Protein AF-A0A423V9K8-F1 (afdb_monomer)

Solvent-accessible surface area (backbone atoms only — not comparable to full-atom values): 45990 Å² total; per-residue (Å²): 136,85,88,72,90,75,77,82,59,90,47,45,80,37,77,80,46,96,66,27,37,37,26,51,52,35,69,64,33,47,51,39,43,51,45,29,58,70,19,49,91,75,56,26,24,39,49,25,30,36,43,37,37,28,51,44,64,44,93,91,46,53,54,83,69,39,57,65,39,50,54,51,12,50,52,53,44,42,47,27,31,47,65,42,67,27,38,80,54,92,68,24,38,37,34,65,70,83,54,64,70,63,48,46,65,76,25,50,47,76,45,87,48,82,82,59,42,70,70,64,48,53,39,68,57,45,69,56,82,37,45,32,39,36,39,26,37,72,71,32,32,40,35,41,38,27,48,38,34,47,30,34,76,69,17,48,36,38,46,47,36,49,32,48,52,36,30,26,30,30,66,57,70,37,74,85,53,62,76,74,75,51,76,57,82,61,69,63,33,76,51,75,40,54,43,60,70,59,67,34,38,82,47,76,87,76,41,54,68,52,44,50,50,38,21,50,51,52,51,51,51,50,58,71,17,55,52,39,41,34,55,82,65,35,93,78,26,92,78,50,70,68,42,42,31,47,74,39,72,49,74,38,54,50,70,57,29,48,49,51,53,49,49,25,56,42,71,72,34,46,63,66,19,47,51,51,22,50,50,54,52,60,34,51,75,46,89,57,58,96,71,27,52,19,42,48,48,64,31,63,37,81,37,49,85,70,50,84,73,87,68,53,79,75,46,68,35,66,23,47,36,52,53,60,43,75,42,83,43,76,42,81,43,58,70,43,93,87,51,46,60,70,57,48,15,53,51,41,27,50,66,73,66,48,55,51,74,52,58,39,74,49,54,99,87,44,58,38,23,52,55,54,31,45,39,52,29,49,68,59,48,54,62,61,73,68,49,81,81,64,88,91,61,77,76,73,20,40,71,38,58,43,67,74,42,56,46,71,80,51,27,72,58,65,36,76,40,36,84,91,74,72,36,47,39,32,52,77,48,76,53,74,49,46,34,28,60,49,64,28,32,46,30,37,36,34,30,56,98,64,21,37,33,45,33,41,21,31,19,56,44,28,50,57,77,74,63,59,52,52,67,64,44,62,77,67,62,76,82,81,83,87,79,91,77,83,90,76,91,78,82,94,76,86,86,75,80,83,68,75,78,55,67,59,48,62,71,76,40,51,41,28,30,54,15,20,13,35,30,25,18,58,30,55,0,48,55,56,20,33,25,50,52,47,50,49,34,48,73,50,83,37,50,92,52,54,64,19,64,54,34,41,30,54,18,39,15,49,20,32,22,34,41,45,10,39,60,40,41,39,43,39,38,53,54,40,43,70,59,38,40,52,51,8,46,46,29,32,30,49,11,33,45,47,34,34,71,43,80,48,72,70,46,34,34,48,18,45,10,45,36,22,6,46,9,26,1,23,26,47,35,48,28,56,57,40,43,59,59,32,23,71,90,51,35,52,46,48,51,17,56,15,50,39,22,16,30,51,21,15,38,49,51,39,48,51,43,46,45,34,38,69,74,71,63,40,54,67,35,57,31,36,38,52,51,23,50,52,41,47,58,40,40,49,49,20,65,74,51,51,66,82,69,72,79,63,43,87,60,74,64,75,71,54,68,70,55,58,68,34,63,51,41,37,39,42,36,54,14,45,18,30,27,30,25,15,69,52,40,58,53,48,41,46,38,63,50,30,47,73,65,67,39,55,76,72,57,17,56,45,47,51,34,46,19,24,58,31,18,38,60,15,16,42,54,50,27,57,47,27,79,76,56,23,49,68,71,51,41,52,60,27,36,42,50,38,12,52,53,36,42,53,52,63,76,53,74,47,71,68,52,49,54,54,52,33,34,55,41,14,24,27,51,23,29,39,67,53,39,57,74,69,40,43,64,80,64,40,94,51,70,58,48,40,72,25,52,46,28,49,43,37,31,32,28,14,54,18,32,38,50,22,39,26,52,35,24,45,45,22,61,75,46,83,68,46,60,52,62,32,29,45,54,26,10,51,32,15,38,52,12,32,56,32,47,52,48,27,46,41,70,73,63,46,92,62,96,65,98,87

Nearest PDB structures (foldseek):
  8hpk-assembly1_A  TM=8.934E-01  e=1.222E-11  Oxalobacter formigenes
  8tgn-assembly1_A  TM=7.871E-01  e=1.271E-09  Homo sapiens
  8t69-assembly1_A  TM=7.980E-01  e=2.259E-09  Homo sapiens
  8jta-assembly1_A  TM=7.695E-01  e=3.138E-09  Homo sapiens
  8thr-assembly1_A  TM=7.871E-01  e=7.752E-09  Aequorea victoria

InterPro domains:
  IPR011701 Major facilitator superfamily [PF07690] (515-794)
  IPR020846 Major facilitator superfamily domain [PS50850] (508-892)
  IPR023213 Chloramphenicol acetyltransferase-like domain superfamily [G3DSA:3.30.559.10] (4-192)
  IPR036259 MFS transporter superfamily [G3DSA:1.20.1250.20] (506-889)
  IPR036259 MFS transporter superfamily [SSF103473] (495-889)
  IPR050327 Proton-linked Monocarboxylate Transporter [PTHR11360] (506-891)

Organism: NCBI:txid448051

pLDDT: mean 85.53, std 14.41, range [22.22, 98.12]

Radius of gyration: 34.29 Å; Cα contacts (8 Å, |Δi|>4): 1656; chains: 1; bounding box: 96×64×76 Å

Foldseek 3Di:
DDDDPDDADLQDWDDPDVQKIKGFQALVLVVLVVQQVVCVVVLAGFFWKKKKFQKDAFPVAQLVRLQLLLLLLVLLLCLQEVLQQWADDPRMTMRHPDPSVVCSVQAEEEDADLPDDPQNVQQVDHAGRGWHWYRYSNRRMIMIIHGQSWADDLLVLQSVQSSQQSSLLCLQVHSPDDSVNSVDDSHYQAAGALCSQLVEPQDPVSADPLLLLQLVVLVVLVVLQPPAQFDAWDVPLQPPFFGGKGKFKDKFDLVVLVVLCQVCVLQVFDSLLLVVLLLVVLSLVDDGDPSHQKHKFFAWAACQVPTDDDPSLPDSSNSIGHRTFSQIDIDGRCNPPPNDSSNSSVSSRCSNVADQCFNTDSDPPDGHHSRHNRNSNSVVVSVVVVDPDDPPGGFNRHEYEDEPEESCSNHPQWHDNDPVVRTIMGGPDMDMDTIRRGNYKYWYWYDDPSIIMIMIMGTPSTDDDVCSPCSNVVSVPPDDDDDDDDDDDDDDDDDDDAFDAQQQDDPLLVLLLLLLLLLLLLQLLVLLQCLLVLVCCCVPLPVVDFSLLSLLQSLLLLLLLLQLLLVLLLVVLQPVLLVLLVQLLVLLLQLLLQCLVDRDSVSSSVSRRPSNSNSSSSSNSSSLQQSCRNRDLCSLQSLLSSNLSSLVSNQVLLVLQCCVCPVVVDDSSVSSNVVSVVSNVSSVSSSVSTDHRGDRDRGDDLADVVLCVQVLLVLLLLLLLLQLLQLCQCSNCQLVVCVVLPNDNVVSSCLSSLLSVLLSLLSNVLSVVCSPQNLLVQLLVLLLQLLVLLLCVLVDNDPVNSSVSSNSSSNSSSNNVSRQLVCQVLSDPRCSCSSSSSSSSSNSSSNSSSNRSSVLSVQCVVVVNNNNRSSNSSSVSSVVSSVSSVVSCCSRPNPDPDRD

Mean predicted aligned error: 17.46 Å

Secondary structure (DSSP, 8-state):
-----PPPPTTS-EEEETTEEEEE--HHHHHHHHHHHHHGGGT--TT-EEEEEEEE--TTS-GGG-HHHHHHHHHHHHHH-GGGT-EEETTEEEE----HHHHHHHHEEE---TT--HHHHHTT----SS-EEEEETTTTEEEEEE-TTTB-HHHHHHHHHHHHHHHHHHHHH-TTS-GGGG--------PPPHHHHHT---SSTTS-HHHHHHHHHHHHHHHHHPSBP-PPPPTTGGGPPP--EEEEEEEE-HHHHHHHHHHHHHTT--HHHHHHHHHHHHHHTSPPPTT--BEEEEEEEE-GGGSSSS-TTT-GGGSSB--EEEEEEEES-TTSTT--HHHHHHHHHHHHHS-GGG-EEEETTEEE-HHHHHHHHHHHHHHHHHSPPPTTPPPS-PPEEEEEEEGGGTS-SEEEEETTTTEEEEEEEEEEEE---SS--EEEEEEETTEEEEEEEEETTT--STHHHHHHHHTT--PPPP--------PPP--PPPP-S---SSHHHHHHHHHHHHHHHHTHHHHHTHHHHHHHHHHTTTTTS-HHHHHHHHHHHHHHHHHHHHHHHHHHHTT-HHHHHHHHHHHHHHHHHHHTT--SHHHHIIIIIIIIHHHHHHHHHHHHHHHHHH-STTHHHHHHHHHHHHHHHHHHHHHHHHIIIIIS---HHHHHHHHHHHHHHHHHHHHHH----SPP-----SS-HHHHHSHHHHHHHHHHHHHHHHHTHHHHHHHHHHHHTT--HHHHHHHHHHHHHHHHHHHHHHHHHHHHH-HHHHHHHHHHHHHHHHHHGGG--SHHHHHHHHHHHHHHHHHHHHHHHHHHHHH-S-GGGHHHHHHHHHHHHHHHHHHHHHHHHHHHHHTTT--HHHHHHHHHHHHHHHHHHHHHHHHHH-SS----

Sequence (900 aa):
MASIAANPSPLSWKETAPGIFTRPLDTIERFFKWLADVGVPLKREHWGVSLSLRLSLPDSIAAYDAEPYLRRAWLILSKQHPMLYARPEGHSVIVTPLNEDKWLTESFVTHSGEHMTVDSLFTTLGSTPVVTCHWLPGVRELLIHGSHWRLDGIGSLKLADRLLAALSAVIRVGVNAPLESYGIDLTPYFTPSLDEISNSYTHEESTPSAVKKVADNLLATILKGAPSIGLPLSPGAEKALPGPSSRVWVTLDKGITQKIVTACKTLGIQVTSAVHAAIVQAVSEHTQHPLAKHFCITAAIDLRRRLPGEDNRNRPELAAGMFVSPGLVFIEEPAAKGKGFDAIAREFNRTYAADMSRLYDAGDGETVSVFEATAPFARRIIPLLQMPQPEGLPPQNTPHLSSIGVIETYLKREYMVDSEKCTTLAVEDVWMGSEMITPAVCCHVWTWRDELTLAAVFNTAFYQEDFKMASLQSSSSATPVDGSASEKGEAPRLSHPAPGPPPNGGTKAWLQVLGAFFLNFNTWGLANSFGEFQTQYSTGLLNSSSQSAVSWIGSLQSFLMLVFGVVCGRAVDAGYFYWVITIGAFLEVFGMMMTSLATQYWQIILAQGIVVGLGAGMSFTSSITVVGTYFSTRRSTAMGLAATGSCLGGIIYPIVLRCLVRSEGLSLAWATRIMAFIMLATLSVSIALMRPRLPPRKSGPLVDMDSLRNPPFATWLCAVFFVFIGLYIPFFYVQNYALSIGVGTDLAFYMLIIMNAASIPGRIFPALLADKIGNLHIIIPSVLLSGVITLSWISVETQSSLIAISVFLGVFSGSIQGVVPALVPFLCPDLSKLGSNIGMTLSASGVGLLIGNPVAGAILGNQDGVWWGLWTFAGVTILLGFVLLCAVRFLKVGMAITKA

Structure (mmCIF, N/CA/C/O backbone):
data_AF-A0A423V9K8-F1
#
_entry.id   AF-A0A423V9K8-F1
#
loop_
_atom_site.group_PDB
_atom_site.id
_atom_site.type_symbol
_atom_site.label_atom_id
_atom_site.label_alt_id
_atom_site.label_comp_id
_atom_site.label_asym_id
_atom_site.label_entity_id
_atom_site.label_seq_id
_atom_site.pdbx_PDB_ins_code
_atom_site.Cartn_x
_atom_site.Cartn_y
_atom_site.Cartn_z
_atom_site.occupancy
_atom_site.B_iso_or_equiv
_atom_site.auth_seq_id
_atom_site.auth_comp_id
_atom_site.auth_asym_id
_atom_site.auth_atom_id
_atom_site.pdbx_PDB_model_num
ATOM 1 N N . MET A 1 1 ? 13.915 28.067 -3.447 1.00 29.98 1 MET A N 1
ATOM 2 C CA . MET A 1 1 ? 15.070 28.960 -3.205 1.00 29.98 1 MET A CA 1
ATOM 3 C C . MET A 1 1 ? 15.790 29.163 -4.525 1.00 29.98 1 MET A C 1
ATOM 5 O O . MET A 1 1 ? 15.879 28.213 -5.290 1.00 29.98 1 MET A O 1
ATOM 9 N N . ALA A 1 2 ? 16.182 30.401 -4.818 1.00 27.78 2 ALA A N 1
ATOM 10 C CA . ALA A 1 2 ? 16.687 30.841 -6.113 1.00 27.78 2 ALA A CA 1
ATOM 11 C C . ALA A 1 2 ? 18.152 30.433 -6.368 1.00 27.78 2 ALA A C 1
ATOM 13 O O . ALA A 1 2 ? 18.992 30.571 -5.487 1.00 27.78 2 ALA A O 1
ATOM 14 N N . SER A 1 3 ? 18.401 29.952 -7.593 1.00 37.19 3 SER A N 1
ATOM 15 C CA . SER A 1 3 ? 19.609 30.079 -8.428 1.00 37.19 3 SER A CA 1
ATOM 16 C C . SER A 1 3 ? 20.907 30.563 -7.751 1.00 37.19 3 SER A C 1
ATOM 18 O O . SER A 1 3 ? 21.160 31.766 -7.686 1.00 37.19 3 SER A O 1
ATOM 20 N N . ILE A 1 4 ? 21.789 29.621 -7.398 1.00 34.09 4 ILE A N 1
ATOM 21 C CA . ILE A 1 4 ? 23.242 29.842 -7.329 1.00 34.0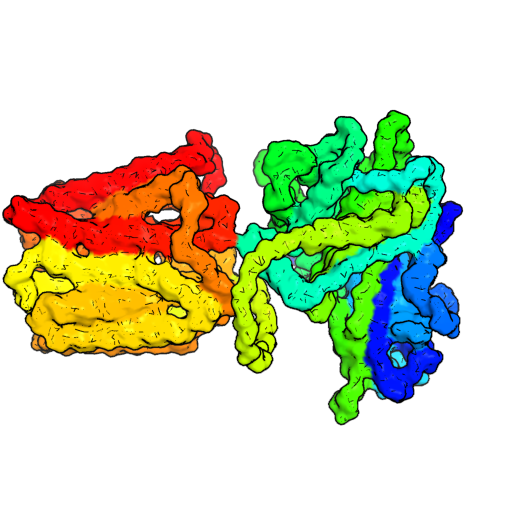9 4 ILE A CA 1
ATOM 22 C C . ILE A 1 4 ? 23.836 29.195 -8.584 1.00 34.09 4 ILE A C 1
ATOM 24 O O . ILE A 1 4 ? 23.653 27.999 -8.805 1.00 34.09 4 ILE A O 1
ATOM 28 N N . ALA A 1 5 ? 24.518 29.983 -9.415 1.00 35.91 5 ALA A N 1
ATOM 29 C CA . ALA A 1 5 ? 25.319 29.478 -10.524 1.00 35.91 5 ALA A CA 1
ATOM 30 C C . ALA A 1 5 ? 26.424 28.563 -9.960 1.00 35.91 5 ALA A C 1
ATOM 32 O O . ALA A 1 5 ? 27.295 29.022 -9.222 1.00 35.91 5 ALA A O 1
ATOM 33 N N . ALA A 1 6 ? 26.331 27.260 -10.231 1.00 37.47 6 ALA A N 1
ATOM 34 C CA . ALA A 1 6 ? 27.193 26.246 -9.635 1.00 37.47 6 ALA A CA 1
ATOM 35 C C . ALA A 1 6 ? 28.571 26.213 -10.316 1.00 37.47 6 ALA A C 1
ATOM 37 O O . ALA A 1 6 ? 28.667 25.972 -11.518 1.00 37.47 6 ALA A O 1
ATOM 38 N N . ASN A 1 7 ? 29.643 26.391 -9.538 1.00 43.81 7 ASN A N 1
ATOM 39 C CA . ASN A 1 7 ? 30.958 25.883 -9.929 1.00 43.81 7 ASN A CA 1
ATOM 40 C C . ASN A 1 7 ? 30.864 24.351 -10.079 1.00 43.81 7 ASN A C 1
ATOM 42 O O . ASN A 1 7 ? 30.240 23.712 -9.227 1.00 43.81 7 ASN A O 1
ATOM 46 N N . PRO A 1 8 ? 31.465 23.745 -11.120 1.00 59.25 8 PRO A N 1
ATOM 47 C CA . PRO A 1 8 ? 31.415 22.301 -11.315 1.00 59.25 8 PRO A CA 1
ATOM 48 C C . PRO A 1 8 ? 32.064 21.575 -10.129 1.00 59.25 8 PRO A C 1
ATOM 50 O O . PRO A 1 8 ? 33.151 21.945 -9.676 1.00 59.25 8 PRO A O 1
ATOM 53 N N . SER A 1 9 ? 31.381 20.544 -9.623 1.00 73.88 9 SER A N 1
ATOM 54 C CA . SER A 1 9 ? 31.839 19.718 -8.499 1.00 73.88 9 SER A CA 1
ATOM 55 C C . SER A 1 9 ? 33.254 19.175 -8.754 1.00 73.88 9 SER A C 1
ATOM 57 O O . SER A 1 9 ? 33.563 18.793 -9.887 1.00 73.88 9 SER A O 1
ATOM 59 N N . PRO A 1 10 ? 34.129 19.061 -7.737 1.00 78.31 10 PRO A N 1
ATOM 60 C CA . PRO A 1 10 ? 35.440 18.429 -7.904 1.00 78.31 10 PRO A CA 1
ATOM 61 C C . PRO A 1 10 ? 35.353 16.960 -8.357 1.00 78.31 10 PRO A C 1
ATOM 63 O O . PRO A 1 10 ? 36.336 16.445 -8.886 1.00 78.31 10 PRO A O 1
ATOM 66 N N . LEU A 1 11 ? 34.192 16.317 -8.182 1.00 83.25 11 LEU A N 1
ATOM 67 C CA . LEU A 1 11 ? 33.906 14.933 -8.571 1.00 83.25 11 LEU A CA 1
ATOM 68 C C . LEU A 1 11 ? 33.367 14.782 -10.006 1.00 83.25 11 LEU A C 1
ATOM 70 O O . LEU A 1 11 ? 33.186 13.654 -10.461 1.00 83.25 11 LEU A O 1
ATOM 74 N N . SER A 1 12 ? 33.114 15.894 -10.701 1.00 89.62 12 SER A N 1
ATOM 75 C CA . SER A 1 12 ? 32.586 15.895 -12.069 1.00 89.62 12 SER A CA 1
ATOM 76 C C . SER A 1 12 ? 33.615 15.414 -13.097 1.00 89.62 12 SER A C 1
ATOM 78 O O . SER A 1 12 ? 34.830 15.494 -12.881 1.00 89.62 12 SER A O 1
ATOM 80 N N . TRP A 1 13 ? 33.124 14.933 -14.242 1.00 93.00 13 TRP A N 1
ATOM 81 C CA . TRP A 1 13 ? 33.960 14.623 -15.402 1.00 93.00 13 TRP A CA 1
ATOM 82 C C . TRP A 1 13 ? 34.663 15.868 -15.929 1.00 93.00 13 TRP A C 1
ATOM 84 O O . TRP A 1 13 ? 34.041 16.903 -16.165 1.00 93.00 13 TRP A O 1
ATOM 94 N N . LYS A 1 14 ? 35.969 15.739 -16.158 1.00 93.75 14 LYS A N 1
ATOM 95 C CA . LYS A 1 14 ? 36.814 16.778 -16.740 1.00 93.75 14 LYS A CA 1
ATOM 96 C C . LYS A 1 14 ? 37.531 16.221 -17.950 1.00 93.75 14 LYS A C 1
ATOM 98 O O . LYS A 1 14 ? 38.126 15.148 -17.878 1.00 93.75 14 LYS A O 1
ATOM 103 N N . GLU A 1 15 ? 37.501 16.966 -19.042 1.00 94.81 15 GLU A N 1
ATOM 104 C CA . GLU A 1 15 ? 38.358 16.680 -20.183 1.00 94.81 15 GLU A CA 1
ATOM 105 C C . GLU A 1 15 ? 39.791 17.098 -19.828 1.00 94.81 15 GLU A C 1
ATOM 107 O O . GLU A 1 15 ? 40.084 18.279 -19.649 1.00 94.81 15 GLU A O 1
ATOM 112 N N . THR A 1 16 ? 40.674 16.119 -19.633 1.00 92.44 16 THR A N 1
ATOM 113 C CA . THR A 1 16 ? 42.074 16.349 -19.233 1.00 92.44 16 THR A CA 1
ATOM 114 C C . THR A 1 16 ? 43.009 16.471 -20.434 1.00 92.44 16 THR A C 1
ATOM 116 O O . THR A 1 16 ? 44.090 17.041 -20.324 1.00 92.44 16 THR A O 1
ATOM 119 N N . ALA A 1 17 ? 42.593 15.934 -21.577 1.00 93.12 17 ALA A N 1
ATOM 120 C CA . ALA A 1 17 ? 43.227 16.068 -22.884 1.00 93.12 17 ALA A CA 1
ATOM 121 C C . ALA A 1 17 ? 42.154 15.824 -23.963 1.00 93.12 17 ALA A C 1
ATOM 123 O O . ALA A 1 17 ? 41.114 15.262 -23.621 1.00 93.12 17 ALA A O 1
ATOM 124 N N . PRO A 1 18 ? 42.376 16.191 -25.240 1.00 93.50 18 PRO A N 1
ATOM 125 C CA . PRO A 1 18 ? 41.366 16.041 -26.288 1.00 93.50 18 PRO A CA 1
ATOM 126 C C . PRO A 1 18 ? 40.772 14.625 -26.346 1.00 93.50 18 PRO A C 1
ATOM 128 O O . PRO A 1 18 ? 41.475 13.655 -26.638 1.00 93.50 18 PRO A O 1
ATOM 131 N N . GLY A 1 19 ? 39.479 14.505 -26.037 1.00 90.31 19 GLY A N 1
ATOM 132 C CA . GLY A 1 19 ? 38.744 13.238 -26.005 1.00 90.31 19 GLY A CA 1
ATOM 133 C C . GLY A 1 19 ? 39.080 12.298 -24.836 1.00 90.31 19 GLY A C 1
ATOM 134 O O . GLY A 1 19 ? 38.576 11.175 -24.809 1.00 90.31 19 GLY A O 1
ATOM 135 N N . ILE A 1 20 ? 39.912 12.726 -23.880 1.00 95.44 20 ILE A N 1
ATOM 136 C CA . ILE A 1 20 ? 40.223 11.997 -22.645 1.00 95.44 20 ILE A CA 1
ATOM 137 C C . ILE A 1 20 ? 39.490 12.662 -21.485 1.00 95.44 20 ILE A C 1
ATOM 139 O O . ILE A 1 20 ? 39.808 13.785 -21.091 1.00 95.44 20 ILE A O 1
ATOM 143 N N . PHE A 1 21 ? 38.550 11.930 -20.899 1.00 95.94 21 PHE A N 1
ATOM 14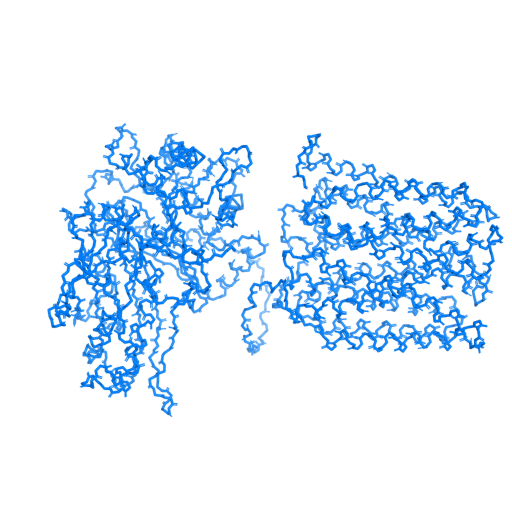4 C CA . PHE A 1 21 ? 37.738 12.389 -19.780 1.00 95.94 21 PHE A CA 1
ATOM 145 C C . PHE A 1 21 ? 38.115 11.631 -18.518 1.00 95.94 21 PHE A C 1
ATOM 147 O O . PHE A 1 21 ? 38.213 10.406 -18.527 1.00 95.94 21 PHE A O 1
ATOM 154 N N . THR A 1 22 ? 38.284 12.357 -17.421 1.00 95.38 22 THR A N 1
ATOM 155 C CA . THR A 1 22 ? 38.650 11.797 -16.123 1.00 95.38 22 THR A CA 1
ATOM 156 C C . THR A 1 22 ? 37.711 12.322 -15.049 1.00 95.38 22 THR A C 1
ATOM 158 O O . THR A 1 22 ? 37.392 13.512 -15.031 1.00 95.38 22 THR A O 1
ATOM 161 N N . ARG A 1 23 ? 37.313 11.457 -14.114 1.00 94.31 23 ARG A N 1
ATOM 162 C CA . ARG A 1 23 ? 36.752 11.879 -12.824 1.00 94.31 23 ARG A CA 1
ATOM 163 C C . ARG A 1 23 ? 37.301 11.033 -11.677 1.00 94.31 23 ARG A C 1
ATOM 165 O O . ARG A 1 23 ? 37.677 9.884 -11.908 1.00 94.31 23 ARG A O 1
ATOM 172 N N . PRO A 1 24 ? 37.322 11.543 -10.438 1.00 92.81 24 PRO A N 1
ATOM 173 C CA . PRO A 1 24 ? 37.600 10.717 -9.269 1.00 92.81 24 PRO A CA 1
ATOM 174 C C . PRO A 1 24 ? 36.569 9.585 -9.116 1.00 92.81 24 PRO A C 1
ATOM 176 O O . PRO A 1 24 ? 35.387 9.765 -9.424 1.00 92.81 24 PRO A O 1
ATOM 179 N N . LEU A 1 25 ? 37.011 8.435 -8.602 1.00 90.88 25 LEU A N 1
ATOM 180 C CA . LEU A 1 25 ? 36.116 7.400 -8.084 1.00 90.88 25 LEU A CA 1
ATOM 181 C C . LEU A 1 25 ? 35.447 7.921 -6.812 1.00 90.88 25 LEU A C 1
ATOM 183 O O . LEU A 1 25 ? 36.130 8.464 -5.932 1.00 90.88 25 LEU A O 1
ATOM 187 N N . ASP A 1 26 ? 34.137 7.734 -6.689 1.00 88.56 26 ASP A N 1
ATOM 188 C CA . ASP A 1 26 ? 33.420 8.098 -5.469 1.00 88.56 26 ASP A CA 1
ATOM 189 C C . ASP A 1 26 ? 33.670 7.120 -4.317 1.00 88.56 26 ASP A C 1
ATOM 191 O O . ASP A 1 26 ? 34.427 6.151 -4.417 1.00 88.56 26 ASP A O 1
ATOM 195 N N . THR A 1 27 ? 33.070 7.407 -3.165 1.00 86.75 27 THR A N 1
ATOM 196 C CA . THR A 1 27 ? 33.298 6.628 -1.953 1.00 86.75 27 THR A CA 1
ATOM 197 C C . THR A 1 27 ? 32.883 5.164 -2.079 1.00 86.75 27 THR A C 1
ATOM 199 O O . THR A 1 27 ? 33.608 4.299 -1.583 1.00 86.75 27 THR A O 1
ATOM 202 N N . ILE A 1 28 ? 31.767 4.862 -2.742 1.00 85.94 28 ILE A N 1
ATOM 203 C CA . ILE A 1 28 ? 31.297 3.481 -2.877 1.00 85.94 28 ILE A CA 1
ATOM 204 C C . ILE A 1 28 ? 31.973 2.780 -4.059 1.00 85.94 28 ILE A C 1
ATOM 206 O O . ILE A 1 28 ? 32.333 1.610 -3.943 1.00 85.94 28 ILE A O 1
ATOM 210 N N . GLU A 1 29 ? 32.250 3.479 -5.156 1.00 90.12 29 GLU A N 1
ATOM 211 C CA . GLU A 1 29 ? 33.050 2.942 -6.258 1.00 90.12 29 GLU A CA 1
ATOM 212 C C . GLU A 1 29 ? 34.434 2.502 -5.771 1.00 90.12 29 GLU A C 1
ATOM 214 O O . GLU A 1 29 ? 34.869 1.397 -6.090 1.00 90.12 29 GLU A O 1
ATOM 219 N N . ARG A 1 30 ? 35.101 3.301 -4.923 1.00 88.56 30 ARG A N 1
ATOM 220 C CA . ARG A 1 30 ? 36.372 2.907 -4.288 1.00 88.56 30 ARG A CA 1
ATOM 221 C C . ARG A 1 30 ? 36.231 1.647 -3.434 1.00 88.56 30 ARG A C 1
ATOM 223 O O . ARG A 1 30 ? 37.119 0.800 -3.468 1.00 88.56 30 ARG A O 1
ATOM 230 N N . PHE A 1 31 ? 35.132 1.508 -2.691 1.00 86.06 31 PHE A N 1
ATOM 231 C CA . PHE A 1 31 ? 34.872 0.324 -1.868 1.00 86.06 31 PHE A CA 1
ATOM 232 C C . PHE A 1 31 ? 34.737 -0.949 -2.714 1.00 86.06 31 PHE A C 1
ATOM 234 O O . PHE A 1 31 ? 35.451 -1.924 -2.482 1.00 86.06 31 PHE A O 1
ATOM 241 N N . PHE A 1 32 ? 33.871 -0.931 -3.729 1.00 88.31 32 PHE A N 1
ATOM 242 C CA . PHE A 1 32 ? 33.690 -2.082 -4.616 1.00 88.31 32 PHE A CA 1
ATOM 243 C C . PHE A 1 32 ? 34.924 -2.348 -5.482 1.00 88.31 32 PHE A C 1
ATOM 245 O O . PHE A 1 32 ? 35.217 -3.500 -5.788 1.00 88.31 32 PHE A O 1
ATOM 252 N N . LYS A 1 33 ? 35.678 -1.308 -5.856 1.00 89.62 33 LYS A N 1
ATOM 253 C CA . LYS A 1 33 ? 36.933 -1.470 -6.592 1.00 89.62 33 LYS A CA 1
ATOM 254 C C . LYS A 1 33 ? 37.985 -2.174 -5.741 1.00 89.62 33 LYS A C 1
ATOM 256 O O . LYS A 1 33 ? 38.642 -3.081 -6.235 1.00 89.62 33 LYS A O 1
ATOM 261 N N . TRP A 1 34 ? 38.101 -1.802 -4.468 1.00 87.31 34 TRP A N 1
ATOM 262 C CA . TRP A 1 34 ? 38.975 -2.497 -3.527 1.00 87.31 34 TRP A CA 1
ATOM 263 C C . TRP A 1 34 ? 38.583 -3.976 -3.380 1.00 87.31 34 TRP A C 1
ATOM 265 O O . TRP A 1 34 ? 39.451 -4.839 -3.464 1.00 87.31 34 TRP A O 1
ATOM 275 N N . LEU A 1 35 ? 37.289 -4.289 -3.242 1.00 86.19 35 LEU A N 1
ATOM 276 C CA . LEU A 1 35 ? 36.817 -5.681 -3.191 1.00 86.19 35 LEU A CA 1
ATOM 277 C C . LEU A 1 35 ? 37.117 -6.465 -4.474 1.00 86.19 35 LEU A C 1
ATOM 279 O O . LEU A 1 35 ? 37.494 -7.634 -4.402 1.00 86.19 35 LEU A O 1
ATOM 283 N N . ALA A 1 36 ? 36.988 -5.825 -5.638 1.00 88.12 36 ALA A N 1
ATOM 284 C CA . ALA A 1 36 ? 37.386 -6.420 -6.907 1.00 88.12 36 ALA A CA 1
ATOM 285 C C . ALA A 1 36 ? 38.897 -6.724 -6.931 1.00 88.12 36 ALA A C 1
ATOM 287 O O . ALA A 1 36 ? 39.299 -7.827 -7.296 1.00 88.12 36 ALA A O 1
ATOM 288 N N . ASP A 1 37 ? 39.727 -5.790 -6.456 1.00 87.69 37 ASP A N 1
ATOM 289 C CA . ASP A 1 37 ? 41.188 -5.937 -6.411 1.00 87.69 37 ASP A CA 1
ATOM 290 C C . ASP A 1 37 ? 41.656 -7.072 -5.492 1.00 87.69 37 ASP A C 1
ATOM 292 O O . ASP A 1 37 ? 42.641 -7.742 -5.802 1.00 87.69 37 ASP A O 1
ATOM 296 N N . VAL A 1 38 ? 40.922 -7.351 -4.409 1.00 85.44 38 VAL A N 1
ATOM 297 C CA . VAL A 1 38 ? 41.177 -8.511 -3.533 1.00 85.44 38 VAL A CA 1
ATOM 298 C C . VAL A 1 38 ? 41.052 -9.837 -4.299 1.00 85.44 38 VAL A C 1
ATOM 300 O O . VAL A 1 38 ? 41.768 -10.791 -3.996 1.00 85.44 38 VAL A O 1
ATOM 303 N N . GLY A 1 39 ? 40.182 -9.908 -5.309 1.00 85.19 39 GLY A N 1
ATOM 304 C CA . GLY A 1 39 ? 39.989 -11.104 -6.133 1.00 85.19 39 GLY A CA 1
ATOM 305 C C . GLY A 1 39 ? 41.037 -11.297 -7.237 1.00 85.19 39 GLY A C 1
ATOM 306 O O . GLY A 1 39 ? 41.236 -12.424 -7.699 1.00 85.19 39 GLY A O 1
ATOM 307 N N . VAL A 1 40 ? 41.757 -10.241 -7.637 1.00 85.69 40 VAL A N 1
ATOM 308 C CA . VAL A 1 40 ? 42.692 -10.270 -8.779 1.00 85.69 40 VAL A CA 1
ATOM 309 C C . VAL A 1 40 ? 43.750 -11.382 -8.673 1.00 85.69 40 VAL A C 1
ATOM 311 O O . VAL A 1 40 ? 43.916 -12.113 -9.655 1.00 85.69 40 VAL A O 1
ATOM 314 N N . PRO A 1 41 ? 44.427 -11.610 -7.524 1.00 86.31 41 PRO A N 1
ATOM 315 C CA . PRO A 1 41 ? 45.386 -12.713 -7.386 1.00 86.31 41 PRO A CA 1
ATOM 316 C C . PRO A 1 41 ? 44.765 -14.102 -7.584 1.00 86.31 41 PRO A C 1
ATOM 318 O O . PRO A 1 41 ? 45.459 -15.041 -7.969 1.00 86.31 41 PRO A O 1
ATOM 321 N N . LEU A 1 42 ? 43.458 -14.232 -7.344 1.00 85.94 42 LEU A N 1
ATOM 322 C CA . LEU A 1 42 ? 42.693 -15.467 -7.510 1.00 85.94 42 LEU A CA 1
ATOM 323 C C . LEU A 1 42 ? 42.134 -15.626 -8.932 1.00 85.94 42 LEU A C 1
ATOM 325 O O . LEU A 1 42 ? 41.517 -16.648 -9.219 1.00 85.94 42 LEU A O 1
ATOM 329 N N . LYS A 1 43 ? 42.348 -14.639 -9.819 1.00 86.94 43 LYS A N 1
ATOM 330 C CA . LYS A 1 43 ? 41.709 -14.528 -11.144 1.00 86.94 43 LYS A CA 1
ATOM 331 C C . LYS A 1 43 ? 40.180 -14.561 -11.068 1.00 86.94 43 LYS A C 1
ATOM 333 O O . LYS A 1 43 ? 39.520 -15.115 -11.942 1.00 86.94 43 LYS A O 1
ATOM 338 N N . ARG A 1 44 ? 39.632 -13.969 -10.011 1.00 87.25 44 ARG A N 1
ATOM 339 C CA . ARG A 1 44 ? 38.198 -13.893 -9.720 1.00 87.25 44 ARG A CA 1
ATOM 340 C C . ARG A 1 44 ? 37.839 -12.481 -9.321 1.00 87.25 44 ARG A C 1
ATOM 342 O O . ARG A 1 44 ? 38.726 -11.698 -8.993 1.00 87.25 44 ARG A O 1
ATOM 349 N N . GLU A 1 45 ? 36.560 -12.154 -9.304 1.00 88.88 45 GLU A N 1
ATOM 350 C CA . GLU A 1 45 ? 36.129 -10.854 -8.819 1.00 88.88 45 GLU A CA 1
ATOM 351 C C . GLU A 1 45 ? 35.013 -10.985 -7.789 1.00 88.88 45 GLU A C 1
ATOM 353 O O . GLU A 1 45 ? 33.943 -11.518 -8.072 1.00 88.88 45 GLU A O 1
ATOM 358 N N . HIS A 1 46 ? 35.229 -10.481 -6.569 1.00 88.81 46 HIS A N 1
ATOM 359 C CA . HIS A 1 46 ? 34.128 -10.455 -5.617 1.00 88.81 46 HIS A CA 1
ATOM 360 C C . HIS A 1 46 ? 33.054 -9.475 -6.081 1.00 88.81 46 HIS A C 1
ATOM 362 O O . HIS A 1 46 ? 33.336 -8.319 -6.388 1.00 88.81 46 HIS A O 1
ATOM 368 N N . TRP A 1 47 ? 31.815 -9.952 -6.079 1.00 88.50 47 TRP A N 1
ATOM 369 C CA . TRP A 1 47 ? 30.612 -9.247 -6.484 1.00 88.50 47 TRP A CA 1
ATOM 370 C C . TRP A 1 47 ? 30.537 -8.867 -7.967 1.00 88.50 47 TRP A C 1
ATOM 372 O O . TRP A 1 47 ? 29.642 -8.105 -8.330 1.00 88.50 47 TRP A O 1
ATOM 382 N N . GLY A 1 48 ? 31.386 -9.432 -8.837 1.00 91.31 48 GLY A N 1
ATOM 383 C CA . GLY A 1 48 ? 31.292 -9.235 -10.289 1.00 91.31 48 GLY A CA 1
ATOM 384 C C . GLY A 1 48 ? 29.875 -9.519 -10.800 1.00 91.31 48 GLY A C 1
ATOM 385 O O . GLY A 1 48 ? 29.318 -10.583 -10.530 1.00 91.31 48 GLY A O 1
ATOM 386 N N . VAL A 1 49 ? 29.257 -8.559 -11.487 1.00 93.00 49 VAL A N 1
ATOM 387 C CA . VAL A 1 49 ? 27.830 -8.590 -11.837 1.00 93.00 49 VAL A CA 1
ATOM 388 C C . VAL A 1 49 ? 27.645 -9.251 -13.193 1.00 93.00 49 VAL A C 1
ATOM 390 O O . VAL A 1 49 ? 28.292 -8.874 -14.165 1.00 93.00 49 VAL A O 1
ATOM 393 N N . SER A 1 50 ? 26.732 -10.218 -13.257 1.00 94.94 50 SER A N 1
ATOM 394 C CA . SER A 1 50 ? 26.364 -10.931 -14.479 1.00 94.94 50 SER A CA 1
ATOM 395 C C . SER A 1 50 ? 24.857 -10.852 -14.710 1.00 94.94 50 SER A C 1
ATOM 397 O O . SER A 1 50 ? 24.071 -11.154 -13.811 1.00 94.94 50 SER A O 1
ATOM 399 N N . LEU A 1 51 ? 24.456 -10.462 -15.918 1.00 96.69 51 LEU A N 1
ATOM 400 C CA . LEU A 1 51 ? 23.072 -10.460 -16.394 1.00 96.69 51 LEU A CA 1
ATOM 401 C C . LEU A 1 51 ? 23.000 -11.266 -17.682 1.00 96.69 51 LEU A C 1
ATOM 403 O O . LEU A 1 51 ? 23.701 -10.949 -18.639 1.00 96.69 51 LEU A O 1
ATOM 407 N N . SER A 1 52 ? 22.114 -12.251 -17.734 1.00 96.94 52 SER A N 1
ATOM 408 C CA . SER A 1 52 ? 21.877 -13.034 -18.938 1.00 96.94 52 SER A CA 1
ATOM 409 C C . SER A 1 52 ? 20.446 -12.913 -19.427 1.00 96.94 52 SER A C 1
ATOM 411 O O . SER A 1 52 ? 19.511 -12.817 -18.630 1.00 96.94 52 SER A O 1
ATOM 413 N N . LEU A 1 53 ? 20.298 -12.937 -20.748 1.00 98.06 53 LEU A N 1
ATOM 414 C CA . LEU A 1 53 ? 19.046 -12.800 -21.472 1.00 98.06 53 LEU A CA 1
ATOM 415 C C . LEU A 1 53 ? 18.953 -13.925 -22.499 1.00 98.06 53 LEU A C 1
ATOM 417 O O . LEU A 1 53 ? 19.796 -14.002 -23.397 1.00 98.06 53 LEU A O 1
ATOM 421 N N . ARG A 1 54 ? 17.914 -14.754 -22.417 1.00 97.38 54 ARG A N 1
ATOM 422 C CA . ARG A 1 54 ? 17.573 -15.682 -23.500 1.00 97.38 54 ARG A CA 1
ATOM 423 C C . ARG A 1 54 ? 16.721 -14.961 -24.529 1.00 97.38 54 ARG A C 1
ATOM 425 O O . ARG A 1 54 ? 15.687 -14.389 -24.181 1.00 97.38 54 ARG A O 1
ATOM 432 N N . LEU A 1 55 ? 17.154 -14.972 -25.783 1.00 97.00 55 LEU A N 1
ATOM 433 C CA . LEU A 1 55 ? 16.560 -14.181 -26.852 1.00 97.00 55 LEU A CA 1
ATOM 434 C C . LEU A 1 55 ? 15.802 -15.061 -27.849 1.00 97.00 55 LEU A C 1
ATOM 436 O O . LEU A 1 55 ? 16.317 -16.060 -28.348 1.00 97.00 55 LEU A O 1
ATOM 440 N N . SER A 1 56 ? 14.600 -14.620 -28.207 1.00 96.38 56 SER A N 1
ATOM 441 C CA . SER A 1 56 ? 13.909 -15.049 -29.419 1.00 96.38 56 SER A CA 1
ATOM 442 C C . SER A 1 56 ? 14.211 -14.037 -30.518 1.00 96.38 56 SER A C 1
ATOM 444 O O . SER A 1 56 ? 13.698 -12.915 -30.498 1.00 96.38 56 SER A O 1
ATOM 446 N N . LEU A 1 57 ? 15.080 -14.424 -31.448 1.00 94.75 57 LEU A N 1
ATOM 447 C CA . LEU A 1 57 ? 15.432 -13.628 -32.622 1.00 94.75 57 LEU A CA 1
ATOM 448 C C . LEU A 1 57 ? 14.363 -13.793 -33.721 1.00 94.75 57 LEU A C 1
ATOM 450 O O . LEU A 1 57 ? 13.682 -14.818 -33.742 1.00 94.75 57 LEU A O 1
ATOM 454 N N . PRO A 1 58 ? 14.214 -12.821 -34.639 1.00 93.06 58 PRO A N 1
ATOM 455 C CA . PRO A 1 58 ? 13.392 -12.986 -35.837 1.00 93.06 58 PRO A CA 1
ATOM 456 C C . PRO A 1 58 ? 13.801 -14.201 -36.678 1.00 93.06 58 PRO A C 1
ATOM 458 O O . PRO A 1 58 ? 14.995 -14.452 -36.829 1.00 93.06 58 PRO A O 1
ATOM 461 N N . ASP A 1 59 ? 12.836 -14.864 -37.324 1.00 87.75 59 ASP A N 1
ATOM 462 C CA . ASP A 1 59 ? 13.069 -16.048 -38.177 1.00 87.75 59 ASP A CA 1
ATOM 463 C C . ASP A 1 59 ? 14.098 -15.813 -39.298 1.00 87.75 59 ASP A C 1
ATOM 465 O O . ASP A 1 59 ? 14.724 -16.746 -39.794 1.00 87.75 59 ASP A O 1
ATOM 469 N N . SER A 1 60 ? 14.298 -14.555 -39.698 1.00 84.81 60 SER A N 1
ATOM 470 C CA . SER A 1 60 ? 15.291 -14.156 -40.697 1.00 84.81 60 SER A CA 1
ATOM 471 C C . SER A 1 60 ? 16.744 -14.221 -40.211 1.00 84.81 60 SER A C 1
ATOM 473 O O . SER A 1 60 ? 17.648 -14.029 -41.021 1.00 84.81 60 SER A O 1
ATOM 475 N N . ILE A 1 61 ? 16.990 -14.416 -38.911 1.00 91.44 61 ILE A N 1
ATOM 476 C CA . ILE A 1 61 ? 18.329 -14.448 -38.309 1.00 91.44 61 ILE A CA 1
ATOM 477 C C . ILE A 1 61 ? 18.467 -15.720 -37.477 1.00 91.44 61 ILE A C 1
ATOM 479 O O . ILE A 1 61 ? 17.938 -15.821 -36.369 1.00 91.44 61 ILE A O 1
ATOM 483 N N . ALA A 1 62 ? 19.238 -16.681 -37.985 1.00 91.31 62 ALA A N 1
ATOM 484 C CA . ALA A 1 62 ? 19.619 -17.846 -37.201 1.00 91.31 62 ALA A CA 1
ATOM 485 C C . ALA A 1 62 ? 20.548 -17.438 -36.045 1.00 91.31 62 ALA A C 1
ATOM 487 O O . ALA A 1 62 ? 21.340 -16.502 -36.155 1.00 91.31 62 ALA A O 1
ATOM 488 N N . ALA A 1 63 ? 20.493 -18.170 -34.929 1.00 88.62 63 ALA A N 1
ATOM 489 C CA . ALA A 1 63 ? 21.259 -17.836 -33.725 1.00 88.62 63 ALA A CA 1
ATOM 490 C C . ALA A 1 63 ? 22.782 -17.778 -33.959 1.00 88.62 63 ALA A C 1
ATOM 492 O O . ALA A 1 63 ? 23.458 -16.906 -33.412 1.00 88.62 63 ALA A O 1
ATOM 493 N N . TYR A 1 64 ? 23.315 -18.669 -34.801 1.00 92.06 64 TYR A N 1
ATOM 494 C CA . TYR A 1 64 ? 24.734 -18.693 -35.176 1.00 92.06 64 TYR A CA 1
ATOM 495 C C . TYR A 1 64 ? 25.140 -17.533 -36.100 1.00 92.06 64 TYR A C 1
ATOM 497 O O . TYR A 1 64 ? 26.304 -17.146 -36.100 1.00 92.06 64 TYR A O 1
ATOM 505 N N . ASP A 1 65 ? 24.182 -16.913 -36.792 1.00 93.81 65 ASP A N 1
ATOM 506 C CA . ASP A 1 65 ? 24.404 -15.769 -37.686 1.00 93.81 65 ASP A CA 1
ATOM 507 C C . ASP A 1 65 ? 24.122 -14.416 -36.999 1.00 93.81 65 ASP A C 1
ATOM 509 O O . ASP A 1 65 ? 24.226 -13.353 -37.613 1.00 93.81 65 ASP A O 1
ATOM 513 N N . ALA A 1 66 ? 23.759 -14.427 -35.711 1.00 94.81 66 ALA A N 1
ATOM 514 C CA . ALA A 1 66 ? 23.366 -13.232 -34.962 1.00 94.81 66 ALA A CA 1
ATOM 515 C C . ALA A 1 66 ? 24.550 -12.355 -34.511 1.00 94.81 66 ALA A C 1
ATOM 517 O O . ALA A 1 66 ? 24.353 -11.183 -34.176 1.00 94.81 66 ALA A O 1
ATOM 518 N N . GLU A 1 67 ? 25.775 -12.893 -34.501 1.00 96.00 67 GLU A N 1
ATOM 519 C CA . GLU A 1 67 ? 26.962 -12.206 -33.973 1.00 96.00 67 GLU A CA 1
ATOM 520 C C . GLU A 1 67 ? 27.186 -10.804 -34.577 1.00 96.00 67 GLU A C 1
ATOM 522 O O . GLU A 1 67 ? 27.346 -9.862 -33.796 1.00 96.00 67 GLU A O 1
ATOM 527 N N . PRO A 1 68 ? 27.158 -10.588 -35.908 1.00 97.19 68 PRO A N 1
ATOM 528 C CA . PRO A 1 68 ? 27.401 -9.262 -36.480 1.00 97.19 68 PRO A CA 1
ATOM 529 C C . PRO A 1 68 ? 26.394 -8.207 -35.999 1.00 97.19 68 PRO A C 1
ATOM 531 O O . PRO A 1 68 ? 26.772 -7.071 -35.705 1.00 97.19 68 PRO A O 1
ATOM 534 N N . TYR A 1 69 ? 25.121 -8.590 -35.859 1.00 97.56 69 TYR A N 1
ATOM 535 C CA . TYR A 1 69 ? 24.056 -7.714 -35.366 1.00 97.56 69 TYR A CA 1
ATOM 536 C C . TYR A 1 69 ? 24.277 -7.347 -33.895 1.00 97.56 69 TYR A C 1
ATOM 538 O O . TYR A 1 69 ? 24.180 -6.176 -33.521 1.00 97.56 69 TYR A O 1
ATOM 546 N N . LEU A 1 70 ? 24.631 -8.336 -33.070 1.00 97.81 70 LEU A N 1
ATOM 547 C CA . LEU A 1 70 ? 24.915 -8.150 -31.648 1.00 97.81 70 LEU A CA 1
ATOM 548 C C . LEU A 1 70 ? 26.162 -7.291 -31.418 1.00 97.81 70 LEU A C 1
ATOM 550 O O . LEU A 1 70 ? 26.108 -6.352 -30.627 1.00 97.81 70 LEU A O 1
ATOM 554 N N . ARG A 1 71 ? 27.255 -7.540 -32.151 1.00 97.94 71 ARG A N 1
ATOM 555 C CA . ARG A 1 71 ? 28.479 -6.721 -32.092 1.00 97.94 71 ARG A CA 1
ATOM 556 C C . ARG A 1 71 ? 28.196 -5.269 -32.461 1.00 97.94 71 ARG A C 1
ATOM 558 O O . ARG A 1 71 ? 28.679 -4.355 -31.794 1.00 97.94 71 ARG A O 1
ATOM 565 N N . ARG A 1 72 ? 27.380 -5.038 -33.493 1.00 97.62 72 ARG A N 1
ATOM 566 C CA . ARG A 1 72 ? 26.994 -3.687 -33.920 1.00 97.62 72 ARG A CA 1
ATOM 567 C C . ARG A 1 72 ? 26.131 -2.980 -32.872 1.00 97.62 72 ARG A C 1
ATOM 569 O O . ARG A 1 72 ? 26.382 -1.816 -32.574 1.00 97.62 72 ARG A O 1
ATOM 576 N N . ALA A 1 73 ? 25.170 -3.679 -32.269 1.00 98.12 73 ALA A N 1
ATOM 577 C CA . ALA A 1 73 ? 24.363 -3.145 -31.172 1.00 98.12 73 ALA A CA 1
ATOM 578 C C . ALA A 1 73 ? 25.210 -2.836 -29.922 1.00 98.12 73 ALA A C 1
ATOM 580 O O . ALA A 1 73 ? 25.031 -1.794 -29.291 1.00 98.12 73 ALA A O 1
ATOM 581 N N . TRP A 1 74 ? 26.177 -3.701 -29.605 1.00 97.94 74 TRP A N 1
ATOM 582 C CA . TRP A 1 74 ? 27.129 -3.517 -28.508 1.00 97.94 74 TRP A CA 1
ATOM 583 C C . TRP A 1 74 ? 28.002 -2.270 -28.715 1.00 97.94 74 TRP A C 1
ATOM 585 O O . TRP A 1 74 ? 28.172 -1.474 -27.793 1.00 97.94 74 TRP A O 1
ATOM 595 N N . LEU A 1 75 ? 28.466 -2.028 -29.947 1.00 97.38 75 LEU A N 1
ATOM 596 C CA . LEU A 1 75 ? 29.184 -0.805 -30.325 1.00 97.38 75 LEU A CA 1
ATOM 597 C C . LEU A 1 75 ? 28.346 0.471 -30.161 1.00 97.38 75 LEU A C 1
ATOM 599 O O . LEU A 1 75 ? 28.854 1.488 -29.692 1.00 97.38 75 LEU A O 1
ATOM 603 N N . ILE A 1 76 ? 27.065 0.436 -30.535 1.00 97.12 76 ILE A N 1
ATOM 604 C CA . ILE A 1 76 ? 26.157 1.574 -30.319 1.00 97.12 76 ILE A CA 1
ATOM 605 C C . ILE A 1 76 ? 26.045 1.869 -28.819 1.00 97.12 76 ILE A C 1
ATOM 607 O O . ILE A 1 76 ? 26.163 3.022 -28.401 1.00 97.12 76 ILE A O 1
ATOM 611 N N . LEU A 1 77 ? 25.882 0.824 -28.002 1.00 96.75 77 LEU A N 1
ATOM 612 C CA . LEU A 1 77 ? 25.760 0.970 -26.557 1.00 96.75 77 LEU A CA 1
ATOM 613 C C . LEU A 1 77 ? 27.020 1.576 -25.919 1.00 96.75 77 LEU A C 1
ATOM 615 O O . LEU A 1 77 ? 26.891 2.418 -25.033 1.00 96.75 77 LEU A O 1
ATOM 619 N N . SER A 1 78 ? 28.229 1.205 -26.356 1.00 95.69 78 SER A N 1
ATOM 620 C CA . SER A 1 78 ? 29.463 1.788 -25.802 1.00 95.69 78 SER A CA 1
ATOM 621 C C . SER A 1 78 ? 29.672 3.244 -26.167 1.00 95.69 78 SER A C 1
ATOM 623 O O . SER A 1 78 ? 30.159 4.001 -25.330 1.00 95.69 78 SER A O 1
ATOM 625 N N . LYS A 1 79 ? 29.235 3.671 -27.354 1.00 94.94 79 LYS A N 1
ATOM 626 C CA . LYS A 1 79 ? 29.213 5.096 -27.712 1.00 94.94 79 LYS A CA 1
ATOM 627 C C . LYS A 1 79 ? 28.272 5.894 -26.808 1.00 94.94 79 LYS A C 1
ATOM 629 O O . LYS A 1 79 ? 28.637 6.977 -26.365 1.00 94.94 79 LYS A O 1
ATOM 634 N N . GLN A 1 80 ? 27.106 5.334 -26.477 1.00 95.00 80 GLN A N 1
ATOM 635 C CA . GLN A 1 80 ? 26.171 5.953 -25.531 1.00 95.00 80 GLN A CA 1
ATOM 636 C C . GLN A 1 80 ? 26.675 5.919 -24.085 1.00 95.00 80 GLN A C 1
ATOM 638 O O . GLN A 1 80 ? 26.419 6.849 -23.328 1.00 95.00 80 GLN A O 1
ATOM 643 N N . HIS A 1 81 ? 27.381 4.864 -23.674 1.00 96.31 81 HIS A N 1
ATOM 644 C CA . HIS A 1 81 ? 27.797 4.657 -22.286 1.00 96.31 81 HIS A CA 1
ATOM 645 C C . HIS A 1 81 ? 29.305 4.405 -22.167 1.00 96.31 81 HIS A C 1
ATOM 647 O O . HIS A 1 81 ? 29.732 3.256 -22.010 1.00 96.31 81 HIS A O 1
ATOM 653 N N . PRO A 1 82 ? 30.126 5.474 -22.129 1.00 95.62 82 PRO A N 1
ATOM 654 C CA . PRO A 1 82 ? 31.577 5.342 -22.026 1.00 95.62 82 PRO A CA 1
ATOM 655 C C . PRO A 1 82 ? 32.082 4.591 -20.785 1.00 95.62 82 PRO A C 1
ATOM 657 O O . PRO A 1 82 ? 33.156 3.991 -20.803 1.00 95.62 82 PRO A O 1
ATOM 660 N N . MET A 1 83 ? 31.285 4.546 -19.712 1.00 94.19 83 MET A N 1
ATOM 661 C CA . MET A 1 83 ? 31.578 3.756 -18.507 1.00 94.19 83 MET A CA 1
ATOM 662 C C . MET A 1 83 ? 31.792 2.257 -18.773 1.00 94.19 83 MET A C 1
ATOM 664 O O . MET A 1 83 ? 32.485 1.596 -17.996 1.00 94.19 83 MET A O 1
ATOM 668 N N . LEU A 1 84 ? 31.248 1.711 -19.869 1.00 95.19 84 LEU A N 1
ATOM 669 C CA . LEU A 1 84 ? 31.444 0.306 -20.241 1.00 95.19 84 LEU A CA 1
ATOM 670 C C . LEU A 1 84 ? 32.916 -0.027 -20.505 1.00 95.19 84 LEU A C 1
ATOM 672 O O . LEU A 1 84 ? 33.360 -1.128 -20.187 1.00 95.19 84 LEU A O 1
ATOM 676 N N . TYR A 1 85 ? 33.683 0.931 -21.027 1.00 94.75 85 TYR A N 1
ATOM 677 C CA . TYR A 1 85 ? 35.096 0.753 -21.365 1.00 94.75 85 TYR A CA 1
ATOM 678 C C . TYR A 1 85 ? 36.042 1.659 -20.575 1.00 94.75 85 TYR A C 1
ATOM 680 O O . TYR A 1 85 ? 37.256 1.607 -20.780 1.00 94.75 85 TYR A O 1
ATOM 688 N N . ALA A 1 86 ? 35.503 2.462 -19.656 1.00 94.00 86 ALA A N 1
ATOM 689 C CA . ALA A 1 86 ? 36.294 3.287 -18.761 1.00 94.00 86 ALA A CA 1
ATOM 690 C C . ALA A 1 86 ? 37.274 2.432 -17.944 1.00 94.00 86 ALA A C 1
ATOM 692 O O . ALA A 1 86 ? 36.984 1.284 -17.609 1.00 94.00 86 ALA A O 1
ATOM 693 N N . ARG A 1 87 ? 38.446 2.966 -17.613 1.00 93.38 87 ARG A N 1
ATOM 694 C CA . ARG A 1 87 ? 39.475 2.236 -16.866 1.00 93.38 87 ARG A CA 1
ATOM 695 C C . ARG A 1 87 ? 39.800 2.952 -15.563 1.00 93.38 87 ARG A C 1
ATOM 697 O O . ARG A 1 87 ? 39.880 4.178 -15.559 1.00 93.38 87 ARG A O 1
ATOM 704 N N . PRO A 1 88 ? 39.966 2.213 -14.459 1.00 90.19 88 PRO A N 1
ATOM 705 C CA . PRO A 1 88 ? 40.424 2.799 -13.215 1.00 90.19 88 PRO A CA 1
ATOM 706 C C . PRO A 1 88 ? 41.928 3.086 -13.317 1.00 90.19 88 PRO A C 1
ATOM 708 O O . PRO A 1 88 ? 42.699 2.217 -13.718 1.00 90.19 88 PRO A O 1
ATOM 711 N N . GLU A 1 89 ? 42.343 4.284 -12.924 1.00 89.25 89 GLU A N 1
ATOM 712 C CA . GLU A 1 89 ? 43.745 4.670 -12.776 1.00 89.25 89 GLU A CA 1
ATOM 713 C C . GLU A 1 89 ? 43.921 5.366 -11.423 1.00 89.25 89 GLU A C 1
ATOM 715 O O . GLU A 1 89 ? 43.406 6.461 -11.181 1.00 89.25 89 GLU A O 1
ATOM 720 N N . GLY A 1 90 ? 44.603 4.687 -10.497 1.00 86.69 90 GLY A N 1
ATOM 721 C CA . GLY A 1 90 ? 44.702 5.129 -9.108 1.00 86.69 90 GLY A CA 1
ATOM 722 C C . GLY A 1 90 ? 43.321 5.311 -8.471 1.00 86.69 90 GLY A C 1
ATOM 723 O O . GLY A 1 90 ? 42.555 4.361 -8.338 1.00 86.69 90 GLY A O 1
ATOM 724 N N . HIS A 1 91 ? 43.013 6.544 -8.070 1.00 87.50 91 HIS A N 1
ATOM 725 C CA . HIS A 1 91 ? 41.752 6.919 -7.418 1.00 87.50 91 HIS A CA 1
ATOM 726 C C . HIS A 1 91 ? 40.746 7.554 -8.393 1.00 87.50 91 HIS A C 1
ATOM 728 O O . HIS A 1 91 ? 39.766 8.160 -7.958 1.00 87.50 91 HIS A O 1
ATOM 734 N N . SER A 1 92 ? 40.987 7.429 -9.697 1.00 92.69 92 SER A N 1
ATOM 735 C CA . SER A 1 92 ? 40.183 8.029 -10.757 1.00 92.69 92 SER A CA 1
ATOM 736 C C . SER A 1 92 ? 39.714 6.981 -11.758 1.00 92.69 92 SER A C 1
ATOM 738 O O . SER A 1 92 ? 40.265 5.887 -11.856 1.00 92.69 92 SER A O 1
ATOM 740 N N . VAL A 1 93 ? 38.688 7.334 -12.520 1.00 93.88 93 VAL A N 1
ATOM 741 C CA . VAL A 1 93 ? 38.230 6.602 -13.695 1.00 93.88 93 VAL A CA 1
ATOM 742 C C . VAL A 1 93 ? 38.462 7.460 -14.934 1.00 93.88 93 VAL A C 1
ATOM 744 O O . VAL A 1 93 ? 38.187 8.662 -14.930 1.00 93.88 93 VAL A O 1
ATOM 747 N N . ILE A 1 94 ? 38.990 6.833 -15.982 1.00 95.44 94 ILE A N 1
ATOM 748 C CA . ILE A 1 94 ? 39.402 7.486 -17.221 1.00 95.44 94 ILE A CA 1
ATOM 749 C C . ILE A 1 94 ? 38.684 6.848 -18.400 1.00 95.44 94 ILE A C 1
ATOM 751 O O . ILE A 1 94 ? 38.611 5.626 -18.534 1.00 95.44 94 ILE A O 1
ATOM 755 N N . VAL A 1 95 ? 38.181 7.699 -19.279 1.00 95.88 95 VAL A N 1
ATOM 756 C CA . VAL A 1 95 ? 37.607 7.354 -20.573 1.00 95.88 95 VAL A CA 1
ATOM 757 C C . VAL A 1 95 ? 38.522 7.939 -21.638 1.00 95.88 95 VAL A C 1
ATOM 759 O O . VAL A 1 95 ? 38.699 9.152 -21.706 1.00 95.88 95 VAL A O 1
ATOM 762 N N . THR A 1 96 ? 39.101 7.080 -22.469 1.00 94.50 96 THR A N 1
ATOM 763 C CA . THR A 1 96 ? 39.895 7.482 -23.637 1.00 94.50 96 THR A CA 1
ATOM 764 C C . THR A 1 96 ? 39.056 7.408 -24.917 1.00 94.50 96 THR A C 1
ATOM 766 O O . THR A 1 96 ? 37.992 6.780 -24.914 1.00 94.50 96 THR A O 1
ATOM 769 N N . PRO A 1 97 ? 39.498 8.018 -26.033 1.00 94.06 97 PRO A N 1
ATOM 770 C CA . PRO A 1 97 ? 38.814 7.869 -27.312 1.00 94.06 97 PRO A CA 1
ATOM 771 C C . PRO A 1 97 ? 38.631 6.392 -27.689 1.00 94.06 97 PRO A C 1
ATOM 773 O O . PRO A 1 97 ? 39.578 5.602 -27.645 1.00 94.06 97 PRO A O 1
ATOM 776 N N . LEU A 1 98 ? 37.401 6.019 -28.048 1.00 93.50 98 LEU A N 1
ATOM 777 C CA . LEU A 1 98 ? 37.037 4.637 -28.347 1.00 93.50 98 LEU A CA 1
ATOM 778 C C . LEU A 1 98 ? 37.685 4.178 -29.662 1.00 93.50 98 LEU A C 1
ATOM 780 O O . LEU A 1 98 ? 37.345 4.673 -30.734 1.00 93.50 98 LEU A O 1
ATOM 784 N N . ASN A 1 99 ? 38.574 3.187 -29.585 1.00 94.88 99 ASN A N 1
ATOM 785 C CA . ASN A 1 99 ? 38.977 2.395 -30.746 1.00 94.88 99 ASN A CA 1
ATOM 786 C C . ASN A 1 99 ? 37.993 1.226 -30.893 1.00 94.88 99 ASN A C 1
ATOM 788 O O . ASN A 1 99 ? 38.019 0.294 -30.086 1.00 94.88 99 ASN A O 1
ATOM 792 N N . GLU A 1 100 ? 37.111 1.314 -31.889 1.00 95.00 100 GLU A N 1
ATOM 793 C CA . GLU A 1 100 ? 35.954 0.425 -32.048 1.00 95.00 100 GLU A CA 1
ATOM 794 C C . GLU A 1 100 ? 36.363 -1.046 -32.196 1.00 95.00 100 GLU A C 1
ATOM 796 O O . GLU A 1 100 ? 35.883 -1.892 -31.441 1.00 95.00 100 GLU A O 1
ATOM 801 N N . ASP A 1 101 ? 37.303 -1.344 -33.096 1.00 94.56 101 ASP A N 1
ATOM 802 C CA . ASP A 1 101 ? 37.749 -2.714 -33.375 1.00 94.56 101 ASP A CA 1
ATOM 803 C C . ASP A 1 101 ? 38.468 -3.337 -32.179 1.00 94.56 101 ASP A C 1
ATOM 805 O O . ASP A 1 101 ? 38.203 -4.485 -31.803 1.00 94.56 101 ASP A O 1
ATOM 809 N N . LYS A 1 102 ? 39.356 -2.566 -31.537 1.00 94.88 102 LYS A N 1
ATOM 810 C CA . LYS A 1 102 ? 40.076 -3.020 -30.344 1.00 94.88 102 LYS A CA 1
ATOM 811 C C . LYS A 1 102 ? 39.101 -3.323 -29.212 1.00 94.88 102 LYS A C 1
ATOM 813 O O . LYS A 1 102 ? 39.204 -4.374 -28.585 1.00 94.88 102 LYS A O 1
ATOM 818 N N . TRP A 1 103 ? 38.154 -2.420 -28.964 1.00 95.12 103 TRP A N 1
ATOM 819 C CA . TRP A 1 103 ? 37.183 -2.591 -27.893 1.00 95.12 103 TRP A CA 1
ATOM 820 C C . TRP A 1 103 ? 36.240 -3.765 -28.158 1.00 95.12 103 TRP A C 1
ATOM 822 O O . TRP A 1 103 ? 36.006 -4.561 -27.254 1.00 95.12 103 TRP A O 1
ATOM 832 N N . LEU A 1 104 ? 35.739 -3.934 -29.384 1.00 97.19 104 LEU A N 1
ATOM 833 C CA . LEU A 1 104 ? 34.888 -5.075 -29.734 1.00 97.19 104 LEU A CA 1
ATOM 834 C C . LEU A 1 104 ? 35.631 -6.412 -29.626 1.00 97.19 104 LEU A C 1
ATOM 836 O O . LEU A 1 104 ? 35.035 -7.410 -29.235 1.00 97.19 104 LEU A O 1
ATOM 840 N N . THR A 1 105 ? 36.923 -6.444 -29.959 1.00 95.69 105 THR A N 1
ATOM 841 C CA . THR A 1 105 ? 37.764 -7.644 -29.811 1.00 95.69 105 THR A CA 1
ATOM 842 C C . THR A 1 105 ? 38.000 -7.998 -28.341 1.00 95.69 105 THR A C 1
ATOM 844 O O . THR A 1 105 ? 38.016 -9.170 -27.986 1.00 95.69 105 THR A O 1
ATOM 847 N N . GLU A 1 106 ? 38.164 -6.994 -27.477 1.00 95.00 106 GLU A N 1
ATOM 848 C CA . GLU A 1 106 ? 38.376 -7.189 -26.038 1.00 95.00 106 GLU A CA 1
ATOM 849 C C . GLU A 1 106 ? 37.077 -7.492 -25.272 1.00 95.00 106 GLU A C 1
ATOM 851 O O . GLU A 1 106 ? 37.106 -8.206 -24.273 1.00 95.00 106 GLU A O 1
ATOM 856 N N . SER A 1 107 ? 35.944 -6.934 -25.710 1.00 96.69 107 SER A N 1
ATOM 857 C CA . SER A 1 107 ? 34.701 -6.926 -24.929 1.00 96.69 107 SER A CA 1
ATOM 858 C C . SER A 1 107 ? 33.596 -7.837 -25.450 1.00 96.69 107 SER A C 1
ATOM 860 O O . SER A 1 107 ? 32.675 -8.102 -24.687 1.00 96.69 107 SER A O 1
ATOM 862 N N . PHE A 1 108 ? 33.641 -8.320 -26.695 1.00 97.88 108 PHE A N 1
ATOM 863 C CA . PHE A 1 108 ? 32.591 -9.183 -27.244 1.00 97.88 108 PHE A CA 1
ATOM 864 C C . PHE A 1 108 ? 33.135 -10.554 -27.642 1.00 97.88 108 PHE A C 1
ATOM 866 O O . PHE A 1 108 ? 34.010 -10.648 -28.506 1.00 97.88 108 PHE A O 1
ATOM 873 N N . VAL A 1 109 ? 32.570 -11.619 -27.067 1.00 96.06 109 VAL A N 1
ATOM 874 C CA . VAL A 1 109 ? 33.016 -13.003 -27.294 1.00 96.06 109 VAL A CA 1
ATOM 875 C C . VAL A 1 109 ? 31.836 -13.901 -27.663 1.00 96.06 109 VAL A C 1
ATOM 877 O O . VAL A 1 109 ? 30.869 -13.993 -26.912 1.00 96.06 109 VAL A O 1
ATOM 880 N N . THR A 1 110 ? 31.936 -14.623 -28.776 1.00 95.69 110 THR A N 1
ATOM 881 C CA . THR A 1 110 ? 30.967 -15.666 -29.148 1.00 95.69 110 THR A CA 1
ATOM 882 C C . THR A 1 110 ? 31.488 -17.040 -28.745 1.00 95.69 110 THR A C 1
ATOM 884 O O . THR A 1 110 ? 32.635 -17.385 -29.024 1.00 95.69 110 THR A O 1
ATOM 887 N N . HIS A 1 111 ? 30.636 -17.846 -28.116 1.00 94.06 111 HIS A N 1
ATOM 888 C CA . HIS A 1 111 ? 30.958 -19.200 -27.670 1.00 94.06 111 HIS A CA 1
ATOM 889 C C . HIS A 1 111 ? 30.232 -20.234 -28.530 1.00 94.06 111 HIS A C 1
ATOM 891 O O . HIS A 1 111 ? 29.099 -20.611 -28.246 1.00 94.06 111 HIS A O 1
ATOM 897 N N . SER A 1 112 ? 30.885 -20.715 -29.584 1.00 81.38 112 SER A N 1
ATOM 898 C CA . SER A 1 112 ? 30.260 -21.592 -30.590 1.00 81.38 112 SER A CA 1
ATOM 899 C C . SER A 1 112 ? 30.113 -23.067 -30.182 1.00 81.38 112 SER A C 1
ATOM 901 O O . SER A 1 112 ? 29.710 -23.883 -31.006 1.00 81.38 112 SER A O 1
ATOM 903 N N . GLY A 1 113 ? 30.455 -23.442 -28.945 1.00 77.44 113 GLY A N 1
ATOM 904 C CA . GLY A 1 113 ? 30.374 -24.832 -28.484 1.00 77.44 113 GLY A CA 1
ATOM 905 C C . GLY A 1 113 ? 28.928 -25.289 -28.258 1.00 77.44 113 GLY A C 1
ATOM 906 O O . GLY A 1 113 ? 28.196 -24.642 -27.518 1.00 77.44 113 GLY A O 1
ATOM 907 N N . GLU A 1 114 ? 28.525 -26.430 -28.826 1.00 68.19 114 GLU A N 1
ATOM 908 C CA . GLU A 1 114 ? 27.147 -26.961 -28.713 1.00 68.19 114 GLU A CA 1
ATOM 909 C C . GLU A 1 114 ? 26.707 -27.270 -27.270 1.00 68.19 114 GLU A C 1
ATOM 911 O O . GLU A 1 114 ? 25.516 -27.276 -26.974 1.00 68.19 114 GLU A O 1
ATOM 916 N N . HIS A 1 115 ? 27.656 -27.503 -26.358 1.00 75.19 115 HIS A N 1
ATOM 917 C CA . HIS A 1 115 ? 27.386 -27.818 -24.948 1.00 75.19 115 HIS A CA 1
ATOM 918 C C . HIS A 1 115 ? 27.677 -26.657 -23.983 1.00 75.19 115 HIS A C 1
ATOM 920 O O . HIS A 1 115 ? 27.520 -26.816 -22.774 1.00 75.19 115 HIS A O 1
ATOM 926 N N . MET A 1 116 ? 28.115 -25.500 -24.492 1.00 86.31 116 MET A N 1
ATOM 927 C CA . MET A 1 116 ? 28.362 -24.314 -23.669 1.00 86.31 116 MET A CA 1
ATOM 928 C C . MET A 1 116 ? 27.033 -23.746 -23.169 1.00 86.31 116 MET A C 1
ATOM 930 O O . MET A 1 116 ? 26.214 -23.262 -23.949 1.00 86.31 116 MET A O 1
ATOM 934 N N . THR A 1 117 ? 26.842 -23.756 -21.855 1.00 90.19 117 THR A N 1
ATOM 935 C CA . THR A 1 117 ? 25.726 -23.074 -21.194 1.00 90.19 117 THR A CA 1
ATOM 936 C C . THR A 1 117 ? 26.226 -21.838 -20.474 1.00 90.19 117 THR A C 1
ATOM 938 O O . THR A 1 117 ? 27.402 -21.731 -20.110 1.00 90.19 117 THR A O 1
ATOM 941 N N . VAL A 1 118 ? 25.320 -20.910 -20.201 1.00 89.94 118 VAL A N 1
ATOM 942 C CA . VAL A 1 118 ? 25.664 -19.731 -19.421 1.00 89.94 118 VAL A CA 1
ATOM 943 C C . VAL A 1 118 ? 26.098 -20.091 -17.992 1.00 89.94 118 VAL A C 1
ATOM 945 O O . VAL A 1 118 ? 27.006 -19.453 -17.465 1.00 89.94 118 VAL A O 1
ATOM 948 N N . ASP A 1 119 ? 25.548 -21.153 -17.399 1.00 89.19 119 ASP A N 1
ATOM 949 C CA . ASP A 1 119 ? 26.006 -21.659 -16.099 1.00 89.19 119 ASP A CA 1
ATOM 950 C C . ASP A 1 119 ? 27.451 -22.159 -16.156 1.00 89.19 119 ASP A C 1
ATOM 952 O O . ASP A 1 119 ? 28.260 -21.799 -15.302 1.00 89.19 119 ASP A O 1
ATOM 956 N N . SER A 1 120 ? 27.810 -22.925 -17.193 1.00 90.31 120 SER A N 1
ATOM 957 C CA . SER A 1 120 ? 29.195 -23.369 -17.382 1.00 90.31 120 SER A CA 1
ATOM 958 C C . SER A 1 120 ? 30.145 -22.184 -17.583 1.00 90.31 120 SER A C 1
ATOM 960 O O . SER A 1 120 ? 31.205 -22.142 -16.960 1.00 90.31 120 SER A O 1
ATOM 962 N N . LEU A 1 121 ? 29.729 -21.167 -18.351 1.00 91.75 121 LEU A N 1
ATOM 963 C CA . LEU A 1 121 ? 30.502 -19.944 -18.550 1.00 91.75 121 LEU A CA 1
ATOM 964 C C . LEU A 1 121 ? 30.694 -19.191 -17.230 1.00 91.75 121 LEU A C 1
ATOM 966 O O . LEU A 1 121 ? 31.823 -18.827 -16.912 1.00 91.75 121 LEU A O 1
ATOM 970 N N . PHE A 1 122 ? 29.633 -19.020 -16.436 1.00 91.25 122 PHE A N 1
ATOM 971 C CA . PHE A 1 122 ? 29.658 -18.301 -15.158 1.00 91.25 122 PHE A CA 1
ATOM 972 C C . PHE A 1 122 ? 30.687 -18.866 -14.165 1.00 91.25 122 PHE A C 1
ATOM 974 O O . PHE A 1 122 ? 31.303 -18.099 -13.431 1.00 91.25 122 PHE A O 1
ATOM 981 N N . THR A 1 123 ? 30.965 -20.175 -14.196 1.00 88.88 123 THR A N 1
ATOM 982 C CA . THR A 1 123 ? 32.019 -20.782 -13.353 1.00 88.88 123 THR A CA 1
ATOM 983 C C . THR A 1 123 ? 33.447 -20.366 -13.736 1.00 88.88 123 THR A C 1
ATOM 985 O O . THR A 1 123 ? 34.368 -20.456 -12.916 1.00 88.88 123 THR A O 1
ATOM 988 N N . THR A 1 124 ? 33.630 -19.913 -14.978 1.00 86.75 124 THR A N 1
ATOM 989 C CA . THR A 1 124 ? 34.927 -19.572 -15.585 1.00 86.75 124 THR A CA 1
ATOM 990 C C . THR A 1 124 ? 35.141 -18.074 -15.782 1.00 86.75 124 THR A C 1
ATOM 992 O O . THR A 1 124 ? 36.250 -17.669 -16.132 1.00 86.75 124 THR A O 1
ATOM 995 N N . LEU A 1 125 ? 34.105 -17.257 -15.555 1.00 86.06 125 LEU A N 1
ATOM 996 C CA . LEU A 1 125 ? 34.244 -15.805 -15.538 1.00 86.06 125 LEU A CA 1
ATOM 997 C C . LEU A 1 125 ? 35.210 -15.391 -14.425 1.00 86.06 125 LEU A C 1
ATOM 999 O O . LEU A 1 125 ? 35.348 -16.065 -13.405 1.00 86.06 125 LEU A O 1
ATOM 1003 N N . GLY A 1 126 ? 35.892 -14.281 -14.661 1.00 77.44 126 GLY A N 1
ATOM 1004 C CA . GLY A 1 126 ? 36.806 -13.668 -13.712 1.00 77.44 126 GLY A CA 1
ATOM 1005 C C . GLY A 1 126 ? 36.920 -12.182 -14.012 1.00 77.44 126 GLY A C 1
ATOM 1006 O O . GLY A 1 126 ? 36.196 -11.660 -14.857 1.00 77.44 126 GLY A O 1
ATOM 1007 N N . SER A 1 127 ? 37.844 -11.498 -13.339 1.00 80.75 127 SER A N 1
ATOM 1008 C CA . SER A 1 127 ? 37.936 -10.040 -13.444 1.00 80.75 127 SER A CA 1
ATOM 1009 C C . SER A 1 127 ? 38.206 -9.571 -14.876 1.00 80.75 127 SER A C 1
ATOM 1011 O O . SER A 1 127 ? 39.160 -10.012 -15.528 1.00 80.75 127 SER A O 1
ATOM 1013 N N . THR A 1 128 ? 37.372 -8.646 -15.353 1.00 84.00 128 THR A N 1
ATOM 1014 C CA . THR A 1 128 ? 37.492 -8.044 -16.678 1.00 84.00 128 THR A CA 1
ATOM 1015 C C . THR A 1 128 ? 37.848 -6.560 -16.565 1.00 84.00 128 THR A C 1
ATOM 1017 O O . THR A 1 128 ? 37.313 -5.829 -15.729 1.00 84.00 128 THR A O 1
ATOM 1020 N N . PRO A 1 129 ? 38.745 -6.047 -17.423 1.00 86.44 129 PRO A N 1
ATOM 1021 C CA . PRO A 1 129 ? 39.146 -4.642 -17.362 1.00 86.44 129 PRO A CA 1
ATOM 1022 C C . PRO A 1 129 ? 38.060 -3.679 -17.873 1.00 86.44 129 PRO A C 1
ATOM 1024 O O . PRO A 1 129 ? 38.113 -2.473 -17.606 1.00 86.44 129 PRO A O 1
ATOM 1027 N N . VAL A 1 130 ? 37.094 -4.209 -18.619 1.00 93.06 130 VAL A N 1
ATOM 1028 C CA . VAL A 1 130 ? 35.938 -3.529 -19.207 1.00 93.06 130 VAL A CA 1
ATOM 1029 C C . VAL A 1 130 ? 34.705 -4.411 -19.024 1.00 93.06 130 VAL A C 1
ATOM 1031 O O . VAL A 1 130 ? 34.833 -5.593 -18.707 1.00 93.06 130 VAL A O 1
ATOM 1034 N N . VAL A 1 131 ? 33.510 -3.864 -19.230 1.00 95.44 131 VAL A N 1
ATOM 1035 C CA . VAL A 1 131 ? 32.296 -4.689 -19.295 1.00 95.44 131 VAL A CA 1
ATOM 1036 C C . VAL A 1 131 ? 32.365 -5.546 -20.558 1.00 95.44 131 VAL A C 1
ATOM 1038 O O . VAL A 1 131 ? 32.660 -5.027 -21.637 1.00 95.44 131 VAL A O 1
ATOM 1041 N N . THR A 1 132 ? 32.107 -6.842 -20.425 1.00 96.44 132 THR A N 1
ATOM 1042 C CA . THR A 1 132 ? 32.110 -7.804 -21.526 1.00 96.44 132 THR A CA 1
ATOM 1043 C C . THR A 1 132 ? 30.698 -8.274 -21.853 1.00 96.44 132 THR A C 1
ATOM 1045 O O . THR A 1 132 ? 29.789 -8.259 -21.021 1.00 96.44 132 THR A O 1
ATOM 1048 N N . CYS A 1 133 ? 30.512 -8.688 -23.099 1.00 97.62 133 CYS A N 1
ATOM 1049 C CA . CYS A 1 133 ? 29.294 -9.258 -23.631 1.00 97.62 133 CYS A CA 1
ATOM 1050 C C . CYS A 1 133 ? 29.634 -10.598 -24.291 1.00 97.62 133 CYS A C 1
ATOM 1052 O O . CYS A 1 133 ? 30.528 -10.683 -25.133 1.00 97.62 133 CYS A O 1
ATOM 1054 N N . HIS A 1 134 ? 28.942 -11.656 -23.890 1.00 97.12 134 HIS A N 1
ATOM 1055 C CA . HIS A 1 134 ? 29.168 -13.006 -24.378 1.00 97.12 134 HIS A CA 1
ATOM 1056 C C . HIS A 1 134 ? 27.913 -13.527 -25.074 1.00 97.12 134 HIS A C 1
ATOM 1058 O O . HIS A 1 134 ? 26.830 -13.488 -24.494 1.00 97.12 134 HIS A O 1
ATOM 1064 N N . TRP A 1 135 ? 28.055 -14.030 -26.298 1.00 97.00 135 TRP A N 1
ATOM 1065 C CA . TRP A 1 135 ? 26.962 -14.630 -27.062 1.00 97.00 135 TRP A CA 1
ATOM 1066 C C . TRP A 1 135 ? 27.103 -16.149 -27.110 1.00 97.00 135 TRP A C 1
ATOM 1068 O O . TRP A 1 135 ? 28.154 -16.667 -27.483 1.00 97.00 135 TRP A O 1
ATOM 1078 N N . LEU A 1 136 ? 26.045 -16.865 -26.733 1.00 96.44 136 LEU A N 1
ATOM 1079 C CA . LEU A 1 136 ? 25.980 -18.322 -26.754 1.00 96.44 136 LEU A CA 1
ATOM 1080 C C . LEU A 1 136 ? 24.885 -18.750 -27.745 1.00 96.44 136 LEU A C 1
ATOM 1082 O O . LEU A 1 136 ? 23.727 -18.917 -27.346 1.00 96.44 136 LEU A O 1
ATOM 1086 N N . PRO A 1 137 ? 25.214 -18.927 -29.040 1.00 94.44 137 PRO A N 1
ATOM 1087 C CA . PRO A 1 137 ? 24.229 -19.215 -30.081 1.00 94.44 137 PRO A CA 1
ATOM 1088 C C . PRO A 1 137 ? 23.468 -20.527 -29.853 1.00 94.44 137 PRO A C 1
ATOM 1090 O O . PRO A 1 137 ? 22.271 -20.574 -30.124 1.00 94.44 137 PRO A O 1
ATOM 1093 N N . GLY A 1 138 ? 24.118 -21.558 -29.297 1.00 90.88 138 GLY A N 1
ATOM 1094 C CA . GLY A 1 138 ? 23.498 -22.871 -29.062 1.00 90.88 138 GLY A CA 1
ATOM 1095 C C . GLY A 1 138 ? 22.286 -22.833 -28.121 1.00 90.88 138 GLY A C 1
ATOM 1096 O O . GLY A 1 138 ? 21.342 -23.597 -28.299 1.00 90.88 138 GLY A O 1
ATOM 1097 N N . VAL A 1 139 ? 22.271 -21.899 -27.164 1.00 92.19 139 VAL A N 1
ATOM 1098 C CA . VAL A 1 139 ? 21.156 -21.693 -26.216 1.00 92.19 139 VAL A CA 1
ATOM 1099 C C . VAL A 1 139 ? 20.412 -20.371 -26.429 1.00 92.19 139 VAL A C 1
ATOM 1101 O O . VAL A 1 139 ? 19.443 -20.093 -25.726 1.00 92.19 139 VAL A O 1
ATOM 1104 N N . ARG A 1 140 ? 20.823 -19.576 -27.427 1.00 94.50 140 ARG A N 1
ATOM 1105 C CA . ARG A 1 140 ? 20.299 -18.233 -27.730 1.00 94.50 140 ARG A CA 1
ATOM 1106 C C . ARG A 1 140 ? 20.409 -17.262 -26.546 1.00 94.50 140 ARG A C 1
ATOM 1108 O O . ARG A 1 140 ? 19.515 -16.446 -26.329 1.00 94.50 140 ARG A O 1
ATOM 1115 N N . GLU A 1 141 ? 21.489 -17.347 -25.771 1.00 95.56 141 GLU A N 1
ATOM 1116 C CA . GLU A 1 141 ? 21.678 -16.515 -24.576 1.00 95.56 141 GLU A CA 1
ATOM 1117 C C . GLU A 1 141 ? 22.793 -15.486 -24.744 1.00 95.56 141 GLU A C 1
ATOM 1119 O O . GLU A 1 141 ? 23.892 -15.782 -25.212 1.00 95.56 141 GLU A O 1
ATOM 1124 N N . LEU A 1 142 ? 22.496 -14.260 -24.320 1.00 96.94 142 LEU A N 1
ATOM 1125 C CA . LEU A 1 142 ? 23.421 -13.140 -24.251 1.00 96.94 142 LEU A CA 1
ATOM 1126 C C . LEU A 1 142 ? 23.755 -12.866 -22.785 1.00 96.94 142 LEU A C 1
ATOM 1128 O O . LEU A 1 142 ? 22.842 -12.708 -21.981 1.00 96.94 142 LEU A O 1
ATOM 1132 N N . LEU A 1 143 ? 25.033 -12.784 -22.431 1.00 96.56 143 LEU A N 1
ATOM 1133 C CA . LEU A 1 143 ? 25.500 -12.514 -21.072 1.00 96.56 143 LEU A CA 1
ATOM 1134 C C . LEU A 1 143 ? 26.311 -11.216 -21.033 1.00 96.56 143 LEU A C 1
ATOM 1136 O O . LEU A 1 143 ? 27.322 -11.103 -21.717 1.00 96.56 143 LEU A O 1
ATOM 1140 N N . ILE A 1 144 ? 25.902 -10.257 -20.207 1.00 96.88 144 ILE A N 1
ATOM 1141 C CA . ILE A 1 144 ? 26.665 -9.047 -19.886 1.00 96.88 144 ILE A CA 1
ATOM 1142 C C . ILE A 1 144 ? 27.346 -9.269 -18.536 1.00 96.88 144 ILE A C 1
ATOM 1144 O O . ILE A 1 144 ? 26.669 -9.595 -17.560 1.00 96.88 144 ILE A O 1
ATOM 1148 N N . HIS A 1 145 ? 28.662 -9.083 -18.479 1.00 95.44 145 HIS A N 1
ATOM 1149 C CA . HIS A 1 145 ? 29.464 -9.260 -17.272 1.00 95.44 145 HIS A CA 1
ATOM 1150 C C . HIS A 1 145 ? 30.359 -8.044 -17.022 1.00 95.44 145 HIS A C 1
ATOM 1152 O O . HIS A 1 145 ? 30.942 -7.487 -17.951 1.00 95.44 145 HIS A O 1
ATOM 1158 N N . GLY A 1 146 ? 30.491 -7.617 -15.770 1.00 93.38 146 GLY A N 1
ATOM 1159 C CA . GLY A 1 146 ? 31.437 -6.563 -15.427 1.00 93.38 146 GLY A CA 1
ATOM 1160 C C . GLY A 1 146 ? 31.531 -6.271 -13.939 1.00 93.38 146 GLY A C 1
ATOM 1161 O O . GLY A 1 146 ? 30.722 -6.723 -13.128 1.00 93.38 146 GLY A O 1
ATOM 1162 N N . SER A 1 147 ? 32.531 -5.469 -13.589 1.00 92.06 147 SER A N 1
ATOM 1163 C CA . SER A 1 147 ? 32.830 -5.158 -12.198 1.00 92.06 147 SER A CA 1
ATOM 1164 C C . SER A 1 147 ? 31.752 -4.337 -11.492 1.00 92.06 147 SER A C 1
ATOM 1166 O O . SER A 1 147 ? 31.257 -3.343 -12.033 1.00 92.06 147 SER A O 1
ATOM 1168 N N . HIS A 1 148 ? 31.460 -4.664 -10.228 1.00 90.88 148 HIS A N 1
ATOM 1169 C CA . HIS A 1 148 ? 30.364 -4.017 -9.492 1.00 90.88 148 HIS A CA 1
ATOM 1170 C C . HIS A 1 148 ? 30.588 -2.511 -9.253 1.00 90.88 148 HIS A C 1
ATOM 1172 O O . HIS A 1 148 ? 29.640 -1.727 -9.174 1.00 90.88 148 HIS A O 1
ATOM 1178 N N . TRP A 1 149 ? 31.846 -2.066 -9.185 1.00 89.56 149 TRP A N 1
ATOM 1179 C CA . TRP A 1 149 ? 32.176 -0.651 -8.989 1.00 89.56 149 TRP A CA 1
ATOM 1180 C C . TRP A 1 149 ? 31.771 0.247 -10.166 1.00 89.56 149 TRP A C 1
ATOM 1182 O O . TRP A 1 149 ? 31.685 1.455 -9.995 1.00 89.56 149 TRP A O 1
ATOM 1192 N N . ARG A 1 150 ? 31.504 -0.315 -11.352 1.00 91.06 150 ARG A N 1
ATOM 1193 C CA . ARG A 1 150 ? 31.028 0.433 -12.533 1.00 91.06 150 ARG A CA 1
ATOM 1194 C C . ARG A 1 150 ? 29.631 0.026 -12.996 1.00 91.06 150 ARG A C 1
ATOM 1196 O O . ARG A 1 150 ? 29.047 0.716 -13.829 1.00 91.06 150 ARG A O 1
ATOM 1203 N N . LEU A 1 151 ? 29.127 -1.110 -12.525 1.00 89.88 151 LEU A N 1
ATOM 1204 C CA . LEU A 1 151 ? 27.906 -1.729 -13.015 1.00 89.88 151 LEU A CA 1
ATOM 1205 C C . LEU A 1 151 ? 27.184 -2.411 -11.858 1.00 89.88 151 LEU A C 1
ATOM 1207 O O . LEU A 1 151 ? 27.718 -3.334 -11.263 1.00 89.88 151 LEU A O 1
ATOM 1211 N N . ASP A 1 152 ? 25.957 -1.999 -11.558 1.00 91.56 152 ASP A N 1
ATOM 1212 C CA . ASP A 1 152 ? 25.094 -2.735 -10.632 1.00 91.56 152 ASP A CA 1
ATOM 1213 C C . ASP A 1 152 ? 23.979 -3.494 -11.372 1.00 91.56 152 ASP A C 1
ATOM 1215 O O . ASP A 1 152 ? 23.814 -3.390 -12.592 1.00 91.56 152 ASP A O 1
ATOM 1219 N N . GLY A 1 153 ? 23.203 -4.290 -10.633 1.00 90.69 153 GLY A N 1
ATOM 1220 C CA . GLY A 1 153 ? 22.181 -5.152 -11.222 1.00 90.69 153 GLY A CA 1
ATOM 1221 C C . GLY A 1 153 ? 21.069 -4.405 -11.974 1.00 90.69 153 GLY A C 1
ATOM 1222 O O . GLY A 1 153 ? 20.677 -4.809 -13.068 1.00 90.69 153 GLY A O 1
ATOM 1223 N N . ILE A 1 154 ? 20.581 -3.286 -11.432 1.00 92.00 154 ILE A N 1
ATOM 1224 C CA . ILE A 1 154 ? 19.544 -2.474 -12.092 1.00 92.00 154 ILE A CA 1
ATOM 1225 C C . ILE A 1 154 ? 20.129 -1.755 -13.309 1.00 92.00 154 ILE A C 1
ATOM 1227 O O . ILE A 1 154 ? 19.479 -1.675 -14.352 1.00 92.00 154 ILE A O 1
ATOM 1231 N N . GLY A 1 155 ? 21.358 -1.253 -13.194 1.00 92.44 155 GLY A N 1
ATOM 1232 C CA . GLY A 1 155 ? 22.096 -0.664 -14.302 1.00 92.44 155 GLY A CA 1
ATOM 1233 C C . GLY A 1 155 ? 22.276 -1.646 -15.457 1.00 92.44 155 GLY A C 1
ATOM 1234 O O . GLY A 1 155 ? 21.987 -1.306 -16.602 1.00 92.44 155 GLY A O 1
ATOM 1235 N N . SER A 1 156 ? 22.614 -2.899 -15.146 1.00 94.38 156 SER A N 1
ATOM 1236 C CA . SER A 1 156 ? 22.725 -3.986 -16.128 1.00 94.38 156 SER A CA 1
ATOM 1237 C C . SER A 1 156 ? 21.426 -4.182 -16.913 1.00 94.38 156 SER A C 1
ATOM 1239 O O . SER A 1 156 ? 21.463 -4.256 -18.137 1.00 94.38 156 SER A O 1
ATOM 1241 N N . LEU A 1 157 ? 20.266 -4.180 -16.241 1.00 95.62 157 LEU A N 1
ATOM 1242 C CA . LEU A 1 157 ? 18.957 -4.282 -16.904 1.00 95.62 157 LEU A CA 1
ATOM 1243 C C . LEU A 1 157 ? 18.649 -3.069 -17.792 1.00 95.62 157 LEU A C 1
ATOM 1245 O O . LEU A 1 157 ? 18.134 -3.228 -18.897 1.00 95.62 157 LEU A O 1
ATOM 1249 N N . LYS A 1 158 ? 18.988 -1.855 -17.340 1.00 94.50 158 LYS A N 1
ATOM 1250 C CA . LYS A 1 158 ? 18.804 -0.626 -18.133 1.00 94.50 158 LYS A CA 1
ATOM 1251 C C . LYS A 1 158 ? 19.711 -0.594 -19.368 1.00 94.50 158 LYS A C 1
ATOM 1253 O O . LYS A 1 158 ? 19.297 -0.100 -20.416 1.00 94.50 158 LYS A O 1
ATOM 1258 N N . LEU A 1 159 ? 20.938 -1.097 -19.247 1.00 95.69 159 LEU A N 1
ATOM 1259 C CA . LEU A 1 159 ? 21.878 -1.238 -20.359 1.00 95.69 159 LEU A CA 1
ATOM 1260 C C . LEU A 1 159 ? 21.425 -2.329 -21.331 1.00 95.69 159 LEU A C 1
ATOM 1262 O O . LEU A 1 159 ? 21.482 -2.115 -22.537 1.00 95.69 159 LEU A O 1
ATOM 1266 N N . ALA A 1 160 ? 20.900 -3.445 -20.823 1.00 97.19 160 ALA A N 1
ATOM 1267 C CA . ALA A 1 160 ? 20.275 -4.483 -21.634 1.00 97.19 160 ALA A CA 1
ATOM 1268 C C . ALA A 1 160 ? 19.074 -3.955 -22.433 1.00 97.19 160 ALA A C 1
ATOM 1270 O O . ALA A 1 160 ? 18.987 -4.222 -23.627 1.00 97.19 160 ALA A O 1
ATOM 1271 N N . ASP A 1 161 ? 18.190 -3.151 -21.830 1.00 96.50 161 ASP A N 1
ATOM 1272 C CA . ASP A 1 161 ? 17.053 -2.559 -22.553 1.00 96.50 161 ASP A CA 1
ATOM 1273 C C . ASP A 1 161 ? 17.505 -1.702 -23.739 1.00 96.50 161 ASP A C 1
ATOM 1275 O O . ASP A 1 161 ? 16.958 -1.799 -24.839 1.00 96.50 161 ASP A O 1
ATOM 1279 N N . ARG A 1 162 ? 18.565 -0.912 -23.536 1.00 95.44 162 ARG A N 1
ATOM 1280 C CA . ARG A 1 162 ? 19.188 -0.109 -24.593 1.00 95.44 162 ARG A CA 1
ATOM 1281 C C . ARG A 1 162 ? 19.887 -0.963 -25.642 1.00 95.44 162 ARG A C 1
ATOM 1283 O O . ARG A 1 162 ? 19.757 -0.675 -26.828 1.00 95.44 162 ARG A O 1
ATOM 1290 N N . LEU A 1 163 ? 20.578 -2.021 -25.224 1.00 97.62 163 LEU A N 1
ATOM 1291 C CA . LEU A 1 163 ? 21.237 -2.958 -26.128 1.00 97.62 163 LEU A CA 1
ATOM 1292 C C . LEU A 1 163 ? 20.228 -3.646 -27.047 1.00 97.62 163 LEU A C 1
ATOM 1294 O O . LEU A 1 163 ? 20.461 -3.731 -28.247 1.00 97.62 163 LEU A O 1
ATOM 1298 N N . LEU A 1 164 ? 19.094 -4.096 -26.508 1.00 97.94 164 LEU A N 1
ATOM 1299 C CA . LEU A 1 164 ? 18.045 -4.750 -27.288 1.00 97.94 164 LEU A CA 1
ATOM 1300 C C . LEU A 1 164 ? 17.286 -3.760 -28.177 1.00 97.94 164 LEU A C 1
ATOM 1302 O O . LEU A 1 164 ? 16.939 -4.101 -29.306 1.00 97.94 164 LEU A O 1
ATOM 1306 N N . ALA A 1 165 ? 17.094 -2.514 -27.733 1.00 96.44 165 ALA A N 1
ATOM 1307 C CA . ALA A 1 165 ? 16.585 -1.451 -28.598 1.00 96.44 165 ALA A CA 1
ATOM 1308 C C . ALA A 1 165 ? 17.543 -1.167 -29.771 1.00 96.44 165 ALA A C 1
ATOM 1310 O O . ALA A 1 165 ? 17.092 -1.046 -30.913 1.00 96.44 165 ALA A O 1
ATOM 1311 N N . ALA A 1 166 ? 18.855 -1.128 -29.510 1.00 97.19 166 ALA A N 1
ATOM 1312 C CA . ALA A 1 166 ? 19.878 -0.997 -30.542 1.00 97.19 166 ALA A CA 1
ATOM 1313 C C . ALA A 1 166 ? 19.899 -2.208 -31.479 1.00 97.19 166 ALA A C 1
ATOM 1315 O O . ALA A 1 166 ? 19.896 -2.031 -32.692 1.00 97.19 166 ALA A O 1
ATOM 1316 N N . LEU A 1 167 ? 19.824 -3.427 -30.944 1.00 97.75 167 LEU A N 1
ATOM 1317 C CA . LEU A 1 167 ? 19.754 -4.657 -31.731 1.00 97.75 167 LEU A CA 1
ATOM 1318 C C . LEU A 1 167 ? 18.535 -4.658 -32.654 1.00 97.75 167 LEU A C 1
ATOM 1320 O O . LEU A 1 167 ? 18.670 -4.927 -33.842 1.00 97.75 167 LEU A O 1
ATOM 1324 N N . SER A 1 168 ? 17.366 -4.277 -32.139 1.00 96.75 168 SER A N 1
ATOM 1325 C CA . SER A 1 168 ? 16.138 -4.157 -32.929 1.00 96.75 168 SER A CA 1
ATOM 1326 C C . SER A 1 168 ? 16.296 -3.167 -34.090 1.00 96.75 168 SER A C 1
ATOM 1328 O O . SER A 1 168 ? 15.882 -3.450 -35.214 1.00 96.75 168 SER A O 1
ATOM 1330 N N . ALA A 1 169 ? 16.942 -2.021 -33.848 1.00 96.06 169 ALA A N 1
ATOM 1331 C CA . ALA A 1 169 ? 17.224 -1.036 -34.889 1.00 96.06 169 ALA A CA 1
ATOM 1332 C C . ALA A 1 169 ? 18.246 -1.547 -35.919 1.00 96.06 169 ALA A C 1
ATOM 1334 O O . ALA A 1 169 ? 18.051 -1.345 -37.118 1.00 96.06 169 ALA A O 1
ATOM 1335 N N . VAL A 1 170 ? 19.299 -2.239 -35.473 1.00 96.94 170 VAL A N 1
ATOM 1336 C CA . VAL A 1 170 ? 20.322 -2.830 -36.349 1.00 96.94 170 VAL A CA 1
ATOM 1337 C C . VAL A 1 170 ? 19.726 -3.915 -37.239 1.00 96.94 170 VAL A C 1
ATOM 1339 O O . VAL A 1 170 ? 20.026 -3.948 -38.429 1.00 96.94 170 VAL A O 1
ATOM 1342 N N . ILE A 1 171 ? 18.851 -4.769 -36.705 1.00 95.12 171 ILE A N 1
ATOM 1343 C CA . ILE A 1 171 ? 18.152 -5.788 -37.496 1.00 95.12 171 ILE A CA 1
ATOM 1344 C C . ILE A 1 171 ? 17.251 -5.128 -38.545 1.00 95.12 171 ILE A C 1
ATOM 1346 O O . ILE A 1 171 ? 17.251 -5.543 -39.701 1.00 95.12 171 ILE A O 1
ATOM 1350 N N . ARG A 1 172 ? 16.512 -4.080 -38.162 1.00 94.06 172 ARG A N 1
ATOM 1351 C CA . ARG A 1 172 ? 15.587 -3.372 -39.058 1.00 94.06 172 ARG A CA 1
ATOM 1352 C C . ARG A 1 172 ? 16.297 -2.671 -40.220 1.00 94.06 172 ARG A C 1
ATOM 1354 O O . ARG A 1 172 ? 15.808 -2.716 -41.342 1.00 94.06 172 ARG A O 1
ATOM 1361 N N . VAL A 1 173 ? 17.397 -1.970 -39.943 1.00 94.56 173 VAL A N 1
ATOM 1362 C CA . VAL A 1 173 ? 18.086 -1.117 -40.934 1.00 94.56 173 VAL A CA 1
ATOM 1363 C C . VAL A 1 173 ? 19.197 -1.875 -41.673 1.00 94.56 173 VAL A C 1
ATOM 1365 O O . VAL A 1 173 ? 19.501 -1.564 -42.822 1.00 94.56 173 VAL A O 1
ATOM 1368 N N . GLY A 1 174 ? 19.771 -2.901 -41.043 1.00 94.12 174 GLY A N 1
ATOM 1369 C CA . GLY A 1 174 ? 20.857 -3.720 -41.572 1.00 94.12 174 GLY A CA 1
ATOM 1370 C C . GLY A 1 174 ? 22.213 -3.376 -40.954 1.00 94.12 174 GLY A C 1
ATOM 1371 O O . GLY A 1 174 ? 22.546 -2.213 -40.749 1.00 94.12 174 GLY A O 1
ATOM 1372 N N . VAL A 1 175 ? 23.031 -4.403 -40.702 1.00 95.50 175 VAL A N 1
ATOM 1373 C CA . VAL A 1 175 ? 24.298 -4.323 -39.942 1.00 95.50 175 VAL A CA 1
ATOM 1374 C C . VAL A 1 175 ? 25.340 -3.345 -40.511 1.00 95.50 175 VAL A C 1
ATOM 1376 O O . VAL A 1 175 ? 26.106 -2.742 -39.758 1.00 95.50 175 VAL A O 1
ATOM 1379 N N . ASN A 1 176 ? 25.352 -3.156 -41.833 1.00 95.06 176 ASN A N 1
ATOM 1380 C CA . ASN A 1 176 ? 26.348 -2.340 -42.537 1.00 95.06 176 ASN A CA 1
ATOM 1381 C C . ASN A 1 176 ? 25.945 -0.865 -42.674 1.00 95.06 176 ASN A C 1
ATOM 1383 O O . ASN A 1 176 ? 26.694 -0.078 -43.251 1.00 95.06 176 ASN A O 1
ATOM 1387 N N . ALA A 1 177 ? 24.771 -0.473 -42.176 1.00 95.00 177 ALA A N 1
ATOM 1388 C CA . ALA A 1 177 ? 24.309 0.899 -42.306 1.00 95.00 177 ALA A CA 1
ATOM 1389 C C . ALA A 1 177 ? 25.132 1.865 -41.417 1.00 95.00 177 ALA A C 1
ATOM 1391 O O . ALA A 1 177 ? 25.623 1.449 -40.348 1.00 95.00 177 ALA A O 1
ATOM 1392 N N . PRO A 1 178 ? 25.287 3.147 -41.823 1.00 93.88 178 PRO A N 1
ATOM 1393 C CA . PRO A 1 178 ? 25.917 4.185 -41.001 1.00 93.88 178 PRO A CA 1
ATOM 1394 C C . PRO A 1 178 ? 25.265 4.283 -39.617 1.00 93.88 178 PRO A C 1
ATOM 1396 O O . PRO A 1 178 ? 24.060 4.062 -39.492 1.00 93.88 178 PRO A O 1
ATOM 1399 N N . LEU A 1 179 ? 26.027 4.606 -38.569 1.00 91.50 179 LEU A N 1
ATOM 1400 C CA . LEU A 1 179 ? 25.516 4.569 -37.190 1.00 91.50 179 LEU A CA 1
ATOM 1401 C C . LEU A 1 179 ? 24.344 5.541 -36.963 1.00 91.50 179 LEU A C 1
ATOM 1403 O O . LEU A 1 179 ? 23.429 5.251 -36.197 1.00 91.50 179 LEU A O 1
ATOM 1407 N N . GLU A 1 180 ? 24.332 6.657 -37.682 1.00 90.06 180 GLU A N 1
ATOM 1408 C CA . GLU A 1 180 ? 23.303 7.694 -37.620 1.00 90.06 180 GLU A CA 1
ATOM 1409 C C . GLU A 1 180 ? 21.958 7.210 -38.189 1.00 90.06 180 GLU A C 1
ATOM 1411 O O . GLU A 1 180 ? 20.898 7.718 -37.825 1.00 90.06 180 GLU A O 1
ATOM 1416 N N . SER A 1 181 ? 21.979 6.194 -39.060 1.00 93.06 181 SER A N 1
ATOM 1417 C CA . SER A 1 181 ? 20.780 5.675 -39.733 1.00 93.06 181 SER A CA 1
ATOM 1418 C C . SER A 1 181 ? 19.882 4.817 -38.835 1.00 93.06 181 SER A C 1
ATOM 1420 O O . SER A 1 181 ? 18.714 4.603 -39.159 1.00 93.06 181 SER A O 1
ATOM 1422 N N . TYR A 1 182 ? 20.381 4.359 -37.681 1.00 93.00 182 TYR A N 1
ATOM 1423 C CA . TYR A 1 182 ? 19.601 3.529 -36.756 1.00 93.00 182 TYR A CA 1
ATOM 1424 C C . TYR A 1 182 ? 18.549 4.325 -35.965 1.00 93.00 182 TYR A C 1
ATOM 1426 O O . TYR A 1 182 ? 17.681 3.722 -35.330 1.00 93.00 182 TYR A O 1
ATOM 1434 N N . GLY A 1 183 ? 18.589 5.664 -36.018 1.00 90.62 183 GLY A N 1
ATOM 1435 C CA . GLY A 1 183 ? 17.658 6.536 -35.293 1.00 90.62 183 GLY A CA 1
ATOM 1436 C C . GLY A 1 183 ? 17.895 6.536 -33.780 1.00 90.62 183 GLY A C 1
ATOM 1437 O O . GLY A 1 183 ? 16.947 6.655 -33.006 1.00 90.62 183 GLY A O 1
ATOM 1438 N N . ILE A 1 184 ? 19.151 6.352 -33.362 1.00 92.19 184 ILE A N 1
ATOM 1439 C CA . ILE A 1 184 ? 19.581 6.300 -31.961 1.00 92.19 184 ILE A CA 1
ATOM 1440 C C . ILE A 1 184 ? 20.500 7.489 -31.691 1.00 92.19 184 ILE A C 1
ATOM 1442 O O . ILE A 1 184 ? 21.438 7.729 -32.446 1.00 92.19 184 ILE A O 1
ATOM 1446 N N . ASP A 1 185 ? 20.240 8.217 -30.605 1.00 90.00 185 ASP A N 1
ATOM 1447 C CA . ASP A 1 185 ? 21.114 9.293 -30.136 1.00 90.00 185 ASP A CA 1
ATOM 1448 C C . ASP A 1 185 ? 22.450 8.716 -29.643 1.00 90.00 185 ASP A C 1
ATOM 1450 O O . ASP A 1 185 ? 22.478 7.935 -28.691 1.00 90.00 185 ASP A O 1
ATOM 1454 N N . LEU A 1 186 ? 23.547 9.084 -30.307 1.00 91.56 186 LEU A N 1
ATOM 1455 C CA . LEU A 1 186 ? 24.905 8.625 -29.992 1.00 91.56 186 LEU A CA 1
ATOM 1456 C C . LEU A 1 186 ? 25.654 9.579 -29.053 1.00 91.56 186 LEU A C 1
ATOM 1458 O O . LEU A 1 186 ? 26.850 9.392 -28.828 1.00 91.56 186 LEU A O 1
ATOM 1462 N N . THR A 1 187 ? 24.978 10.598 -28.516 1.00 91.50 187 THR A N 1
ATOM 1463 C CA . THR A 1 187 ? 25.567 11.505 -27.531 1.00 91.50 187 THR A CA 1
ATOM 1464 C C . THR A 1 187 ? 26.018 10.706 -26.301 1.00 91.50 187 THR A C 1
ATOM 1466 O O . THR A 1 187 ? 25.209 9.977 -25.718 1.00 91.50 187 THR A O 1
ATOM 1469 N N . PRO A 1 188 ? 27.297 10.807 -25.889 1.00 93.31 188 PRO A N 1
ATOM 1470 C CA . PRO A 1 188 ? 27.807 10.021 -24.776 1.00 93.31 188 PRO A CA 1
ATOM 1471 C C . PRO A 1 188 ? 27.207 10.489 -23.448 1.00 93.31 188 PRO A C 1
ATOM 1473 O O . PRO A 1 188 ? 27.312 11.654 -23.062 1.00 93.31 188 PRO A O 1
ATOM 1476 N N . TYR A 1 189 ? 26.629 9.551 -22.705 1.00 94.31 189 TYR A N 1
ATOM 1477 C CA . TYR A 1 189 ? 26.131 9.766 -21.356 1.00 94.31 189 TYR A CA 1
ATOM 1478 C C . TYR A 1 189 ? 27.241 9.489 -20.343 1.00 94.31 189 TYR A C 1
ATOM 1480 O O . TYR A 1 189 ? 27.454 8.354 -19.905 1.00 94.31 189 TYR A O 1
ATOM 1488 N N . PHE A 1 190 ? 27.947 10.545 -19.950 1.00 92.56 190 PHE A N 1
ATOM 1489 C CA . PHE A 1 190 ? 28.909 10.482 -18.857 1.00 92.56 190 PHE A CA 1
ATOM 1490 C C . PHE A 1 190 ? 28.187 10.331 -17.519 1.00 92.56 190 PHE A C 1
ATOM 1492 O O . PHE A 1 190 ? 27.535 11.254 -17.038 1.00 92.56 190 PHE A O 1
ATOM 1499 N N . THR A 1 191 ? 28.307 9.147 -16.921 1.00 91.88 191 THR A N 1
ATOM 1500 C CA . THR A 1 191 ? 27.679 8.816 -15.641 1.00 91.88 191 THR A CA 1
ATOM 1501 C C . THR A 1 191 ? 28.259 9.667 -14.507 1.00 91.88 191 THR A C 1
ATOM 1503 O O . THR A 1 191 ? 29.450 9.511 -14.202 1.00 91.88 191 THR A O 1
ATOM 1506 N N . PRO A 1 192 ? 27.454 10.525 -13.856 1.00 90.56 192 PRO A N 1
ATOM 1507 C CA . PRO A 1 192 ? 27.883 11.239 -12.659 1.00 90.56 192 PRO A CA 1
ATOM 1508 C C . PRO A 1 192 ? 28.062 10.270 -11.487 1.00 90.56 192 PRO A C 1
ATOM 1510 O O . PRO A 1 192 ? 27.402 9.231 -11.425 1.00 90.56 192 PRO A O 1
ATOM 1513 N N . SER A 1 193 ? 28.957 10.603 -10.561 1.00 89.25 193 SER A N 1
ATOM 1514 C CA . SER A 1 193 ? 29.198 9.752 -9.390 1.00 89.25 193 SER A CA 1
ATOM 1515 C C . SER A 1 193 ? 28.092 9.904 -8.340 1.00 89.25 193 SER A C 1
ATOM 1517 O O . SER A 1 193 ? 27.401 10.925 -8.312 1.00 89.25 193 SER A O 1
ATOM 1519 N N . LEU A 1 194 ? 27.890 8.913 -7.464 1.00 87.38 194 LEU A N 1
ATOM 1520 C CA . LEU A 1 194 ? 26.851 9.001 -6.434 1.00 87.38 194 LEU A CA 1
ATOM 1521 C C . LEU A 1 194 ? 27.110 10.199 -5.515 1.00 87.38 194 LEU A C 1
ATOM 1523 O O . LEU A 1 194 ? 26.203 10.999 -5.306 1.00 87.38 194 LEU A O 1
ATOM 1527 N N . ASP A 1 195 ? 28.354 10.358 -5.053 1.00 87.81 195 ASP A N 1
ATOM 1528 C CA . ASP A 1 195 ? 28.752 11.451 -4.158 1.00 87.81 195 ASP A CA 1
ATOM 1529 C C . ASP A 1 195 ? 28.567 12.839 -4.787 1.00 87.81 195 ASP A C 1
ATOM 1531 O O . ASP A 1 195 ? 28.245 13.796 -4.079 1.00 87.81 195 ASP A O 1
ATOM 1535 N N . GLU A 1 196 ? 28.739 12.956 -6.107 1.00 86.88 196 GLU A N 1
ATOM 1536 C CA . GLU A 1 196 ? 28.465 14.188 -6.849 1.00 86.88 196 GLU A CA 1
ATOM 1537 C C . GLU A 1 196 ? 26.972 14.527 -6.839 1.00 86.88 196 GLU A C 1
ATOM 1539 O O . GLU A 1 196 ? 26.596 15.654 -6.521 1.00 86.88 196 GLU A O 1
ATOM 1544 N N . ILE A 1 197 ? 26.116 13.553 -7.162 1.00 85.12 197 ILE A N 1
ATOM 1545 C CA . ILE A 1 197 ? 24.667 13.767 -7.277 1.00 85.12 197 ILE A CA 1
ATOM 1546 C C . ILE A 1 197 ? 24.036 14.022 -5.906 1.00 85.12 197 ILE A C 1
ATOM 1548 O O . ILE A 1 197 ? 23.090 14.805 -5.796 1.00 85.12 197 ILE A O 1
ATOM 1552 N N . SER A 1 198 ? 24.525 13.349 -4.863 1.00 79.88 198 SER A N 1
ATOM 1553 C CA . SER A 1 198 ? 23.989 13.470 -3.508 1.00 79.88 198 SER A CA 1
ATOM 1554 C C . SER A 1 198 ? 24.653 14.547 -2.656 1.00 79.88 198 SER A C 1
ATOM 1556 O O . SER A 1 198 ? 24.216 14.753 -1.526 1.00 79.88 198 SER A O 1
ATOM 1558 N N . ASN A 1 199 ? 25.674 15.236 -3.176 1.00 80.44 199 ASN A N 1
ATOM 1559 C CA . ASN A 1 199 ? 26.465 16.218 -2.435 1.00 80.44 199 ASN A CA 1
ATOM 1560 C C . ASN A 1 199 ? 26.995 15.647 -1.100 1.00 80.44 199 ASN A C 1
ATOM 1562 O O . ASN A 1 199 ? 26.850 16.254 -0.038 1.00 80.44 199 ASN A O 1
ATOM 1566 N N . SER A 1 200 ? 27.552 14.432 -1.154 1.00 81.69 200 SER A N 1
ATOM 1567 C CA . SER A 1 200 ? 27.987 13.678 0.029 1.00 81.69 200 SER A CA 1
ATOM 1568 C C . SER A 1 200 ? 29.138 14.356 0.780 1.00 81.69 200 SER A C 1
ATOM 1570 O O . SER A 1 200 ? 30.043 14.939 0.182 1.00 81.69 200 SER A O 1
ATOM 1572 N N . TYR A 1 201 ? 29.196 14.167 2.103 1.00 85.06 201 TYR A N 1
ATOM 1573 C CA . TYR A 1 201 ? 30.339 14.576 2.927 1.00 85.06 201 TYR A CA 1
ATOM 1574 C C . TYR A 1 201 ? 31.530 13.627 2.737 1.00 85.06 201 TYR A C 1
ATOM 1576 O O . TYR A 1 201 ? 31.744 12.702 3.523 1.00 85.06 201 TYR A O 1
ATOM 1584 N N . THR A 1 202 ? 32.315 13.833 1.681 1.00 82.00 202 THR A N 1
ATOM 1585 C CA . THR A 1 202 ? 33.437 12.955 1.302 1.00 82.00 202 THR A CA 1
ATOM 1586 C C . THR A 1 202 ? 34.677 13.095 2.193 1.00 82.00 202 THR A C 1
ATOM 1588 O O . THR A 1 202 ? 35.429 12.127 2.324 1.00 82.00 202 THR A O 1
ATOM 1591 N N . HIS A 1 203 ? 34.856 14.234 2.871 1.00 86.06 203 HIS A N 1
ATOM 1592 C CA . HIS A 1 203 ? 35.958 14.489 3.807 1.00 86.06 203 HIS A CA 1
ATOM 1593 C C . HIS A 1 203 ? 35.481 14.521 5.267 1.00 86.06 203 HIS A C 1
ATOM 1595 O O . HIS A 1 203 ? 34.410 15.043 5.582 1.00 86.06 203 HIS A O 1
ATOM 1601 N N . GLU A 1 204 ? 36.284 13.973 6.187 1.00 86.88 204 GLU A N 1
ATOM 1602 C CA . GLU A 1 204 ? 35.922 13.897 7.613 1.00 86.88 204 GLU A CA 1
ATOM 1603 C C . GLU A 1 204 ? 35.860 15.285 8.269 1.00 86.88 204 GLU A C 1
ATOM 1605 O O . GLU A 1 204 ? 34.980 15.548 9.086 1.00 86.88 204 GLU A O 1
ATOM 1610 N N . GLU A 1 205 ? 36.744 16.202 7.878 1.00 88.38 205 GLU A N 1
ATOM 1611 C CA . GLU A 1 205 ? 36.791 17.580 8.387 1.00 88.38 205 GLU A CA 1
ATOM 1612 C C . GLU A 1 205 ? 35.510 18.358 8.066 1.00 88.38 205 GLU A C 1
ATOM 1614 O O . GLU A 1 205 ? 34.998 19.081 8.916 1.00 88.38 205 GLU A O 1
ATOM 1619 N N . SER A 1 206 ? 34.944 18.143 6.875 1.00 85.88 206 SER A N 1
ATOM 1620 C CA . SER A 1 206 ? 33.709 18.790 6.426 1.00 85.88 206 SER A CA 1
ATOM 1621 C C . SER A 1 206 ? 32.434 18.074 6.879 1.00 85.88 206 SER A C 1
ATOM 1623 O O . SER A 1 206 ? 31.341 18.545 6.579 1.00 85.88 206 SER A O 1
ATOM 1625 N N . THR A 1 207 ? 32.539 16.916 7.542 1.00 91.88 207 THR A N 1
ATOM 1626 C CA . THR A 1 207 ? 31.367 16.136 7.966 1.00 91.88 207 THR A CA 1
ATOM 1627 C C . THR A 1 207 ? 30.788 16.720 9.271 1.00 91.88 207 THR A C 1
ATOM 1629 O O . THR A 1 207 ? 31.522 16.795 10.264 1.00 91.88 207 THR A O 1
ATOM 1632 N N . PRO A 1 208 ? 29.492 17.098 9.319 1.00 92.62 208 PRO A N 1
ATOM 1633 C CA . PRO A 1 208 ? 28.846 17.594 10.537 1.00 92.62 208 PRO A CA 1
ATOM 1634 C C . PRO A 1 208 ? 28.883 16.579 11.687 1.00 92.62 208 PRO A C 1
ATOM 1636 O O . PRO A 1 208 ? 28.869 15.367 11.463 1.00 92.62 208 PRO A O 1
ATOM 1639 N N . SER A 1 209 ? 28.888 17.061 12.933 1.00 91.19 209 SER A N 1
ATOM 1640 C CA . SER A 1 209 ? 28.957 16.212 14.135 1.00 91.19 209 SER A CA 1
ATOM 1641 C C . SER A 1 209 ? 27.804 15.206 14.228 1.00 91.19 209 SER A C 1
ATOM 1643 O O . SER A 1 209 ? 28.041 14.043 14.551 1.00 91.19 209 SER A O 1
ATOM 1645 N N . ALA A 1 210 ? 26.583 15.622 13.885 1.00 90.88 210 ALA A N 1
ATOM 1646 C CA . ALA A 1 210 ? 25.405 14.758 13.839 1.00 90.88 210 ALA A CA 1
ATOM 1647 C C . ALA A 1 210 ? 25.587 13.577 12.868 1.00 90.88 210 ALA A C 1
ATOM 1649 O O . ALA A 1 210 ? 25.327 12.424 13.214 1.00 90.88 210 ALA A O 1
ATOM 1650 N N . VAL A 1 211 ? 26.129 13.849 11.677 1.00 91.38 211 VAL A N 1
ATOM 1651 C CA . VAL A 1 211 ? 26.400 12.835 10.648 1.00 91.38 211 VAL A CA 1
ATOM 1652 C C . VAL A 1 211 ? 27.526 11.890 11.079 1.00 91.38 211 VAL A C 1
ATOM 1654 O O . VAL A 1 211 ? 27.414 10.679 10.884 1.00 91.38 211 VAL A O 1
ATOM 1657 N N . LYS A 1 212 ? 28.585 12.408 11.722 1.00 92.81 212 LYS A N 1
ATOM 1658 C CA . LYS A 1 212 ? 29.657 11.579 12.308 1.00 92.81 212 LYS A CA 1
ATOM 1659 C C . LYS A 1 212 ? 29.104 10.605 13.338 1.00 92.81 212 LYS A C 1
ATOM 1661 O O . LYS A 1 212 ? 29.350 9.410 13.229 1.00 92.81 212 LYS A O 1
ATOM 1666 N N . LYS A 1 213 ? 28.287 11.107 14.267 1.00 91.81 213 LYS A N 1
ATOM 1667 C CA . LYS A 1 213 ? 27.646 10.305 15.313 1.00 91.81 213 LYS A CA 1
ATOM 1668 C C . LYS A 1 213 ? 26.766 9.202 14.726 1.00 91.81 213 LYS A C 1
ATOM 1670 O O . LYS A 1 213 ? 26.830 8.067 15.184 1.00 91.81 213 LYS A O 1
ATOM 1675 N N . VAL A 1 214 ? 25.983 9.500 13.686 1.00 91.56 214 VAL A N 1
ATOM 1676 C CA . VAL A 1 214 ? 25.206 8.479 12.963 1.00 91.56 214 VAL A CA 1
ATOM 1677 C C . VAL A 1 214 ? 26.120 7.423 12.345 1.00 91.56 214 VAL A C 1
ATOM 1679 O O . VAL A 1 214 ? 25.867 6.230 12.501 1.00 91.56 214 VAL A O 1
ATOM 1682 N N . ALA A 1 215 ? 27.199 7.834 11.683 1.00 90.88 215 ALA A N 1
ATOM 1683 C CA . ALA A 1 215 ? 28.146 6.903 11.082 1.00 90.88 215 ALA A CA 1
ATOM 1684 C C . ALA A 1 215 ? 28.861 6.026 12.134 1.00 90.88 215 ALA A C 1
ATOM 1686 O O . ALA A 1 215 ? 29.044 4.829 11.906 1.00 90.88 215 ALA A O 1
ATOM 1687 N N . ASP A 1 216 ? 29.196 6.585 13.301 1.00 91.75 216 ASP A N 1
ATOM 1688 C CA . ASP A 1 216 ? 29.745 5.853 14.449 1.00 91.75 216 ASP A CA 1
ATOM 1689 C C . ASP A 1 216 ? 28.720 4.858 15.025 1.00 91.75 216 ASP A C 1
ATOM 1691 O O . ASP A 1 216 ? 29.058 3.707 15.296 1.00 91.75 216 ASP A O 1
ATOM 1695 N N . ASN A 1 217 ? 27.447 5.252 15.142 1.00 91.06 217 ASN A N 1
ATOM 1696 C CA . ASN A 1 217 ? 26.364 4.378 15.605 1.00 91.06 217 ASN A CA 1
ATOM 1697 C C . ASN A 1 217 ? 26.114 3.200 14.649 1.00 91.06 217 ASN A C 1
ATOM 1699 O O . ASN A 1 217 ? 25.858 2.076 15.092 1.00 91.06 217 ASN A O 1
ATOM 1703 N N . LEU A 1 218 ? 26.203 3.433 13.336 1.00 90.06 218 LEU A N 1
ATOM 1704 C CA . LEU A 1 218 ? 26.106 2.373 12.331 1.00 90.06 218 LEU A CA 1
ATOM 1705 C C . LEU A 1 218 ? 27.273 1.387 12.452 1.00 90.06 218 LEU A C 1
ATOM 1707 O O . LEU A 1 218 ? 27.049 0.176 12.443 1.00 90.06 218 LEU A O 1
ATOM 1711 N N . LEU A 1 219 ? 28.501 1.884 12.644 1.00 90.56 219 LEU A N 1
ATOM 1712 C CA . LEU A 1 219 ? 29.662 1.033 12.913 1.00 90.56 219 LEU A CA 1
ATOM 1713 C C . LEU A 1 219 ? 29.475 0.225 14.206 1.00 90.56 219 LEU A C 1
ATOM 1715 O O . LEU A 1 219 ? 29.690 -0.985 14.210 1.00 90.56 219 LEU A O 1
ATOM 1719 N N . ALA A 1 220 ? 29.023 0.863 15.288 1.00 91.31 220 ALA A N 1
ATOM 1720 C CA . ALA A 1 220 ? 28.756 0.195 16.560 1.00 91.31 220 ALA A CA 1
ATOM 1721 C C . ALA A 1 220 ? 27.697 -0.911 16.419 1.00 91.31 220 ALA A C 1
ATOM 1723 O O . ALA A 1 220 ? 27.813 -1.966 17.040 1.00 91.31 220 ALA A O 1
ATOM 1724 N N . THR A 1 221 ? 26.697 -0.709 15.557 1.00 90.69 221 THR A N 1
ATOM 1725 C CA . THR A 1 221 ? 25.671 -1.719 15.261 1.00 90.69 221 THR A CA 1
ATOM 1726 C C . THR A 1 221 ? 26.251 -2.911 14.491 1.00 90.69 221 THR A C 1
ATOM 1728 O O . THR A 1 221 ? 25.913 -4.054 14.800 1.00 90.69 221 THR A O 1
ATOM 1731 N N . ILE A 1 222 ? 27.173 -2.681 13.547 1.00 88.81 222 ILE A N 1
ATOM 1732 C CA . ILE A 1 222 ? 27.922 -3.767 12.890 1.00 88.81 222 ILE A CA 1
ATOM 1733 C C . ILE A 1 222 ? 28.736 -4.558 13.906 1.00 88.81 222 ILE A C 1
ATOM 1735 O O . ILE A 1 222 ? 28.649 -5.782 13.929 1.00 88.81 222 ILE A O 1
ATOM 1739 N N . LEU A 1 223 ? 29.484 -3.868 14.769 1.00 89.12 223 LEU A N 1
ATOM 1740 C CA . LEU A 1 223 ? 30.307 -4.511 15.792 1.00 89.12 223 LEU A CA 1
ATOM 1741 C C . LEU A 1 223 ? 29.453 -5.313 16.781 1.00 89.12 223 LEU A C 1
ATOM 1743 O O . LEU A 1 223 ? 29.823 -6.428 17.131 1.00 89.12 223 LEU A O 1
ATOM 1747 N N . LYS A 1 224 ? 28.278 -4.798 17.168 1.00 90.56 224 LYS A N 1
ATOM 1748 C CA . LYS A 1 224 ? 27.295 -5.538 17.977 1.00 90.56 224 LYS A CA 1
ATOM 1749 C C . LYS A 1 224 ? 26.818 -6.808 17.267 1.00 90.56 224 LYS A C 1
ATOM 1751 O O . LYS A 1 224 ? 26.580 -7.820 17.915 1.00 90.56 224 LYS A O 1
ATOM 1756 N N . GLY A 1 225 ? 26.639 -6.747 15.950 1.00 88.31 225 GLY A N 1
ATOM 1757 C CA . GLY A 1 225 ? 26.148 -7.857 15.139 1.00 88.31 225 GLY A CA 1
ATOM 1758 C C . GLY A 1 225 ? 27.198 -8.888 14.728 1.00 88.31 225 GLY A C 1
ATOM 1759 O O . GLY A 1 225 ? 26.818 -9.870 14.097 1.00 88.31 225 GLY A O 1
ATOM 1760 N N . ALA A 1 226 ? 28.478 -8.677 15.044 1.00 86.69 226 ALA A N 1
ATOM 1761 C CA . ALA A 1 226 ? 29.578 -9.543 14.637 1.00 86.69 226 ALA A CA 1
ATOM 1762 C C . ALA A 1 226 ? 30.002 -10.516 15.769 1.00 86.69 226 ALA A C 1
ATOM 1764 O O . ALA A 1 226 ? 30.196 -10.075 16.901 1.00 86.69 226 ALA A O 1
ATOM 1765 N N . PRO A 1 227 ? 30.217 -11.819 15.487 1.00 89.56 227 PRO A N 1
ATOM 1766 C CA . PRO A 1 227 ? 29.894 -12.496 14.234 1.00 89.56 227 PRO A CA 1
ATOM 1767 C C . PRO A 1 227 ? 28.374 -12.612 14.055 1.00 89.56 227 PRO A C 1
ATOM 1769 O O . PRO A 1 227 ? 27.635 -12.767 15.025 1.00 89.56 227 PRO A O 1
ATOM 1772 N N . SER A 1 228 ? 27.909 -12.548 12.811 1.00 92.00 228 SER A N 1
ATOM 1773 C CA . SER A 1 228 ? 26.491 -12.723 12.507 1.00 92.00 228 SER A CA 1
ATOM 1774 C C . SER A 1 228 ? 26.160 -14.202 12.283 1.00 92.00 228 SER A C 1
ATOM 1776 O O . SER A 1 228 ? 27.047 -14.991 11.962 1.00 92.00 228 SER A O 1
ATOM 1778 N N . ILE A 1 229 ? 24.894 -14.595 12.467 1.00 91.44 229 ILE A N 1
ATOM 1779 C CA . ILE A 1 229 ? 24.433 -15.940 12.102 1.00 91.44 229 ILE A CA 1
ATOM 1780 C C . ILE A 1 229 ? 24.662 -16.200 10.607 1.00 91.44 229 ILE A C 1
ATOM 1782 O O . ILE A 1 229 ? 24.570 -15.285 9.786 1.00 91.44 229 ILE A O 1
ATOM 1786 N N . GLY A 1 230 ? 24.938 -17.444 10.235 1.00 90.25 230 GLY A N 1
ATOM 1787 C CA . GLY A 1 230 ? 25.254 -17.795 8.855 1.00 90.25 230 GLY A CA 1
ATOM 1788 C C . GLY A 1 230 ? 25.023 -19.260 8.526 1.00 90.25 230 GLY A C 1
ATOM 1789 O O . GLY A 1 230 ? 24.637 -20.061 9.382 1.00 90.25 230 GLY A O 1
ATOM 1790 N N . LEU A 1 231 ? 25.205 -19.597 7.250 1.00 89.44 231 LEU A N 1
ATOM 1791 C CA . LEU A 1 231 ? 24.993 -20.958 6.761 1.00 89.44 231 LEU A CA 1
ATOM 1792 C C . LEU A 1 231 ? 26.205 -21.839 7.081 1.00 89.44 231 LEU A C 1
ATOM 1794 O O . LEU A 1 231 ? 27.339 -21.396 6.880 1.00 89.44 231 LEU A O 1
ATOM 1798 N N . PRO A 1 232 ? 26.002 -23.086 7.536 1.00 87.56 232 PRO A N 1
ATOM 1799 C CA . PRO A 1 232 ? 27.106 -23.977 7.862 1.00 87.56 232 PRO A CA 1
ATOM 1800 C C . PRO A 1 232 ? 27.966 -24.238 6.624 1.00 87.56 232 PRO A C 1
ATOM 1802 O O . PRO A 1 232 ? 27.449 -24.441 5.524 1.00 87.56 232 PRO A O 1
ATOM 1805 N N . LEU A 1 233 ? 29.284 -24.218 6.813 1.00 88.06 233 LEU A N 1
ATOM 1806 C CA . LEU A 1 233 ? 30.228 -24.532 5.748 1.00 88.06 233 LEU A CA 1
ATOM 1807 C C . LEU A 1 233 ? 30.395 -26.042 5.601 1.00 88.06 233 LEU A C 1
ATOM 1809 O O . LEU A 1 233 ? 30.149 -26.814 6.530 1.00 88.06 233 LEU A O 1
ATOM 1813 N N . SER A 1 234 ? 30.855 -26.456 4.426 1.00 86.69 234 SER A N 1
ATOM 1814 C CA . SER A 1 234 ? 31.277 -27.835 4.194 1.00 86.69 234 SER A CA 1
ATOM 1815 C C . SER A 1 234 ? 32.440 -28.192 5.127 1.00 86.69 234 SER A C 1
ATOM 1817 O O . SER A 1 234 ? 33.300 -27.339 5.360 1.00 86.69 234 SER A O 1
ATOM 1819 N N . PRO A 1 235 ? 32.517 -29.433 5.639 1.00 82.06 235 PRO A N 1
ATOM 1820 C CA . PRO A 1 235 ? 33.595 -29.832 6.540 1.00 82.06 235 PRO A CA 1
ATOM 1821 C C . PRO A 1 235 ? 34.987 -29.536 5.956 1.00 82.06 235 PRO A C 1
ATOM 1823 O O . PRO A 1 235 ? 35.319 -30.017 4.873 1.00 82.06 235 PRO A O 1
ATOM 1826 N N . GLY A 1 236 ? 35.800 -28.753 6.673 1.00 81.50 236 GLY A N 1
ATOM 1827 C CA . GLY A 1 236 ? 37.162 -28.384 6.265 1.00 81.50 236 GLY A CA 1
ATOM 1828 C C . GLY A 1 236 ? 37.253 -27.190 5.308 1.00 81.50 236 GLY A C 1
ATOM 1829 O O . GLY A 1 236 ? 38.359 -26.803 4.921 1.00 81.50 236 GLY A O 1
ATOM 1830 N N . ALA A 1 237 ? 36.124 -26.587 4.926 1.00 85.56 237 ALA A N 1
ATOM 1831 C CA . ALA A 1 237 ? 36.096 -25.457 4.005 1.00 85.56 237 ALA A CA 1
ATOM 1832 C C . ALA A 1 237 ? 36.466 -24.111 4.652 1.00 85.56 237 ALA A C 1
ATOM 1834 O O . ALA A 1 237 ? 36.673 -23.130 3.943 1.00 85.56 237 ALA A O 1
ATOM 1835 N N . GLU A 1 238 ? 36.621 -24.044 5.977 1.00 80.56 238 GLU A N 1
ATOM 1836 C CA . GLU A 1 238 ? 36.973 -22.817 6.708 1.00 80.56 238 GLU A CA 1
ATOM 1837 C C . GLU A 1 238 ? 38.334 -22.242 6.284 1.00 80.56 238 GLU A C 1
ATOM 1839 O O . GLU A 1 238 ? 38.597 -21.057 6.473 1.00 80.56 238 GLU A O 1
ATOM 1844 N N . LYS A 1 239 ? 39.203 -23.087 5.715 1.00 81.12 239 LYS A N 1
ATOM 1845 C CA . LYS A 1 239 ? 40.535 -22.720 5.209 1.00 81.12 239 LYS A CA 1
ATOM 1846 C C . LYS A 1 239 ? 40.677 -22.922 3.698 1.00 81.12 239 LYS A C 1
ATOM 1848 O O . LYS A 1 239 ? 41.789 -22.829 3.179 1.00 81.12 239 LYS A O 1
ATOM 1853 N N . ALA A 1 240 ? 39.590 -23.249 2.998 1.00 85.06 240 ALA A N 1
ATOM 1854 C CA . ALA A 1 240 ? 39.637 -23.496 1.564 1.00 85.06 240 ALA A CA 1
ATOM 1855 C C . ALA A 1 240 ? 39.894 -22.195 0.794 1.00 85.06 240 ALA A C 1
ATOM 1857 O O . ALA A 1 240 ? 39.372 -21.132 1.134 1.00 85.06 240 ALA A O 1
ATOM 1858 N N . LEU A 1 241 ? 40.686 -22.292 -0.275 1.00 87.00 241 LEU A N 1
ATOM 1859 C CA . LEU A 1 241 ? 40.790 -21.205 -1.241 1.00 87.00 241 LEU A CA 1
ATOM 1860 C C . LEU A 1 241 ? 39.487 -21.106 -2.053 1.00 87.00 241 LEU A C 1
ATOM 1862 O O . LEU A 1 241 ? 38.879 -22.141 -2.340 1.00 87.00 241 LEU A O 1
ATOM 1866 N N . PRO A 1 242 ? 39.073 -19.898 -2.468 1.00 88.06 242 PRO A N 1
ATOM 1867 C CA . PRO A 1 242 ? 37.835 -19.718 -3.219 1.00 88.06 242 PRO A CA 1
ATOM 1868 C C . PRO A 1 242 ? 37.829 -20.485 -4.550 1.00 88.06 242 PRO A C 1
ATOM 1870 O O . PRO A 1 242 ? 38.710 -20.319 -5.398 1.00 88.06 242 PRO A O 1
ATOM 1873 N N . GLY A 1 243 ? 36.799 -21.307 -4.744 1.00 88.88 243 GLY A N 1
ATOM 1874 C CA . GLY A 1 243 ? 36.511 -22.034 -5.979 1.00 88.88 243 GLY A CA 1
ATOM 1875 C C . GLY A 1 243 ? 35.664 -21.208 -6.953 1.00 88.88 243 GLY A C 1
ATOM 1876 O O . GLY A 1 243 ? 35.552 -19.991 -6.792 1.00 88.88 243 GLY A O 1
ATOM 1877 N N . PRO A 1 244 ? 35.075 -21.826 -7.989 1.00 89.19 244 PRO A N 1
ATOM 1878 C CA . PRO A 1 244 ? 34.126 -21.147 -8.863 1.00 89.19 244 PRO A CA 1
ATOM 1879 C C . PRO A 1 244 ? 32.827 -20.774 -8.150 1.00 89.19 244 PRO A C 1
ATOM 1881 O O . PRO A 1 244 ? 32.414 -21.408 -7.178 1.00 89.19 244 PRO A O 1
ATOM 1884 N N . SER A 1 245 ? 32.166 -19.739 -8.665 1.00 90.62 245 SER A N 1
ATOM 1885 C CA . SER A 1 245 ? 30.792 -19.433 -8.275 1.00 90.62 245 SER A CA 1
ATOM 1886 C C . SER A 1 245 ? 29.821 -20.318 -9.039 1.00 90.62 245 SER A C 1
ATOM 1888 O O . SER A 1 245 ? 29.966 -20.531 -10.239 1.00 90.62 245 SER A O 1
ATOM 1890 N N . SER A 1 246 ? 28.816 -20.814 -8.333 1.00 89.25 246 SER A N 1
ATOM 1891 C CA . SER A 1 246 ? 27.687 -21.547 -8.890 1.00 89.25 246 SER A CA 1
ATOM 1892 C C . SER A 1 246 ? 26.401 -20.919 -8.382 1.00 89.25 246 SER A C 1
ATOM 1894 O O . SER A 1 246 ? 26.383 -20.241 -7.353 1.00 89.25 246 SER A O 1
ATOM 1896 N N . ARG A 1 247 ? 25.305 -21.166 -9.095 1.00 89.06 247 ARG A N 1
ATOM 1897 C CA . ARG A 1 247 ? 23.980 -20.719 -8.681 1.00 89.06 247 ARG A CA 1
ATOM 1898 C C . ARG A 1 247 ? 22.998 -21.871 -8.603 1.00 89.06 247 ARG A C 1
ATOM 1900 O O . ARG A 1 247 ? 23.139 -22.872 -9.298 1.00 89.06 247 ARG A O 1
ATOM 1907 N N . VAL A 1 248 ? 21.985 -21.674 -7.781 1.00 88.06 248 VAL A N 1
ATOM 1908 C CA . VAL A 1 248 ? 20.752 -22.456 -7.755 1.00 88.06 248 VAL A CA 1
ATOM 1909 C C . VAL A 1 248 ? 19.577 -21.505 -7.727 1.00 88.06 248 VAL A C 1
ATOM 1911 O O . VAL A 1 248 ? 19.703 -20.383 -7.241 1.00 88.06 248 VAL A O 1
ATOM 1914 N N . TRP A 1 249 ? 18.444 -21.919 -8.275 1.00 89.75 249 TRP A N 1
ATOM 1915 C CA . TRP A 1 249 ? 17.257 -21.085 -8.271 1.00 89.75 249 TRP A CA 1
ATOM 1916 C C . TRP A 1 249 ? 15.991 -21.920 -8.240 1.00 89.75 249 TRP A C 1
ATOM 1918 O O . TRP A 1 249 ? 15.961 -23.074 -8.660 1.00 89.75 249 TRP A O 1
ATOM 1928 N N . VAL A 1 250 ? 14.932 -21.289 -7.756 1.00 88.00 250 VAL A N 1
ATOM 1929 C CA . VAL A 1 250 ? 13.568 -21.772 -7.888 1.00 88.00 250 VAL A CA 1
ATOM 1930 C C . VAL A 1 250 ? 12.737 -20.655 -8.498 1.00 88.00 250 VAL A C 1
ATOM 1932 O O . VAL A 1 250 ? 12.774 -19.513 -8.037 1.00 88.00 250 VAL A O 1
ATOM 1935 N N . THR A 1 251 ? 11.998 -20.993 -9.548 1.00 89.81 251 THR A N 1
ATOM 1936 C CA . THR A 1 251 ? 10.995 -20.115 -10.143 1.00 89.81 251 THR A CA 1
ATOM 1937 C C . THR A 1 251 ? 9.632 -20.640 -9.743 1.00 89.81 251 THR A C 1
ATOM 1939 O O . THR A 1 251 ? 9.290 -21.793 -9.999 1.00 89.81 251 THR A O 1
ATOM 1942 N N . LEU A 1 252 ? 8.877 -19.799 -9.053 1.00 90.69 252 LEU A N 1
ATOM 1943 C CA . LEU A 1 252 ? 7.535 -20.114 -8.603 1.00 90.69 252 LEU A CA 1
ATOM 1944 C C . LEU A 1 252 ? 6.559 -19.740 -9.709 1.00 90.69 252 LEU A C 1
ATOM 1946 O O . LEU A 1 252 ? 6.598 -18.618 -10.220 1.00 90.69 252 LEU A O 1
ATOM 1950 N N . ASP A 1 253 ? 5.654 -20.658 -10.046 1.00 89.94 253 ASP A N 1
ATOM 1951 C CA . ASP A 1 253 ? 4.641 -20.402 -11.064 1.00 89.94 253 ASP A CA 1
ATOM 1952 C C . ASP A 1 253 ? 3.792 -19.172 -10.712 1.00 89.94 253 ASP A C 1
ATOM 1954 O O . ASP A 1 253 ? 3.728 -18.713 -9.563 1.00 89.94 253 ASP A O 1
ATOM 1958 N N . LYS A 1 254 ? 3.100 -18.633 -11.713 1.00 90.69 254 LYS A N 1
ATOM 1959 C CA . LYS A 1 254 ? 2.289 -17.415 -11.574 1.00 90.69 254 LYS A CA 1
ATOM 1960 C C . LYS A 1 254 ? 1.245 -17.519 -10.467 1.00 90.69 254 LYS A C 1
ATOM 1962 O O . LYS A 1 254 ? 0.999 -16.545 -9.758 1.00 90.69 254 LYS A O 1
ATOM 1967 N N . GLY A 1 255 ? 0.641 -18.693 -10.288 1.00 86.50 255 GLY A N 1
ATOM 1968 C CA . GLY A 1 255 ? -0.356 -18.943 -9.255 1.00 86.50 255 GLY A CA 1
ATOM 1969 C C . GLY A 1 255 ? 0.244 -18.862 -7.852 1.00 86.50 255 GLY A C 1
ATOM 1970 O O . GLY A 1 255 ? -0.301 -18.160 -6.995 1.00 86.50 255 GLY A O 1
ATOM 1971 N N . ILE A 1 256 ? 1.376 -19.529 -7.610 1.00 86.88 256 ILE A N 1
ATOM 1972 C CA . ILE A 1 256 ? 2.104 -19.451 -6.331 1.00 86.88 256 ILE A CA 1
ATOM 1973 C C . ILE A 1 256 ? 2.638 -18.039 -6.098 1.00 86.88 256 ILE A C 1
ATOM 1975 O O . ILE A 1 256 ? 2.431 -17.471 -5.025 1.00 86.88 256 ILE A O 1
ATOM 1979 N N . THR A 1 257 ? 3.249 -17.433 -7.110 1.00 91.38 257 THR A N 1
ATOM 1980 C CA . THR A 1 257 ? 3.751 -16.059 -7.050 1.00 91.38 257 THR A CA 1
ATOM 1981 C C . THR A 1 257 ? 2.643 -15.092 -6.654 1.00 91.38 257 THR A C 1
ATOM 1983 O O . THR A 1 257 ? 2.800 -14.292 -5.730 1.00 91.38 257 THR A O 1
ATOM 1986 N N . GLN A 1 258 ? 1.467 -15.205 -7.271 1.00 88.50 258 GLN A N 1
ATOM 1987 C CA . GLN A 1 258 ? 0.327 -14.362 -6.944 1.00 88.50 258 GLN A CA 1
ATOM 1988 C C . GLN A 1 258 ? -0.208 -14.626 -5.533 1.00 88.50 258 GLN A C 1
ATOM 1990 O O . GLN A 1 258 ? -0.605 -13.672 -4.856 1.00 88.50 258 GLN A O 1
ATOM 1995 N N . LYS A 1 259 ? -0.177 -15.874 -5.046 1.00 87.69 259 LYS A N 1
ATOM 1996 C CA . LYS A 1 259 ? -0.486 -16.200 -3.642 1.00 87.69 259 LYS A CA 1
ATOM 1997 C C . LYS A 1 259 ? 0.504 -15.530 -2.689 1.00 87.69 259 LYS A C 1
ATOM 1999 O O . LYS A 1 259 ? 0.052 -14.872 -1.756 1.00 87.69 259 LYS A O 1
ATOM 2004 N N . ILE A 1 260 ? 1.811 -15.607 -2.950 1.00 86.62 260 ILE A N 1
ATOM 2005 C CA . ILE A 1 260 ? 2.855 -14.959 -2.135 1.00 86.62 260 ILE A CA 1
ATOM 2006 C C . ILE A 1 260 ? 2.674 -13.442 -2.134 1.00 86.62 260 ILE A C 1
ATOM 2008 O O . ILE A 1 260 ? 2.626 -12.826 -1.071 1.00 86.62 260 ILE A O 1
ATOM 2012 N N . VAL A 1 261 ? 2.499 -12.826 -3.306 1.00 86.25 261 VAL A N 1
ATOM 2013 C CA . VAL A 1 261 ? 2.270 -11.379 -3.432 1.00 86.25 261 VAL A CA 1
ATOM 2014 C C . VAL A 1 261 ? 1.003 -10.963 -2.684 1.00 86.25 261 VAL A C 1
ATOM 2016 O O . VAL A 1 261 ? 0.989 -9.931 -2.012 1.00 86.25 261 VAL A O 1
ATOM 2019 N N . THR A 1 262 ? -0.063 -11.759 -2.770 1.00 82.88 262 THR A N 1
ATOM 2020 C CA . THR A 1 262 ? -1.321 -11.500 -2.058 1.00 82.88 262 THR A CA 1
ATOM 2021 C C . THR A 1 262 ? -1.145 -11.648 -0.549 1.00 82.88 262 THR A C 1
ATOM 2023 O O . THR A 1 262 ? -1.633 -10.797 0.195 1.00 82.88 262 THR A O 1
ATOM 2026 N N . ALA A 1 263 ? -0.417 -12.665 -0.086 1.00 83.25 263 ALA A N 1
ATOM 2027 C CA . ALA A 1 263 ? -0.110 -12.869 1.326 1.00 83.25 263 ALA A CA 1
ATOM 2028 C C . ALA A 1 263 ? 0.729 -11.713 1.885 1.00 83.25 263 ALA A C 1
ATOM 2030 O O . ALA A 1 263 ? 0.349 -11.113 2.887 1.00 83.25 263 ALA A O 1
ATOM 2031 N N . CYS A 1 264 ? 1.791 -11.309 1.181 1.00 87.50 264 CYS A N 1
ATOM 2032 C CA . CYS A 1 264 ? 2.618 -10.161 1.556 1.00 87.50 264 CYS A CA 1
ATOM 2033 C C . CYS A 1 264 ? 1.783 -8.873 1.647 1.00 87.50 264 CYS A C 1
ATOM 2035 O O . CYS A 1 264 ? 1.827 -8.170 2.655 1.00 87.50 264 CYS A O 1
ATOM 2037 N N . LYS A 1 265 ? 0.938 -8.603 0.638 1.00 83.12 265 LYS A N 1
ATOM 2038 C CA . LYS A 1 265 ? 0.008 -7.457 0.646 1.00 83.12 265 LYS A CA 1
ATOM 2039 C C . LYS A 1 265 ? -0.967 -7.504 1.816 1.00 83.12 265 LYS A C 1
ATOM 2041 O O . LYS A 1 265 ? -1.246 -6.464 2.404 1.00 83.12 265 LYS A O 1
ATOM 2046 N N . THR A 1 266 ? -1.484 -8.689 2.132 1.00 79.06 266 THR A N 1
ATOM 2047 C CA . THR A 1 266 ? -2.396 -8.903 3.260 1.00 79.06 266 THR A CA 1
ATOM 2048 C C . THR A 1 266 ? -1.686 -8.536 4.555 1.00 79.06 266 THR A C 1
ATOM 2050 O O . THR A 1 266 ? -2.161 -7.668 5.271 1.00 79.06 266 THR A O 1
ATOM 2053 N N . LEU A 1 267 ? -0.491 -9.079 4.780 1.00 80.94 267 LEU A N 1
ATOM 2054 C CA . LEU A 1 267 ? 0.341 -8.818 5.956 1.00 80.94 267 LEU A CA 1
ATOM 2055 C C . LEU A 1 267 ? 0.913 -7.387 6.025 1.00 80.94 267 LEU A C 1
ATOM 2057 O O . LEU A 1 267 ? 1.560 -7.035 7.012 1.00 80.94 267 LEU A O 1
ATOM 2061 N N . GLY A 1 268 ? 0.701 -6.555 4.999 1.00 84.31 268 GLY A N 1
ATOM 2062 C CA . GLY A 1 268 ? 1.260 -5.204 4.927 1.00 84.31 268 GLY A CA 1
ATOM 2063 C C . GLY A 1 268 ? 2.788 -5.179 4.814 1.00 84.31 268 GLY A C 1
ATOM 2064 O O . GLY A 1 268 ? 3.406 -4.180 5.186 1.00 84.31 268 GLY A O 1
ATOM 2065 N N . ILE A 1 269 ? 3.396 -6.263 4.317 1.00 88.38 269 ILE A N 1
ATOM 2066 C CA . ILE A 1 269 ? 4.845 -6.399 4.127 1.00 88.38 269 ILE A CA 1
ATOM 2067 C C . ILE A 1 269 ? 5.211 -6.477 2.642 1.00 88.38 269 ILE A C 1
ATOM 2069 O O . ILE A 1 269 ? 4.419 -6.911 1.803 1.00 88.38 269 ILE A O 1
ATOM 2073 N N . GLN A 1 270 ? 6.425 -6.056 2.296 1.00 89.38 270 GLN A N 1
ATOM 2074 C CA . GLN A 1 270 ? 6.965 -6.231 0.948 1.00 89.38 270 GLN A CA 1
ATOM 2075 C C . GLN A 1 270 ? 7.434 -7.678 0.727 1.00 89.38 270 GLN A C 1
ATOM 2077 O O . GLN A 1 270 ? 7.891 -8.334 1.662 1.00 89.38 270 GLN A O 1
ATOM 2082 N N . VAL A 1 271 ? 7.385 -8.160 -0.523 1.00 90.81 271 VAL A N 1
ATOM 2083 C CA . VAL A 1 271 ? 7.905 -9.495 -0.895 1.00 90.81 271 VAL A CA 1
ATOM 2084 C C . VAL A 1 271 ? 9.383 -9.621 -0.522 1.00 90.81 271 VAL A C 1
ATOM 2086 O O . VAL A 1 271 ? 9.785 -10.629 0.042 1.00 90.81 271 VAL A O 1
ATOM 2089 N N . THR A 1 272 ? 10.174 -8.567 -0.732 1.00 90.69 272 THR A N 1
ATOM 2090 C CA . THR A 1 272 ? 11.575 -8.496 -0.299 1.00 90.69 272 THR A CA 1
ATOM 2091 C C . THR A 1 272 ? 11.730 -8.727 1.205 1.00 90.69 272 THR A C 1
ATOM 2093 O O . THR A 1 272 ? 12.596 -9.491 1.614 1.00 90.69 272 THR A O 1
ATOM 2096 N N . SER A 1 273 ? 10.873 -8.125 2.037 1.00 92.81 273 SER A N 1
ATOM 2097 C CA . SER A 1 273 ? 10.894 -8.314 3.495 1.00 92.81 273 SER A CA 1
ATOM 2098 C C . SER A 1 273 ? 10.526 -9.740 3.899 1.00 92.81 273 SER A C 1
ATOM 2100 O O . SER A 1 273 ? 11.147 -10.294 4.800 1.00 92.81 273 SER A O 1
ATOM 2102 N N . ALA A 1 274 ? 9.536 -10.330 3.225 1.00 92.69 274 ALA A N 1
ATOM 2103 C CA . ALA A 1 274 ? 9.118 -11.710 3.450 1.00 92.69 274 ALA A CA 1
ATOM 2104 C C . ALA A 1 274 ? 10.232 -12.702 3.080 1.00 92.69 274 ALA A C 1
ATOM 2106 O O . ALA A 1 274 ? 10.569 -13.574 3.872 1.00 92.69 274 ALA A O 1
ATOM 2107 N N . VAL A 1 275 ? 10.857 -12.526 1.913 1.00 92.31 275 VAL A N 1
ATOM 2108 C CA . VAL A 1 275 ? 11.977 -13.363 1.461 1.00 92.31 275 VAL A CA 1
ATOM 2109 C C . VAL A 1 275 ? 13.183 -13.210 2.387 1.00 92.31 275 VAL A C 1
ATOM 2111 O O . VAL A 1 275 ? 13.785 -14.209 2.766 1.00 92.31 275 VAL A O 1
ATOM 2114 N N . HIS A 1 276 ? 13.508 -11.990 2.825 1.00 92.25 276 HIS A N 1
ATOM 2115 C CA . HIS A 1 276 ? 14.608 -11.790 3.768 1.00 92.25 276 HIS A CA 1
ATOM 2116 C C . HIS A 1 276 ? 14.337 -12.467 5.115 1.00 92.25 276 HIS A C 1
ATOM 2118 O O . HIS A 1 276 ? 15.218 -13.120 5.664 1.00 92.25 276 HIS A O 1
ATOM 2124 N N . ALA A 1 277 ? 13.107 -12.373 5.627 1.00 92.88 277 ALA A N 1
ATOM 2125 C CA . ALA A 1 277 ? 12.713 -13.073 6.844 1.00 92.88 277 ALA A CA 1
ATOM 2126 C C . ALA A 1 277 ? 12.799 -14.595 6.697 1.00 92.88 277 ALA A C 1
ATOM 2128 O O . ALA A 1 277 ? 13.282 -15.252 7.615 1.00 92.88 277 ALA A O 1
ATOM 2129 N N . ALA A 1 278 ? 12.402 -15.139 5.542 1.00 91.94 278 ALA A N 1
ATOM 2130 C CA . ALA A 1 278 ? 12.533 -16.564 5.249 1.00 91.94 278 ALA A CA 1
ATOM 2131 C C . ALA A 1 278 ? 14.004 -17.002 5.248 1.00 91.94 278 ALA A C 1
ATOM 2133 O O . ALA A 1 278 ? 14.330 -18.026 5.838 1.00 91.94 278 ALA A O 1
ATOM 2134 N N . ILE A 1 279 ? 14.900 -16.198 4.661 1.00 90.69 279 ILE A N 1
ATOM 2135 C CA . ILE A 1 279 ? 16.348 -16.452 4.682 1.00 90.69 279 ILE A CA 1
ATOM 2136 C C . ILE A 1 279 ? 16.874 -16.453 6.120 1.00 90.69 279 ILE A C 1
ATOM 2138 O O . ILE A 1 279 ? 17.541 -17.401 6.519 1.00 90.69 279 ILE A O 1
ATOM 2142 N N . VAL A 1 280 ? 16.554 -15.431 6.923 1.00 91.62 280 VAL A N 1
ATOM 2143 C CA . VAL A 1 280 ? 16.997 -15.362 8.328 1.00 91.62 280 VAL A CA 1
ATOM 2144 C C . VAL A 1 280 ? 16.496 -16.558 9.126 1.00 91.62 280 VAL A C 1
ATOM 2146 O O . VAL A 1 280 ? 17.244 -17.119 9.927 1.00 91.62 280 VAL A O 1
ATOM 2149 N N . GLN A 1 281 ? 15.245 -16.959 8.913 1.00 88.62 281 GLN A N 1
ATOM 2150 C CA . GLN A 1 281 ? 14.659 -18.100 9.597 1.00 88.62 281 GLN A CA 1
ATOM 2151 C C . GLN A 1 281 ? 15.343 -19.409 9.191 1.00 88.62 281 GLN A C 1
ATOM 2153 O O . GLN A 1 281 ? 15.769 -20.145 10.074 1.00 88.62 281 GLN A O 1
ATOM 2158 N N . ALA A 1 282 ? 15.544 -19.643 7.892 1.00 86.75 282 ALA A N 1
ATOM 2159 C CA . ALA A 1 282 ? 16.250 -20.820 7.387 1.00 86.75 282 ALA A CA 1
ATOM 2160 C C . ALA A 1 282 ? 17.693 -20.897 7.916 1.00 86.75 282 ALA A C 1
ATOM 2162 O O . ALA A 1 282 ? 18.160 -21.956 8.320 1.00 86.75 282 ALA A O 1
ATOM 2163 N N . VAL A 1 283 ? 18.396 -19.762 7.996 1.00 89.12 283 VAL A N 1
ATOM 2164 C CA . VAL A 1 283 ? 19.735 -19.697 8.607 1.00 89.12 283 VAL A CA 1
ATOM 2165 C C . VAL A 1 283 ? 19.676 -20.040 10.098 1.00 89.12 283 VAL A C 1
ATOM 2167 O O . VAL A 1 283 ? 20.520 -20.780 10.597 1.00 89.12 283 VAL A O 1
ATOM 2170 N N . SER A 1 284 ? 18.667 -19.533 10.809 1.00 88.06 284 SER A N 1
ATOM 2171 C CA . SER A 1 284 ? 18.506 -19.725 12.257 1.00 88.06 284 SER A CA 1
ATOM 2172 C C . SER A 1 284 ? 18.189 -21.172 12.657 1.00 88.06 284 SER A C 1
ATOM 2174 O O . SER A 1 284 ? 18.363 -21.520 13.822 1.00 88.06 284 SER A O 1
ATOM 2176 N N . GLU A 1 285 ? 17.741 -22.015 11.722 1.00 85.06 285 GLU A N 1
ATOM 2177 C CA . GLU A 1 285 ? 17.502 -23.449 11.951 1.00 85.06 285 GLU A CA 1
ATOM 2178 C C . GLU A 1 285 ? 18.803 -24.261 12.051 1.00 85.06 285 GLU A C 1
ATOM 2180 O O . GLU A 1 285 ? 18.816 -25.351 12.628 1.00 85.06 285 GLU A O 1
ATOM 2185 N N . HIS A 1 286 ? 19.917 -23.732 11.537 1.00 85.19 286 HIS A N 1
ATOM 2186 C CA . HIS A 1 286 ? 21.225 -24.368 11.643 1.00 85.19 286 HIS A CA 1
ATOM 2187 C C . HIS A 1 286 ? 21.925 -24.038 12.963 1.00 85.19 286 HIS A C 1
ATOM 2189 O O . HIS A 1 286 ? 21.743 -22.968 13.545 1.00 85.19 286 HIS A O 1
ATOM 2195 N N . THR A 1 287 ? 22.798 -24.942 13.415 1.00 85.06 287 THR A N 1
ATOM 2196 C CA . THR A 1 287 ? 23.658 -24.705 14.578 1.00 85.06 287 THR A CA 1
ATOM 2197 C C . THR A 1 287 ? 24.578 -23.511 14.328 1.00 85.06 287 THR A C 1
ATOM 2199 O O . THR A 1 287 ? 25.411 -23.538 13.425 1.00 85.06 287 THR A O 1
ATOM 2202 N N . GLN A 1 288 ? 24.432 -22.474 15.151 1.00 90.06 288 GLN A N 1
ATOM 2203 C CA . GLN A 1 288 ? 25.222 -21.249 15.065 1.00 90.06 288 GLN A CA 1
ATOM 2204 C C . GLN A 1 288 ? 26.431 -21.294 16.002 1.00 90.06 288 GLN A C 1
ATOM 2206 O O . GLN A 1 288 ? 26.420 -21.969 17.034 1.00 90.06 288 GLN A O 1
ATOM 2211 N N . HIS A 1 289 ? 27.472 -20.531 15.664 1.00 88.19 289 HIS A N 1
ATOM 2212 C CA . HIS A 1 289 ? 28.594 -20.306 16.573 1.00 88.19 289 HIS A CA 1
ATOM 2213 C C . HIS A 1 289 ? 28.092 -19.652 17.882 1.00 88.19 289 HIS A C 1
ATOM 2215 O O . HIS A 1 289 ? 27.239 -18.769 17.806 1.00 88.19 289 HIS A O 1
ATOM 2221 N N . PRO A 1 290 ? 28.621 -19.981 19.079 1.00 87.56 290 PRO A N 1
ATOM 2222 C CA . PRO A 1 290 ? 28.098 -19.459 20.354 1.00 87.56 290 PRO A CA 1
ATOM 2223 C C . PRO A 1 290 ? 28.071 -17.925 20.484 1.00 87.56 290 PRO A C 1
ATOM 2225 O O . PRO A 1 290 ? 27.267 -17.371 21.235 1.00 87.56 290 PRO A O 1
ATOM 2228 N N . LEU A 1 291 ? 28.961 -17.236 19.762 1.00 88.81 291 LEU A N 1
ATOM 2229 C CA . LEU A 1 291 ? 29.008 -15.769 19.698 1.00 88.81 291 LEU A CA 1
ATOM 2230 C C . LEU A 1 291 ? 28.073 -15.175 18.632 1.00 88.81 291 LEU A C 1
ATOM 2232 O O . LEU A 1 291 ? 27.759 -13.991 18.700 1.00 88.81 291 LEU A O 1
ATOM 2236 N N . ALA A 1 292 ? 27.620 -15.978 17.667 1.00 90.12 292 ALA A N 1
ATOM 2237 C CA . ALA A 1 292 ? 26.757 -15.536 16.581 1.00 90.12 292 ALA A CA 1
ATOM 2238 C C . ALA A 1 292 ? 25.296 -15.502 17.035 1.00 90.12 292 ALA A C 1
ATOM 2240 O O . ALA A 1 292 ? 24.544 -16.459 16.869 1.00 90.12 292 ALA A O 1
ATOM 2241 N N . LYS A 1 293 ? 24.907 -14.387 17.660 1.00 90.62 293 LYS A N 1
ATOM 2242 C CA . LYS A 1 293 ? 23.561 -14.204 18.229 1.00 90.62 293 LYS A CA 1
ATOM 2243 C C . LYS A 1 293 ? 22.626 -13.376 17.357 1.00 90.62 293 LYS A C 1
ATOM 2245 O O . LYS A 1 293 ? 21.416 -13.478 17.512 1.00 90.62 293 LYS A O 1
ATOM 2250 N N . HIS A 1 294 ? 23.150 -12.545 16.461 1.00 93.69 294 HIS A N 1
ATOM 2251 C CA . HIS A 1 294 ? 22.362 -11.565 15.709 1.00 93.69 294 HIS A CA 1
ATOM 2252 C C . HIS A 1 294 ? 22.477 -11.796 14.198 1.00 93.69 294 HIS A C 1
ATOM 2254 O O . HIS A 1 294 ? 23.476 -12.329 13.711 1.00 93.69 294 HIS A O 1
ATOM 2260 N N . PHE A 1 295 ? 21.473 -11.360 13.437 1.00 93.06 295 PHE A N 1
ATOM 2261 C CA . PHE A 1 295 ? 21.589 -11.252 11.981 1.00 93.06 295 PHE A CA 1
ATOM 2262 C C . PHE A 1 295 ? 21.950 -9.810 11.622 1.00 93.06 295 PHE A C 1
ATOM 2264 O O . PHE A 1 295 ? 21.197 -8.897 11.951 1.00 93.06 295 PHE A O 1
ATOM 2271 N N . CYS A 1 296 ? 23.098 -9.588 10.990 1.00 91.12 296 CYS A N 1
ATOM 2272 C CA . CYS A 1 296 ? 23.617 -8.266 10.673 1.00 91.12 296 CYS A CA 1
ATOM 2273 C C . CYS A 1 296 ? 24.366 -8.304 9.342 1.00 91.12 296 CYS A C 1
ATOM 2275 O O . CYS A 1 296 ? 25.383 -8.985 9.224 1.00 91.12 296 CYS A O 1
ATOM 2277 N N . ILE A 1 297 ? 23.871 -7.564 8.350 1.00 87.38 297 ILE A N 1
ATOM 2278 C CA . ILE A 1 297 ? 24.508 -7.426 7.036 1.00 87.38 297 ILE A CA 1
ATOM 2279 C C . ILE A 1 297 ? 24.328 -6.011 6.493 1.00 87.38 297 ILE A C 1
ATOM 2281 O O . ILE A 1 297 ? 23.414 -5.281 6.880 1.00 87.38 297 ILE A O 1
ATOM 2285 N N . THR A 1 298 ? 25.149 -5.648 5.515 1.00 79.75 298 THR A N 1
ATOM 2286 C CA . THR A 1 298 ? 24.828 -4.560 4.593 1.00 79.75 298 THR A CA 1
ATOM 2287 C C . THR A 1 298 ? 23.970 -5.117 3.452 1.00 79.75 298 THR A C 1
ATOM 2289 O O . THR A 1 298 ? 24.331 -6.093 2.790 1.00 79.75 298 THR A O 1
ATOM 2292 N N . ALA A 1 299 ? 22.795 -4.526 3.242 1.00 74.25 299 ALA A N 1
ATOM 2293 C CA . ALA A 1 299 ? 21.881 -4.873 2.162 1.00 74.25 299 ALA A CA 1
ATOM 2294 C C . ALA A 1 299 ? 21.965 -3.842 1.032 1.00 74.25 299 ALA A C 1
ATOM 2296 O O . ALA A 1 299 ? 22.083 -2.640 1.272 1.00 74.25 299 ALA A O 1
ATOM 2297 N N . ALA A 1 300 ? 21.851 -4.319 -0.206 1.00 78.31 300 ALA A N 1
ATOM 2298 C CA . ALA A 1 300 ? 21.824 -3.477 -1.394 1.00 78.31 300 ALA A CA 1
ATOM 2299 C C . ALA A 1 300 ? 20.485 -2.721 -1.495 1.00 78.31 300 ALA A C 1
ATOM 2301 O O . ALA A 1 300 ? 19.439 -3.328 -1.728 1.00 78.31 300 ALA A O 1
ATOM 2302 N N . ILE A 1 301 ? 20.506 -1.393 -1.336 1.00 78.62 301 ILE A N 1
ATOM 2303 C CA . ILE A 1 301 ? 19.326 -0.528 -1.497 1.00 78.62 301 ILE A CA 1
ATOM 2304 C C . ILE A 1 301 ? 19.467 0.337 -2.754 1.00 78.62 301 ILE A C 1
ATOM 2306 O O . ILE A 1 301 ? 20.373 1.162 -2.824 1.00 78.62 301 ILE A O 1
ATOM 2310 N N . ASP A 1 302 ? 18.536 0.213 -3.708 1.00 84.88 302 ASP A N 1
ATOM 2311 C CA . ASP A 1 302 ? 18.468 1.080 -4.899 1.00 84.88 302 ASP A CA 1
ATOM 2312 C C . ASP A 1 302 ? 18.243 2.550 -4.505 1.00 84.88 302 ASP A C 1
ATOM 2314 O O . ASP A 1 302 ? 17.197 2.916 -3.948 1.00 84.88 302 ASP A O 1
ATOM 2318 N N . LEU A 1 303 ? 19.223 3.401 -4.813 1.00 83.50 303 LEU A N 1
ATOM 2319 C CA . LEU A 1 303 ? 19.155 4.840 -4.577 1.00 83.50 303 LEU A CA 1
ATOM 2320 C C . LEU A 1 303 ? 18.622 5.616 -5.781 1.00 83.50 303 LEU A C 1
ATOM 2322 O O . LEU A 1 303 ? 18.178 6.747 -5.591 1.00 83.50 303 LEU A O 1
ATOM 2326 N N . ARG A 1 304 ? 18.592 5.043 -6.997 1.00 85.19 304 ARG A N 1
ATOM 2327 C CA . ARG A 1 304 ? 18.249 5.787 -8.229 1.00 85.19 304 ARG A CA 1
ATOM 2328 C C . ARG A 1 304 ? 16.895 6.477 -8.141 1.00 85.19 304 ARG A C 1
ATOM 2330 O O . ARG A 1 304 ? 16.750 7.621 -8.551 1.00 85.19 304 ARG A O 1
ATOM 2337 N N . ARG A 1 305 ? 15.898 5.802 -7.559 1.00 73.81 305 ARG A N 1
ATOM 2338 C CA . ARG A 1 305 ? 14.532 6.340 -7.387 1.00 73.81 305 ARG A CA 1
ATOM 2339 C C . ARG A 1 305 ? 14.447 7.520 -6.416 1.00 73.81 305 ARG A C 1
ATOM 2341 O O . ARG A 1 305 ? 13.405 8.160 -6.342 1.00 73.81 305 ARG A O 1
ATOM 2348 N N . ARG A 1 306 ? 15.493 7.736 -5.622 1.00 76.00 306 ARG A N 1
ATOM 2349 C CA . ARG A 1 306 ? 15.519 8.646 -4.475 1.00 76.00 306 ARG A CA 1
ATOM 2350 C C . ARG A 1 306 ? 16.585 9.732 -4.616 1.00 76.00 306 ARG A C 1
ATOM 2352 O O . ARG A 1 306 ? 16.710 10.551 -3.713 1.00 76.00 306 ARG A O 1
ATOM 2359 N N . LEU A 1 307 ? 17.339 9.733 -5.719 1.00 79.19 307 LEU A N 1
ATOM 2360 C CA . LEU A 1 307 ? 18.269 10.810 -6.044 1.00 79.19 307 LEU A CA 1
ATOM 2361 C C . LEU A 1 307 ? 17.508 12.145 -6.197 1.00 79.19 307 LEU A C 1
ATOM 2363 O O . LEU A 1 307 ? 16.321 12.132 -6.545 1.00 79.19 307 LEU A O 1
ATOM 2367 N N . PRO A 1 308 ? 18.163 13.295 -5.969 1.00 68.44 308 PRO A N 1
ATOM 2368 C CA . PRO A 1 308 ? 17.604 14.610 -6.278 1.00 68.44 308 PRO A CA 1
ATOM 2369 C C . PRO A 1 308 ? 17.235 14.746 -7.769 1.00 68.44 308 PRO A C 1
ATOM 2371 O O . PRO A 1 308 ? 17.970 14.269 -8.633 1.00 68.44 308 PRO A O 1
ATOM 2374 N N . GLY A 1 309 ? 16.104 15.391 -8.086 1.00 62.56 309 GLY A N 1
ATOM 2375 C CA . GLY A 1 309 ? 15.647 15.661 -9.464 1.00 62.56 309 GLY A CA 1
ATOM 2376 C C . GLY A 1 309 ? 14.310 15.006 -9.848 1.00 62.56 309 GLY A C 1
ATOM 2377 O O . GLY A 1 309 ? 13.860 14.054 -9.211 1.00 62.56 309 GLY A O 1
ATOM 2378 N N . GLU A 1 310 ? 13.655 15.535 -10.888 1.00 54.34 310 GLU A N 1
ATOM 2379 C CA . GLU A 1 310 ? 12.425 14.957 -11.452 1.00 54.34 310 GLU A CA 1
ATOM 2380 C C . GLU A 1 310 ? 12.770 13.793 -12.410 1.00 54.34 310 GLU A C 1
ATOM 2382 O O . GLU A 1 310 ? 13.668 13.902 -13.237 1.00 54.34 310 GLU A O 1
ATOM 2387 N N . ASP A 1 311 ? 12.074 12.658 -12.276 1.00 65.94 311 ASP A N 1
ATOM 2388 C CA . ASP A 1 311 ? 12.180 11.451 -13.126 1.00 65.94 311 ASP A CA 1
ATOM 2389 C C . ASP A 1 311 ? 13.570 10.772 -13.263 1.00 65.94 311 ASP A C 1
ATOM 2391 O O . ASP A 1 311 ? 14.008 10.362 -14.340 1.00 65.94 311 ASP A O 1
ATOM 2395 N N . ASN A 1 312 ? 14.256 10.522 -12.141 1.00 71.12 312 ASN A N 1
ATOM 2396 C CA . ASN A 1 312 ? 15.537 9.787 -12.125 1.00 71.12 312 ASN A CA 1
ATOM 2397 C C . ASN A 1 312 ? 15.468 8.326 -12.632 1.00 71.12 312 ASN A C 1
ATOM 2399 O O . ASN A 1 312 ? 16.499 7.680 -12.835 1.00 71.12 312 ASN A O 1
ATOM 2403 N N . ARG A 1 313 ? 14.269 7.779 -12.875 1.00 65.19 313 ARG A N 1
ATOM 2404 C CA . ARG A 1 313 ? 14.090 6.406 -13.372 1.00 65.19 313 ARG A CA 1
ATOM 2405 C C . ARG A 1 313 ? 14.508 6.273 -14.836 1.00 65.19 313 ARG A C 1
ATOM 2407 O O . ARG A 1 313 ? 15.151 5.281 -15.190 1.00 65.19 313 ARG A O 1
ATOM 2414 N N . ASN A 1 314 ? 14.204 7.281 -15.650 1.00 72.50 314 ASN A N 1
ATOM 2415 C CA . ASN A 1 314 ? 14.398 7.242 -17.101 1.00 72.50 314 ASN A CA 1
ATOM 2416 C C . ASN A 1 314 ? 15.701 7.894 -17.573 1.00 72.50 314 ASN A C 1
ATOM 2418 O O . ASN A 1 314 ? 16.033 7.797 -18.753 1.00 72.50 314 ASN A O 1
ATOM 2422 N N . ARG A 1 315 ? 16.474 8.485 -16.653 1.00 85.25 315 ARG A N 1
ATOM 2423 C CA . ARG A 1 315 ? 17.764 9.106 -16.963 1.00 85.25 315 ARG A CA 1
ATOM 2424 C C . ARG A 1 315 ? 18.751 8.090 -17.572 1.00 85.25 315 ARG A C 1
ATOM 2426 O O . ARG A 1 315 ? 19.057 7.092 -16.894 1.00 85.25 315 ARG A O 1
ATOM 2433 N N . PRO A 1 316 ? 19.199 8.283 -18.833 1.00 87.12 316 PRO A N 1
ATOM 2434 C CA . PRO A 1 316 ? 20.182 7.418 -19.488 1.00 87.12 316 PRO A CA 1
ATOM 2435 C C . PRO A 1 316 ? 21.515 7.355 -18.747 1.00 87.12 316 PRO A C 1
ATOM 2437 O O . PRO A 1 316 ? 22.077 6.279 -18.578 1.00 87.12 316 PRO A O 1
ATOM 2440 N N . GLU A 1 317 ? 22.008 8.488 -18.262 1.00 88.81 317 GLU A N 1
ATOM 2441 C CA . GLU A 1 317 ? 23.312 8.630 -17.616 1.00 88.81 317 GLU A CA 1
ATOM 2442 C C . GLU A 1 317 ? 23.457 7.798 -16.335 1.00 88.81 317 GLU A C 1
ATOM 2444 O O . GLU A 1 317 ? 24.572 7.468 -15.941 1.00 88.81 317 GLU A O 1
ATOM 2449 N N . LEU A 1 318 ? 22.338 7.384 -15.730 1.00 90.19 318 LEU A N 1
ATOM 2450 C CA . LEU A 1 318 ? 22.297 6.530 -14.539 1.00 90.19 318 LEU A CA 1
ATOM 2451 C C . LEU A 1 318 ? 22.181 5.026 -14.870 1.00 90.19 318 LEU A C 1
ATOM 2453 O O . LEU A 1 318 ? 21.888 4.220 -13.980 1.00 90.19 318 LEU A O 1
ATOM 2457 N N . ALA A 1 319 ? 22.301 4.636 -16.146 1.00 90.25 319 ALA A N 1
ATOM 2458 C CA . ALA A 1 319 ? 22.251 3.235 -16.578 1.00 90.25 319 ALA A CA 1
ATOM 2459 C C . ALA A 1 319 ? 23.566 2.490 -16.304 1.00 90.25 319 ALA A C 1
ATOM 2461 O O . ALA A 1 319 ? 23.530 1.344 -15.875 1.00 90.25 319 ALA A O 1
ATOM 2462 N N . ALA A 1 320 ? 24.710 3.146 -16.483 1.00 89.38 320 ALA A N 1
ATOM 2463 C CA . ALA A 1 320 ? 26.000 2.667 -15.991 1.00 89.38 320 ALA A CA 1
ATOM 2464 C C . ALA A 1 320 ? 26.327 3.371 -14.665 1.00 89.38 320 ALA A C 1
ATOM 2466 O O . ALA A 1 320 ? 25.809 4.458 -14.432 1.00 89.38 320 ALA A O 1
ATOM 2467 N N . GLY A 1 321 ? 27.139 2.762 -13.801 1.00 87.94 321 GLY A N 1
ATOM 2468 C CA . GLY A 1 321 ? 27.514 3.287 -12.483 1.00 87.94 321 GLY A CA 1
ATOM 2469 C C . GLY A 1 321 ? 26.956 2.496 -11.300 1.00 87.94 321 GLY A C 1
ATOM 2470 O O . GLY A 1 321 ? 26.130 1.592 -11.453 1.00 87.94 321 GLY A O 1
ATOM 2471 N N . MET A 1 322 ? 27.425 2.870 -10.110 1.00 87.56 322 MET A N 1
ATOM 2472 C CA . MET A 1 322 ? 27.026 2.290 -8.833 1.00 87.56 322 MET A CA 1
ATOM 2473 C C . MET A 1 322 ? 26.044 3.248 -8.146 1.00 87.56 322 MET A C 1
ATOM 2475 O O . MET A 1 322 ? 26.423 4.345 -7.745 1.00 87.56 322 MET A O 1
ATOM 2479 N N . PHE A 1 323 ? 24.776 2.853 -8.003 1.00 88.19 323 PHE A N 1
ATOM 2480 C CA . PHE A 1 323 ? 23.753 3.672 -7.326 1.00 88.19 323 PHE A CA 1
ATOM 2481 C C . PHE A 1 323 ? 22.990 2.882 -6.263 1.00 88.19 323 PHE A C 1
ATOM 2483 O O . PHE A 1 323 ? 21.767 2.980 -6.130 1.00 88.19 323 PHE A O 1
ATOM 2490 N N . VAL A 1 324 ? 23.726 2.075 -5.507 1.00 80.81 324 VAL A N 1
ATOM 2491 C CA . VAL A 1 324 ? 23.217 1.227 -4.434 1.00 80.81 324 VAL A CA 1
ATOM 2492 C C . VAL A 1 324 ? 23.882 1.641 -3.118 1.00 80.81 324 VAL A C 1
ATOM 2494 O O . VAL A 1 324 ? 25.103 1.688 -3.026 1.00 80.81 324 VAL A O 1
ATOM 2497 N N . SER A 1 325 ? 23.098 1.948 -2.080 1.00 71.06 325 SER A N 1
ATOM 2498 C CA . SER A 1 325 ? 23.660 2.177 -0.737 1.00 71.06 325 SER A CA 1
ATOM 2499 C C . SER A 1 325 ? 23.866 0.841 -0.020 1.00 71.06 325 SER A C 1
ATOM 2501 O O . SER A 1 325 ? 22.979 -0.017 -0.115 1.00 71.06 325 SER A O 1
ATOM 2503 N N . PRO A 1 326 ? 24.957 0.671 0.751 1.00 64.56 326 PRO A N 1
ATOM 2504 C CA . PRO A 1 326 ? 25.087 -0.406 1.724 1.00 64.56 326 PRO A CA 1
ATOM 2505 C C . PRO A 1 326 ? 24.231 -0.084 2.961 1.00 64.56 326 PRO A C 1
ATOM 2507 O O . PRO A 1 326 ? 24.739 0.333 4.001 1.00 64.56 326 PRO A O 1
ATOM 2510 N N . GLY A 1 327 ? 22.911 -0.240 2.847 1.00 70.81 327 GLY A N 1
ATOM 2511 C CA . GLY A 1 327 ? 21.996 -0.009 3.963 1.00 70.81 327 GLY A CA 1
ATOM 2512 C C . GLY A 1 327 ? 22.198 -1.051 5.059 1.00 70.81 327 GLY A C 1
ATOM 2513 O O . GLY A 1 327 ? 22.243 -2.246 4.770 1.00 70.81 327 GLY A O 1
ATOM 2514 N N . LEU A 1 328 ? 22.317 -0.619 6.315 1.00 82.69 328 LEU A N 1
ATOM 2515 C CA . LEU A 1 328 ? 22.519 -1.545 7.424 1.00 82.69 328 LEU A CA 1
ATOM 2516 C C . LEU A 1 328 ? 21.216 -2.258 7.787 1.00 82.69 328 LEU A C 1
ATOM 2518 O O . LEU A 1 328 ? 20.175 -1.639 8.005 1.00 82.69 328 LEU A O 1
ATOM 2522 N N . VAL A 1 329 ? 21.303 -3.575 7.885 1.00 85.88 329 VAL A N 1
ATOM 2523 C CA . VAL A 1 329 ? 20.223 -4.455 8.297 1.00 85.88 329 VAL A CA 1
ATOM 2524 C C . VAL A 1 329 ? 20.666 -5.184 9.554 1.00 85.88 329 VAL A C 1
ATOM 2526 O O . VAL A 1 329 ? 21.700 -5.845 9.545 1.00 85.88 329 VAL A O 1
ATOM 2529 N N . PHE A 1 330 ? 19.866 -5.091 10.614 1.00 91.00 330 PHE A N 1
ATOM 2530 C CA . PHE A 1 330 ? 20.140 -5.730 11.897 1.00 91.00 330 PHE A CA 1
ATOM 2531 C C . PHE A 1 330 ? 18.853 -6.331 12.466 1.00 91.00 330 PHE A C 1
ATOM 2533 O O . PHE A 1 330 ? 17.846 -5.636 12.563 1.00 91.00 330 PHE A O 1
ATOM 2540 N N . ILE A 1 331 ? 18.899 -7.607 12.846 1.00 91.62 331 ILE A N 1
ATOM 2541 C CA . ILE A 1 331 ? 17.846 -8.315 13.576 1.00 91.62 331 ILE A CA 1
ATOM 2542 C C . ILE A 1 331 ? 18.472 -8.892 14.841 1.00 91.62 331 ILE A C 1
ATOM 2544 O O . ILE A 1 331 ? 19.369 -9.741 14.798 1.00 91.62 331 ILE A O 1
ATOM 2548 N N . GLU A 1 332 ? 17.969 -8.446 15.985 1.00 91.31 332 GLU A N 1
ATOM 2549 C CA . GLU A 1 332 ? 18.428 -8.924 17.284 1.00 91.31 332 GLU A CA 1
ATOM 2550 C C . GLU A 1 332 ? 17.871 -10.322 17.575 1.00 91.31 332 GLU A C 1
ATOM 2552 O O . GLU A 1 332 ? 16.652 -10.504 17.527 1.00 91.31 332 GLU A O 1
ATOM 2557 N N . GLU A 1 333 ? 18.752 -11.288 17.858 1.00 89.94 333 GLU A N 1
ATOM 2558 C CA . GLU A 1 333 ? 18.410 -12.630 18.355 1.00 89.94 333 GLU A CA 1
ATOM 2559 C C . GLU A 1 333 ? 17.260 -13.303 17.587 1.00 89.94 333 GLU A C 1
ATOM 2561 O O . GLU A 1 333 ? 16.240 -13.665 18.176 1.00 89.94 333 GLU A O 1
ATOM 2566 N N . PRO A 1 334 ? 17.390 -13.483 16.256 1.00 87.00 334 PRO A N 1
ATOM 2567 C CA . PRO A 1 334 ? 16.332 -14.079 15.438 1.00 87.00 334 PRO A CA 1
ATOM 2568 C C . PRO A 1 334 ? 15.992 -15.520 15.849 1.00 87.00 334 PRO A C 1
ATOM 2570 O O . PRO A 1 334 ? 14.863 -15.948 15.645 1.00 87.00 334 PRO A O 1
ATOM 2573 N N . ALA A 1 335 ? 16.928 -16.244 16.474 1.00 80.25 335 ALA A N 1
ATOM 2574 C CA . ALA A 1 335 ? 16.725 -17.602 16.980 1.00 80.25 335 ALA A CA 1
ATOM 2575 C C . ALA A 1 335 ? 16.086 -17.663 18.389 1.00 80.25 335 ALA A C 1
ATOM 2577 O O . ALA A 1 335 ? 15.882 -18.752 18.931 1.00 80.25 335 ALA A O 1
ATOM 2578 N N . ALA A 1 336 ? 15.776 -16.522 19.020 1.00 79.75 336 ALA A N 1
ATOM 2579 C CA . ALA A 1 336 ? 15.156 -16.502 20.343 1.00 79.75 336 ALA A CA 1
ATOM 2580 C C . ALA A 1 336 ? 13.740 -17.110 20.316 1.00 79.75 336 ALA A C 1
ATOM 2582 O O . ALA A 1 336 ? 12.929 -16.826 19.429 1.00 79.75 336 ALA A O 1
ATOM 2583 N N . LYS A 1 337 ? 13.409 -17.923 21.334 1.00 64.88 337 LYS A N 1
ATOM 2584 C CA . LYS A 1 337 ? 12.084 -18.554 21.486 1.00 64.88 337 LYS A CA 1
ATOM 2585 C C . LYS A 1 337 ? 10.968 -17.503 21.391 1.00 64.88 337 LYS A C 1
ATOM 2587 O O . LYS A 1 337 ? 10.841 -16.650 22.263 1.00 64.88 337 LYS A O 1
ATOM 2592 N N . GLY A 1 338 ? 10.136 -17.607 20.352 1.00 60.75 338 GLY A N 1
ATOM 2593 C CA . GLY A 1 338 ? 8.976 -16.737 20.118 1.00 60.75 338 GLY A CA 1
ATOM 2594 C C . GLY A 1 338 ? 9.155 -15.675 19.023 1.00 60.75 338 GLY A C 1
ATOM 2595 O O . GLY A 1 338 ? 8.157 -15.084 18.608 1.00 60.75 338 GLY A O 1
ATOM 2596 N N . LYS A 1 339 ? 10.370 -15.454 18.496 1.00 79.88 339 LYS A N 1
ATOM 2597 C CA . LYS A 1 339 ? 10.604 -14.540 17.363 1.00 79.88 339 LYS A CA 1
ATOM 2598 C C . LYS A 1 339 ? 10.390 -15.270 16.028 1.00 79.88 339 LYS A C 1
ATOM 2600 O O . LYS A 1 339 ? 11.325 -15.719 15.385 1.00 79.88 339 LYS A O 1
ATOM 2605 N N . GLY A 1 340 ? 9.124 -15.439 15.642 1.00 85.81 340 GLY A N 1
ATOM 2606 C CA . GLY A 1 340 ? 8.741 -16.121 14.397 1.00 85.81 340 GLY A CA 1
ATOM 2607 C C . GLY A 1 340 ? 8.883 -15.264 13.131 1.00 85.81 340 GLY A C 1
ATOM 2608 O O . GLY A 1 340 ? 9.108 -14.052 13.211 1.00 85.81 340 GLY A O 1
ATOM 2609 N N . PHE A 1 341 ? 8.669 -15.895 11.969 1.00 89.12 341 PHE A N 1
ATOM 2610 C CA . PHE A 1 341 ? 8.690 -15.283 10.630 1.00 89.12 341 PHE A CA 1
ATOM 2611 C C . PHE A 1 341 ? 8.067 -13.881 10.585 1.00 89.12 341 PHE A C 1
ATOM 2613 O O . PHE A 1 341 ? 8.710 -12.928 10.157 1.00 89.12 341 PHE A O 1
ATOM 2620 N N . ASP A 1 342 ? 6.832 -13.734 11.078 1.00 86.75 342 ASP A N 1
ATOM 2621 C CA . ASP A 1 342 ? 6.073 -12.480 11.000 1.00 86.75 342 ASP A CA 1
ATOM 2622 C C . ASP A 1 342 ? 6.753 -11.321 11.737 1.00 86.75 342 ASP A C 1
ATOM 2624 O O . ASP A 1 342 ? 6.685 -10.169 11.299 1.00 86.75 342 ASP A O 1
ATOM 2628 N N . ALA A 1 343 ? 7.409 -11.601 12.867 1.00 88.75 343 ALA A N 1
ATOM 2629 C CA . ALA A 1 343 ? 8.114 -10.585 13.641 1.00 88.75 343 ALA A CA 1
ATOM 2630 C C . ALA A 1 343 ? 9.338 -10.079 12.869 1.00 88.75 343 ALA A C 1
ATOM 2632 O O . ALA A 1 343 ? 9.513 -8.867 12.719 1.00 88.75 343 ALA A O 1
ATOM 2633 N N . ILE A 1 344 ? 10.120 -11.014 12.321 1.00 91.19 344 ILE A N 1
ATOM 2634 C CA . ILE A 1 344 ? 11.308 -10.732 11.512 1.00 91.19 344 ILE A CA 1
ATOM 2635 C C . ILE A 1 344 ? 10.901 -9.996 10.222 1.00 91.19 344 ILE A C 1
ATOM 2637 O O . ILE A 1 344 ? 11.463 -8.952 9.894 1.00 91.19 344 ILE A O 1
ATOM 2641 N N . ALA A 1 345 ? 9.853 -10.455 9.534 1.00 91.38 345 ALA A N 1
ATOM 2642 C CA . ALA A 1 345 ? 9.345 -9.845 8.306 1.00 91.38 345 ALA A CA 1
ATOM 2643 C C . ALA A 1 345 ? 8.852 -8.409 8.517 1.00 91.38 345 ALA A C 1
ATOM 2645 O O . ALA A 1 345 ? 9.117 -7.535 7.689 1.00 91.38 345 ALA A O 1
ATOM 2646 N N . ARG A 1 346 ? 8.176 -8.119 9.636 1.00 88.38 346 ARG A N 1
ATOM 2647 C CA . ARG A 1 346 ? 7.758 -6.749 9.979 1.00 88.38 346 ARG A CA 1
ATOM 2648 C C . ARG A 1 346 ? 8.926 -5.852 10.378 1.00 88.38 346 ARG A C 1
ATOM 2650 O O . ARG A 1 346 ? 8.842 -4.642 10.182 1.00 88.38 346 ARG A O 1
ATOM 2657 N N . GLU A 1 347 ? 9.982 -6.401 10.970 1.00 90.00 347 GLU A N 1
ATOM 2658 C CA . GLU A 1 347 ? 11.213 -5.663 11.276 1.00 90.00 347 GLU A CA 1
ATOM 2659 C C . GLU A 1 347 ? 11.919 -5.257 9.977 1.00 90.00 347 GLU A C 1
ATOM 2661 O O . GLU A 1 347 ? 12.103 -4.066 9.733 1.00 90.00 347 GLU A O 1
ATOM 2666 N N . PHE A 1 348 ? 12.127 -6.204 9.058 1.00 89.50 348 PHE A N 1
ATOM 2667 C CA . PHE A 1 348 ? 12.620 -5.909 7.712 1.00 89.50 348 PHE A CA 1
ATOM 2668 C C . PHE A 1 348 ? 11.742 -4.920 6.951 1.00 89.50 348 PHE A C 1
ATOM 2670 O O . PHE A 1 348 ? 12.247 -4.028 6.275 1.00 89.50 348 PHE A O 1
ATOM 2677 N N . ASN A 1 349 ? 10.420 -5.064 7.036 1.00 88.75 349 ASN A N 1
ATOM 2678 C CA . ASN A 1 349 ? 9.501 -4.155 6.363 1.00 88.75 349 ASN A CA 1
ATOM 2679 C C . ASN A 1 349 ? 9.600 -2.731 6.912 1.00 88.75 349 ASN A C 1
ATOM 2681 O O . ASN A 1 349 ? 9.545 -1.791 6.128 1.00 88.75 349 ASN A O 1
ATOM 2685 N N . ARG A 1 350 ? 9.805 -2.556 8.224 1.00 84.75 350 ARG A N 1
ATOM 2686 C CA . ARG A 1 350 ? 10.082 -1.239 8.815 1.00 84.75 350 ARG A CA 1
ATOM 2687 C C . ARG A 1 350 ? 11.386 -0.656 8.276 1.00 84.75 350 ARG A C 1
ATOM 2689 O O . ARG A 1 350 ? 11.374 0.486 7.831 1.00 84.75 350 ARG A O 1
ATOM 2696 N N . THR A 1 351 ? 12.459 -1.445 8.234 1.00 81.88 351 THR A N 1
ATOM 2697 C CA . THR A 1 351 ? 13.762 -1.003 7.710 1.00 81.88 351 THR A CA 1
ATOM 2698 C C . THR A 1 351 ? 13.683 -0.608 6.233 1.00 81.88 351 THR A C 1
ATOM 2700 O O . THR A 1 351 ? 14.153 0.460 5.851 1.00 81.88 351 THR A O 1
ATOM 2703 N N . TYR A 1 352 ? 13.032 -1.412 5.387 1.00 81.94 352 TYR A N 1
ATOM 2704 C CA . TYR A 1 352 ? 12.921 -1.125 3.952 1.00 81.94 352 TYR A CA 1
ATOM 2705 C C . TYR A 1 352 ? 11.891 -0.043 3.597 1.00 81.94 352 TYR A C 1
ATOM 2707 O O . TYR A 1 352 ? 12.034 0.615 2.562 1.00 81.94 352 TYR A O 1
ATOM 2715 N N . ALA A 1 353 ? 10.857 0.150 4.424 1.00 80.38 353 ALA A N 1
ATOM 2716 C CA . ALA A 1 353 ? 9.844 1.190 4.235 1.00 80.38 353 ALA A CA 1
ATOM 2717 C C . ALA A 1 353 ? 10.211 2.536 4.883 1.00 80.38 353 ALA A C 1
ATOM 2719 O O . ALA A 1 353 ? 9.467 3.501 4.704 1.00 80.38 353 ALA A O 1
ATOM 2720 N N . ALA A 1 354 ? 11.320 2.606 5.625 1.00 77.75 354 ALA A N 1
ATOM 2721 C CA . ALA A 1 354 ? 11.763 3.822 6.293 1.00 77.75 354 ALA A CA 1
ATOM 2722 C C . ALA A 1 354 ? 12.014 4.974 5.304 1.00 77.75 354 ALA A C 1
ATOM 2724 O O . ALA A 1 354 ? 12.447 4.773 4.162 1.00 77.75 354 ALA A O 1
ATOM 2725 N N . ASP A 1 355 ? 11.737 6.200 5.756 1.00 77.38 355 ASP A N 1
ATOM 2726 C CA . ASP A 1 355 ? 12.000 7.410 4.981 1.00 77.38 355 ASP A CA 1
ATOM 2727 C C . ASP A 1 355 ? 13.510 7.659 4.895 1.00 77.38 355 ASP A C 1
ATOM 2729 O O . ASP A 1 355 ? 14.149 8.103 5.844 1.00 77.38 355 ASP A O 1
ATOM 2733 N N . MET A 1 356 ? 14.077 7.389 3.720 1.00 75.75 356 MET A N 1
ATOM 2734 C CA . MET A 1 356 ? 15.512 7.495 3.448 1.00 75.75 356 MET A CA 1
ATOM 2735 C C . MET A 1 356 ? 16.058 8.929 3.566 1.00 75.75 356 MET A C 1
ATOM 2737 O O . MET A 1 356 ? 17.268 9.103 3.705 1.00 75.75 356 MET A O 1
ATOM 2741 N N . SER A 1 357 ? 15.195 9.953 3.521 1.00 74.06 357 SER A N 1
ATOM 2742 C CA . SER A 1 357 ? 15.596 11.354 3.714 1.00 74.06 357 SER A CA 1
ATOM 2743 C C . SER A 1 357 ? 15.825 11.718 5.183 1.00 74.06 357 SER A C 1
ATOM 2745 O O . SER A 1 357 ? 16.445 12.736 5.472 1.00 74.06 357 SER A O 1
ATOM 2747 N N . ARG A 1 358 ? 15.345 10.882 6.110 1.00 78.31 358 ARG A N 1
ATOM 2748 C CA . ARG A 1 358 ? 15.430 11.067 7.566 1.00 78.31 358 ARG A CA 1
ATOM 2749 C C . ARG A 1 358 ? 15.676 9.733 8.271 1.00 78.31 358 ARG A C 1
ATOM 2751 O O . ARG A 1 358 ? 15.085 9.452 9.309 1.00 78.31 358 ARG A O 1
ATOM 2758 N N . LEU A 1 359 ? 16.487 8.883 7.642 1.00 80.12 359 LEU A N 1
ATOM 2759 C CA . LEU A 1 359 ? 16.605 7.471 7.996 1.00 80.12 359 LEU A CA 1
ATOM 2760 C C . LEU A 1 359 ? 17.204 7.267 9.385 1.00 80.12 359 LEU A C 1
ATOM 2762 O O . LEU A 1 359 ? 16.780 6.371 10.113 1.00 80.12 359 LEU A O 1
ATOM 2766 N N . TYR A 1 360 ? 18.203 8.077 9.724 1.00 83.75 360 TYR A N 1
ATOM 2767 C CA . TYR A 1 360 ? 18.987 7.905 10.933 1.00 83.75 360 TYR A CA 1
ATOM 2768 C C . TYR A 1 360 ? 18.720 9.036 11.916 1.00 83.75 360 TYR A C 1
ATOM 2770 O O . TYR A 1 360 ? 18.721 10.207 11.545 1.00 83.75 360 TYR A O 1
ATOM 2778 N N . ASP A 1 361 ? 18.516 8.682 13.179 1.00 81.62 361 ASP A N 1
ATOM 2779 C CA . ASP A 1 361 ? 18.382 9.638 14.274 1.00 81.62 361 ASP A CA 1
ATOM 2780 C C . ASP A 1 361 ? 19.776 9.989 14.815 1.00 81.62 361 ASP A C 1
ATOM 2782 O O . ASP A 1 361 ? 20.529 9.107 15.242 1.00 81.62 361 ASP A O 1
ATOM 2786 N N . ALA A 1 362 ? 20.140 11.272 14.773 1.00 81.25 362 ALA A N 1
ATOM 2787 C CA . ALA A 1 362 ? 21.387 11.769 15.351 1.00 81.25 362 ALA A CA 1
ATOM 2788 C C . ALA A 1 362 ? 21.244 12.133 16.844 1.00 81.25 362 ALA A C 1
ATOM 2790 O O . ALA A 1 362 ? 22.248 12.390 17.521 1.00 81.25 362 ALA A O 1
ATOM 2791 N N . GLY A 1 363 ? 20.026 12.089 17.393 1.00 74.56 363 GLY A N 1
ATOM 2792 C CA . GLY A 1 363 ? 19.653 12.608 18.706 1.00 74.56 363 GLY A CA 1
ATOM 2793 C C . GLY A 1 363 ? 19.078 14.026 18.629 1.00 74.56 363 GLY A C 1
ATOM 2794 O O . GLY A 1 363 ? 19.188 14.704 17.613 1.00 74.56 363 GLY A O 1
ATOM 2795 N N . ASP A 1 364 ? 18.430 14.468 19.712 1.00 71.31 364 ASP A N 1
ATOM 2796 C CA . ASP A 1 364 ? 17.893 15.833 19.884 1.00 71.31 364 ASP A CA 1
ATOM 2797 C C . ASP A 1 364 ? 16.866 16.287 18.820 1.00 71.31 364 ASP A C 1
ATOM 2799 O O . ASP A 1 364 ? 16.552 17.471 18.695 1.00 71.31 364 ASP A O 1
ATOM 2803 N N . GLY A 1 365 ? 16.280 15.336 18.082 1.00 71.31 365 GLY A N 1
ATOM 2804 C CA . GLY A 1 365 ? 15.302 15.592 17.021 1.00 71.31 365 GLY A CA 1
ATOM 2805 C C . GLY A 1 365 ? 15.915 15.901 15.649 1.00 71.31 365 GLY A C 1
ATOM 2806 O O . GLY A 1 365 ? 15.164 16.217 14.722 1.00 71.31 365 GLY A O 1
ATOM 2807 N N . GLU A 1 366 ? 17.240 15.803 15.507 1.00 83.12 366 GLU A N 1
ATOM 2808 C CA . GLU A 1 366 ? 17.955 15.929 14.235 1.00 83.12 366 GLU A CA 1
ATOM 2809 C C . GLU A 1 366 ? 18.023 14.572 13.514 1.00 83.12 366 GLU A C 1
ATOM 2811 O O . GLU A 1 366 ? 18.384 13.547 14.094 1.00 83.12 366 GLU A O 1
ATOM 2816 N N . THR A 1 367 ? 17.675 14.553 12.226 1.00 83.94 367 THR A N 1
ATOM 2817 C CA . THR A 1 367 ? 17.661 13.335 11.402 1.00 83.94 367 THR A CA 1
ATOM 2818 C C . THR A 1 367 ? 18.623 13.461 10.233 1.00 83.94 367 THR A C 1
ATOM 2820 O O . THR A 1 367 ? 18.628 14.494 9.567 1.00 83.94 367 THR A O 1
ATOM 2823 N N . VAL A 1 368 ? 19.353 12.391 9.936 1.00 85.44 368 VAL A N 1
ATOM 2824 C CA . VAL A 1 368 ? 20.342 12.305 8.857 1.00 85.44 368 VAL A CA 1
ATOM 2825 C C . VAL A 1 368 ? 19.821 11.384 7.757 1.00 85.44 368 VAL A C 1
ATOM 2827 O O . VAL A 1 368 ? 19.302 10.292 8.019 1.00 85.44 368 VAL A O 1
ATOM 2830 N N . SER A 1 369 ? 19.950 11.819 6.507 1.00 86.19 369 SER A N 1
ATOM 2831 C CA . SER A 1 369 ? 19.558 11.023 5.346 1.00 86.19 369 SER A CA 1
ATOM 2832 C C . SER A 1 369 ? 20.542 9.884 5.064 1.00 86.19 369 SER A C 1
ATOM 2834 O O . SER A 1 369 ? 21.711 9.907 5.459 1.00 86.19 369 SER A O 1
ATOM 2836 N N . VAL A 1 370 ? 20.092 8.885 4.301 1.00 83.31 370 VAL A N 1
ATOM 2837 C CA . VAL A 1 370 ? 20.971 7.807 3.822 1.00 83.31 370 VAL A CA 1
ATOM 2838 C C . VAL A 1 370 ? 22.139 8.349 2.992 1.00 83.31 370 VAL A C 1
ATOM 2840 O O . VAL A 1 370 ? 23.249 7.829 3.071 1.00 83.31 370 VAL A O 1
ATOM 2843 N N . PHE A 1 371 ? 21.904 9.420 2.235 1.00 84.31 371 PHE A N 1
ATOM 2844 C CA . PHE A 1 371 ? 22.891 10.048 1.367 1.00 84.31 371 PHE A CA 1
ATOM 2845 C C . PHE A 1 371 ? 24.013 10.718 2.164 1.00 84.31 371 PHE A C 1
ATOM 2847 O O . PHE A 1 371 ? 25.187 10.474 1.899 1.00 84.31 371 PHE A O 1
ATOM 2854 N N . GLU A 1 372 ? 23.663 11.482 3.198 1.00 86.62 372 GLU A N 1
ATOM 2855 C CA . GLU A 1 372 ? 24.635 12.166 4.060 1.00 86.62 372 GLU A CA 1
ATOM 2856 C C . GLU A 1 372 ? 25.481 11.180 4.874 1.00 86.62 372 GLU A C 1
ATOM 2858 O O . GLU A 1 372 ? 26.671 11.412 5.081 1.00 86.62 372 GLU A O 1
ATOM 2863 N N . ALA A 1 373 ? 24.887 10.063 5.309 1.00 87.25 373 ALA A N 1
ATOM 2864 C CA . ALA A 1 373 ? 25.565 9.059 6.125 1.00 87.25 373 ALA A CA 1
ATOM 2865 C C . ALA A 1 373 ? 26.445 8.083 5.322 1.00 87.25 373 ALA A C 1
ATOM 2867 O O . ALA A 1 373 ? 27.390 7.531 5.885 1.00 87.25 373 ALA A O 1
ATOM 2868 N N . THR A 1 374 ? 26.168 7.861 4.028 1.00 85.69 374 THR A N 1
ATOM 2869 C CA . THR A 1 374 ? 26.817 6.800 3.229 1.00 85.69 374 THR A CA 1
ATOM 2870 C C . THR A 1 374 ? 28.340 6.959 3.174 1.00 85.69 374 THR A C 1
ATOM 2872 O O . THR A 1 374 ? 29.061 6.022 3.520 1.00 85.69 374 THR A O 1
ATOM 2875 N N . ALA A 1 375 ? 28.852 8.133 2.787 1.00 86.94 375 ALA A N 1
ATOM 2876 C CA . ALA A 1 375 ? 30.297 8.333 2.663 1.00 86.94 375 ALA A CA 1
ATOM 2877 C C . ALA A 1 375 ? 31.037 8.284 4.024 1.00 86.94 375 ALA A C 1
ATOM 2879 O O . ALA A 1 375 ? 32.023 7.548 4.136 1.00 86.94 375 ALA A O 1
ATOM 2880 N N . PRO A 1 376 ? 30.568 8.970 5.090 1.00 89.69 376 PRO A N 1
ATOM 2881 C CA . PRO A 1 376 ? 31.146 8.849 6.432 1.00 89.69 376 PRO A CA 1
ATOM 2882 C C . PRO A 1 376 ? 31.127 7.433 7.010 1.00 89.69 376 PRO A C 1
ATOM 2884 O O . PRO A 1 376 ? 32.087 7.037 7.675 1.00 89.69 376 PRO A O 1
ATOM 2887 N N . PHE A 1 377 ? 30.070 6.662 6.748 1.00 88.12 377 PHE A N 1
ATOM 2888 C CA . PHE A 1 377 ? 29.966 5.269 7.173 1.00 88.12 377 PHE A CA 1
ATOM 2889 C C . PHE A 1 377 ? 30.939 4.360 6.411 1.00 88.12 377 PHE A C 1
ATOM 2891 O O . PHE A 1 377 ? 31.673 3.588 7.028 1.00 88.12 377 PHE A O 1
ATOM 2898 N N . ALA A 1 378 ? 31.031 4.506 5.087 1.00 84.75 378 ALA A N 1
ATOM 2899 C CA . ALA A 1 378 ? 31.977 3.748 4.272 1.00 84.75 378 ALA A CA 1
ATOM 2900 C C . ALA A 1 378 ? 33.440 3.976 4.711 1.00 84.75 378 ALA A C 1
ATOM 2902 O O . ALA A 1 378 ? 34.212 3.023 4.810 1.00 84.75 378 ALA A O 1
ATOM 2903 N N . ARG A 1 379 ? 33.820 5.212 5.078 1.00 86.00 379 ARG A N 1
ATOM 2904 C CA . ARG A 1 379 ? 35.163 5.506 5.622 1.00 86.00 379 ARG A CA 1
ATOM 2905 C C . ARG A 1 379 ? 35.486 4.746 6.913 1.00 86.00 379 ARG A C 1
ATOM 2907 O O . ARG A 1 379 ? 36.654 4.475 7.168 1.00 86.00 379 ARG A O 1
ATOM 2914 N N . ARG A 1 380 ? 34.475 4.416 7.719 1.00 86.94 380 ARG A N 1
ATOM 2915 C CA . ARG A 1 380 ? 34.621 3.687 8.989 1.00 86.94 380 ARG A CA 1
ATOM 2916 C C . ARG A 1 380 ? 34.677 2.174 8.795 1.00 86.94 380 ARG A C 1
ATOM 2918 O O . ARG A 1 380 ? 35.440 1.506 9.485 1.00 86.94 380 ARG A O 1
ATOM 2925 N N . ILE A 1 381 ? 33.888 1.635 7.862 1.00 84.12 381 ILE A N 1
ATOM 2926 C CA . ILE A 1 381 ? 33.802 0.184 7.646 1.00 84.12 381 ILE A CA 1
ATOM 2927 C C . ILE A 1 381 ? 34.986 -0.370 6.841 1.00 84.12 381 ILE A C 1
ATOM 2929 O O . ILE A 1 381 ? 35.422 -1.486 7.103 1.00 84.12 381 ILE A O 1
ATOM 2933 N N . ILE A 1 382 ? 35.542 0.399 5.894 1.00 82.56 382 ILE A N 1
ATOM 2934 C CA . ILE A 1 382 ? 36.648 -0.061 5.036 1.00 82.56 382 ILE A CA 1
ATOM 2935 C C . ILE A 1 382 ? 37.870 -0.505 5.860 1.00 82.56 382 ILE A C 1
ATOM 2937 O O . ILE A 1 382 ? 38.319 -1.632 5.653 1.00 82.56 382 ILE A O 1
ATOM 2941 N N . PRO A 1 383 ? 38.387 0.292 6.820 1.00 83.12 383 PRO A N 1
ATOM 2942 C CA . PRO A 1 383 ? 39.512 -0.140 7.646 1.00 83.12 383 PRO A CA 1
ATOM 2943 C C . PRO A 1 383 ? 39.201 -1.399 8.457 1.00 83.12 383 PRO A C 1
ATOM 2945 O O . PRO A 1 383 ? 40.067 -2.253 8.599 1.00 83.12 383 PRO A O 1
ATOM 2948 N N . LEU A 1 384 ? 37.965 -1.541 8.954 1.00 81.50 384 LEU A N 1
ATOM 2949 C CA . LEU A 1 384 ? 37.542 -2.719 9.714 1.00 81.50 384 LEU A CA 1
ATOM 2950 C C . LEU A 1 384 ? 37.571 -3.988 8.848 1.00 81.50 384 LEU A C 1
ATOM 2952 O O . LEU A 1 384 ? 38.045 -5.021 9.303 1.00 81.50 384 LEU A O 1
ATOM 2956 N N . LEU A 1 385 ? 37.114 -3.904 7.595 1.00 77.69 385 LEU A N 1
ATOM 2957 C CA . LEU A 1 385 ? 37.126 -5.028 6.648 1.00 77.69 385 LEU A CA 1
ATOM 2958 C C . LEU A 1 385 ? 38.536 -5.400 6.163 1.00 77.69 385 LEU A C 1
ATOM 2960 O O . LEU A 1 385 ? 38.736 -6.497 5.652 1.00 77.69 385 LEU A O 1
ATOM 2964 N N . GLN A 1 386 ? 39.505 -4.496 6.310 1.00 79.00 386 GLN A N 1
ATOM 2965 C CA . GLN A 1 386 ? 40.915 -4.746 6.001 1.00 79.00 386 GLN A CA 1
ATOM 2966 C C . GLN A 1 386 ? 41.677 -5.389 7.168 1.00 79.00 386 GLN A C 1
ATOM 2968 O O . GLN A 1 386 ? 42.801 -5.856 6.975 1.00 79.00 386 GLN A O 1
ATOM 2973 N N . MET A 1 387 ? 41.099 -5.415 8.373 1.00 80.81 387 MET A N 1
ATOM 2974 C CA . MET A 1 387 ? 41.726 -6.069 9.518 1.00 80.81 387 MET A CA 1
ATOM 2975 C C . MET A 1 387 ? 41.647 -7.596 9.377 1.00 80.81 387 MET A C 1
ATOM 2977 O O . MET A 1 387 ? 40.616 -8.120 8.950 1.00 80.81 387 MET A O 1
ATOM 2981 N N . PRO A 1 388 ? 42.707 -8.334 9.762 1.00 77.00 388 PRO A N 1
ATOM 2982 C CA . PRO A 1 388 ? 42.645 -9.786 9.812 1.00 77.00 388 PRO A CA 1
ATOM 2983 C C . PRO A 1 388 ? 41.538 -10.222 10.768 1.00 77.00 388 PRO A C 1
ATOM 2985 O O . PRO A 1 388 ? 41.385 -9.657 11.856 1.00 77.00 388 PRO A O 1
ATOM 2988 N N . GLN A 1 389 ? 40.786 -11.247 10.378 1.00 73.56 389 GLN A N 1
ATOM 2989 C CA . GLN A 1 389 ? 39.747 -11.784 11.240 1.00 73.56 389 GLN A CA 1
ATOM 2990 C C . GLN A 1 389 ? 40.379 -12.396 12.510 1.00 73.56 389 GLN A C 1
ATOM 2992 O O . GLN A 1 389 ? 41.319 -13.185 12.387 1.00 73.56 389 GLN A O 1
ATOM 2997 N N . PRO A 1 390 ? 39.900 -12.051 13.722 1.00 77.75 390 PRO A N 1
ATOM 2998 C CA . PRO A 1 390 ? 40.406 -12.626 14.967 1.00 77.75 390 PRO A CA 1
ATOM 2999 C C . PRO A 1 390 ? 40.328 -14.159 14.998 1.00 77.75 390 PRO A C 1
ATOM 3001 O O . PRO A 1 390 ? 39.340 -14.745 14.546 1.00 77.75 390 PRO A O 1
ATOM 3004 N N . GLU A 1 391 ? 41.344 -14.805 15.577 1.00 76.38 391 GLU A N 1
ATOM 3005 C CA . GLU A 1 391 ? 41.370 -16.263 15.731 1.00 76.38 391 GLU A CA 1
ATOM 3006 C C . GLU A 1 391 ? 40.160 -16.766 16.534 1.00 76.38 391 GLU A C 1
ATOM 3008 O O . GLU A 1 391 ? 39.790 -16.207 17.567 1.00 76.38 391 GLU A O 1
ATOM 3013 N N . GLY A 1 392 ? 39.541 -17.847 16.053 1.00 76.31 392 GLY A N 1
ATOM 3014 C CA . GLY A 1 392 ? 38.392 -18.483 16.701 1.00 76.31 392 GLY A CA 1
ATOM 3015 C C . GLY A 1 392 ? 37.024 -17.888 16.349 1.00 76.31 392 GLY A C 1
ATOM 3016 O O . GLY A 1 392 ? 36.017 -18.431 16.797 1.00 76.31 392 GLY A O 1
ATOM 3017 N N . LEU A 1 393 ? 36.947 -16.822 15.542 1.00 80.81 393 LEU A N 1
ATOM 3018 C CA . LEU A 1 393 ? 35.670 -16.352 14.994 1.00 80.81 393 LEU A CA 1
ATOM 3019 C C . LEU A 1 393 ? 35.274 -17.137 13.731 1.00 80.81 393 LEU A C 1
ATOM 3021 O O . LEU A 1 393 ? 36.143 -17.490 12.933 1.00 80.81 393 LEU A O 1
ATOM 3025 N N . PRO A 1 394 ? 33.969 -17.402 13.519 1.00 80.00 394 PRO A N 1
ATOM 3026 C CA . PRO A 1 394 ? 33.504 -18.065 12.307 1.00 80.00 394 PRO A CA 1
ATOM 3027 C C . PRO A 1 394 ? 33.705 -17.150 11.089 1.00 80.00 394 PRO A C 1
ATOM 3029 O O . PRO A 1 394 ? 33.555 -15.932 11.222 1.00 80.00 394 PRO A O 1
ATOM 3032 N N . PRO A 1 395 ? 34.000 -17.698 9.898 1.00 80.75 395 PRO A N 1
ATOM 3033 C CA . PRO A 1 395 ? 34.129 -16.902 8.681 1.00 80.75 395 PRO A CA 1
ATOM 3034 C C . PRO A 1 395 ? 32.808 -16.204 8.330 1.00 80.75 395 PRO A C 1
ATOM 3036 O O . PRO A 1 395 ? 31.733 -16.649 8.729 1.00 80.75 395 PRO A O 1
ATOM 3039 N N . GLN A 1 396 ? 32.875 -15.122 7.552 1.00 83.38 396 GLN A N 1
ATOM 3040 C CA . GLN A 1 396 ? 31.682 -14.396 7.112 1.00 83.38 396 GLN A CA 1
ATOM 3041 C C . GLN A 1 396 ? 30.879 -15.227 6.092 1.00 83.38 396 GLN A C 1
ATOM 3043 O O . GLN A 1 396 ? 31.161 -15.220 4.896 1.00 83.38 396 GLN A O 1
ATOM 3048 N N . ASN A 1 397 ? 29.872 -15.944 6.587 1.00 88.88 397 ASN A N 1
ATOM 3049 C CA . ASN A 1 397 ? 29.014 -16.887 5.857 1.00 88.88 397 ASN A CA 1
ATOM 3050 C C . ASN A 1 397 ? 27.517 -16.519 5.934 1.00 88.88 397 ASN A C 1
ATOM 3052 O O . ASN A 1 397 ? 26.638 -17.346 5.670 1.00 88.88 397 ASN A O 1
ATOM 3056 N N . THR A 1 398 ? 27.208 -15.285 6.332 1.00 91.25 398 THR A N 1
ATOM 3057 C CA . THR A 1 398 ? 25.839 -14.766 6.398 1.00 91.25 398 THR A CA 1
ATOM 3058 C C . THR A 1 398 ? 25.295 -14.506 4.988 1.00 91.25 398 THR A C 1
ATOM 3060 O O . THR A 1 398 ? 25.965 -13.833 4.201 1.00 91.25 398 THR A O 1
ATOM 3063 N N . PRO A 1 399 ? 24.095 -15.003 4.633 1.00 91.25 399 PRO A N 1
ATOM 3064 C CA . PRO A 1 399 ? 23.502 -14.726 3.327 1.00 91.25 399 PRO A CA 1
ATOM 3065 C C . PRO A 1 399 ? 23.127 -13.253 3.144 1.00 91.25 399 PRO A C 1
ATOM 3067 O O . PRO A 1 399 ? 22.524 -12.640 4.025 1.00 91.25 399 PRO A O 1
ATOM 3070 N N . HIS A 1 400 ? 23.421 -12.706 1.968 1.00 89.06 400 HIS A N 1
ATOM 3071 C CA . HIS A 1 400 ? 23.015 -11.371 1.539 1.00 89.06 400 HIS A CA 1
ATOM 3072 C C . HIS A 1 400 ? 21.748 -11.443 0.689 1.00 89.06 400 HIS A C 1
ATOM 3074 O O . HIS A 1 400 ? 21.584 -12.378 -0.087 1.00 89.06 400 HIS A O 1
ATOM 3080 N N . LEU A 1 401 ? 20.881 -10.428 0.768 1.00 89.81 401 LEU A N 1
ATOM 3081 C CA . LEU A 1 401 ? 19.734 -10.288 -0.133 1.00 89.81 401 LEU A CA 1
ATOM 3082 C C . LEU A 1 401 ? 19.929 -9.112 -1.100 1.00 89.81 401 LEU A C 1
ATOM 3084 O O . LEU A 1 401 ? 20.044 -7.959 -0.682 1.00 89.81 401 LEU A O 1
ATOM 3088 N N . SER A 1 402 ? 19.883 -9.412 -2.395 1.00 89.38 402 SER A N 1
ATOM 3089 C CA . SER A 1 402 ? 19.884 -8.471 -3.513 1.00 89.38 402 SER A CA 1
ATOM 3090 C C . SER A 1 402 ? 18.533 -8.523 -4.233 1.00 89.38 402 SER A C 1
ATOM 3092 O O . SER A 1 402 ? 18.235 -9.421 -5.022 1.00 89.38 402 SER A O 1
ATOM 3094 N N . SER A 1 403 ? 17.660 -7.566 -3.919 1.00 89.81 403 SER A N 1
ATOM 3095 C CA . SER A 1 403 ? 16.297 -7.527 -4.454 1.00 89.81 403 SER A CA 1
ATOM 3096 C C . SER A 1 403 ? 16.200 -6.626 -5.678 1.00 89.81 403 SER A C 1
ATOM 3098 O O . SER A 1 403 ? 16.199 -5.403 -5.550 1.00 89.81 403 SER A O 1
ATOM 3100 N N . ILE A 1 404 ? 16.010 -7.227 -6.850 1.00 89.69 404 ILE A N 1
ATOM 3101 C CA . ILE A 1 404 ? 15.804 -6.511 -8.119 1.00 89.69 404 ILE A CA 1
ATOM 3102 C C . ILE A 1 404 ? 14.344 -6.054 -8.260 1.00 89.69 404 ILE A C 1
ATOM 3104 O O . ILE A 1 404 ? 14.057 -4.996 -8.825 1.00 89.69 404 ILE A O 1
ATOM 3108 N N . GLY A 1 405 ? 13.406 -6.822 -7.697 1.00 90.12 405 GLY A N 1
ATOM 3109 C CA . GLY A 1 405 ? 11.973 -6.553 -7.810 1.00 90.12 405 GLY A CA 1
ATOM 3110 C C . GLY A 1 405 ? 11.423 -6.963 -9.177 1.00 90.12 405 GLY A C 1
ATOM 3111 O O . GLY A 1 405 ? 11.723 -8.045 -9.666 1.00 90.12 405 GLY A O 1
ATOM 3112 N N . VAL A 1 406 ? 10.581 -6.127 -9.785 1.00 92.75 406 VAL A N 1
ATOM 3113 C CA . VAL A 1 406 ? 9.917 -6.450 -11.061 1.00 92.75 406 VAL A CA 1
ATOM 3114 C C . VAL A 1 406 ? 10.827 -6.082 -12.229 1.00 92.75 406 VAL A C 1
ATOM 3116 O O . VAL A 1 406 ? 11.004 -4.891 -12.476 1.00 92.75 406 VAL A O 1
ATOM 3119 N N . ILE A 1 407 ? 11.378 -7.057 -12.960 1.00 94.88 407 ILE A N 1
ATOM 3120 C CA . ILE A 1 407 ? 12.347 -6.812 -14.048 1.00 94.88 407 ILE A CA 1
ATOM 3121 C C . ILE A 1 407 ? 11.748 -5.951 -15.168 1.00 94.88 407 ILE A C 1
ATOM 3123 O O . ILE A 1 407 ? 12.419 -5.050 -15.673 1.00 94.88 407 ILE A O 1
ATOM 3127 N N . GLU A 1 408 ? 10.458 -6.114 -15.471 1.00 94.69 408 GLU A N 1
ATOM 3128 C CA . GLU A 1 408 ? 9.721 -5.321 -16.469 1.00 94.69 408 GLU A CA 1
ATOM 3129 C C . GLU A 1 408 ? 9.658 -3.818 -16.151 1.00 94.69 408 GLU A C 1
ATOM 3131 O O . GLU A 1 408 ? 9.244 -3.002 -16.971 1.00 94.69 408 GLU A O 1
ATOM 3136 N N . THR A 1 409 ? 10.088 -3.426 -14.952 1.00 91.50 409 THR A N 1
ATOM 3137 C CA . THR A 1 409 ? 10.303 -2.028 -14.561 1.00 91.50 409 THR A CA 1
ATOM 3138 C C . THR A 1 409 ? 11.450 -1.380 -15.339 1.00 91.50 409 THR A C 1
ATOM 3140 O O . THR A 1 409 ? 11.446 -0.149 -15.456 1.00 91.50 409 THR A O 1
ATOM 3143 N N . TYR A 1 410 ? 12.411 -2.181 -15.810 1.00 91.44 410 TYR A N 1
ATOM 3144 C CA . TYR A 1 410 ? 13.700 -1.755 -16.363 1.00 91.44 410 TYR A CA 1
ATOM 3145 C C . TYR A 1 410 ? 14.002 -2.345 -17.747 1.00 91.44 410 TYR A C 1
ATOM 3147 O O . TYR A 1 410 ? 14.729 -1.711 -18.503 1.00 91.44 410 TYR A O 1
ATOM 3155 N N . LEU A 1 411 ? 13.452 -3.522 -18.067 1.00 94.62 411 LEU A N 1
ATOM 3156 C CA . LEU A 1 411 ? 13.696 -4.263 -19.306 1.00 94.62 411 LEU A CA 1
ATOM 3157 C C . LEU A 1 411 ? 12.368 -4.645 -19.973 1.00 94.62 411 LEU A C 1
ATOM 3159 O O . LEU A 1 411 ? 11.497 -5.226 -19.325 1.00 94.62 411 LEU A O 1
ATOM 3163 N N . LYS A 1 412 ? 12.192 -4.343 -21.262 1.00 95.81 412 LYS A N 1
ATOM 3164 C CA . LYS A 1 412 ? 10.980 -4.740 -21.999 1.00 95.81 412 LYS A CA 1
ATOM 3165 C C . LYS A 1 412 ? 11.013 -6.228 -22.351 1.00 95.81 412 LYS A C 1
ATOM 3167 O O . LYS A 1 412 ? 12.068 -6.816 -22.559 1.00 95.81 412 LYS A O 1
ATOM 3172 N N . ARG A 1 413 ? 9.824 -6.831 -22.465 1.00 96.00 413 ARG A N 1
ATOM 3173 C CA . ARG A 1 413 ? 9.675 -8.227 -22.911 1.00 96.00 413 ARG A CA 1
ATOM 3174 C C . ARG A 1 413 ? 9.926 -8.388 -24.410 1.00 96.00 413 ARG A C 1
ATOM 3176 O O . ARG A 1 413 ? 10.433 -9.423 -24.822 1.00 96.00 413 ARG A O 1
ATOM 3183 N N . GLU A 1 414 ? 9.558 -7.386 -25.204 1.00 96.50 414 GLU A N 1
ATOM 3184 C CA . GLU A 1 414 ? 9.561 -7.438 -26.667 1.00 96.50 414 GLU A CA 1
ATOM 3185 C C . GLU A 1 414 ? 9.986 -6.087 -27.257 1.00 96.50 414 GLU A C 1
ATOM 3187 O O . GLU A 1 414 ? 9.667 -5.022 -26.716 1.00 96.50 414 GLU A O 1
ATOM 3192 N N . TYR A 1 415 ? 10.694 -6.145 -28.383 1.00 96.12 415 TYR A N 1
ATOM 3193 C CA . TYR A 1 415 ? 11.196 -5.012 -29.150 1.00 96.12 415 TYR A CA 1
ATOM 3194 C C . TYR A 1 415 ? 10.735 -5.164 -30.601 1.00 96.12 415 TYR A C 1
ATOM 3196 O O . TYR A 1 415 ? 10.980 -6.186 -31.245 1.00 96.12 415 TYR A O 1
ATOM 3204 N N . MET A 1 416 ? 10.041 -4.146 -31.110 1.00 92.44 416 MET A N 1
ATOM 3205 C CA . MET A 1 416 ? 9.517 -4.139 -32.477 1.00 92.44 416 MET A CA 1
ATOM 3206 C C . MET A 1 416 ? 10.647 -3.951 -33.493 1.00 92.44 416 MET A C 1
ATOM 3208 O O . MET A 1 416 ? 11.313 -2.910 -33.494 1.00 92.44 416 MET A O 1
ATOM 3212 N N . VAL A 1 417 ? 10.814 -4.931 -34.383 1.00 91.25 417 VAL A N 1
ATOM 3213 C CA . VAL A 1 417 ? 11.774 -4.886 -35.496 1.00 91.25 417 VAL A CA 1
ATOM 3214 C C . VAL A 1 417 ? 11.095 -4.333 -36.746 1.00 91.25 417 VAL A C 1
ATOM 3216 O O . VAL A 1 417 ? 11.566 -3.356 -37.319 1.00 91.25 417 VAL A O 1
ATOM 3219 N N . ASP A 1 418 ? 9.954 -4.909 -37.128 1.00 85.06 418 ASP A N 1
ATOM 3220 C CA . ASP A 1 418 ? 9.159 -4.495 -38.288 1.00 85.06 418 ASP A CA 1
ATOM 3221 C C . ASP A 1 418 ? 7.676 -4.457 -37.893 1.00 85.06 418 ASP A C 1
ATOM 3223 O O . ASP A 1 418 ? 7.093 -5.475 -37.509 1.00 85.06 418 ASP A O 1
ATOM 3227 N N . SER A 1 419 ? 7.074 -3.265 -37.937 1.00 76.69 419 SER A N 1
ATOM 3228 C CA . SER A 1 419 ? 5.668 -3.060 -37.579 1.00 76.69 419 SER A CA 1
ATOM 3229 C C . SER A 1 419 ? 4.692 -3.582 -38.628 1.00 76.69 419 SER A C 1
ATOM 3231 O O . SER A 1 419 ? 3.588 -3.971 -38.262 1.00 76.69 419 SER A O 1
ATOM 3233 N N . GLU A 1 420 ? 5.077 -3.603 -39.905 1.00 77.81 420 GLU A N 1
ATOM 3234 C CA . GLU A 1 420 ? 4.215 -4.068 -40.997 1.00 77.81 420 GLU A CA 1
ATOM 3235 C C . GLU A 1 420 ? 4.166 -5.597 -41.046 1.00 77.81 420 GLU A C 1
ATOM 3237 O O . GLU A 1 420 ? 3.116 -6.178 -41.309 1.00 77.81 420 GLU A O 1
ATOM 3242 N N . LYS A 1 421 ? 5.286 -6.257 -40.725 1.00 76.44 421 LYS A N 1
ATOM 3243 C CA . LYS A 1 421 ? 5.398 -7.726 -40.680 1.00 76.44 421 LYS A CA 1
ATOM 3244 C C . LYS A 1 421 ? 5.184 -8.328 -39.291 1.00 76.44 421 LYS A C 1
ATOM 3246 O O . LYS A 1 421 ? 5.397 -9.525 -39.112 1.00 76.44 421 LYS A O 1
ATOM 3251 N N . CYS A 1 422 ? 4.822 -7.509 -38.300 1.00 79.88 422 CYS A N 1
ATOM 3252 C CA . CYS A 1 422 ? 4.673 -7.904 -36.893 1.00 79.88 422 CYS A CA 1
ATOM 3253 C C . CYS A 1 422 ? 5.869 -8.713 -36.350 1.00 79.88 422 CYS A C 1
ATOM 3255 O O . CYS A 1 422 ? 5.700 -9.648 -35.573 1.00 79.88 422 CYS A O 1
ATOM 3257 N N . THR A 1 423 ? 7.086 -8.372 -36.779 1.00 88.56 423 THR A N 1
ATOM 3258 C CA . THR A 1 423 ? 8.302 -9.094 -36.396 1.00 88.56 423 THR A CA 1
ATOM 3259 C C . THR A 1 423 ? 8.903 -8.479 -35.135 1.00 88.56 423 THR A C 1
ATOM 3261 O O . THR A 1 423 ? 9.144 -7.267 -35.078 1.00 88.56 423 THR A O 1
ATOM 3264 N N . THR A 1 424 ? 9.173 -9.313 -34.131 1.00 92.56 424 THR A N 1
ATOM 3265 C CA . THR A 1 424 ? 9.661 -8.881 -32.814 1.00 92.56 424 THR A CA 1
ATOM 3266 C C . THR A 1 424 ? 10.899 -9.646 -32.376 1.00 92.56 424 THR A C 1
ATOM 3268 O O . THR A 1 424 ? 10.988 -10.856 -32.558 1.00 92.56 424 THR A O 1
ATOM 3271 N N . LEU A 1 425 ? 11.811 -8.941 -31.715 1.00 95.31 425 LEU A N 1
ATOM 3272 C CA . LEU A 1 425 ? 12.840 -9.514 -30.854 1.00 95.31 425 LEU A CA 1
ATOM 3273 C C . LEU A 1 425 ? 12.247 -9.652 -29.447 1.00 95.31 425 LEU A C 1
ATOM 3275 O O . LEU A 1 425 ? 11.782 -8.655 -28.894 1.00 95.31 425 LEU A O 1
ATOM 3279 N N . ALA A 1 426 ? 12.270 -10.844 -28.852 1.00 96.19 426 ALA A N 1
ATOM 3280 C CA . ALA A 1 426 ? 11.710 -11.065 -27.517 1.00 96.19 426 ALA A CA 1
ATOM 3281 C C . ALA A 1 426 ? 12.752 -11.582 -26.524 1.00 96.19 426 ALA A C 1
ATOM 3283 O O . ALA A 1 426 ? 13.673 -12.310 -26.885 1.00 96.19 426 ALA A O 1
ATOM 3284 N N . VAL A 1 427 ? 12.572 -11.229 -25.254 1.00 97.69 427 VAL A N 1
ATOM 3285 C CA . VAL A 1 427 ? 13.313 -11.797 -24.128 1.00 97.69 427 VAL A CA 1
ATOM 3286 C C . VAL A 1 427 ? 12.466 -12.920 -23.534 1.00 97.69 427 VAL A C 1
ATOM 3288 O O . VAL A 1 427 ? 11.373 -12.686 -23.003 1.00 97.69 427 VAL A O 1
ATOM 3291 N N . GLU A 1 428 ? 12.939 -14.153 -23.669 1.00 95.38 428 GLU A N 1
ATOM 3292 C CA . GLU A 1 428 ? 12.275 -15.349 -23.148 1.00 95.38 428 GLU A CA 1
ATOM 3293 C C . GLU A 1 428 ? 12.502 -15.446 -21.636 1.00 95.38 428 GLU A C 1
ATOM 3295 O O . GLU A 1 428 ? 11.539 -15.464 -20.866 1.00 95.38 428 GLU A O 1
ATOM 3300 N N . ASP A 1 429 ? 13.767 -15.395 -21.220 1.00 94.31 429 ASP A N 1
ATOM 3301 C CA . ASP A 1 429 ? 14.198 -15.596 -19.837 1.00 94.31 429 ASP A CA 1
ATOM 3302 C C . ASP A 1 429 ? 15.281 -14.589 -19.429 1.00 94.31 429 ASP A C 1
ATOM 3304 O O . ASP A 1 429 ? 16.027 -14.080 -20.272 1.00 94.31 429 ASP A O 1
ATOM 3308 N N . VAL A 1 430 ? 15.342 -14.298 -18.130 1.00 95.00 430 VAL A N 1
ATOM 3309 C CA . VAL A 1 430 ? 16.296 -13.368 -17.525 1.00 95.00 430 VAL A CA 1
ATOM 3310 C C . VAL A 1 430 ? 16.815 -13.959 -16.227 1.00 95.00 430 VAL A C 1
ATOM 3312 O O . VAL A 1 430 ? 16.040 -14.237 -15.308 1.00 95.00 430 VAL A O 1
ATOM 3315 N N . TRP A 1 431 ? 18.136 -14.057 -16.106 1.00 91.19 431 TRP A N 1
ATOM 3316 C CA . TRP A 1 431 ? 18.767 -14.412 -14.842 1.00 91.19 431 TRP A CA 1
ATOM 3317 C C . TRP A 1 431 ? 19.935 -13.483 -14.519 1.00 91.19 431 TRP A C 1
ATOM 3319 O O . TRP A 1 431 ? 20.555 -12.881 -15.398 1.00 91.19 431 TRP A O 1
ATOM 3329 N N . MET A 1 432 ? 20.203 -13.339 -13.223 1.00 91.44 432 MET A N 1
ATOM 3330 C CA . MET A 1 432 ? 21.256 -12.482 -12.694 1.00 91.44 432 MET A CA 1
ATOM 3331 C C . MET A 1 432 ? 22.060 -13.213 -11.626 1.00 91.44 432 MET A C 1
ATOM 3333 O O . MET A 1 432 ? 21.518 -14.050 -10.901 1.00 91.44 432 MET A O 1
ATOM 3337 N N . GLY A 1 433 ? 23.334 -12.861 -11.498 1.00 90.50 433 GLY A N 1
ATOM 3338 C CA . GLY A 1 433 ? 24.191 -13.387 -10.446 1.00 90.50 433 GLY A CA 1
ATOM 3339 C C . GLY A 1 433 ? 25.399 -12.506 -10.169 1.00 90.50 433 GLY A C 1
ATOM 3340 O O . GLY A 1 433 ? 25.810 -11.704 -11.010 1.00 90.50 433 GLY A O 1
ATOM 3341 N N . SER A 1 434 ? 25.961 -12.676 -8.977 1.00 90.62 434 SER A N 1
ATOM 3342 C CA . SER A 1 434 ? 27.178 -12.001 -8.534 1.00 90.62 434 SER A CA 1
ATOM 3343 C C . SER A 1 434 ? 28.261 -13.029 -8.231 1.00 90.62 434 SER A C 1
ATOM 3345 O O . SER A 1 434 ? 28.000 -13.980 -7.501 1.00 90.62 434 SER A O 1
ATOM 3347 N N . GLU A 1 435 ? 29.466 -12.860 -8.771 1.00 90.94 435 GLU A N 1
ATOM 3348 C CA . GLU A 1 435 ? 30.581 -13.755 -8.450 1.00 90.94 435 GLU A CA 1
ATOM 3349 C C . GLU A 1 435 ? 30.959 -13.625 -6.958 1.00 90.94 435 GLU A C 1
ATOM 3351 O O . GLU A 1 435 ? 31.080 -12.536 -6.399 1.00 90.94 435 GLU A O 1
ATOM 3356 N N . MET A 1 436 ? 31.112 -14.754 -6.273 1.00 90.12 436 MET A N 1
ATOM 3357 C CA . MET A 1 436 ? 31.405 -14.844 -4.846 1.00 90.12 436 MET A CA 1
ATOM 3358 C C . MET A 1 436 ? 32.777 -15.483 -4.641 1.00 90.12 436 MET A C 1
ATOM 3360 O O . MET A 1 436 ? 33.026 -16.594 -5.104 1.00 90.12 436 MET A O 1
ATOM 3364 N N . ILE A 1 437 ? 33.663 -14.808 -3.904 1.00 89.94 437 ILE A N 1
ATOM 3365 C CA . ILE A 1 437 ? 34.945 -15.383 -3.451 1.00 89.94 437 ILE A CA 1
ATOM 3366 C C . ILE A 1 437 ? 34.958 -15.634 -1.940 1.00 89.94 437 ILE A C 1
ATOM 3368 O O . ILE A 1 437 ? 35.906 -16.201 -1.414 1.00 89.94 437 ILE A O 1
ATOM 3372 N N . THR A 1 438 ? 33.917 -15.201 -1.232 1.00 89.50 438 THR A N 1
ATOM 3373 C CA . THR A 1 438 ? 33.747 -15.414 0.205 1.00 89.50 438 THR A CA 1
ATOM 3374 C C . THR A 1 438 ? 32.780 -16.573 0.454 1.00 89.50 438 THR A C 1
ATOM 3376 O O . THR A 1 438 ? 32.056 -16.978 -0.462 1.00 89.50 438 THR A O 1
ATOM 3379 N N . PRO A 1 439 ? 32.719 -17.101 1.689 1.00 90.44 439 PRO A N 1
ATOM 3380 C CA . PRO A 1 439 ? 31.701 -18.073 2.069 1.00 90.44 439 PRO A CA 1
ATOM 3381 C C . PRO A 1 439 ? 30.283 -17.498 2.116 1.00 90.44 439 PRO A C 1
ATOM 3383 O O . PRO A 1 439 ? 29.344 -18.250 2.313 1.00 90.44 439 PRO A O 1
ATOM 3386 N N . ALA A 1 440 ? 30.084 -16.190 1.957 1.00 89.19 440 ALA A N 1
ATOM 3387 C CA . ALA A 1 440 ? 28.750 -15.612 1.943 1.00 89.19 440 ALA A CA 1
ATOM 3388 C C . ALA A 1 440 ? 27.953 -16.056 0.701 1.00 89.19 440 ALA A C 1
ATOM 3390 O O . ALA A 1 440 ? 28.492 -16.186 -0.400 1.00 89.19 440 ALA A O 1
ATOM 3391 N N . VAL A 1 441 ? 26.642 -16.236 0.868 1.00 90.81 441 VAL A N 1
ATOM 3392 C CA . VAL A 1 441 ? 25.715 -16.554 -0.229 1.00 90.81 441 VAL A CA 1
ATOM 3393 C C . VAL A 1 441 ? 25.003 -15.280 -0.668 1.00 90.81 441 VAL A C 1
ATOM 3395 O O . VAL A 1 441 ? 24.436 -14.577 0.164 1.00 90.81 441 VAL A O 1
ATOM 3398 N N . CYS A 1 442 ? 25.003 -14.973 -1.964 1.00 91.38 442 CYS A N 1
ATOM 3399 C CA . CYS A 1 442 ? 24.228 -13.866 -2.517 1.00 91.38 442 CYS A CA 1
ATOM 3400 C C . CYS A 1 442 ? 22.870 -14.376 -3.006 1.00 91.38 442 CYS A C 1
ATOM 3402 O O . CYS A 1 442 ? 22.770 -15.033 -4.043 1.00 91.38 442 CYS A O 1
ATOM 3404 N N . CYS A 1 443 ? 21.817 -14.080 -2.251 1.00 92.00 443 CYS A N 1
ATOM 3405 C CA . CYS A 1 443 ? 20.445 -14.380 -2.623 1.00 92.00 443 CYS A CA 1
ATOM 3406 C C . CYS A 1 443 ? 19.880 -13.241 -3.473 1.00 92.00 443 CYS A C 1
ATOM 3408 O O . CYS A 1 443 ? 19.848 -12.089 -3.049 1.00 92.00 443 CYS A O 1
ATOM 3410 N N . HIS A 1 444 ? 19.375 -13.562 -4.653 1.00 92.38 444 HIS A N 1
ATOM 3411 C CA . HIS A 1 444 ? 18.704 -12.645 -5.554 1.00 92.38 444 HIS A CA 1
ATOM 3412 C C . HIS A 1 444 ? 17.207 -12.948 -5.601 1.00 92.38 444 HIS A C 1
ATOM 3414 O O . HIS A 1 444 ? 16.796 -14.108 -5.633 1.00 92.38 444 HIS A O 1
ATOM 3420 N N . VAL A 1 445 ? 16.388 -11.896 -5.638 1.00 92.81 445 VAL A N 1
ATOM 3421 C CA . VAL A 1 445 ? 14.934 -12.022 -5.807 1.00 92.81 445 VAL A CA 1
ATOM 3422 C C . VAL A 1 445 ? 14.418 -11.073 -6.877 1.00 92.81 445 VAL A C 1
ATOM 3424 O O . VAL A 1 445 ? 14.682 -9.864 -6.845 1.00 92.81 445 VAL A O 1
ATOM 3427 N N . TRP A 1 446 ? 13.650 -11.621 -7.815 1.00 94.94 446 TRP A N 1
ATOM 3428 C CA . TRP A 1 446 ? 12.990 -10.850 -8.861 1.00 94.94 446 TRP A CA 1
ATOM 3429 C C . TRP A 1 446 ? 11.711 -11.513 -9.355 1.00 94.94 446 TRP A C 1
ATOM 3431 O O . TRP A 1 446 ? 11.502 -12.706 -9.166 1.00 94.94 446 TRP A O 1
ATOM 3441 N N . THR A 1 447 ? 10.865 -10.734 -10.021 1.00 94.88 447 THR A N 1
ATOM 3442 C CA . THR A 1 447 ? 9.756 -11.264 -10.816 1.00 94.88 447 THR A CA 1
ATOM 3443 C C . THR A 1 447 ? 9.973 -10.969 -12.291 1.00 94.88 447 THR A C 1
ATOM 3445 O O . THR A 1 447 ? 10.318 -9.834 -12.632 1.00 94.88 447 THR A O 1
ATOM 3448 N N . TRP A 1 448 ? 9.721 -11.961 -13.141 1.00 95.19 448 TRP A N 1
ATOM 3449 C CA . TRP A 1 448 ? 9.679 -11.844 -14.598 1.00 95.19 448 TRP A CA 1
ATOM 3450 C C . TRP A 1 448 ? 8.508 -12.671 -15.122 1.00 95.19 448 TRP A C 1
ATOM 3452 O O . TRP A 1 448 ? 8.268 -13.771 -14.642 1.00 95.19 448 TRP A O 1
ATOM 3462 N N . ARG A 1 449 ? 7.728 -12.136 -16.065 1.00 94.00 449 ARG A N 1
ATOM 3463 C CA . ARG A 1 449 ? 6.534 -12.803 -16.622 1.00 94.00 449 ARG A CA 1
ATOM 3464 C C . ARG A 1 449 ? 5.526 -13.263 -15.557 1.00 94.00 449 ARG A C 1
ATOM 3466 O O . ARG A 1 449 ? 4.794 -14.226 -15.775 1.00 94.00 449 ARG A O 1
ATOM 3473 N N . ASP A 1 450 ? 5.441 -12.492 -14.468 1.00 90.25 450 ASP A N 1
ATOM 3474 C CA . ASP A 1 450 ? 4.595 -12.729 -13.286 1.00 90.25 450 ASP A CA 1
ATOM 3475 C C . ASP A 1 450 ? 5.008 -13.946 -12.433 1.00 90.25 450 ASP A C 1
ATOM 3477 O O . ASP A 1 450 ? 4.246 -14.392 -11.576 1.00 90.25 450 ASP A O 1
ATOM 3481 N N . GLU A 1 451 ? 6.227 -14.447 -12.631 1.00 92.62 451 GLU A N 1
ATOM 3482 C CA . GLU A 1 451 ? 6.826 -15.560 -11.891 1.00 92.62 451 GLU A CA 1
ATOM 3483 C C . GLU A 1 451 ? 7.945 -15.035 -10.988 1.00 92.62 451 GLU A C 1
ATOM 3485 O O . GLU A 1 451 ? 8.783 -14.241 -11.418 1.00 92.62 451 GLU A O 1
ATOM 3490 N N . LEU A 1 452 ? 7.922 -15.424 -9.713 1.00 94.31 452 LEU A N 1
ATOM 3491 C CA . LEU A 1 452 ? 8.906 -15.039 -8.705 1.00 94.31 452 LEU A CA 1
ATOM 3492 C C . LEU A 1 452 ? 10.069 -16.023 -8.742 1.00 94.31 452 LEU A C 1
ATOM 3494 O O . LEU A 1 452 ? 9.887 -17.204 -8.451 1.00 94.31 452 LEU A O 1
ATOM 3498 N N . THR A 1 453 ? 11.263 -15.519 -9.028 1.00 94.25 453 THR A N 1
ATOM 3499 C CA . THR A 1 453 ? 12.500 -16.292 -8.976 1.00 94.25 453 THR A CA 1
ATOM 3500 C C . THR A 1 453 ? 13.293 -15.923 -7.730 1.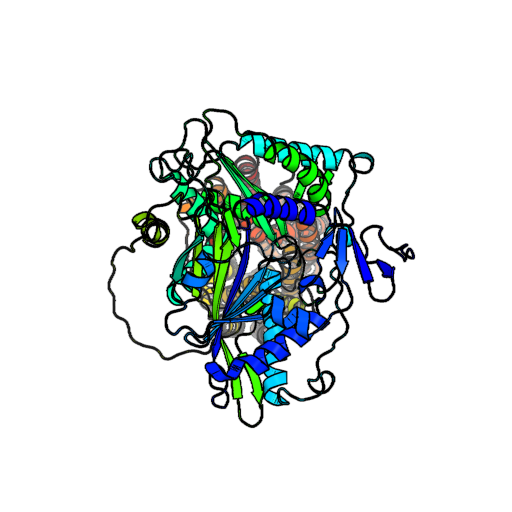00 94.25 453 THR A C 1
ATOM 3502 O O . THR A 1 453 ? 13.552 -14.746 -7.456 1.00 94.25 453 THR A O 1
ATOM 3505 N N . LEU A 1 454 ? 13.682 -16.952 -6.981 1.00 92.81 454 LEU A N 1
ATOM 3506 C CA . LEU A 1 454 ? 14.645 -16.886 -5.889 1.00 92.81 454 LEU A CA 1
ATOM 3507 C C . LEU A 1 454 ? 15.900 -17.611 -6.354 1.00 92.81 454 LEU A C 1
ATOM 3509 O O . LEU A 1 454 ? 15.845 -18.810 -6.611 1.00 92.81 454 LEU A O 1
ATOM 3513 N N . ALA A 1 455 ? 17.014 -16.897 -6.471 1.00 91.12 455 ALA A N 1
ATOM 3514 C CA . ALA A 1 455 ? 18.298 -17.483 -6.834 1.00 91.12 455 ALA A CA 1
ATOM 3515 C C . ALA A 1 455 ? 19.303 -17.295 -5.702 1.00 91.12 455 ALA A C 1
ATOM 3517 O O . ALA A 1 455 ? 19.324 -16.249 -5.066 1.00 91.12 455 ALA A O 1
ATOM 3518 N N . ALA A 1 456 ? 20.151 -18.282 -5.459 1.00 91.44 456 ALA A N 1
ATOM 3519 C CA . ALA A 1 456 ? 21.264 -18.192 -4.530 1.00 91.44 456 ALA A CA 1
ATOM 3520 C C . ALA A 1 456 ? 22.559 -18.455 -5.293 1.00 91.44 456 ALA A C 1
ATOM 3522 O O . ALA A 1 456 ? 22.699 -19.490 -5.946 1.00 91.44 456 ALA A O 1
ATOM 3523 N N . VAL A 1 457 ? 23.492 -17.510 -5.214 1.00 91.88 457 VAL A N 1
ATOM 3524 C CA . VAL A 1 457 ? 24.835 -17.626 -5.781 1.00 91.88 457 VAL A CA 1
ATOM 3525 C C . VAL A 1 457 ? 25.824 -17.829 -4.649 1.00 91.88 457 VAL A C 1
ATOM 3527 O O . VAL A 1 457 ? 25.829 -17.085 -3.669 1.00 91.88 457 VAL A O 1
ATOM 3530 N N . PHE A 1 458 ? 26.648 -18.856 -4.774 1.00 91.25 458 PHE A N 1
ATOM 3531 C CA . PHE A 1 458 ? 27.569 -19.293 -3.738 1.00 91.25 458 PHE A CA 1
ATOM 3532 C C . PHE A 1 458 ? 28.856 -19.808 -4.374 1.00 91.25 458 PHE A C 1
ATOM 3534 O O . PHE A 1 458 ? 28.892 -20.174 -5.550 1.00 91.25 458 PHE A O 1
ATOM 3541 N N . ASN A 1 459 ? 29.923 -19.856 -3.588 1.00 91.88 459 ASN A N 1
ATOM 3542 C CA . ASN A 1 459 ? 31.193 -20.399 -4.040 1.00 91.88 459 ASN A CA 1
ATOM 3543 C C . ASN A 1 459 ? 31.278 -21.897 -3.710 1.00 91.88 459 ASN A C 1
ATOM 3545 O O . ASN A 1 459 ? 31.049 -22.313 -2.571 1.00 91.88 459 ASN A O 1
ATOM 3549 N N . THR A 1 460 ? 31.602 -22.717 -4.709 1.00 90.75 460 THR A N 1
ATOM 3550 C CA . THR A 1 460 ? 31.575 -24.182 -4.590 1.00 90.75 460 THR A CA 1
ATOM 3551 C C . THR A 1 460 ? 32.678 -24.746 -3.698 1.00 90.75 460 THR A C 1
ATOM 3553 O O . THR A 1 460 ? 32.627 -25.923 -3.365 1.00 90.75 460 THR A O 1
ATOM 3556 N N . ALA A 1 461 ? 33.673 -23.947 -3.298 1.00 90.56 461 ALA A N 1
ATOM 3557 C CA . ALA A 1 461 ? 34.664 -24.376 -2.310 1.00 90.56 461 ALA A CA 1
ATOM 3558 C C . ALA A 1 461 ? 34.082 -24.476 -0.891 1.00 90.56 461 ALA A C 1
ATOM 3560 O O . ALA A 1 461 ? 34.631 -25.200 -0.064 1.00 90.56 461 ALA A O 1
ATOM 3561 N N . PHE A 1 462 ? 32.979 -23.772 -0.607 1.00 90.56 462 PHE A N 1
ATOM 3562 C CA . PHE A 1 462 ? 32.411 -23.692 0.741 1.00 90.56 462 PHE A CA 1
ATOM 3563 C C . PHE A 1 462 ? 31.143 -24.534 0.941 1.00 90.56 462 PHE A C 1
ATOM 3565 O O . PHE A 1 462 ? 30.818 -24.862 2.081 1.00 90.56 462 PHE A O 1
ATOM 3572 N N . TYR A 1 463 ? 30.457 -24.954 -0.127 1.00 87.19 463 TYR A N 1
ATOM 3573 C CA . TYR A 1 463 ? 29.157 -25.643 -0.062 1.00 87.19 463 TYR A CA 1
ATOM 3574 C C . TYR A 1 463 ? 29.114 -26.926 -0.921 1.00 87.19 463 TYR A C 1
ATOM 3576 O O . TYR A 1 463 ? 29.528 -26.901 -2.080 1.00 87.19 463 TYR A O 1
ATOM 3584 N N . GLN A 1 464 ? 28.585 -28.031 -0.367 1.00 69.44 464 GLN A N 1
ATOM 3585 C CA . GLN A 1 464 ? 28.413 -29.334 -1.043 1.00 69.44 464 GLN A CA 1
ATOM 3586 C C . GLN A 1 464 ? 27.183 -29.390 -1.972 1.00 69.44 464 GLN A C 1
ATOM 3588 O O . GLN A 1 464 ? 26.296 -28.541 -1.908 1.00 69.44 464 GLN A O 1
ATOM 3593 N N . GLU A 1 465 ? 27.106 -30.418 -2.829 1.00 54.94 465 GLU A N 1
ATOM 3594 C CA . GLU A 1 465 ? 26.053 -30.555 -3.849 1.00 54.94 465 GLU A CA 1
ATOM 3595 C C . GLU A 1 465 ? 24.635 -30.751 -3.297 1.00 54.94 465 GLU A C 1
ATOM 3597 O O . GLU A 1 465 ? 23.704 -30.171 -3.843 1.00 54.94 465 GLU A O 1
ATOM 3602 N N . ASP A 1 466 ? 24.449 -31.468 -2.190 1.00 50.22 466 ASP A N 1
ATOM 3603 C CA . ASP A 1 466 ? 23.107 -31.721 -1.631 1.00 50.22 466 ASP A CA 1
ATOM 3604 C C . ASP A 1 466 ? 22.495 -30.472 -0.969 1.00 50.22 466 ASP A C 1
ATOM 3606 O O . ASP A 1 466 ? 21.275 -30.291 -0.917 1.00 50.22 466 ASP A O 1
ATOM 3610 N N . PHE A 1 467 ? 23.351 -29.542 -0.534 1.00 53.81 467 PHE A N 1
ATOM 3611 C CA . PHE A 1 467 ? 22.950 -28.242 0.005 1.00 53.81 467 PHE A CA 1
ATOM 3612 C C . PHE A 1 467 ? 22.327 -27.326 -1.071 1.00 53.81 467 PHE A C 1
ATOM 3614 O O . PHE A 1 467 ? 21.562 -26.418 -0.731 1.00 53.81 467 PHE A O 1
ATOM 3621 N N . LYS A 1 468 ? 22.592 -27.597 -2.365 1.00 52.94 468 LYS A N 1
ATOM 3622 C CA . LYS A 1 468 ? 22.142 -26.817 -3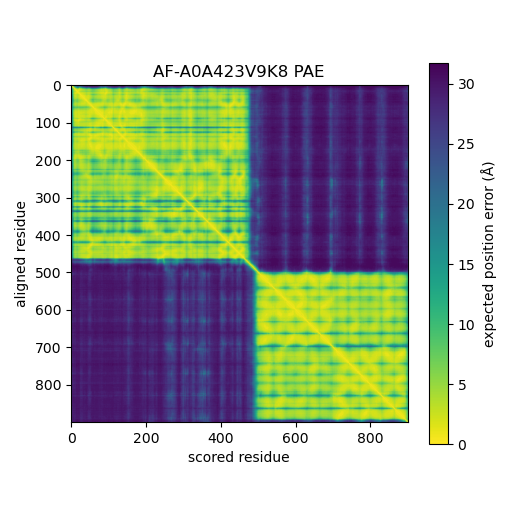.536 1.00 52.94 468 LYS A CA 1
ATOM 3623 C C . LYS A 1 468 ? 20.612 -26.753 -3.685 1.00 52.94 468 LYS A C 1
ATOM 3625 O O . LYS A 1 468 ? 20.097 -25.744 -4.150 1.00 52.94 468 LYS A O 1
ATOM 3630 N N . MET A 1 469 ? 19.875 -27.801 -3.302 1.00 42.41 469 MET A N 1
ATOM 3631 C CA . MET A 1 469 ? 18.421 -27.903 -3.549 1.00 42.41 469 MET A CA 1
ATOM 3632 C C . MET A 1 469 ? 17.572 -27.829 -2.274 1.00 42.41 469 MET A C 1
ATOM 3634 O O . MET A 1 469 ? 16.512 -27.201 -2.277 1.00 42.41 469 MET A O 1
ATOM 3638 N N . ALA A 1 470 ? 18.038 -28.417 -1.167 1.00 41.81 470 ALA A N 1
ATOM 3639 C CA . ALA A 1 470 ? 17.250 -28.539 0.061 1.00 41.81 470 ALA A CA 1
ATOM 3640 C C . ALA A 1 470 ? 16.974 -27.190 0.757 1.00 41.81 470 ALA A C 1
ATOM 3642 O O . ALA A 1 470 ? 15.892 -26.996 1.304 1.00 41.81 470 ALA A O 1
ATOM 3643 N N . SER A 1 471 ? 17.916 -26.244 0.696 1.00 47.69 471 SER A N 1
ATOM 3644 C CA . SER A 1 471 ? 17.831 -24.928 1.357 1.00 47.69 471 SER A CA 1
ATOM 3645 C C . SER A 1 471 ? 16.832 -23.962 0.690 1.00 47.69 471 SER A C 1
ATOM 3647 O O . SER A 1 471 ? 16.182 -23.162 1.365 1.00 47.69 471 SER A O 1
ATOM 3649 N N . LEU A 1 472 ? 16.649 -24.062 -0.632 1.00 47.78 472 LEU A N 1
ATOM 3650 C CA . LEU A 1 472 ? 15.619 -23.321 -1.375 1.00 47.78 472 LEU A CA 1
ATOM 3651 C C . LEU A 1 472 ? 14.259 -24.036 -1.363 1.00 47.78 472 LEU A C 1
ATOM 3653 O O . LEU A 1 472 ? 13.222 -23.379 -1.380 1.00 47.78 472 LEU A O 1
ATOM 3657 N N . GLN A 1 473 ? 14.237 -25.373 -1.312 1.00 41.75 473 GLN A N 1
ATOM 3658 C CA . GLN A 1 473 ? 12.985 -26.132 -1.263 1.00 41.75 473 GLN A CA 1
ATOM 3659 C C . GLN A 1 473 ? 12.325 -26.105 0.120 1.00 41.75 473 GLN A C 1
ATOM 3661 O O . GLN A 1 473 ? 11.104 -25.954 0.174 1.00 41.75 473 GLN A O 1
ATOM 3666 N N . SER A 1 474 ? 13.087 -26.152 1.220 1.00 40.12 474 SER A N 1
ATOM 3667 C CA . SER A 1 474 ? 12.541 -26.082 2.588 1.00 40.12 474 SER A CA 1
ATOM 3668 C C . SER A 1 474 ? 11.791 -24.773 2.870 1.00 40.12 474 SER A C 1
ATOM 3670 O O . SER A 1 474 ? 10.788 -24.773 3.580 1.00 40.12 474 SER A O 1
ATOM 3672 N N . SER A 1 475 ? 12.206 -23.668 2.240 1.00 40.31 475 SER A N 1
ATOM 3673 C CA . SER A 1 475 ? 11.510 -22.373 2.294 1.00 40.31 475 SER A CA 1
ATOM 3674 C C . SER A 1 475 ? 10.266 -22.297 1.391 1.00 40.31 475 SER A C 1
ATOM 3676 O O . SER A 1 475 ? 9.429 -21.412 1.573 1.00 40.31 475 SER A O 1
ATOM 3678 N N . SER A 1 476 ? 10.099 -23.241 0.456 1.00 34.56 476 SER A N 1
ATOM 3679 C CA . SER A 1 476 ? 8.925 -23.370 -0.424 1.00 34.56 476 SER A CA 1
ATOM 3680 C C . SER A 1 476 ? 7.908 -24.429 0.040 1.00 34.56 476 SER A C 1
ATOM 3682 O O . SER A 1 476 ? 6.740 -24.375 -0.346 1.00 34.56 476 SER A O 1
ATOM 3684 N N . SER A 1 477 ? 8.316 -25.374 0.895 1.00 27.48 477 SER A N 1
ATOM 3685 C CA . SER A 1 477 ? 7.523 -26.538 1.303 1.00 27.48 477 SER A CA 1
ATOM 3686 C C . SER A 1 477 ? 6.818 -26.351 2.653 1.00 27.48 477 SER A C 1
ATOM 3688 O O . SER A 1 477 ? 7.007 -27.137 3.580 1.00 27.48 477 SER A O 1
ATOM 3690 N N . ALA A 1 478 ? 5.963 -25.333 2.772 1.00 30.64 478 ALA A N 1
ATOM 3691 C CA . ALA A 1 478 ? 4.914 -25.332 3.792 1.00 30.64 478 ALA A CA 1
ATOM 3692 C C . ALA A 1 478 ? 3.660 -25.993 3.192 1.00 30.64 478 ALA A C 1
ATOM 3694 O O . ALA A 1 478 ? 2.897 -25.369 2.454 1.00 30.64 478 ALA A O 1
ATOM 3695 N N . THR A 1 479 ? 3.485 -27.288 3.457 1.00 25.84 479 THR A N 1
ATOM 3696 C CA . THR A 1 479 ? 2.357 -28.115 2.995 1.00 25.84 479 THR A CA 1
ATOM 3697 C C . THR A 1 479 ? 0.990 -27.531 3.389 1.00 25.84 479 THR A C 1
ATOM 3699 O O . THR A 1 479 ? 0.783 -27.244 4.572 1.00 25.84 479 THR A O 1
ATOM 3702 N N . PRO A 1 480 ? 0.017 -27.414 2.463 1.00 27.50 480 PRO A N 1
ATOM 3703 C CA . PRO A 1 480 ? -1.380 -27.167 2.799 1.00 27.50 480 PRO A CA 1
ATOM 3704 C C . PRO A 1 480 ? -2.054 -28.468 3.254 1.00 27.50 480 PRO A C 1
ATOM 3706 O O . PRO A 1 480 ? -1.892 -29.509 2.624 1.00 27.50 480 PRO A O 1
ATOM 3709 N N . VAL A 1 481 ? -2.834 -28.392 4.331 1.00 28.22 481 VAL A N 1
ATOM 3710 C CA . VAL A 1 481 ? -3.730 -29.467 4.776 1.00 28.22 481 VAL A CA 1
ATOM 3711 C C . VAL A 1 481 ? -4.884 -29.610 3.779 1.00 28.22 481 VAL A C 1
ATOM 3713 O O . VAL A 1 481 ? -5.519 -28.620 3.411 1.00 28.22 481 VAL A O 1
ATOM 3716 N N . ASP A 1 482 ? -5.119 -30.853 3.360 1.00 24.62 482 ASP A N 1
ATOM 3717 C CA . ASP A 1 482 ? -6.142 -31.285 2.411 1.00 24.62 482 ASP A CA 1
ATOM 3718 C C . ASP A 1 482 ? -7.567 -30.854 2.781 1.00 24.62 482 ASP A C 1
ATOM 3720 O O . ASP A 1 482 ? -8.011 -30.932 3.927 1.00 24.62 482 ASP A O 1
ATOM 3724 N N . GLY A 1 483 ? -8.315 -30.474 1.746 1.00 25.75 483 GLY A N 1
ATOM 3725 C CA . GLY A 1 483 ? -9.742 -30.182 1.791 1.00 25.75 483 GLY A CA 1
ATOM 3726 C C . GLY A 1 483 ? -10.300 -30.108 0.373 1.00 25.75 483 GLY A C 1
ATOM 3727 O O . GLY A 1 483 ? -10.438 -29.031 -0.199 1.00 25.75 483 GLY A O 1
ATOM 3728 N N . SER A 1 484 ? -10.566 -31.277 -0.206 1.00 24.70 484 SER A N 1
ATOM 3729 C CA . SER A 1 484 ? -11.121 -31.487 -1.544 1.00 24.70 484 SER A CA 1
ATOM 3730 C C . SER A 1 484 ? -12.494 -30.830 -1.748 1.00 24.70 484 SER A C 1
ATOM 3732 O O . SER A 1 484 ? -13.427 -31.141 -1.009 1.00 24.70 484 SER A O 1
ATOM 3734 N N . ALA A 1 485 ? -12.655 -30.040 -2.817 1.00 23.88 485 ALA A N 1
ATOM 3735 C CA . ALA A 1 485 ? -13.934 -29.865 -3.515 1.00 23.88 485 ALA A CA 1
ATOM 3736 C C . ALA A 1 485 ? -13.738 -29.261 -4.924 1.00 23.88 485 ALA A C 1
ATOM 3738 O O . ALA A 1 485 ? -13.499 -28.068 -5.074 1.00 23.88 485 ALA A O 1
ATOM 3739 N N . SER A 1 486 ? -13.863 -30.137 -5.927 1.00 23.42 486 SER A N 1
ATOM 3740 C CA . SER A 1 486 ? -14.367 -29.940 -7.299 1.00 23.42 486 SER A CA 1
ATOM 3741 C C . SER A 1 486 ? -14.239 -28.551 -7.949 1.00 23.42 486 SER A C 1
ATOM 3743 O O . SER A 1 486 ? -15.050 -27.655 -7.718 1.00 23.42 486 SER A O 1
ATOM 3745 N N . GLU A 1 487 ? -13.336 -28.459 -8.926 1.00 25.36 487 GLU A N 1
ATOM 3746 C CA . GLU A 1 487 ? -13.350 -27.445 -9.982 1.00 25.36 487 GLU A CA 1
ATOM 3747 C C . GLU A 1 487 ? -14.599 -27.586 -10.874 1.00 25.36 487 GLU A C 1
ATOM 3749 O O . GLU A 1 487 ? -14.929 -28.670 -11.358 1.00 25.36 487 GLU A O 1
ATOM 3754 N N . LYS A 1 488 ? -15.278 -26.465 -11.135 1.00 23.50 488 LYS A N 1
ATOM 3755 C CA . LYS A 1 488 ? -16.020 -26.233 -12.379 1.00 23.50 488 LYS A CA 1
ATOM 3756 C C . LYS A 1 488 ? -15.349 -25.057 -13.076 1.00 23.50 488 LYS A C 1
ATOM 3758 O O . LYS A 1 488 ? -15.183 -24.001 -12.471 1.00 23.50 488 LYS A O 1
ATOM 3763 N N . GLY A 1 489 ? -14.928 -25.288 -14.316 1.00 29.75 489 GLY A N 1
ATOM 3764 C CA . GLY A 1 489 ? -14.199 -24.324 -15.128 1.00 29.75 489 GLY A CA 1
ATOM 3765 C C . GLY A 1 489 ? -15.012 -23.074 -15.452 1.00 29.75 489 GLY A C 1
ATOM 3766 O O . GLY A 1 489 ? -16.212 -23.145 -15.713 1.00 29.75 489 GLY A O 1
ATOM 3767 N N . GLU A 1 490 ? -14.318 -21.939 -15.495 1.00 23.59 490 GLU A N 1
ATOM 3768 C CA . GLU A 1 490 ? -14.809 -20.717 -16.121 1.00 23.59 490 GLU A CA 1
ATOM 3769 C C . GLU A 1 490 ? -13.662 -20.033 -16.886 1.00 23.59 490 GLU A C 1
ATOM 3771 O O . GLU A 1 490 ? -12.516 -19.998 -16.438 1.00 23.59 490 GLU A O 1
ATOM 3776 N N . ALA A 1 491 ? -13.991 -19.564 -18.089 1.00 22.22 491 ALA A N 1
ATOM 3777 C CA . ALA A 1 491 ? -13.104 -19.063 -19.139 1.00 22.22 491 ALA A CA 1
ATOM 3778 C C . ALA A 1 491 ? -12.355 -17.752 -18.759 1.00 22.22 491 ALA A C 1
ATOM 3780 O O . ALA A 1 491 ? -12.740 -17.070 -17.805 1.00 22.22 491 ALA A O 1
ATOM 3781 N N . PRO A 1 492 ? -11.290 -17.360 -19.495 1.00 25.62 492 PRO A N 1
ATOM 3782 C CA . PRO A 1 492 ? -10.349 -16.325 -19.069 1.00 25.62 492 PRO A CA 1
ATOM 3783 C C . PRO A 1 492 ? -10.984 -14.928 -19.096 1.00 25.62 492 PRO A C 1
ATOM 3785 O O . PRO A 1 492 ? -11.543 -14.506 -20.108 1.00 25.62 492 PRO A O 1
ATOM 3788 N N . ARG A 1 493 ? -10.863 -14.174 -17.994 1.00 24.05 493 ARG A N 1
ATOM 3789 C CA . ARG A 1 493 ? -11.211 -12.743 -17.945 1.00 24.05 493 ARG A CA 1
ATOM 3790 C C . ARG A 1 493 ? -9.947 -11.883 -18.024 1.00 24.05 493 ARG A C 1
ATOM 3792 O O . ARG A 1 493 ? -9.002 -12.078 -17.268 1.00 24.05 493 ARG A O 1
ATOM 3799 N N . LEU A 1 494 ? -9.982 -10.939 -18.964 1.00 24.05 494 LEU A N 1
ATOM 3800 C CA . LEU A 1 494 ? -8.962 -9.947 -19.323 1.00 24.05 494 LEU A CA 1
ATOM 3801 C C . LEU A 1 494 ? -8.273 -9.299 -18.102 1.00 24.05 494 LEU A C 1
ATOM 3803 O O . LEU A 1 494 ? -8.927 -8.743 -17.221 1.00 24.05 494 LEU A O 1
ATOM 3807 N N . SER A 1 495 ? -6.937 -9.336 -18.077 1.00 29.00 495 SER A N 1
ATOM 3808 C CA . SER A 1 495 ? -6.085 -8.718 -17.056 1.00 29.00 495 SER A CA 1
ATOM 3809 C C . SER A 1 495 ? -6.045 -7.190 -17.201 1.00 29.00 495 SER A C 1
ATOM 3811 O O . SER A 1 495 ? -5.465 -6.669 -18.154 1.00 29.00 495 SER A O 1
ATOM 3813 N N . HIS A 1 496 ? -6.619 -6.456 -16.244 1.00 23.61 496 HIS A N 1
ATOM 3814 C CA . HIS A 1 496 ? -6.407 -5.010 -16.126 1.00 23.61 496 HIS A CA 1
ATOM 3815 C C . HIS A 1 496 ? -5.050 -4.700 -15.455 1.00 23.61 496 HIS A C 1
ATOM 3817 O O . HIS A 1 496 ? -4.679 -5.386 -14.499 1.00 23.61 496 HIS A O 1
ATOM 3823 N N . PRO A 1 497 ? -4.313 -3.668 -15.914 1.00 31.23 497 PRO A N 1
ATOM 3824 C CA . PRO A 1 497 ? -3.010 -3.287 -15.364 1.00 31.23 497 PRO A CA 1
ATOM 3825 C C . PRO A 1 497 ? -3.100 -2.895 -13.880 1.00 31.23 497 PRO A C 1
ATOM 3827 O O . PRO A 1 497 ? -4.088 -2.303 -13.438 1.00 31.23 497 PRO A O 1
ATOM 3830 N N . ALA A 1 498 ? -2.058 -3.211 -13.104 1.00 41.03 498 ALA A N 1
ATOM 3831 C CA . ALA A 1 498 ? -2.004 -2.906 -11.675 1.00 41.03 498 ALA A CA 1
ATOM 3832 C C . ALA A 1 498 ? -2.140 -1.385 -11.417 1.00 41.03 498 ALA A C 1
ATOM 3834 O O . ALA A 1 498 ? -1.462 -0.591 -12.076 1.00 41.03 498 ALA A O 1
ATOM 3835 N N . PRO A 1 499 ? -2.968 -0.941 -10.450 1.00 35.06 499 PRO A N 1
ATOM 3836 C CA . PRO A 1 499 ? -3.095 0.478 -10.137 1.00 35.06 499 PRO A CA 1
ATOM 3837 C C . PRO A 1 499 ? -1.803 0.998 -9.495 1.00 35.06 499 PRO A C 1
ATOM 3839 O O . PRO A 1 499 ? -1.279 0.381 -8.569 1.00 35.06 499 PRO A O 1
ATOM 3842 N N . GLY A 1 500 ? -1.309 2.152 -9.957 1.00 46.47 500 GLY A N 1
ATOM 3843 C CA . GLY A 1 500 ? -0.136 2.833 -9.388 1.00 46.47 500 GLY A CA 1
ATOM 3844 C C . GLY A 1 500 ? -0.318 3.313 -7.929 1.00 46.47 500 GLY A C 1
ATOM 3845 O O . GLY A 1 500 ? -1.328 3.017 -7.286 1.00 46.47 500 GLY A O 1
ATOM 3846 N N . PRO A 1 501 ? 0.612 4.100 -7.359 1.00 66.00 501 PRO A N 1
ATOM 3847 C CA . PRO A 1 501 ? 0.495 4.641 -5.994 1.00 66.00 501 PRO A CA 1
ATOM 3848 C C . PRO A 1 501 ? -0.636 5.684 -5.867 1.00 66.00 501 PRO A C 1
ATOM 3850 O O . PRO A 1 501 ? -0.926 6.349 -6.863 1.00 66.00 501 PRO A O 1
ATOM 3853 N N . PRO A 1 502 ? -1.311 5.828 -4.697 1.00 71.88 502 PRO A N 1
ATOM 3854 C CA . PRO A 1 502 ? -2.363 6.828 -4.467 1.00 71.88 502 PRO A CA 1
ATOM 3855 C C . PRO A 1 502 ? -1.999 8.206 -5.017 1.00 71.88 502 PRO A C 1
ATOM 3857 O O . PRO A 1 502 ? -0.958 8.739 -4.639 1.00 71.88 502 PRO A O 1
ATOM 3860 N N . PRO A 1 503 ? -2.826 8.786 -5.908 1.00 74.69 503 PRO A N 1
ATOM 3861 C CA . PRO A 1 503 ? -2.484 10.032 -6.582 1.00 74.69 503 PRO A CA 1
ATOM 3862 C C . PRO A 1 503 ? -2.362 11.213 -5.614 1.00 74.69 503 PRO A C 1
ATOM 3864 O O . PRO A 1 503 ? -1.726 12.199 -5.963 1.00 74.69 503 PRO A O 1
ATOM 3867 N N . ASN A 1 504 ? -2.952 11.133 -4.410 1.00 75.94 504 ASN A N 1
ATOM 3868 C CA . ASN A 1 504 ? -2.852 12.150 -3.354 1.00 75.94 504 ASN A CA 1
ATOM 3869 C C . ASN A 1 504 ? -3.283 13.573 -3.773 1.00 75.94 504 ASN A C 1
ATOM 3871 O O . ASN A 1 504 ? -3.029 14.543 -3.057 1.00 75.94 504 ASN A O 1
ATOM 3875 N N . GLY A 1 505 ? -3.974 13.698 -4.908 1.00 81.19 505 GLY A N 1
ATOM 3876 C CA . GLY A 1 505 ? -4.358 14.958 -5.530 1.00 81.19 505 GLY A CA 1
ATOM 3877 C C . GLY A 1 505 ? -4.771 14.779 -6.995 1.00 81.19 505 GLY A C 1
ATOM 3878 O O . GLY A 1 505 ? -4.934 13.661 -7.485 1.00 81.19 505 GLY A O 1
ATOM 3879 N N . GLY A 1 506 ? -4.961 15.900 -7.694 1.00 87.62 506 GLY A N 1
ATOM 3880 C CA . GLY A 1 506 ? -5.422 15.939 -9.086 1.00 87.62 506 GLY A CA 1
ATOM 3881 C C . GLY A 1 506 ? -6.940 15.786 -9.249 1.00 87.62 506 GLY A C 1
ATOM 3882 O O . GLY A 1 506 ? -7.642 15.290 -8.364 1.00 87.62 506 GLY A O 1
ATOM 3883 N N . THR A 1 507 ? -7.461 16.209 -10.404 1.00 88.50 507 THR A N 1
ATOM 3884 C CA . THR A 1 507 ? -8.907 16.289 -10.684 1.00 88.50 507 THR A CA 1
ATOM 3885 C C . THR A 1 507 ? -9.619 14.955 -10.461 1.00 88.50 507 THR A C 1
ATOM 3887 O O . THR A 1 507 ? -10.662 14.913 -9.817 1.00 88.50 507 THR A O 1
ATOM 3890 N N . LYS A 1 508 ? -9.025 13.836 -10.904 1.00 85.25 508 LYS A N 1
ATOM 3891 C CA . LYS A 1 508 ? -9.620 12.498 -10.737 1.00 85.25 508 LYS A CA 1
ATOM 3892 C C . LYS A 1 508 ? -9.824 12.110 -9.270 1.00 85.25 508 LYS A C 1
ATOM 3894 O O . LYS A 1 508 ? -10.847 11.505 -8.970 1.00 85.25 508 LYS A O 1
ATOM 3899 N N . ALA A 1 509 ? -8.887 12.448 -8.379 1.00 87.38 509 ALA A N 1
ATOM 3900 C CA . ALA A 1 509 ? -8.979 12.132 -6.952 1.00 87.38 509 ALA A CA 1
ATOM 3901 C C . ALA A 1 509 ? -10.000 13.027 -6.235 1.00 87.38 509 ALA A C 1
ATOM 3903 O O . ALA A 1 509 ? -10.814 12.531 -5.459 1.00 87.38 509 ALA A O 1
ATOM 3904 N N . TRP A 1 510 ? -10.016 14.327 -6.544 1.00 93.75 510 TRP A N 1
ATOM 3905 C CA . TRP A 1 510 ? -10.972 15.272 -5.956 1.00 93.75 510 TRP A CA 1
ATOM 3906 C C . TRP A 1 510 ? -12.415 15.041 -6.419 1.00 93.75 510 TRP A C 1
ATOM 3908 O O . TRP A 1 510 ? -13.338 15.204 -5.626 1.00 93.75 510 TRP A O 1
ATOM 3918 N N . LEU A 1 511 ? -12.627 14.554 -7.645 1.00 94.31 511 LEU A N 1
ATOM 3919 C CA . LEU A 1 511 ? -13.955 14.118 -8.094 1.00 94.31 511 LEU A CA 1
ATOM 3920 C C . LEU A 1 511 ? -14.499 12.934 -7.276 1.00 94.31 511 LEU A C 1
ATOM 3922 O O . LEU A 1 511 ? -15.709 12.835 -7.097 1.00 94.31 511 LEU A O 1
ATOM 3926 N N . GLN A 1 512 ? -13.634 12.072 -6.723 1.00 95.19 512 GLN A N 1
ATOM 3927 C CA . GLN A 1 512 ? -14.083 11.005 -5.816 1.00 95.19 512 GLN A CA 1
ATOM 3928 C C . GLN A 1 512 ? -14.579 11.570 -4.484 1.00 95.19 512 GLN A C 1
ATOM 3930 O O . GLN A 1 512 ? -15.554 11.067 -3.934 1.00 95.19 512 GLN A O 1
ATOM 3935 N N . VAL A 1 513 ? -13.936 12.634 -3.987 1.00 93.81 513 VAL A N 1
ATOM 3936 C CA . VAL A 1 513 ? -14.377 13.361 -2.786 1.00 93.81 513 VAL A CA 1
ATOM 3937 C C . VAL A 1 513 ? -15.738 14.009 -3.033 1.00 93.81 513 VAL A C 1
ATOM 3939 O O . VAL A 1 513 ? -16.610 13.896 -2.181 1.00 93.81 513 VAL A O 1
ATOM 3942 N N . LEU A 1 514 ? -15.956 14.610 -4.209 1.00 95.94 514 LEU A N 1
ATOM 3943 C CA . LEU A 1 514 ? -17.257 15.171 -4.592 1.00 95.94 514 LEU A CA 1
ATOM 3944 C C . LEU A 1 514 ? -18.350 14.092 -4.711 1.00 95.94 514 LEU A C 1
ATOM 3946 O O . LEU A 1 514 ? -19.461 14.276 -4.221 1.00 95.94 514 LEU A O 1
ATOM 3950 N N . GLY A 1 515 ? -18.036 12.943 -5.315 1.00 95.50 515 GLY A N 1
ATOM 3951 C CA . GLY A 1 515 ? -18.965 11.811 -5.379 1.00 95.50 515 GLY A CA 1
ATOM 3952 C C . GLY A 1 515 ? -19.330 11.285 -3.988 1.00 95.50 515 GLY A C 1
ATOM 3953 O O . GLY A 1 515 ? -20.507 11.112 -3.679 1.00 95.50 515 GLY A O 1
ATOM 3954 N N . ALA A 1 516 ? -18.336 11.109 -3.116 1.00 94.94 516 ALA A N 1
ATOM 3955 C CA . ALA A 1 516 ? -18.540 10.704 -1.730 1.00 94.94 516 ALA A CA 1
ATOM 3956 C C . ALA A 1 516 ? -19.283 11.762 -0.903 1.00 94.94 516 ALA A C 1
ATOM 3958 O O . ALA A 1 516 ? -20.073 11.409 -0.032 1.00 94.94 516 ALA A O 1
ATOM 3959 N N . PHE A 1 517 ? -19.082 13.048 -1.185 1.00 96.25 517 PHE A N 1
ATOM 3960 C CA . PHE A 1 517 ? -19.818 14.139 -0.557 1.00 96.25 517 PHE A CA 1
ATOM 3961 C C . PHE A 1 517 ? -21.327 13.994 -0.787 1.00 96.25 517 PHE A C 1
ATOM 3963 O O . PHE A 1 517 ? -22.087 14.027 0.177 1.00 96.25 517 PHE A O 1
ATOM 3970 N N . PHE A 1 518 ? -21.765 13.736 -2.024 1.00 97.50 518 PHE A N 1
ATOM 3971 C CA . PHE A 1 518 ? -23.186 13.509 -2.307 1.00 97.50 518 PHE A CA 1
ATOM 3972 C C . PHE A 1 518 ? -23.708 12.183 -1.734 1.00 97.50 518 PHE A C 1
ATOM 3974 O O . PHE A 1 518 ? -24.858 12.122 -1.309 1.00 97.50 518 PHE A O 1
ATOM 3981 N N . LEU A 1 519 ? -22.881 11.140 -1.612 1.00 96.38 519 LEU A N 1
ATOM 3982 C CA . LEU A 1 519 ? -23.293 9.939 -0.871 1.00 96.38 519 LEU A CA 1
ATOM 3983 C C . LEU A 1 519 ? -23.519 10.251 0.618 1.00 96.38 519 LEU A C 1
ATOM 3985 O O . LEU A 1 519 ? -24.542 9.873 1.180 1.00 96.38 519 LEU A O 1
ATOM 3989 N N . ASN A 1 520 ? -22.617 10.993 1.269 1.00 94.50 520 ASN A N 1
ATOM 3990 C CA . ASN A 1 520 ? -22.801 11.409 2.666 1.00 94.50 520 ASN A CA 1
ATOM 3991 C C . ASN A 1 520 ? -23.997 12.359 2.837 1.00 94.50 520 ASN A C 1
ATOM 3993 O O . ASN A 1 520 ? -24.705 12.273 3.838 1.00 94.50 520 ASN A O 1
ATOM 3997 N N . PHE A 1 521 ? -24.248 13.232 1.860 1.00 96.19 521 PHE A N 1
ATOM 3998 C CA . PHE A 1 521 ? -25.413 14.117 1.825 1.00 96.19 521 PHE A CA 1
ATOM 3999 C C . PHE A 1 521 ? -26.730 13.349 1.943 1.00 96.19 521 PHE A C 1
ATOM 4001 O O . PHE A 1 521 ? -27.587 13.727 2.737 1.00 96.19 521 PHE A O 1
ATOM 4008 N N . ASN A 1 522 ? -26.866 12.245 1.211 1.00 96.62 522 ASN A N 1
ATOM 4009 C CA . ASN A 1 522 ? -28.094 11.449 1.180 1.00 96.62 522 ASN A CA 1
ATOM 4010 C C . ASN A 1 522 ? -28.212 10.435 2.319 1.00 96.62 522 ASN A C 1
ATOM 4012 O O . ASN A 1 522 ? -29.314 10.154 2.771 1.00 96.62 522 ASN A O 1
ATOM 4016 N N . THR A 1 523 ? -27.084 9.949 2.835 1.00 94.50 523 THR A N 1
ATOM 4017 C CA . THR A 1 523 ? -27.059 8.946 3.906 1.00 94.50 523 THR A CA 1
ATOM 4018 C C . THR A 1 523 ? -27.134 9.604 5.284 1.00 94.50 523 THR A C 1
ATOM 4020 O O . THR A 1 523 ? -28.213 9.817 5.841 1.00 94.50 523 THR A O 1
ATOM 4023 N N . TRP A 1 524 ? -25.986 10.015 5.821 1.00 91.19 524 TRP A N 1
ATOM 4024 C CA . TRP A 1 524 ? -25.894 10.701 7.107 1.00 91.19 524 TRP A CA 1
ATOM 4025 C C . TRP A 1 524 ? -26.643 12.034 7.121 1.00 91.19 524 TRP A C 1
ATOM 4027 O O . TRP A 1 524 ? -27.141 12.428 8.168 1.00 91.19 524 TRP A O 1
ATOM 4037 N N . GLY A 1 525 ? -26.758 12.733 5.989 1.00 93.00 525 GLY A N 1
ATOM 4038 C CA . GLY A 1 525 ? -27.522 13.979 5.945 1.00 93.00 525 GLY A CA 1
ATOM 4039 C C . GLY A 1 525 ? -29.018 13.767 6.151 1.00 93.00 525 GLY A C 1
ATOM 4040 O O . GLY A 1 525 ? -29.635 14.512 6.911 1.00 93.00 525 GLY A O 1
ATOM 4041 N N . LEU A 1 526 ? -29.596 12.706 5.582 1.00 92.31 526 LEU A N 1
ATOM 4042 C CA . LEU A 1 526 ? -30.981 12.335 5.866 1.00 92.31 526 LEU A CA 1
ATOM 4043 C C . LEU A 1 526 ? -31.150 11.869 7.321 1.00 92.31 526 LEU A C 1
ATOM 4045 O O . LEU A 1 526 ? -32.111 12.265 7.975 1.00 92.31 526 LEU A O 1
ATOM 4049 N N . ALA A 1 527 ? -30.199 11.096 7.858 1.00 90.88 527 ALA A N 1
ATOM 4050 C CA . ALA A 1 527 ? -30.212 10.680 9.265 1.00 90.88 527 ALA A CA 1
ATOM 4051 C C . ALA A 1 527 ? -30.144 11.880 10.233 1.00 90.88 527 ALA A C 1
ATOM 4053 O O . ALA A 1 527 ? -30.927 11.969 11.176 1.00 90.88 527 ALA A O 1
ATOM 4054 N N . ASN A 1 528 ? -29.277 12.858 9.959 1.00 89.62 528 ASN A N 1
ATOM 4055 C CA . ASN A 1 528 ? -29.156 14.092 10.741 1.00 89.62 528 ASN A CA 1
ATOM 4056 C C . ASN A 1 528 ? -30.393 14.994 10.645 1.00 89.62 528 ASN A C 1
ATOM 4058 O O . ASN A 1 528 ? -30.593 15.858 11.495 1.00 89.62 528 ASN A O 1
ATOM 4062 N N . SER A 1 529 ? -31.213 14.797 9.615 1.00 89.31 529 SER A N 1
ATOM 4063 C CA . SER A 1 529 ? -32.474 15.511 9.413 1.00 89.31 529 SER A CA 1
ATOM 4064 C C . SER A 1 529 ? -33.633 14.894 10.189 1.00 89.31 529 SER A C 1
ATOM 4066 O O . SER A 1 529 ? -34.727 15.457 10.198 1.00 89.31 529 SER A O 1
ATOM 4068 N N . PHE A 1 530 ? -33.419 13.741 10.834 1.00 88.75 530 PHE A N 1
ATOM 4069 C CA . PHE A 1 530 ? -34.490 12.983 11.469 1.00 88.75 530 PHE A CA 1
ATOM 4070 C C . PHE A 1 530 ? -35.186 13.752 12.595 1.00 88.75 530 PHE A C 1
ATOM 4072 O O . PHE A 1 530 ? -36.363 13.514 12.816 1.00 88.75 530 PHE A O 1
ATOM 4079 N N . GLY A 1 531 ? -34.533 14.720 13.248 1.00 84.88 531 GLY A N 1
ATOM 4080 C CA . GLY A 1 531 ? -35.201 15.583 14.231 1.00 84.88 531 GLY A CA 1
ATOM 4081 C C . GLY A 1 531 ? -36.439 16.299 13.667 1.00 84.88 531 GLY A C 1
ATOM 4082 O O . GLY A 1 531 ? -37.463 16.365 14.341 1.00 84.88 531 GLY A O 1
ATOM 4083 N N . GLU A 1 532 ? -36.410 16.729 12.399 1.00 87.06 532 GLU A N 1
ATOM 4084 C CA . GLU A 1 532 ? -37.597 17.303 11.750 1.00 87.06 532 GLU A CA 1
ATOM 4085 C C . GLU A 1 532 ? -38.671 16.238 11.501 1.00 87.06 532 GLU A C 1
ATOM 4087 O O . GLU A 1 532 ? -39.847 16.463 11.774 1.00 87.06 532 GLU A O 1
ATOM 4092 N N . PHE A 1 533 ? -38.277 15.049 11.038 1.00 86.81 533 PHE A N 1
ATOM 4093 C CA . PHE A 1 533 ? -39.202 13.928 10.860 1.00 86.81 533 PHE A CA 1
ATOM 4094 C C . PHE A 1 533 ? -39.837 13.489 12.185 1.00 86.81 533 PHE A C 1
ATOM 4096 O O . PHE A 1 533 ? -41.039 13.248 12.226 1.00 86.81 533 PHE A O 1
ATOM 4103 N N . GLN A 1 534 ? -39.068 13.447 13.275 1.00 85.62 534 GLN A N 1
ATOM 4104 C CA . GLN A 1 534 ? -39.548 13.162 14.626 1.00 85.62 534 GLN A CA 1
ATOM 4105 C C . GLN A 1 534 ? -40.659 14.144 15.008 1.00 85.62 534 GLN A C 1
ATOM 4107 O O . GLN A 1 534 ? -41.722 13.713 15.461 1.00 85.62 534 GLN A O 1
ATOM 4112 N N . THR A 1 535 ? -40.446 15.443 14.783 1.00 83.88 535 THR A N 1
ATOM 4113 C CA . THR A 1 535 ? -41.441 16.490 15.041 1.00 83.88 535 THR A CA 1
ATOM 4114 C C . THR A 1 535 ? -42.679 16.319 14.153 1.00 83.88 535 THR A C 1
ATOM 4116 O O . THR A 1 535 ? -43.797 16.270 14.665 1.00 83.88 535 THR A O 1
ATOM 4119 N N . GLN A 1 536 ? -42.513 16.170 12.835 1.00 83.94 536 GLN A N 1
ATOM 4120 C CA . GLN A 1 536 ? -43.627 16.053 11.877 1.00 83.94 536 GLN A CA 1
ATOM 4121 C C . GLN A 1 536 ? -44.466 14.785 12.093 1.00 83.94 536 GLN A C 1
ATOM 4123 O O . GLN A 1 536 ? -45.694 14.820 12.024 1.00 83.94 536 GLN A O 1
ATOM 4128 N N . TYR A 1 537 ? -43.827 13.657 12.401 1.00 88.06 537 TYR A N 1
ATOM 4129 C CA . TYR A 1 537 ? -44.523 12.413 12.710 1.00 88.06 537 TYR A CA 1
ATOM 4130 C C . TYR A 1 537 ? -45.251 12.492 14.048 1.00 88.06 537 TYR A C 1
ATOM 4132 O O . TYR A 1 537 ? -46.422 12.125 14.108 1.00 88.06 537 TYR A O 1
ATOM 4140 N N . SER A 1 538 ? -44.609 13.029 15.088 1.00 82.44 538 SER A N 1
ATOM 4141 C CA . SER A 1 538 ? -45.227 13.148 16.416 1.00 82.44 538 SER A CA 1
ATOM 4142 C C . SER A 1 538 ? -46.376 14.155 16.460 1.00 82.44 538 SER A C 1
ATOM 4144 O O . SER A 1 538 ? -47.278 14.016 17.276 1.00 82.44 538 SER A O 1
ATOM 4146 N N . THR A 1 539 ? -46.350 15.186 15.614 1.00 80.75 539 THR A N 1
ATOM 4147 C CA . THR A 1 539 ? -47.398 16.223 15.582 1.00 80.75 539 THR A CA 1
ATOM 4148 C C . THR A 1 539 ? -48.478 15.962 14.532 1.00 80.75 539 THR A C 1
ATOM 4150 O O . THR A 1 539 ? -49.568 16.519 14.634 1.00 80.75 539 THR A O 1
ATOM 4153 N N . GLY A 1 540 ? -48.202 15.109 13.542 1.00 81.88 540 GLY A N 1
ATOM 4154 C CA . GLY A 1 540 ? -49.102 14.808 12.431 1.00 81.88 540 GLY A CA 1
ATOM 4155 C C . GLY A 1 540 ? -49.482 13.331 12.359 1.00 81.88 540 GLY A C 1
ATOM 4156 O O . GLY A 1 540 ? -50.322 12.853 13.118 1.00 81.88 540 GLY A O 1
ATOM 4157 N N . LEU A 1 541 ? -48.881 12.619 11.401 1.00 79.38 541 LEU A N 1
ATOM 4158 C CA . LEU A 1 541 ? -49.302 11.284 10.951 1.00 79.38 541 LEU A CA 1
ATOM 4159 C C . LEU A 1 541 ? -49.258 10.195 12.039 1.00 79.38 541 LEU A C 1
ATOM 4161 O O . LEU A 1 541 ? -50.032 9.246 11.980 1.00 79.38 541 LEU A O 1
ATOM 4165 N N . LEU A 1 542 ? -48.354 10.316 13.015 1.00 85.50 542 LEU A N 1
ATOM 4166 C CA . LEU A 1 542 ? -48.139 9.350 14.096 1.00 85.50 542 LEU A CA 1
ATOM 4167 C C . LEU A 1 542 ? -48.392 9.969 15.478 1.00 85.50 542 LEU A C 1
ATOM 4169 O O . LEU A 1 542 ? -47.783 9.547 16.459 1.00 85.50 542 LEU A O 1
ATOM 4173 N N . ASN A 1 543 ? -49.295 10.947 15.576 1.00 83.00 543 ASN A N 1
ATOM 4174 C CA . ASN A 1 543 ? -49.591 11.656 16.826 1.00 83.00 543 ASN A CA 1
ATOM 4175 C C . ASN A 1 543 ? -50.047 10.757 17.994 1.00 83.00 543 ASN A C 1
ATOM 4177 O O . ASN A 1 543 ? -49.881 11.121 19.153 1.00 83.00 543 ASN A O 1
ATOM 4181 N N . SER A 1 544 ? -50.583 9.569 17.704 1.00 83.69 544 SER A N 1
ATOM 4182 C CA . SER A 1 544 ? -50.981 8.570 18.698 1.00 83.69 544 SER A CA 1
ATOM 4183 C C . SER A 1 544 ? -49.827 7.680 19.175 1.00 83.69 544 SER A C 1
ATOM 4185 O O . SER A 1 544 ? -50.020 6.842 20.053 1.00 83.69 544 SER A O 1
ATOM 4187 N N . SER A 1 545 ? -48.643 7.796 18.568 1.00 86.38 545 SER A N 1
ATOM 4188 C CA . SER A 1 545 ? -47.463 6.991 18.896 1.00 86.38 545 SER A CA 1
ATOM 4189 C C . SER A 1 545 ? -46.578 7.710 19.915 1.00 86.38 545 SER A C 1
ATOM 4191 O O . SER A 1 545 ? -46.464 8.932 19.909 1.00 86.38 545 SER A O 1
ATOM 4193 N N . SER A 1 546 ? -45.906 6.954 20.787 1.00 86.94 546 SER A N 1
ATOM 4194 C CA . SER A 1 546 ? -44.975 7.536 21.759 1.00 86.94 546 SER A CA 1
ATOM 4195 C C . SER A 1 546 ? -43.719 8.102 21.081 1.00 86.94 546 SER A C 1
ATOM 4197 O O . SER A 1 546 ? -43.299 7.629 20.023 1.00 86.94 546 SER A O 1
ATOM 4199 N N . GLN A 1 547 ? -43.056 9.066 21.732 1.00 82.12 547 GLN A N 1
ATOM 4200 C CA . GLN A 1 547 ? -41.775 9.620 21.261 1.00 82.12 547 GLN A CA 1
ATOM 4201 C C . GLN A 1 547 ? -40.726 8.520 21.021 1.00 82.12 547 GLN A C 1
ATOM 4203 O O . GLN A 1 547 ? -40.018 8.541 20.012 1.00 82.12 547 GLN A O 1
ATOM 4208 N N . SER A 1 548 ? -40.694 7.513 21.905 1.00 88.62 548 SER A N 1
ATOM 4209 C CA . SER A 1 548 ? -39.858 6.317 21.759 1.00 88.62 548 SER A CA 1
ATOM 4210 C C . SER A 1 548 ? -40.177 5.552 20.469 1.00 88.62 548 SER A C 1
ATOM 4212 O O . SER A 1 548 ? -39.269 5.294 19.677 1.00 88.62 548 SER A O 1
ATOM 4214 N N . ALA A 1 549 ? -41.456 5.258 20.202 1.00 88.12 549 ALA A N 1
ATOM 4215 C CA . ALA A 1 549 ? -41.879 4.529 19.006 1.00 88.12 549 ALA A CA 1
ATOM 4216 C C . ALA A 1 549 ? -41.480 5.250 17.709 1.00 88.12 549 ALA A C 1
ATOM 4218 O O . ALA A 1 549 ? -40.968 4.611 16.791 1.00 88.12 549 ALA A O 1
ATOM 4219 N N . VAL A 1 550 ? -41.648 6.573 17.633 1.00 89.56 550 VAL A N 1
ATOM 4220 C CA . VAL A 1 550 ? -41.252 7.351 16.445 1.00 89.56 550 VAL A CA 1
ATOM 4221 C C . VAL A 1 550 ? -39.729 7.343 16.263 1.00 89.56 550 VAL A C 1
ATOM 4223 O O . VAL A 1 550 ? -39.244 7.109 15.154 1.00 89.56 550 VAL A O 1
ATOM 4226 N N . SER A 1 551 ? -38.964 7.490 17.349 1.00 89.50 551 SER A N 1
ATOM 4227 C CA . SER A 1 551 ? -37.496 7.534 17.276 1.00 89.50 551 SER A CA 1
ATOM 4228 C C . SER A 1 551 ? -36.858 6.218 16.808 1.00 89.50 551 SER A C 1
ATOM 4230 O O . SER A 1 551 ? -35.782 6.248 16.206 1.00 89.50 551 SER A O 1
ATOM 4232 N N . TRP A 1 552 ? -37.542 5.075 16.976 1.00 92.31 552 TRP A N 1
ATOM 4233 C CA . TRP A 1 552 ? -37.116 3.790 16.406 1.00 92.31 552 TRP A CA 1
ATOM 4234 C C . TRP A 1 552 ? -36.957 3.831 14.884 1.00 92.31 552 TRP A C 1
ATOM 4236 O O . TRP A 1 552 ? -36.086 3.137 14.371 1.00 92.31 552 TRP A O 1
ATOM 4246 N N . ILE A 1 553 ? -37.734 4.645 14.158 1.00 94.44 553 ILE A N 1
ATOM 4247 C CA . ILE A 1 553 ? -37.637 4.739 12.691 1.00 94.44 553 ILE A CA 1
ATOM 4248 C C . ILE A 1 553 ? -36.244 5.244 12.290 1.00 94.44 553 ILE A C 1
ATOM 4250 O O . ILE A 1 553 ? -35.534 4.583 11.531 1.00 94.44 553 ILE A O 1
ATOM 4254 N N . GLY A 1 554 ? -35.825 6.387 12.838 1.00 90.75 554 GLY A N 1
ATOM 4255 C CA . GLY A 1 554 ? -34.533 7.006 12.527 1.00 90.75 554 GLY A CA 1
ATOM 4256 C C . GLY A 1 554 ? -33.345 6.246 13.114 1.00 90.75 554 GLY A C 1
ATOM 4257 O O . GLY A 1 554 ? -32.294 6.135 12.473 1.00 90.75 554 GLY A O 1
ATOM 4258 N N . SER A 1 555 ? -33.513 5.671 14.308 1.00 93.00 555 SER A N 1
ATOM 4259 C CA . SER A 1 555 ? -32.500 4.813 14.927 1.00 93.00 555 SER A CA 1
ATOM 4260 C C . SER A 1 555 ? -32.282 3.519 14.142 1.00 93.00 555 SER A C 1
ATOM 4262 O O . SER A 1 555 ? -31.132 3.140 13.927 1.00 93.00 555 SER A O 1
ATOM 4264 N N . LEU A 1 556 ? -33.346 2.878 13.642 1.00 95.00 556 LEU A N 1
ATOM 4265 C CA . LEU A 1 556 ? -33.245 1.689 12.790 1.00 95.00 556 LEU A CA 1
ATOM 4266 C C . LEU A 1 556 ? -32.598 2.011 11.438 1.00 95.00 556 LEU A C 1
ATOM 4268 O O . LEU A 1 556 ? -31.706 1.279 11.009 1.00 95.00 556 LEU A O 1
ATOM 4272 N N . GLN A 1 557 ? -32.982 3.133 10.816 1.00 95.12 557 GLN A N 1
ATOM 4273 C CA . GLN A 1 557 ? -32.359 3.632 9.584 1.00 95.12 557 GLN A CA 1
ATOM 4274 C C . GLN A 1 557 ? -30.842 3.775 9.751 1.00 95.12 557 GLN A C 1
ATOM 4276 O O . GLN A 1 557 ? -30.062 3.261 8.947 1.00 95.12 557 GLN A O 1
ATOM 4281 N N . SER A 1 558 ? -30.415 4.436 10.826 1.00 93.25 558 SER A N 1
ATOM 4282 C CA . SER A 1 558 ? -28.998 4.717 11.066 1.00 93.25 558 SER A CA 1
ATOM 4283 C C . SER A 1 558 ? -28.214 3.474 11.509 1.00 93.25 558 SER A C 1
ATOM 4285 O O . SER A 1 558 ? -27.050 3.306 11.140 1.00 93.25 558 SER A O 1
ATOM 4287 N N . PHE A 1 559 ? -28.852 2.568 12.256 1.00 95.06 559 PHE A N 1
ATOM 4288 C CA . PHE A 1 559 ? -28.301 1.261 12.614 1.00 95.06 559 PHE A CA 1
ATOM 4289 C C . PHE A 1 559 ? -28.018 0.409 11.378 1.00 95.06 559 PHE A C 1
ATOM 4291 O O . PHE A 1 559 ? -26.902 -0.086 11.220 1.00 95.06 559 PHE A O 1
ATOM 4298 N N . LEU A 1 560 ? -29.002 0.264 10.486 1.00 95.44 560 LEU A N 1
ATOM 4299 C CA . LEU A 1 560 ? -28.839 -0.521 9.266 1.00 95.44 560 LEU A CA 1
ATOM 4300 C C . LEU A 1 560 ? -27.793 0.103 8.349 1.00 95.44 560 LEU A C 1
ATOM 4302 O O . LEU A 1 560 ? -26.959 -0.628 7.824 1.00 95.44 560 LEU A O 1
ATOM 4306 N N . MET A 1 561 ? -27.743 1.432 8.246 1.00 94.12 561 MET A N 1
ATOM 4307 C CA . MET A 1 561 ? -26.682 2.115 7.507 1.00 94.12 561 MET A CA 1
ATOM 4308 C C . MET A 1 561 ? -25.284 1.709 8.004 1.00 94.12 561 MET A C 1
ATOM 4310 O O . MET A 1 561 ? -24.404 1.384 7.207 1.00 94.12 561 MET A O 1
ATOM 4314 N N . LEU A 1 562 ? -25.073 1.681 9.321 1.00 91.19 562 LEU A N 1
ATOM 4315 C CA . LEU A 1 562 ? -23.776 1.349 9.905 1.00 91.19 562 LEU A CA 1
ATOM 4316 C C . LEU A 1 562 ? -23.446 -0.149 9.849 1.00 91.19 562 LEU A C 1
ATOM 4318 O O . LEU A 1 562 ? -22.331 -0.509 9.476 1.00 91.19 562 LEU A O 1
ATOM 4322 N N . VAL A 1 563 ? -24.395 -1.023 10.193 1.00 91.12 563 VAL A N 1
ATOM 4323 C CA . VAL A 1 563 ? -24.174 -2.477 10.293 1.00 91.12 563 VAL A CA 1
ATOM 4324 C C . VAL A 1 563 ? -24.220 -3.151 8.926 1.00 91.12 563 VAL A C 1
ATOM 4326 O O . VAL A 1 563 ? -23.319 -3.916 8.577 1.00 91.12 563 VAL A O 1
ATOM 4329 N N . PHE A 1 564 ? -25.232 -2.851 8.109 1.00 90.44 564 PHE A N 1
ATOM 4330 C CA . PHE A 1 564 ? -25.339 -3.423 6.767 1.00 90.44 564 PHE A CA 1
ATOM 4331 C C . PHE A 1 564 ? -24.235 -2.896 5.845 1.00 90.44 564 PHE A C 1
ATOM 4333 O O . PHE A 1 564 ? -23.734 -3.632 4.991 1.00 90.44 564 PHE A O 1
ATOM 4340 N N . GLY A 1 565 ? -23.766 -1.665 6.082 1.00 83.25 565 GLY A N 1
ATOM 4341 C CA . GLY A 1 565 ? -22.589 -1.116 5.417 1.00 83.25 565 GLY A CA 1
ATOM 4342 C C . GLY A 1 565 ? -21.349 -2.011 5.545 1.00 83.25 565 GLY A C 1
ATOM 4343 O O . GLY A 1 565 ? -20.601 -2.157 4.575 1.00 83.25 565 GLY A O 1
ATOM 4344 N N . VAL A 1 566 ? -21.159 -2.701 6.676 1.00 84.81 566 VAL A N 1
ATOM 4345 C CA . VAL A 1 566 ? -20.036 -3.638 6.877 1.00 84.81 566 VAL A CA 1
ATOM 4346 C C . VAL A 1 566 ? -20.105 -4.823 5.918 1.00 84.81 566 VAL A C 1
ATOM 4348 O O . VAL A 1 566 ? -19.101 -5.176 5.292 1.00 84.81 566 VAL A O 1
ATOM 4351 N N . VAL A 1 567 ? -21.295 -5.409 5.769 1.00 84.81 567 VAL A N 1
ATOM 4352 C CA . VAL A 1 567 ? -21.550 -6.524 4.845 1.00 84.81 567 VAL A CA 1
ATOM 4353 C C . VAL A 1 567 ? -21.328 -6.066 3.405 1.00 84.81 567 VAL A C 1
ATOM 4355 O O . VAL A 1 567 ? -20.636 -6.725 2.631 1.00 84.81 567 VAL A O 1
ATOM 4358 N N . CYS A 1 568 ? -21.821 -4.876 3.065 1.00 86.06 568 CYS A N 1
ATOM 4359 C CA . CYS A 1 568 ? -21.629 -4.285 1.745 1.00 86.06 568 CYS A CA 1
ATOM 4360 C C . CYS A 1 568 ? -20.155 -3.976 1.455 1.00 86.06 568 CYS A C 1
ATOM 4362 O O . CYS A 1 568 ? -19.726 -4.060 0.307 1.00 86.06 568 CYS A O 1
ATOM 4364 N N . GLY A 1 569 ? -19.349 -3.692 2.483 1.00 81.81 569 GLY A N 1
ATOM 4365 C CA . GLY A 1 569 ? -17.910 -3.456 2.341 1.00 81.81 569 GLY A CA 1
ATOM 4366 C C . GLY A 1 569 ? -17.195 -4.673 1.783 1.00 81.81 569 GLY A C 1
ATOM 4367 O O . GLY A 1 569 ? -16.338 -4.543 0.916 1.00 81.81 569 GLY A O 1
ATOM 4368 N N . ARG A 1 570 ? -17.624 -5.867 2.196 1.00 83.12 570 ARG A N 1
ATOM 4369 C CA . ARG A 1 570 ? -17.130 -7.135 1.653 1.00 83.12 570 ARG A CA 1
ATOM 4370 C C . ARG A 1 570 ? -17.539 -7.348 0.197 1.00 83.12 570 ARG A C 1
ATOM 4372 O O . ARG A 1 570 ? -16.725 -7.812 -0.596 1.00 83.12 570 ARG A O 1
ATOM 4379 N N . ALA A 1 571 ? -18.759 -6.962 -0.173 1.00 84.69 571 ALA A N 1
ATOM 4380 C CA . ALA A 1 571 ? -19.204 -7.009 -1.565 1.00 84.69 571 ALA A CA 1
ATOM 4381 C C . ALA A 1 571 ? -18.391 -6.047 -2.454 1.00 84.69 571 ALA A C 1
ATOM 4383 O O . ALA A 1 571 ? -17.956 -6.430 -3.539 1.00 84.69 571 ALA A O 1
ATOM 4384 N N . VAL A 1 572 ? -18.111 -4.828 -1.975 1.00 83.62 572 VAL A N 1
ATOM 4385 C CA . VAL A 1 572 ? -17.223 -3.875 -2.662 1.00 83.62 572 VAL A CA 1
ATOM 4386 C C . VAL A 1 572 ? -15.805 -4.438 -2.783 1.00 83.62 572 VAL A C 1
ATOM 4388 O O . VAL A 1 572 ? -15.233 -4.403 -3.871 1.00 83.62 572 VAL A O 1
ATOM 4391 N N . ASP A 1 573 ? -15.267 -5.008 -1.700 1.00 77.00 573 ASP A N 1
ATOM 4392 C CA . ASP A 1 573 ? -13.952 -5.657 -1.676 1.00 77.00 573 ASP A CA 1
ATOM 4393 C C . ASP A 1 573 ? -13.853 -6.786 -2.716 1.00 77.00 573 ASP A C 1
ATOM 4395 O O . ASP A 1 573 ? -12.843 -6.891 -3.411 1.00 77.00 573 ASP A O 1
ATOM 4399 N N . ALA A 1 574 ? -14.919 -7.576 -2.877 1.00 78.31 574 ALA A N 1
ATOM 4400 C CA . ALA A 1 574 ? -15.029 -8.665 -3.849 1.00 78.31 574 ALA A CA 1
ATOM 4401 C C . ALA A 1 574 ? -15.249 -8.203 -5.306 1.00 78.31 574 ALA A C 1
ATOM 4403 O O . ALA A 1 574 ? -15.345 -9.038 -6.203 1.00 78.31 574 ALA A O 1
ATOM 4404 N N . GLY A 1 575 ? -15.303 -6.892 -5.566 1.00 80.56 575 GLY A N 1
ATOM 4405 C CA . GLY A 1 575 ? -15.421 -6.324 -6.912 1.00 80.56 575 GLY A CA 1
ATOM 4406 C C . GLY A 1 575 ? -16.832 -5.906 -7.330 1.00 80.56 575 GLY A C 1
ATOM 4407 O O . GLY A 1 575 ? -17.008 -5.428 -8.449 1.00 80.56 575 GLY A O 1
ATOM 4408 N N . TYR A 1 576 ? -17.835 -5.998 -6.452 1.00 88.44 576 TYR A N 1
ATOM 4409 C CA . TYR A 1 576 ? -19.228 -5.637 -6.759 1.00 88.44 576 TYR A CA 1
ATOM 4410 C C . TYR A 1 576 ? -19.545 -4.146 -6.551 1.00 88.44 576 TYR A C 1
ATOM 4412 O O . TYR A 1 576 ? -20.693 -3.783 -6.314 1.00 88.44 576 TYR A O 1
ATOM 4420 N N . PHE A 1 577 ? -18.550 -3.260 -6.654 1.00 90.69 577 PHE A N 1
ATOM 4421 C CA . PHE A 1 577 ? -18.698 -1.831 -6.350 1.00 90.69 577 PHE A CA 1
ATOM 4422 C C . PHE A 1 577 ? -19.892 -1.162 -7.055 1.00 90.69 577 PHE A C 1
ATOM 4424 O O . PHE A 1 577 ? -20.710 -0.529 -6.392 1.00 90.69 577 PHE A O 1
ATOM 4431 N N . TYR A 1 578 ? -20.020 -1.322 -8.379 1.00 91.12 578 TYR A N 1
ATOM 4432 C CA . TYR A 1 578 ? -21.093 -0.674 -9.147 1.00 91.12 578 TYR A CA 1
ATOM 4433 C C . TYR A 1 578 ? -22.484 -1.204 -8.783 1.00 91.12 578 TYR A C 1
ATOM 4435 O O . TYR A 1 578 ? -23.437 -0.436 -8.718 1.00 91.12 578 TYR A O 1
ATOM 4443 N N . TRP A 1 579 ? -22.599 -2.494 -8.463 1.00 93.19 579 TRP A N 1
ATOM 4444 C CA . TRP A 1 579 ? -23.852 -3.062 -7.967 1.00 93.19 579 TRP A CA 1
ATOM 4445 C C . TRP A 1 579 ? -24.224 -2.473 -6.612 1.00 93.19 579 TRP A C 1
ATOM 4447 O O . TRP A 1 579 ? -25.365 -2.068 -6.412 1.00 93.19 579 TRP A O 1
ATOM 4457 N N . VAL A 1 580 ? -23.251 -2.371 -5.704 1.00 94.19 580 VAL A N 1
ATOM 4458 C CA . VAL A 1 580 ? -23.476 -1.834 -4.362 1.00 94.19 580 VAL A CA 1
ATOM 4459 C C . VAL A 1 580 ? -23.937 -0.376 -4.426 1.00 94.19 580 VAL A C 1
ATOM 4461 O O . VAL A 1 580 ? -24.965 -0.044 -3.846 1.00 94.19 580 VAL A O 1
ATOM 4464 N N . ILE A 1 581 ? -23.242 0.490 -5.169 1.00 94.62 581 ILE A N 1
ATOM 4465 C CA . ILE A 1 581 ? -23.612 1.913 -5.250 1.00 94.62 581 ILE A CA 1
ATOM 4466 C C . ILE A 1 581 ? -24.952 2.137 -5.971 1.00 94.62 581 ILE A C 1
ATOM 4468 O O . ILE A 1 581 ? -25.748 2.957 -5.521 1.00 94.62 581 ILE A O 1
ATOM 4472 N N . THR A 1 582 ? -25.246 1.407 -7.054 1.00 95.38 582 THR A N 1
ATOM 4473 C CA . THR A 1 582 ? -26.491 1.600 -7.817 1.00 95.38 582 THR A CA 1
ATOM 4474 C C . THR A 1 582 ? -27.709 1.038 -7.088 1.00 95.38 582 THR A C 1
ATOM 4476 O O . THR A 1 582 ? -28.742 1.705 -7.043 1.00 95.38 582 THR A O 1
ATOM 4479 N N . ILE A 1 583 ? -27.601 -0.148 -6.479 1.00 96.75 583 ILE A N 1
ATOM 4480 C CA . ILE A 1 583 ? -28.691 -0.711 -5.667 1.00 96.75 583 ILE A CA 1
ATOM 4481 C C . ILE A 1 583 ? -28.899 0.144 -4.415 1.00 96.75 583 ILE A C 1
ATOM 4483 O O . ILE A 1 583 ? -30.042 0.432 -4.074 1.00 96.75 583 ILE A O 1
ATOM 4487 N N . GLY A 1 584 ? -27.820 0.608 -3.775 1.00 96.25 584 GLY A N 1
ATOM 4488 C CA . GLY A 1 584 ? -27.900 1.513 -2.628 1.00 96.25 584 GLY A CA 1
ATOM 4489 C C . GLY A 1 584 ? -28.687 2.780 -2.946 1.00 96.25 584 GLY A C 1
ATOM 4490 O O . GLY A 1 584 ? -29.690 3.072 -2.295 1.00 96.25 584 GLY A O 1
ATOM 4491 N N . ALA A 1 585 ? -28.303 3.463 -4.026 1.00 96.69 585 ALA A N 1
ATOM 4492 C CA . ALA A 1 585 ? -28.987 4.664 -4.487 1.00 96.69 585 ALA A CA 1
ATOM 4493 C C . ALA A 1 585 ? -30.456 4.412 -4.861 1.00 96.69 585 ALA A C 1
ATOM 4495 O O . ALA A 1 585 ? -31.329 5.215 -4.531 1.00 96.69 585 ALA A O 1
ATOM 4496 N N . PHE A 1 586 ? -30.741 3.289 -5.528 1.00 97.75 586 PHE A N 1
ATOM 4497 C CA . PHE A 1 586 ? -32.110 2.896 -5.846 1.00 97.75 586 PHE A CA 1
ATOM 4498 C C . PHE A 1 586 ? -32.941 2.691 -4.578 1.00 97.75 586 PHE A C 1
ATOM 4500 O O . PHE A 1 586 ? -34.030 3.246 -4.490 1.00 97.75 586 PHE A O 1
ATOM 4507 N N . LEU A 1 587 ? -32.437 1.938 -3.596 1.00 97.75 587 LEU A N 1
ATOM 4508 C CA . LEU A 1 587 ? -33.151 1.657 -2.348 1.00 97.75 587 LEU A CA 1
ATOM 4509 C C . LEU A 1 587 ? -33.395 2.925 -1.525 1.00 97.75 587 LEU A C 1
ATOM 4511 O O . LEU A 1 587 ? -34.475 3.072 -0.965 1.00 97.75 587 LEU A O 1
ATOM 4515 N N . GLU A 1 588 ? -32.449 3.864 -1.483 1.00 97.12 588 GLU A N 1
ATOM 4516 C CA . GLU A 1 588 ? -32.640 5.152 -0.805 1.00 97.12 588 GLU A CA 1
ATOM 4517 C C . GLU A 1 588 ? -33.783 5.968 -1.427 1.00 97.12 588 GLU A C 1
ATOM 4519 O O . GLU A 1 588 ? -34.702 6.398 -0.725 1.00 97.12 588 GLU A O 1
ATOM 4524 N N . VAL A 1 589 ? -33.769 6.141 -2.753 1.00 97.75 589 VAL A N 1
ATOM 4525 C CA . VAL A 1 589 ? -34.816 6.887 -3.469 1.00 97.75 589 VAL A CA 1
ATOM 4526 C C . VAL A 1 589 ? -36.148 6.148 -3.389 1.00 97.75 589 VAL A C 1
ATOM 4528 O O . VAL A 1 589 ? -37.171 6.748 -3.070 1.00 97.75 589 VAL A O 1
ATOM 4531 N N . PHE A 1 590 ? -36.145 4.841 -3.648 1.00 97.69 590 PHE A N 1
ATOM 4532 C CA . PHE A 1 590 ? -37.336 4.002 -3.602 1.00 97.69 590 PHE A CA 1
ATOM 4533 C C . PHE A 1 590 ? -37.954 3.993 -2.205 1.00 97.69 590 PHE A C 1
ATOM 4535 O O . PHE A 1 590 ? -39.154 4.211 -2.075 1.00 97.69 590 PHE A O 1
ATOM 4542 N N . GLY A 1 591 ? -37.147 3.817 -1.159 1.00 97.31 591 GLY A N 1
ATOM 4543 C CA . GLY A 1 591 ? -37.599 3.848 0.227 1.00 97.31 591 GLY A CA 1
ATOM 4544 C C . GLY A 1 591 ? -38.264 5.175 0.571 1.00 97.31 591 GLY A C 1
ATOM 4545 O O . GLY A 1 591 ? -39.381 5.176 1.075 1.00 97.31 591 GLY A O 1
ATOM 4546 N N . MET A 1 592 ? -37.665 6.310 0.198 1.00 96.56 592 MET A N 1
ATOM 4547 C CA . MET A 1 592 ? -38.286 7.622 0.414 1.00 96.56 592 MET A CA 1
ATOM 4548 C C . MET A 1 592 ? -39.552 7.840 -0.428 1.00 96.56 592 MET A C 1
ATOM 4550 O O . MET A 1 592 ? -40.536 8.390 0.071 1.00 96.56 592 MET A O 1
ATOM 4554 N N . MET A 1 593 ? -39.588 7.351 -1.669 1.00 97.19 593 MET A N 1
ATOM 4555 C CA . MET A 1 593 ? -40.808 7.358 -2.483 1.00 97.19 593 MET A CA 1
ATOM 4556 C C . MET A 1 593 ? -41.917 6.515 -1.840 1.00 97.19 593 MET A C 1
ATOM 4558 O O . MET A 1 593 ? -43.069 6.945 -1.818 1.00 97.19 593 MET A O 1
ATOM 4562 N N . MET A 1 594 ? -41.592 5.355 -1.268 1.00 96.69 594 MET A N 1
ATOM 4563 C CA . MET A 1 594 ? -42.558 4.505 -0.564 1.00 96.69 594 MET A CA 1
ATOM 4564 C C . MET A 1 594 ? -43.005 5.118 0.765 1.00 96.69 594 MET A C 1
ATOM 4566 O O . MET A 1 594 ? -44.188 5.051 1.090 1.00 96.69 594 MET A O 1
ATOM 4570 N N . THR A 1 595 ? -42.116 5.804 1.487 1.00 95.38 595 THR A N 1
ATOM 4571 C CA . THR A 1 595 ? -42.470 6.573 2.691 1.00 95.38 595 THR A CA 1
ATOM 4572 C C . THR A 1 595 ? -43.518 7.639 2.378 1.00 95.38 595 THR A C 1
ATOM 4574 O O . THR A 1 595 ? -44.420 7.854 3.180 1.00 95.38 595 THR A O 1
ATOM 4577 N N . SER A 1 596 ? -43.491 8.242 1.181 1.00 94.25 596 SER A N 1
ATOM 4578 C CA . SER A 1 596 ? -44.526 9.201 0.761 1.00 94.25 596 SER A CA 1
ATOM 4579 C C . SER A 1 596 ? -45.937 8.608 0.648 1.00 94.25 596 SER A C 1
ATOM 4581 O O . SER A 1 596 ? -46.914 9.352 0.633 1.00 94.25 596 SER A O 1
ATOM 4583 N N . LEU A 1 597 ? -46.051 7.284 0.525 1.00 92.94 597 LEU A N 1
ATOM 4584 C CA . LEU A 1 597 ? -47.319 6.556 0.426 1.00 92.94 597 LEU A CA 1
ATOM 4585 C C . LEU A 1 597 ? -47.735 5.932 1.763 1.00 92.94 597 LEU A C 1
ATOM 4587 O O . LEU A 1 597 ? -48.834 5.390 1.874 1.00 92.94 597 LEU A O 1
ATOM 4591 N N . ALA A 1 598 ? -46.855 5.976 2.763 1.00 92.06 598 ALA A N 1
ATOM 4592 C CA . ALA A 1 598 ? -47.080 5.337 4.041 1.00 92.06 598 ALA A CA 1
ATOM 4593 C C . ALA A 1 598 ? -48.109 6.118 4.868 1.00 92.06 598 ALA A C 1
ATOM 4595 O O . ALA A 1 598 ? -48.034 7.335 5.021 1.00 92.06 598 ALA A O 1
ATOM 4596 N N . THR A 1 599 ? -49.065 5.387 5.428 1.00 87.94 599 THR A N 1
ATOM 4597 C CA . THR A 1 599 ? -50.128 5.915 6.297 1.00 87.94 599 THR A CA 1
ATOM 4598 C C . THR A 1 599 ? -50.080 5.314 7.697 1.00 87.94 599 THR A C 1
ATOM 4600 O O . THR A 1 599 ? -50.678 5.854 8.621 1.00 87.94 599 THR A O 1
ATOM 4603 N N . GLN A 1 600 ? -49.360 4.201 7.869 1.00 90.25 600 GLN A N 1
ATOM 4604 C CA . GLN A 1 600 ? -49.255 3.474 9.132 1.00 90.25 600 GLN A CA 1
ATOM 4605 C C . GLN A 1 600 ? -47.805 3.380 9.609 1.00 90.25 600 GLN A C 1
ATOM 4607 O O . GLN A 1 600 ? -46.873 3.318 8.807 1.00 90.25 600 GLN A O 1
ATOM 4612 N N . TYR A 1 601 ? -47.619 3.284 10.927 1.00 90.19 601 TYR A N 1
ATOM 4613 C CA . TYR A 1 601 ? -46.304 3.198 11.571 1.00 90.19 601 TYR A CA 1
ATOM 4614 C C . TYR A 1 601 ? -45.387 2.123 10.963 1.00 90.19 601 TYR A C 1
ATOM 4616 O O . TYR A 1 601 ? -44.253 2.411 10.583 1.00 90.19 601 TYR A O 1
ATOM 4624 N N . TRP A 1 602 ? -45.884 0.891 10.807 1.00 92.12 602 TRP A N 1
ATOM 4625 C CA . TRP A 1 602 ? -45.077 -0.217 10.284 1.00 92.12 602 TRP A CA 1
ATOM 4626 C C . TRP A 1 602 ? -44.647 0.000 8.824 1.00 92.12 602 TRP A C 1
ATOM 4628 O O . TRP A 1 602 ? -43.575 -0.455 8.432 1.00 92.12 602 TRP A O 1
ATOM 4638 N N . GLN A 1 603 ? -45.445 0.728 8.029 1.00 94.88 603 GLN A N 1
ATOM 4639 C CA . GLN A 1 603 ? -45.112 1.064 6.641 1.00 94.88 603 GLN A CA 1
ATOM 4640 C C . GLN A 1 603 ? -43.935 2.041 6.593 1.00 94.88 603 GLN A C 1
ATOM 4642 O O . GLN A 1 603 ? -43.038 1.875 5.771 1.00 94.88 603 GLN A O 1
ATOM 4647 N N . ILE A 1 604 ? -43.899 3.014 7.511 1.00 94.12 604 ILE A N 1
ATOM 4648 C CA . ILE A 1 604 ? -42.792 3.974 7.639 1.00 94.12 604 ILE A CA 1
ATOM 4649 C C . ILE A 1 604 ? -41.533 3.271 8.160 1.00 94.12 604 ILE A C 1
ATOM 4651 O O . ILE A 1 604 ? -40.445 3.497 7.637 1.00 94.12 604 ILE A O 1
ATOM 4655 N N . ILE A 1 605 ? -41.666 2.363 9.132 1.00 95.25 605 ILE A N 1
ATOM 4656 C CA . ILE A 1 605 ? -40.551 1.516 9.590 1.00 95.25 605 ILE A CA 1
ATOM 4657 C C . ILE A 1 605 ? -39.969 0.705 8.429 1.00 95.25 605 ILE A C 1
ATOM 4659 O O . ILE A 1 605 ? -38.752 0.658 8.269 1.00 95.25 605 ILE A O 1
ATOM 4663 N N . LEU A 1 606 ? -40.813 0.090 7.599 1.00 96.25 606 LEU A N 1
ATOM 4664 C CA . LEU A 1 606 ? -40.353 -0.702 6.463 1.00 96.25 606 LEU A CA 1
ATOM 4665 C C . LEU A 1 606 ? -39.687 0.176 5.392 1.00 96.25 606 LEU A C 1
ATOM 4667 O O . 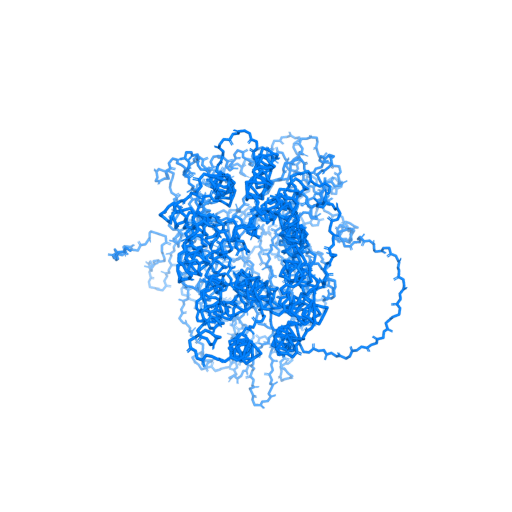LEU A 1 606 ? -38.581 -0.131 4.953 1.00 96.25 606 LEU A O 1
ATOM 4671 N N . ALA A 1 607 ? -40.332 1.270 4.988 1.00 96.62 607 ALA A N 1
ATOM 4672 C CA . ALA A 1 607 ? -39.861 2.125 3.902 1.00 96.62 607 ALA A CA 1
ATOM 4673 C C . ALA A 1 607 ? -38.665 3.003 4.312 1.00 96.62 607 ALA A C 1
ATOM 4675 O O . ALA A 1 607 ? -37.611 2.945 3.684 1.00 96.62 607 ALA A O 1
ATOM 4676 N N . GLN A 1 608 ? -38.787 3.780 5.388 1.00 95.19 608 GLN A N 1
ATOM 4677 C CA . GLN A 1 608 ? -37.740 4.692 5.855 1.00 95.19 608 GLN A CA 1
ATOM 4678 C C . GLN A 1 608 ? -36.738 4.003 6.787 1.00 95.19 608 GLN A C 1
ATOM 4680 O O . GLN A 1 608 ? -35.534 4.187 6.650 1.00 95.19 608 GLN A O 1
ATOM 4685 N N . GLY A 1 609 ? -37.206 3.196 7.736 1.00 94.94 609 GLY A N 1
ATOM 4686 C CA . GLY A 1 609 ? -36.309 2.513 8.671 1.00 94.94 609 GLY A CA 1
ATOM 4687 C C . GLY A 1 609 ? -35.445 1.466 7.965 1.00 94.94 609 GLY A C 1
ATOM 4688 O O . GLY A 1 609 ? -34.221 1.517 8.026 1.00 94.94 609 GLY A O 1
ATOM 4689 N N . ILE A 1 610 ? -36.076 0.519 7.269 1.00 97.44 610 ILE A N 1
ATOM 4690 C CA . ILE A 1 610 ? -35.383 -0.638 6.691 1.00 97.44 610 ILE A CA 1
ATOM 4691 C C . ILE A 1 610 ? -34.848 -0.341 5.294 1.00 97.44 610 ILE A C 1
ATOM 4693 O O . ILE A 1 610 ? -33.642 -0.427 5.078 1.00 97.44 610 ILE A O 1
ATOM 4697 N N . VAL A 1 611 ? -35.713 0.004 4.340 1.00 97.75 611 VAL A N 1
ATOM 4698 C CA . VAL A 1 611 ? -35.314 0.117 2.928 1.00 97.75 611 VAL A CA 1
ATOM 4699 C C . VAL A 1 611 ? -34.309 1.254 2.717 1.00 97.75 611 VAL A C 1
ATOM 4701 O O . VAL A 1 611 ? -33.242 1.011 2.149 1.00 97.75 611 VAL A O 1
ATOM 4704 N N . VAL A 1 612 ? -34.578 2.457 3.242 1.00 97.50 612 VAL A N 1
ATOM 4705 C CA . VAL A 1 612 ? -33.595 3.557 3.193 1.00 97.50 612 VAL A CA 1
ATOM 4706 C C . VAL A 1 612 ? -32.348 3.226 4.017 1.00 97.50 612 VAL A C 1
ATOM 4708 O O . VAL A 1 612 ? -31.248 3.516 3.563 1.00 97.50 612 VAL A O 1
ATOM 4711 N N . GLY A 1 613 ? -32.474 2.577 5.180 1.00 96.31 613 GLY A N 1
ATOM 4712 C CA . GLY A 1 613 ? -31.322 2.181 6.000 1.00 96.31 613 GLY A CA 1
ATOM 4713 C C . GLY A 1 613 ? -30.365 1.213 5.290 1.00 96.31 613 GLY A C 1
ATOM 4714 O O . GLY A 1 613 ? -29.149 1.413 5.305 1.00 96.31 613 GLY A O 1
ATOM 4715 N N . LEU A 1 614 ? -30.900 0.191 4.613 1.00 96.81 614 LEU A N 1
ATOM 4716 C CA . LEU A 1 614 ? -30.116 -0.748 3.803 1.00 96.81 614 LEU A CA 1
ATOM 4717 C C . LEU A 1 614 ? -29.453 -0.040 2.615 1.00 96.81 614 LEU A C 1
ATOM 4719 O O . LEU A 1 614 ? -28.256 -0.229 2.385 1.00 96.81 614 LEU A O 1
ATOM 4723 N N . GLY A 1 615 ? -30.204 0.808 1.904 1.00 96.69 615 GLY A N 1
ATOM 4724 C CA . GLY A 1 615 ? -29.672 1.609 0.801 1.00 96.69 615 GLY A CA 1
ATOM 4725 C C . GLY A 1 615 ? -28.533 2.525 1.250 1.00 96.69 615 GLY A C 1
ATOM 4726 O O . GLY A 1 615 ? -27.442 2.506 0.675 1.00 96.69 615 GLY A O 1
ATOM 4727 N N . ALA A 1 616 ? -28.740 3.221 2.368 1.00 95.25 616 ALA A N 1
ATOM 4728 C CA . ALA A 1 616 ? -27.757 4.118 2.948 1.00 95.25 616 ALA A CA 1
ATOM 4729 C C . ALA A 1 616 ? -26.482 3.388 3.383 1.00 95.25 616 ALA A C 1
ATOM 4731 O O . ALA A 1 616 ? -25.386 3.925 3.227 1.00 95.25 616 ALA A O 1
ATOM 4732 N N . GLY A 1 617 ? -26.587 2.151 3.877 1.00 93.31 617 GLY A N 1
ATOM 4733 C CA . GLY A 1 617 ? -25.413 1.343 4.213 1.00 93.31 617 GLY A CA 1
ATOM 4734 C C . GLY A 1 617 ? -24.555 1.002 2.996 1.00 93.31 617 GLY A C 1
ATOM 4735 O O . GLY A 1 617 ? -23.328 1.109 3.045 1.00 93.31 617 GLY A O 1
ATOM 4736 N N . MET A 1 618 ? -25.189 0.663 1.872 1.00 93.94 618 MET A N 1
ATOM 4737 C CA . MET A 1 618 ? -24.502 0.388 0.604 1.00 93.94 618 MET A CA 1
ATOM 4738 C C . MET A 1 618 ? -23.769 1.632 0.072 1.00 93.94 618 MET A C 1
ATOM 4740 O O . MET A 1 618 ? -22.590 1.567 -0.307 1.00 93.94 618 MET A O 1
ATOM 4744 N N . SER A 1 619 ? -24.438 2.785 0.100 1.00 93.62 619 SER A N 1
ATOM 4745 C CA . SER A 1 619 ? -23.880 4.069 -0.333 1.00 93.62 619 SER A CA 1
ATOM 4746 C C . SER A 1 619 ? -22.754 4.558 0.583 1.00 93.62 619 SER A C 1
ATOM 4748 O O . SER A 1 619 ? -21.663 4.894 0.115 1.00 93.62 619 SER A O 1
ATOM 4750 N N . PHE A 1 620 ? -22.958 4.549 1.901 1.00 89.56 620 PHE A N 1
ATOM 4751 C CA . PHE A 1 620 ? -21.974 5.034 2.872 1.00 89.56 620 PHE A CA 1
ATOM 4752 C C . PHE A 1 620 ? -20.641 4.276 2.775 1.00 89.56 620 PHE A C 1
ATOM 4754 O O . PHE A 1 620 ? -19.561 4.876 2.715 1.00 89.56 620 PHE A O 1
ATOM 4761 N N . THR A 1 621 ? -20.710 2.954 2.651 1.00 87.81 621 THR A N 1
ATOM 4762 C CA . THR A 1 621 ? -19.535 2.099 2.465 1.00 87.81 621 THR A CA 1
ATOM 4763 C C . THR A 1 621 ? -18.778 2.396 1.175 1.00 87.81 621 THR A C 1
ATOM 4765 O O . THR A 1 621 ? -17.539 2.397 1.162 1.00 87.81 621 THR A O 1
ATOM 4768 N N . SER A 1 622 ? -19.508 2.677 0.094 1.00 89.06 622 SER A N 1
ATOM 4769 C CA . SER A 1 622 ? -18.929 3.032 -1.203 1.00 89.06 622 SER A CA 1
ATOM 4770 C C . SER A 1 622 ? -18.127 4.334 -1.104 1.00 89.06 622 SER A C 1
ATOM 4772 O O . SER A 1 622 ? -17.004 4.409 -1.610 1.00 89.06 622 SER A O 1
ATOM 4774 N N . SER A 1 623 ? -18.653 5.323 -0.370 1.00 88.44 623 SER A N 1
ATOM 4775 C CA . SER A 1 623 ? -17.973 6.590 -0.067 1.00 88.44 623 SER A CA 1
ATOM 4776 C C . SER A 1 623 ? -16.627 6.375 0.637 1.00 88.44 623 SER A C 1
ATOM 4778 O O . SER A 1 623 ? -15.593 6.837 0.146 1.00 88.44 623 SER A O 1
ATOM 4780 N N . ILE A 1 624 ? -16.615 5.644 1.760 1.00 82.69 624 ILE A N 1
ATOM 4781 C CA . ILE A 1 624 ? -15.392 5.445 2.558 1.00 82.69 624 ILE A CA 1
ATOM 4782 C C . ILE A 1 624 ? -14.340 4.664 1.768 1.00 82.69 624 ILE A C 1
ATOM 4784 O O . ILE A 1 624 ? -13.166 5.047 1.744 1.00 82.69 624 ILE A O 1
ATOM 4788 N N . THR A 1 625 ? -14.754 3.584 1.102 1.00 82.56 625 THR A N 1
ATOM 4789 C CA . THR A 1 625 ? -13.831 2.684 0.401 1.00 82.56 625 THR A CA 1
ATOM 4790 C C . THR A 1 625 ? -13.119 3.392 -0.746 1.00 82.56 625 THR A C 1
ATOM 4792 O O . THR A 1 625 ? -11.897 3.310 -0.850 1.00 82.56 625 THR A O 1
ATOM 4795 N N . VAL A 1 626 ? -13.843 4.132 -1.592 1.00 87.06 626 VAL A N 1
ATOM 4796 C CA . VAL A 1 626 ? -13.230 4.767 -2.767 1.00 87.06 626 VAL A CA 1
ATOM 4797 C C . VAL A 1 626 ? -12.318 5.918 -2.359 1.00 87.06 626 VAL A C 1
ATOM 4799 O O . VAL A 1 626 ? -11.143 5.903 -2.729 1.00 87.06 626 VAL A O 1
ATOM 4802 N N . VAL A 1 627 ? -12.791 6.872 -1.548 1.00 86.81 627 VAL A N 1
ATOM 4803 C CA . VAL A 1 627 ? -11.973 8.033 -1.137 1.00 86.81 627 VAL A CA 1
ATOM 4804 C C . VAL A 1 627 ? -10.693 7.575 -0.440 1.00 86.81 627 VAL A C 1
ATOM 4806 O O . VAL A 1 627 ? -9.603 8.068 -0.744 1.00 86.81 627 VAL A O 1
ATOM 4809 N N . GLY A 1 628 ? -10.797 6.552 0.412 1.00 78.56 628 GLY A N 1
ATOM 4810 C CA . GLY A 1 628 ? -9.670 5.988 1.142 1.00 78.56 628 GLY A CA 1
ATOM 4811 C C . GLY A 1 628 ? -8.583 5.331 0.281 1.00 78.56 628 GLY A C 1
ATOM 4812 O O . GLY A 1 628 ? -7.524 5.036 0.832 1.00 78.56 628 GLY A O 1
ATOM 4813 N N . THR A 1 629 ? -8.810 5.099 -1.021 1.00 81.50 629 THR A N 1
ATOM 4814 C CA . THR A 1 629 ? -7.821 4.513 -1.958 1.00 81.50 629 THR A CA 1
ATOM 4815 C C . THR A 1 629 ? -7.132 5.540 -2.860 1.00 81.50 629 THR A C 1
ATOM 4817 O O . THR A 1 629 ? -6.104 5.234 -3.477 1.00 81.50 629 THR A O 1
ATOM 4820 N N . TYR A 1 630 ? -7.673 6.758 -2.941 1.00 83.19 630 TYR A N 1
ATOM 4821 C CA . TYR A 1 630 ? -7.114 7.851 -3.744 1.00 83.19 630 TYR A CA 1
ATOM 4822 C C . TYR A 1 630 ? -6.152 8.749 -2.952 1.00 83.19 630 TYR A C 1
ATOM 4824 O O . TYR A 1 630 ? -5.292 9.394 -3.555 1.00 83.19 630 TYR A O 1
ATOM 4832 N N . PHE A 1 631 ? -6.249 8.747 -1.620 1.00 79.69 631 PHE A N 1
ATOM 4833 C CA . PHE A 1 631 ? -5.429 9.563 -0.724 1.00 79.69 631 PHE A CA 1
ATOM 4834 C C . PHE A 1 631 ? -4.749 8.698 0.350 1.00 79.69 631 PHE A C 1
ATOM 4836 O O . PHE A 1 631 ? -5.410 7.928 1.044 1.00 79.69 631 PHE A O 1
ATOM 4843 N N . SER A 1 632 ? -3.432 8.852 0.500 1.00 68.25 632 SER A N 1
ATOM 4844 C CA . SER A 1 632 ? -2.615 8.328 1.598 1.00 68.25 632 SER A CA 1
ATOM 4845 C C . SER A 1 632 ? -2.125 9.440 2.535 1.00 68.25 632 SER A C 1
ATOM 4847 O O . SER A 1 632 ? -2.403 9.369 3.725 1.00 68.25 632 SER A O 1
ATOM 4849 N N . THR A 1 633 ? -1.474 10.497 2.032 1.00 68.38 633 THR A N 1
ATOM 4850 C CA . THR A 1 633 ? -0.907 11.582 2.867 1.00 68.38 633 THR A CA 1
ATOM 4851 C C . THR A 1 633 ? -1.935 12.624 3.309 1.00 68.38 633 THR A C 1
ATOM 4853 O O . THR A 1 633 ? -1.746 13.264 4.333 1.00 68.38 633 THR A O 1
ATOM 4856 N N . ARG A 1 634 ? -3.034 12.794 2.558 1.00 71.81 634 ARG A N 1
ATOM 4857 C CA . ARG A 1 634 ? -4.139 13.736 2.858 1.00 71.81 634 ARG A CA 1
ATOM 4858 C C . ARG A 1 634 ? -5.451 13.018 3.180 1.00 71.81 634 ARG A C 1
ATOM 4860 O O . ARG A 1 634 ? -6.534 13.503 2.850 1.00 71.81 634 ARG A O 1
ATOM 4867 N N . ARG A 1 635 ? -5.358 11.812 3.746 1.00 75.62 635 ARG A N 1
ATOM 4868 C CA . ARG A 1 635 ? -6.498 10.901 3.906 1.00 75.62 635 ARG A CA 1
ATOM 4869 C C . ARG A 1 635 ? -7.578 11.474 4.823 1.00 75.62 635 ARG A C 1
ATOM 4871 O O . ARG A 1 635 ? -8.734 11.525 4.408 1.00 75.62 635 ARG A O 1
ATOM 4878 N N . SER A 1 636 ? -7.210 11.948 6.014 1.00 74.94 636 SER A N 1
ATOM 4879 C CA . SER A 1 636 ? -8.161 12.510 6.984 1.00 74.94 636 SER A CA 1
ATOM 4880 C C . SER A 1 636 ? -8.813 13.775 6.437 1.00 74.94 636 SER A C 1
ATOM 4882 O O . SER A 1 636 ? -10.027 13.926 6.520 1.00 74.94 636 SER A O 1
ATOM 4884 N N . THR A 1 637 ? -8.034 14.632 5.771 1.00 79.75 637 THR A N 1
ATOM 4885 C CA . THR A 1 637 ? -8.548 15.830 5.091 1.00 79.75 637 THR A CA 1
ATOM 4886 C C . THR A 1 637 ? -9.584 15.490 4.006 1.00 79.75 637 THR A C 1
ATOM 4888 O O . THR A 1 637 ? -10.666 16.077 3.977 1.00 79.75 637 THR A O 1
ATOM 4891 N N . ALA A 1 638 ? -9.292 14.528 3.122 1.00 84.31 638 ALA A N 1
ATOM 4892 C CA . ALA A 1 638 ? -10.212 14.118 2.057 1.00 84.31 638 ALA A CA 1
ATOM 4893 C C . ALA A 1 638 ? -11.498 13.475 2.610 1.00 84.31 638 ALA A C 1
ATOM 4895 O O . ALA A 1 638 ? -12.591 13.761 2.119 1.00 84.31 638 ALA A O 1
ATOM 4896 N N . MET A 1 639 ? -11.381 12.645 3.653 1.00 84.00 639 MET A N 1
ATOM 4897 C CA . MET A 1 639 ? -12.536 12.058 4.340 1.00 84.00 639 MET A CA 1
ATOM 4898 C C . MET A 1 639 ? -13.361 13.112 5.086 1.00 84.00 639 MET A C 1
ATOM 4900 O O . MET A 1 639 ? -14.585 13.076 5.008 1.00 84.00 639 MET A O 1
ATOM 4904 N N . GLY A 1 640 ? -12.714 14.076 5.748 1.00 82.38 640 GLY A N 1
ATOM 4905 C CA . GLY A 1 640 ? -13.374 15.191 6.428 1.00 82.38 640 GLY A CA 1
ATOM 4906 C C . GLY A 1 640 ? -14.184 16.053 5.461 1.00 82.38 640 GLY A C 1
ATOM 4907 O O . GLY A 1 640 ? -15.350 16.333 5.724 1.00 82.38 640 GLY A O 1
ATOM 4908 N N . LEU A 1 641 ? -13.612 16.391 4.298 1.00 88.62 641 LEU A N 1
ATOM 4909 C CA . LEU A 1 641 ? -14.315 17.115 3.233 1.00 88.62 641 LEU A CA 1
ATOM 4910 C C . LEU A 1 641 ? -15.507 16.324 2.682 1.00 88.62 641 LEU A C 1
ATOM 4912 O O . LEU A 1 641 ? -16.600 16.879 2.598 1.00 88.62 641 LEU A O 1
ATOM 4916 N N . ALA A 1 642 ? -15.343 15.034 2.371 1.00 90.56 642 ALA A N 1
ATOM 4917 C CA . ALA A 1 642 ? -16.459 14.185 1.942 1.00 90.56 642 ALA A CA 1
ATOM 4918 C C . ALA A 1 642 ? -17.564 14.111 3.015 1.00 90.56 642 ALA A C 1
ATOM 4920 O O . ALA A 1 642 ? -18.750 14.218 2.704 1.00 90.56 642 ALA A O 1
ATOM 4921 N N . ALA A 1 643 ? -17.186 14.006 4.291 1.00 88.06 643 ALA A N 1
ATOM 4922 C CA . ALA A 1 643 ? -18.126 13.944 5.402 1.00 88.06 643 ALA A CA 1
ATOM 4923 C C . ALA A 1 643 ? -18.962 15.225 5.553 1.00 88.06 643 ALA A C 1
ATOM 4925 O O . ALA A 1 643 ? -20.103 15.133 6.004 1.00 88.06 643 ALA A O 1
ATOM 4926 N N . THR A 1 644 ? -18.470 16.406 5.149 1.00 91.06 644 THR A N 1
ATOM 4927 C CA . THR A 1 644 ? -19.265 17.655 5.205 1.00 91.06 644 THR A CA 1
ATOM 4928 C C . THR A 1 644 ? -20.566 17.595 4.405 1.00 91.06 644 THR A C 1
ATOM 4930 O O . THR A 1 644 ? -21.514 18.302 4.750 1.00 91.06 644 THR A O 1
ATOM 4933 N N . GLY A 1 645 ? -20.665 16.698 3.416 1.00 92.56 645 GLY A N 1
ATOM 4934 C CA . GLY A 1 645 ? -21.899 16.469 2.668 1.00 92.56 645 GLY A CA 1
ATOM 4935 C C . GLY A 1 645 ? -23.078 16.134 3.572 1.00 92.56 645 GLY A C 1
ATOM 4936 O O . GLY A 1 645 ? -24.167 16.659 3.370 1.00 92.56 645 GLY A O 1
ATOM 4937 N N . SER A 1 646 ? -22.860 15.371 4.645 1.00 92.56 646 SER A N 1
ATOM 4938 C CA . SER A 1 646 ? -23.945 15.063 5.583 1.00 92.56 646 SER A CA 1
ATOM 4939 C C . SER A 1 646 ? -24.374 16.240 6.456 1.00 92.56 646 SER A C 1
ATOM 4941 O O . SER A 1 646 ? -25.544 16.318 6.809 1.00 92.56 646 SER A O 1
ATOM 4943 N N . CYS A 1 647 ? -23.493 17.205 6.740 1.00 91.94 647 CYS A N 1
ATOM 4944 C CA . CYS A 1 647 ? -23.928 18.454 7.371 1.00 91.94 647 CYS A CA 1
ATOM 4945 C C . CYS A 1 647 ? -24.868 19.219 6.436 1.00 91.94 647 CYS A C 1
ATOM 4947 O O . CYS A 1 647 ? -25.915 19.688 6.863 1.00 91.94 647 CYS A O 1
ATOM 4949 N N . LEU A 1 648 ? -24.508 19.318 5.152 1.00 94.25 648 LEU A N 1
ATOM 4950 C CA . LEU A 1 648 ? -25.325 20.023 4.167 1.00 94.25 648 LEU A CA 1
ATOM 4951 C C . LEU A 1 648 ? -26.649 19.307 3.894 1.00 94.25 648 LEU A C 1
ATOM 4953 O O . LEU A 1 648 ? -27.670 19.978 3.797 1.00 94.25 648 LEU A O 1
ATOM 4957 N N . GLY A 1 649 ? -26.675 17.973 3.869 1.00 93.56 649 GLY A N 1
ATOM 4958 C CA . GLY A 1 649 ? -27.930 17.216 3.815 1.00 93.56 649 GLY A CA 1
ATOM 4959 C C . GLY A 1 649 ? -28.796 17.470 5.049 1.00 93.56 649 GLY A C 1
ATOM 4960 O O . GLY A 1 649 ? -29.974 17.781 4.909 1.00 93.56 649 GLY A O 1
ATOM 4961 N N . GLY A 1 650 ? -28.182 17.471 6.239 1.00 91.44 650 GLY A N 1
ATOM 4962 C CA . GLY A 1 650 ? -28.817 17.819 7.517 1.00 91.44 650 GLY A CA 1
ATOM 4963 C C . GLY A 1 650 ? -29.335 19.259 7.616 1.00 91.44 650 GLY A C 1
ATOM 4964 O O . GLY A 1 650 ? -30.123 19.566 8.504 1.00 91.44 650 GLY A O 1
ATOM 4965 N N . ILE A 1 651 ? -28.906 20.149 6.718 1.00 93.81 651 ILE A N 1
ATOM 4966 C CA . ILE A 1 651 ? -29.400 21.527 6.603 1.00 93.81 651 ILE A CA 1
ATOM 4967 C C . ILE A 1 651 ? -30.501 21.605 5.544 1.00 93.81 651 ILE A C 1
ATOM 4969 O O . ILE A 1 651 ? -31.566 22.159 5.800 1.00 93.81 651 ILE A O 1
ATOM 4973 N N . ILE A 1 652 ? -30.257 21.053 4.355 1.00 94.94 652 ILE A N 1
ATOM 4974 C CA . ILE A 1 652 ? -31.150 21.200 3.204 1.00 94.94 652 ILE A CA 1
ATOM 4975 C C . ILE A 1 652 ? -32.434 20.392 3.393 1.00 94.94 652 ILE A C 1
ATOM 4977 O O . ILE A 1 652 ? -33.512 20.922 3.138 1.00 94.94 652 ILE A O 1
ATOM 4981 N N . TYR A 1 653 ? -32.364 19.144 3.861 1.00 93.44 653 TYR A N 1
ATOM 4982 C CA . TYR A 1 653 ? -33.552 18.295 3.964 1.00 93.44 653 TYR A CA 1
ATOM 4983 C C . TYR A 1 653 ? -34.604 18.799 4.959 1.00 93.44 653 TYR A C 1
ATOM 4985 O O . TYR A 1 653 ? -35.774 18.835 4.571 1.00 93.44 653 TYR A O 1
ATOM 4993 N N . PRO A 1 654 ? -34.254 19.267 6.174 1.00 89.94 654 PRO A N 1
ATOM 4994 C CA . PRO A 1 654 ? -35.233 19.875 7.068 1.00 89.94 654 PRO A CA 1
ATOM 4995 C C . PRO A 1 654 ? -35.837 21.153 6.480 1.00 89.94 654 PRO A C 1
ATOM 4997 O O . PRO A 1 654 ? -37.036 21.370 6.618 1.00 89.94 654 PRO A O 1
ATOM 5000 N N . ILE A 1 655 ? -35.040 21.983 5.787 1.00 90.69 655 ILE A N 1
ATOM 5001 C CA . ILE A 1 655 ? -35.521 23.207 5.112 1.00 90.69 655 ILE A CA 1
ATOM 5002 C C . ILE A 1 655 ? -36.526 22.865 4.023 1.00 90.69 655 ILE A C 1
ATOM 5004 O O . ILE A 1 655 ? -37.617 23.427 4.012 1.00 90.69 655 ILE A O 1
ATOM 5008 N N . VAL A 1 656 ? -36.193 21.920 3.147 1.00 90.25 656 VAL A N 1
ATOM 5009 C CA . VAL A 1 656 ? -37.092 21.460 2.085 1.00 90.25 656 VAL A CA 1
ATOM 5010 C C . VAL A 1 656 ? -38.389 20.926 2.688 1.00 90.25 656 VAL A C 1
ATOM 5012 O O . VAL A 1 656 ? -39.468 21.355 2.285 1.00 90.25 656 VAL A O 1
ATOM 5015 N N . LEU A 1 657 ? -38.300 20.049 3.691 1.00 87.12 657 LEU A N 1
ATOM 5016 C CA . LEU A 1 657 ? -39.472 19.462 4.335 1.00 87.12 657 LEU A CA 1
ATOM 5017 C C . LEU A 1 657 ? -40.359 20.536 4.979 1.00 87.12 657 LEU A C 1
ATOM 5019 O O . LEU A 1 657 ? -41.565 20.563 4.739 1.00 87.12 657 LEU A O 1
ATOM 5023 N N . ARG A 1 658 ? -39.770 21.468 5.735 1.00 84.25 658 ARG A N 1
ATOM 5024 C CA . ARG A 1 658 ? -40.519 22.527 6.413 1.00 84.25 658 ARG A CA 1
ATOM 5025 C C . ARG A 1 658 ? -41.128 23.535 5.444 1.00 84.25 658 ARG A C 1
ATOM 5027 O O . ARG A 1 658 ? -42.306 23.845 5.592 1.00 84.25 658 ARG A O 1
ATOM 5034 N N . CYS A 1 659 ? -40.362 24.070 4.495 1.00 85.44 659 CYS A N 1
ATOM 5035 C CA . CYS A 1 659 ? -40.855 25.088 3.563 1.00 85.44 659 CYS A CA 1
ATOM 5036 C C . CYS A 1 659 ? -41.991 24.539 2.696 1.00 85.44 659 CYS A C 1
ATOM 5038 O O . CYS A 1 659 ? -43.015 25.196 2.538 1.00 85.44 659 CYS A O 1
ATOM 5040 N N . LEU A 1 660 ? -41.861 23.308 2.197 1.00 86.31 660 LEU A N 1
ATOM 5041 C CA . LEU A 1 660 ? -42.903 22.709 1.366 1.00 86.31 660 LEU A CA 1
ATOM 5042 C C . LEU A 1 660 ? -44.176 22.419 2.167 1.00 86.31 660 LEU A C 1
ATOM 5044 O O . LEU A 1 660 ? -45.268 22.704 1.688 1.00 86.31 660 LEU A O 1
ATOM 5048 N N . VAL A 1 661 ? -44.049 21.899 3.392 1.00 84.12 661 VAL A N 1
ATOM 5049 C CA . VAL A 1 661 ? -45.219 21.549 4.212 1.00 84.12 661 VAL A CA 1
ATOM 5050 C C . VAL A 1 661 ? -45.887 22.783 4.826 1.00 84.12 661 VAL A C 1
ATOM 5052 O O . VAL A 1 661 ? -47.110 22.886 4.801 1.00 84.12 661 VAL A O 1
ATOM 5055 N N . ARG A 1 662 ? -45.118 23.730 5.383 1.00 77.19 662 ARG A N 1
ATOM 5056 C CA . ARG A 1 662 ? -45.671 24.895 6.101 1.00 77.19 662 ARG A CA 1
ATOM 5057 C C . ARG A 1 662 ? -45.886 26.132 5.235 1.00 77.19 662 ARG A C 1
ATOM 5059 O O . ARG A 1 662 ? -46.871 26.822 5.463 1.00 77.19 662 ARG A O 1
ATOM 5066 N N . SER A 1 663 ? -44.976 26.455 4.316 1.00 72.94 663 SER A N 1
ATOM 5067 C CA . SER A 1 663 ? -45.058 27.706 3.544 1.00 72.94 663 SER A CA 1
ATOM 5068 C C . SER A 1 663 ? -45.926 27.547 2.299 1.00 72.94 663 SER A C 1
ATOM 5070 O O . SER A 1 663 ? -46.793 28.376 2.055 1.00 72.94 663 SER A O 1
ATOM 5072 N N . GLU A 1 664 ? -45.730 26.461 1.552 1.00 75.56 664 GLU A N 1
ATOM 5073 C CA . GLU A 1 664 ? -46.457 26.194 0.299 1.00 75.56 664 GLU A CA 1
ATOM 5074 C C . GLU A 1 664 ? -47.728 25.345 0.507 1.00 75.56 664 GLU A C 1
ATOM 5076 O O . GLU A 1 664 ? -48.510 25.139 -0.420 1.00 75.56 664 GLU A O 1
ATOM 5081 N N . GLY A 1 665 ? -47.941 24.818 1.720 1.00 78.44 665 GLY A N 1
ATOM 5082 C CA . GLY A 1 665 ? -49.106 23.996 2.062 1.00 78.44 665 GLY A CA 1
ATOM 5083 C C . GLY A 1 665 ? -49.156 22.635 1.355 1.00 78.44 665 GLY A C 1
ATOM 5084 O O . GLY A 1 665 ? -50.225 22.025 1.272 1.00 78.44 665 GLY A O 1
ATOM 5085 N N . LEU A 1 666 ? -48.030 22.138 0.827 1.00 85.38 666 LEU A N 1
ATOM 5086 C CA . LEU A 1 666 ? -47.975 20.819 0.198 1.00 85.38 666 LEU A CA 1
ATOM 5087 C C . LEU A 1 666 ? -48.145 19.715 1.249 1.00 85.38 666 LEU A C 1
ATOM 5089 O O . LEU A 1 666 ? -47.641 19.788 2.368 1.00 85.38 666 LEU A O 1
ATOM 5093 N N . SER A 1 667 ? -48.799 18.621 0.855 1.00 86.56 667 SER A N 1
ATOM 5094 C CA . SER A 1 667 ? -48.881 17.420 1.694 1.00 86.56 667 SER A CA 1
ATOM 5095 C C . SER A 1 667 ? -47.486 16.875 2.033 1.00 86.56 667 SER A C 1
ATOM 5097 O O . SER A 1 667 ? -46.595 16.895 1.175 1.00 86.56 667 SER A O 1
ATOM 5099 N N . LEU A 1 668 ? -47.340 16.274 3.221 1.00 86.12 668 LEU A N 1
ATOM 5100 C CA . LEU A 1 668 ? -46.115 15.587 3.651 1.00 86.12 668 LEU A CA 1
ATOM 5101 C C . LEU A 1 668 ? -45.609 14.597 2.587 1.00 86.12 668 LEU A C 1
ATOM 5103 O O . LEU A 1 668 ? -44.424 14.584 2.278 1.00 86.12 668 LEU A O 1
ATOM 5107 N N . ALA A 1 669 ? -46.521 13.863 1.940 1.00 89.00 669 ALA A N 1
ATOM 5108 C CA . ALA A 1 669 ? -46.213 12.948 0.844 1.00 89.00 669 ALA A CA 1
ATOM 5109 C C . ALA A 1 669 ? -45.443 13.621 -0.309 1.00 89.00 669 ALA A C 1
ATOM 5111 O O . ALA A 1 669 ? -44.404 13.131 -0.750 1.00 89.00 669 ALA A O 1
ATOM 5112 N N . TRP A 1 670 ? -45.923 14.765 -0.800 1.00 90.69 670 TRP A N 1
ATOM 5113 C CA . TRP A 1 670 ? -45.255 15.488 -1.885 1.00 90.69 670 TRP A CA 1
ATOM 5114 C C . TRP A 1 670 ? -43.915 16.084 -1.460 1.00 90.69 670 TRP A C 1
ATOM 5116 O O . TRP A 1 670 ? -42.962 16.019 -2.237 1.00 90.69 670 TRP A O 1
ATOM 5126 N N . ALA A 1 671 ? -43.806 16.583 -0.227 1.00 90.94 671 ALA A N 1
ATOM 5127 C CA . ALA A 1 671 ? -42.528 17.041 0.308 1.00 90.94 671 ALA A CA 1
ATOM 5128 C C . ALA A 1 671 ? -41.495 15.897 0.350 1.00 90.94 671 ALA A C 1
ATOM 5130 O O . ALA A 1 671 ? -40.375 16.059 -0.136 1.00 90.94 671 ALA A O 1
ATOM 5131 N N . THR A 1 672 ? -41.892 14.704 0.811 1.00 92.88 672 THR A N 1
ATOM 5132 C CA . THR A 1 672 ? -41.039 13.503 0.807 1.00 92.88 672 THR A CA 1
ATOM 5133 C C . THR A 1 672 ? -40.628 13.079 -0.611 1.00 92.88 672 THR A C 1
ATOM 5135 O O . THR A 1 672 ? -39.480 12.690 -0.823 1.00 92.88 672 THR A O 1
ATOM 5138 N N . ARG A 1 673 ? -41.511 13.203 -1.615 1.00 95.19 673 ARG A N 1
ATOM 5139 C CA . ARG A 1 673 ? -41.166 12.924 -3.027 1.00 95.19 673 ARG A CA 1
ATOM 5140 C C . ARG A 1 673 ? -40.155 13.913 -3.588 1.00 95.19 673 ARG A C 1
ATOM 5142 O O . ARG A 1 673 ? -39.230 13.502 -4.279 1.00 95.19 673 ARG A O 1
ATOM 5149 N N . ILE A 1 674 ? -40.302 15.202 -3.283 1.00 94.88 674 ILE A N 1
ATOM 5150 C CA . ILE A 1 674 ? -39.340 16.228 -3.706 1.00 94.88 674 ILE A CA 1
ATOM 5151 C C . ILE A 1 674 ? -37.964 15.942 -3.100 1.00 94.88 674 ILE A C 1
ATOM 5153 O O . ILE A 1 674 ? -36.966 15.977 -3.819 1.00 94.88 674 ILE A O 1
ATOM 5157 N N . MET A 1 675 ? -37.905 15.552 -1.823 1.00 94.44 675 MET A N 1
ATOM 5158 C CA . MET A 1 675 ? -36.660 15.076 -1.213 1.00 94.44 675 MET A CA 1
ATOM 5159 C C . MET A 1 675 ? -36.086 13.873 -1.970 1.00 94.44 675 MET A C 1
ATOM 5161 O O . MET A 1 675 ? -34.908 13.883 -2.309 1.00 94.44 675 MET A O 1
ATOM 5165 N N . ALA A 1 676 ? -36.910 12.881 -2.318 1.00 96.38 676 ALA A N 1
ATOM 5166 C CA . ALA A 1 676 ? -36.469 11.722 -3.092 1.00 96.38 676 ALA A CA 1
ATOM 5167 C C . ALA A 1 676 ? -35.964 12.090 -4.506 1.00 96.38 676 ALA A C 1
ATOM 5169 O O . ALA A 1 676 ? -35.026 11.467 -5.000 1.00 96.38 676 ALA A O 1
ATOM 5170 N N . PHE A 1 677 ? -36.510 13.128 -5.151 1.00 97.25 677 PHE A N 1
ATOM 5171 C CA . PHE A 1 677 ? -35.976 13.649 -6.417 1.00 97.25 677 PHE A CA 1
ATOM 5172 C C . PHE A 1 677 ? -34.629 14.365 -6.245 1.00 97.25 677 PHE A C 1
ATOM 5174 O O . PHE A 1 677 ? -33.741 14.198 -7.083 1.00 97.25 677 PHE A O 1
ATOM 5181 N N . ILE A 1 678 ? -34.436 15.109 -5.151 1.00 96.62 678 ILE A N 1
ATOM 5182 C CA . ILE A 1 678 ? -33.130 15.696 -4.799 1.00 96.62 678 ILE A CA 1
ATOM 5183 C C . ILE A 1 678 ? -32.103 14.582 -4.555 1.00 96.62 678 ILE A C 1
ATOM 5185 O O . ILE A 1 678 ? -30.978 14.653 -5.064 1.00 96.62 678 ILE A O 1
ATOM 5189 N N . MET A 1 679 ? -32.499 13.524 -3.841 1.00 97.00 679 MET A N 1
ATOM 5190 C CA . MET A 1 679 ? -31.673 12.332 -3.641 1.00 97.00 679 MET A CA 1
ATOM 5191 C C . MET A 1 679 ? -31.314 11.692 -4.979 1.00 97.00 679 MET A C 1
ATOM 5193 O O . MET A 1 679 ? -30.141 11.457 -5.244 1.00 97.00 679 MET A O 1
ATOM 5197 N N . LEU A 1 680 ? -32.288 11.485 -5.869 1.00 97.19 680 LEU A N 1
ATOM 5198 C CA . LEU A 1 680 ? -32.050 10.913 -7.193 1.00 97.19 680 LEU A CA 1
ATOM 5199 C C . LEU A 1 680 ? -31.031 11.734 -7.993 1.00 97.19 680 LEU A C 1
ATOM 5201 O O . LEU A 1 680 ? -30.088 11.164 -8.545 1.00 97.19 680 LEU A O 1
ATOM 5205 N N . ALA A 1 681 ? -31.184 13.059 -8.034 1.00 97.06 681 ALA A N 1
ATOM 5206 C CA . ALA A 1 681 ? -30.276 13.939 -8.764 1.00 97.06 681 ALA A CA 1
ATOM 5207 C C . ALA A 1 681 ? -28.844 13.875 -8.207 1.00 97.06 681 ALA A C 1
ATOM 5209 O O . ALA A 1 681 ? -27.884 13.696 -8.956 1.00 97.06 681 ALA A O 1
ATOM 5210 N N . THR A 1 682 ? -28.693 13.971 -6.887 1.00 96.81 682 THR A N 1
ATOM 5211 C CA . THR A 1 682 ? -27.377 13.987 -6.230 1.00 96.81 682 THR A CA 1
ATOM 5212 C C . THR A 1 682 ? -26.698 12.611 -6.225 1.00 96.81 682 THR A C 1
ATOM 5214 O O . THR A 1 682 ? -25.504 12.522 -6.507 1.00 96.81 682 THR A O 1
ATOM 5217 N N . LEU A 1 683 ? -27.438 11.521 -6.004 1.00 96.56 683 LEU A N 1
ATOM 5218 C CA . LEU A 1 683 ? -26.919 10.149 -6.089 1.00 96.56 683 LEU A CA 1
ATOM 5219 C C . LEU A 1 683 ? -26.524 9.773 -7.524 1.00 96.56 683 LEU A C 1
ATOM 5221 O O . LEU A 1 683 ? -25.528 9.074 -7.721 1.00 96.56 683 LEU A O 1
ATOM 5225 N N . SER A 1 684 ? -27.236 10.284 -8.535 1.00 95.94 684 SER A N 1
ATOM 5226 C CA . SER A 1 684 ? -26.857 10.098 -9.945 1.00 95.94 684 SER A CA 1
ATOM 5227 C C . SER A 1 684 ? -25.476 10.687 -10.242 1.00 95.94 684 SER A C 1
ATOM 5229 O O . SER A 1 684 ? -24.687 10.073 -10.963 1.00 95.94 684 SER A O 1
ATOM 5231 N N . VAL A 1 685 ? -25.133 11.829 -9.631 1.00 94.94 685 VAL A N 1
ATOM 5232 C CA . VAL A 1 685 ? -23.783 12.410 -9.720 1.00 94.94 685 VAL A CA 1
ATOM 5233 C C . VAL A 1 685 ? -22.746 11.477 -9.088 1.00 94.94 685 VAL A C 1
ATOM 5235 O O . VAL A 1 685 ? -21.698 11.234 -9.689 1.00 94.94 685 VAL A O 1
ATOM 5238 N N . SER A 1 686 ? -23.025 10.894 -7.919 1.00 95.19 686 SER A N 1
ATOM 5239 C CA . SER A 1 686 ? -22.118 9.927 -7.283 1.00 95.19 686 SER A CA 1
ATOM 5240 C C . SER A 1 686 ? -21.877 8.689 -8.151 1.00 95.19 686 SER A C 1
ATOM 5242 O O . SER A 1 686 ? -20.723 8.301 -8.337 1.00 95.19 686 SER A O 1
ATOM 5244 N N . ILE A 1 687 ? -22.927 8.108 -8.743 1.00 95.50 687 ILE A N 1
ATOM 5245 C CA . ILE A 1 687 ? -22.812 6.966 -9.668 1.00 95.50 687 ILE A CA 1
ATOM 5246 C C . ILE A 1 687 ? -21.966 7.349 -10.895 1.00 95.50 687 ILE A C 1
ATOM 5248 O O . ILE A 1 687 ? -21.079 6.599 -11.320 1.00 95.50 687 ILE A O 1
ATOM 5252 N N . ALA A 1 688 ? -22.185 8.547 -11.444 1.00 94.44 688 ALA A N 1
ATOM 5253 C CA . ALA A 1 688 ? -21.449 9.031 -12.605 1.00 94.44 688 ALA A CA 1
ATOM 5254 C C . ALA A 1 688 ? -19.956 9.263 -12.313 1.00 94.44 688 ALA A C 1
ATOM 5256 O O . ALA A 1 688 ? -19.126 8.940 -13.165 1.00 94.44 688 ALA A O 1
ATOM 5257 N N . LEU A 1 689 ? -19.599 9.776 -11.130 1.00 93.06 689 LEU A N 1
ATOM 5258 C CA . LEU A 1 689 ? -18.229 10.191 -10.796 1.00 93.06 689 LEU A CA 1
ATOM 5259 C C . LEU A 1 689 ? -17.371 9.103 -10.139 1.00 93.06 689 LEU A C 1
ATOM 5261 O O . LEU A 1 689 ? -16.154 9.073 -10.359 1.00 93.06 689 LEU A O 1
ATOM 5265 N N . MET A 1 690 ? -17.964 8.242 -9.307 1.00 91.75 690 MET A N 1
ATOM 5266 C CA . MET A 1 690 ? -17.182 7.359 -8.444 1.00 91.75 690 MET A CA 1
ATOM 5267 C C . MET A 1 690 ? -16.591 6.173 -9.202 1.00 91.75 690 MET A C 1
ATOM 5269 O O . MET A 1 690 ? -17.292 5.456 -9.918 1.00 91.75 690 MET A O 1
ATOM 5273 N N . ARG A 1 691 ? -15.282 5.956 -9.048 1.00 90.19 691 ARG A N 1
ATOM 5274 C CA . ARG A 1 691 ? -14.543 4.884 -9.723 1.00 90.19 691 ARG A CA 1
ATOM 5275 C C . ARG A 1 691 ? -13.673 4.123 -8.719 1.00 90.19 691 ARG A C 1
ATOM 5277 O O . ARG A 1 691 ? -12.823 4.739 -8.076 1.00 90.19 691 ARG A O 1
ATOM 5284 N N . PRO A 1 692 ? -13.850 2.798 -8.571 1.00 86.44 692 PRO A N 1
ATOM 5285 C CA . PRO A 1 692 ? -12.988 1.996 -7.719 1.00 86.44 692 PRO A CA 1
ATOM 5286 C C . PRO A 1 692 ? -11.596 1.918 -8.351 1.00 86.44 692 PRO A C 1
ATOM 5288 O O . PRO A 1 692 ? -11.451 1.734 -9.559 1.00 86.44 692 PRO A O 1
ATOM 5291 N N . ARG A 1 693 ? -10.563 2.095 -7.527 1.00 78.38 693 ARG A N 1
ATOM 5292 C CA . ARG A 1 693 ? -9.174 2.188 -7.991 1.00 78.38 693 ARG A CA 1
ATOM 5293 C C . ARG A 1 693 ? -8.389 0.896 -7.854 1.00 78.38 693 ARG A C 1
ATOM 5295 O O . ARG A 1 693 ? -7.484 0.662 -8.643 1.00 78.38 693 ARG A O 1
ATOM 5302 N N . LEU A 1 694 ? -8.679 0.111 -6.823 1.00 71.69 694 LEU A N 1
ATOM 5303 C CA . LEU A 1 694 ? -7.979 -1.136 -6.533 1.00 71.69 694 LEU A CA 1
ATOM 5304 C C . LEU A 1 694 ? -8.695 -2.310 -7.214 1.00 71.69 694 LEU A C 1
ATOM 5306 O O . LEU A 1 694 ? -9.924 -2.281 -7.301 1.00 71.69 694 LEU A O 1
ATOM 5310 N N . PRO A 1 695 ? -7.960 -3.335 -7.685 1.00 63.56 695 PRO A N 1
ATOM 5311 C CA . PRO A 1 695 ? -8.581 -4.538 -8.213 1.00 63.56 695 PRO A CA 1
ATOM 5312 C C . PRO A 1 695 ? -9.331 -5.288 -7.098 1.00 63.56 695 PRO A C 1
ATOM 5314 O O . PRO A 1 695 ? -8.971 -5.148 -5.922 1.00 63.56 695 PRO A O 1
ATOM 5317 N N . PRO A 1 696 ? -10.339 -6.102 -7.455 1.00 68.56 696 PRO A N 1
ATOM 5318 C CA . PRO A 1 696 ? -11.056 -6.951 -6.508 1.00 68.56 696 PRO A CA 1
ATOM 5319 C C . PRO A 1 696 ? -10.104 -7.818 -5.672 1.00 68.56 696 PRO A C 1
ATOM 5321 O O . PRO A 1 696 ? -9.115 -8.349 -6.180 1.00 68.56 696 PRO A O 1
ATOM 5324 N N . ARG A 1 697 ? -10.414 -7.984 -4.386 1.00 61.94 697 ARG A N 1
ATOM 5325 C CA . ARG A 1 697 ? -9.690 -8.834 -3.430 1.00 61.94 697 ARG A CA 1
ATOM 5326 C C . ARG A 1 697 ? -10.633 -9.884 -2.843 1.00 61.94 697 ARG A C 1
ATOM 5328 O O . ARG A 1 697 ? -11.847 -9.710 -2.853 1.00 61.94 697 ARG A O 1
ATOM 5335 N N . LYS A 1 698 ? -10.099 -10.978 -2.292 1.00 51.62 698 LYS A N 1
ATOM 5336 C CA . LYS A 1 698 ? -10.931 -11.937 -1.546 1.00 51.62 698 LYS A CA 1
ATOM 5337 C C . LYS A 1 698 ? -11.457 -11.279 -0.263 1.00 51.62 698 LYS A C 1
ATOM 5339 O O . LYS A 1 698 ? -10.697 -10.647 0.468 1.00 51.62 698 LYS A O 1
ATOM 5344 N N . SER A 1 699 ? -12.759 -11.421 -0.015 1.00 55.62 699 SER A N 1
ATOM 5345 C CA . SER A 1 699 ? -13.430 -10.918 1.188 1.00 55.62 699 SER A CA 1
ATOM 5346 C C . SER A 1 699 ? -12.904 -11.634 2.438 1.00 55.62 699 SER A C 1
ATOM 5348 O O . SER A 1 699 ? -12.969 -12.858 2.511 1.00 55.62 699 SER A O 1
ATOM 5350 N N . GLY A 1 700 ? -12.411 -10.879 3.425 1.00 62.50 700 GLY A N 1
ATOM 5351 C CA . GLY A 1 700 ? -12.057 -11.401 4.754 1.00 62.50 700 GLY A CA 1
ATOM 5352 C C . GLY A 1 700 ? -13.285 -11.674 5.646 1.00 62.50 700 GLY A C 1
ATOM 5353 O O . GLY A 1 700 ? -14.415 -11.390 5.233 1.00 62.50 700 GLY A O 1
ATOM 5354 N N . PRO A 1 701 ? -13.091 -12.201 6.871 1.00 74.81 701 PRO A N 1
ATOM 5355 C CA . PRO A 1 701 ? -14.184 -12.492 7.803 1.00 74.81 701 PRO A CA 1
ATOM 5356 C C . PRO A 1 701 ? -14.899 -11.215 8.288 1.00 74.81 701 PRO A C 1
ATOM 5358 O O . PRO A 1 701 ? -14.275 -10.162 8.447 1.00 74.81 701 PRO A O 1
ATOM 5361 N N . LEU A 1 702 ? -16.214 -11.299 8.543 1.00 74.75 702 LEU A N 1
ATOM 5362 C CA . LEU A 1 702 ? -17.026 -10.173 9.048 1.00 74.75 702 LEU A CA 1
ATOM 5363 C C . LEU A 1 702 ? -16.634 -9.757 10.472 1.00 74.75 702 LEU A C 1
ATOM 5365 O O . LEU A 1 702 ? -16.602 -8.567 10.776 1.00 74.75 702 LEU A O 1
ATOM 5369 N N . VAL A 1 703 ? -16.318 -10.738 11.318 1.00 82.19 703 VAL A N 1
ATOM 5370 C CA . VAL A 1 703 ? -15.893 -10.548 12.707 1.00 82.19 703 VAL A CA 1
ATOM 5371 C C . VAL A 1 703 ? -14.521 -11.182 12.870 1.00 82.19 703 VAL A C 1
ATOM 5373 O O . VAL A 1 703 ? -14.336 -12.350 12.532 1.00 82.19 703 VAL A O 1
ATOM 5376 N N . ASP A 1 704 ? -13.567 -10.413 13.390 1.00 80.56 704 ASP A N 1
ATOM 5377 C CA . ASP A 1 704 ? -12.237 -10.914 13.721 1.00 80.56 704 ASP A CA 1
ATOM 5378 C C . ASP A 1 704 ? -12.138 -11.154 15.231 1.00 80.56 704 ASP A C 1
ATOM 5380 O O . ASP A 1 704 ? -12.023 -10.220 16.028 1.00 80.56 704 ASP A O 1
ATOM 5384 N N . MET A 1 705 ? -12.204 -12.426 15.626 1.00 84.38 705 MET A N 1
ATOM 5385 C CA . MET A 1 705 ? -12.216 -12.821 17.039 1.00 84.38 705 MET A CA 1
ATOM 5386 C C . MET A 1 705 ? -10.904 -12.490 17.759 1.00 84.38 705 MET A C 1
ATOM 5388 O O . MET A 1 705 ? -10.916 -12.222 18.959 1.00 84.38 705 MET A O 1
ATOM 5392 N N . ASP A 1 706 ? -9.776 -12.457 17.049 1.00 81.06 706 ASP A N 1
ATOM 5393 C CA . ASP A 1 706 ? -8.485 -12.122 17.659 1.00 81.06 706 ASP A CA 1
ATOM 5394 C C . ASP A 1 706 ? -8.406 -10.641 18.035 1.00 81.06 706 ASP A C 1
ATOM 5396 O O . ASP A 1 706 ? -7.874 -10.293 19.087 1.00 81.06 706 ASP A O 1
ATOM 5400 N N . SER A 1 707 ? -8.981 -9.761 17.213 1.00 82.50 707 SER A N 1
ATOM 5401 C CA . SER A 1 707 ? -9.085 -8.338 17.530 1.00 82.50 707 SER A CA 1
ATOM 5402 C C . SER A 1 707 ? -10.010 -8.110 18.724 1.00 82.50 707 SER A C 1
ATOM 5404 O O . SER A 1 707 ? -9.669 -7.310 19.589 1.00 82.50 707 SER A O 1
ATOM 5406 N N . LEU A 1 708 ? -11.114 -8.859 18.855 1.00 85.62 708 LEU A N 1
ATOM 5407 C CA . LEU A 1 708 ? -11.971 -8.811 20.053 1.00 85.62 708 LEU A CA 1
ATOM 5408 C C . LEU A 1 708 ? -11.266 -9.300 21.326 1.00 85.62 708 LEU A C 1
ATOM 5410 O O . LEU A 1 708 ? -11.587 -8.837 22.416 1.00 85.62 708 LEU A O 1
ATOM 5414 N N . ARG A 1 709 ? -10.289 -10.205 21.206 1.00 85.44 709 ARG A N 1
ATOM 5415 C CA . ARG A 1 709 ? -9.456 -10.647 22.337 1.00 85.44 709 ARG A CA 1
ATOM 5416 C C . ARG A 1 709 ? -8.379 -9.632 22.722 1.00 85.44 709 ARG A C 1
ATOM 5418 O O . ARG A 1 709 ? -7.799 -9.761 23.795 1.00 85.44 709 ARG A O 1
ATOM 5425 N N . ASN A 1 710 ? -8.103 -8.635 21.879 1.00 86.19 710 ASN A N 1
ATOM 5426 C CA . ASN A 1 710 ? -7.120 -7.594 22.153 1.00 86.19 710 ASN A CA 1
ATOM 5427 C C . ASN A 1 710 ? -7.716 -6.525 23.093 1.00 86.19 710 ASN A C 1
ATOM 5429 O O . ASN A 1 710 ? -8.588 -5.767 22.653 1.00 86.19 710 ASN A O 1
ATOM 5433 N N . PRO A 1 711 ? -7.247 -6.400 24.354 1.00 89.62 711 PRO A N 1
ATOM 5434 C CA . PRO A 1 711 ? -7.893 -5.546 25.351 1.00 89.62 711 PRO A CA 1
ATOM 5435 C C . PRO A 1 711 ? -8.088 -4.082 24.915 1.00 89.62 711 PRO A C 1
ATOM 5437 O O . PRO A 1 711 ? -9.216 -3.605 24.990 1.00 89.62 711 PRO A O 1
ATOM 5440 N N . PRO A 1 712 ? -7.084 -3.348 24.386 1.00 89.44 712 PRO A N 1
ATOM 5441 C CA . PRO A 1 712 ? -7.316 -1.986 23.903 1.00 89.44 712 PRO A CA 1
ATOM 5442 C C . PRO A 1 712 ? -8.311 -1.867 22.738 1.00 89.44 712 PRO A C 1
ATOM 5444 O O . PRO A 1 712 ? -8.970 -0.835 22.633 1.00 89.44 712 PRO A O 1
ATOM 5447 N N . PHE A 1 713 ? -8.455 -2.880 21.877 1.00 89.88 713 PHE A N 1
ATOM 5448 C CA . PHE A 1 713 ? -9.469 -2.842 20.816 1.00 89.88 713 PHE A CA 1
ATOM 5449 C C . PHE A 1 713 ? -10.868 -3.163 21.358 1.00 89.88 713 PHE A C 1
ATOM 5451 O O . PHE A 1 713 ? -11.821 -2.463 21.026 1.00 89.88 713 PHE A O 1
ATOM 5458 N N . ALA A 1 714 ? -10.995 -4.148 22.250 1.00 92.62 714 ALA A N 1
ATOM 5459 C CA . ALA A 1 714 ? -12.254 -4.452 22.929 1.00 92.62 714 ALA A CA 1
ATOM 5460 C C . ALA A 1 714 ? -12.769 -3.251 23.743 1.00 92.62 714 ALA A C 1
ATOM 5462 O O . ALA A 1 714 ? -13.926 -2.855 23.609 1.00 92.62 714 ALA A O 1
ATOM 5463 N N . THR A 1 715 ? -11.889 -2.604 24.515 1.00 94.00 715 THR A N 1
ATOM 5464 C CA . THR A 1 715 ? -12.219 -1.389 25.276 1.00 94.00 715 THR A CA 1
ATOM 5465 C C . THR A 1 715 ? -12.619 -0.238 24.353 1.00 94.00 715 THR A C 1
ATOM 5467 O O . THR A 1 715 ? -13.538 0.510 24.678 1.00 94.00 715 THR A O 1
ATOM 5470 N N . TRP A 1 716 ? -11.990 -0.112 23.179 1.00 94.19 716 TRP A N 1
ATOM 5471 C CA . TRP A 1 716 ? -12.392 0.861 22.160 1.00 94.19 716 TRP A CA 1
ATOM 5472 C C . TRP A 1 716 ? -13.803 0.608 21.627 1.00 94.19 716 TRP A C 1
ATOM 5474 O O . TRP A 1 716 ? -14.576 1.558 21.528 1.00 94.19 716 TRP A O 1
ATOM 5484 N N . LEU A 1 717 ? -14.167 -0.647 21.337 1.00 94.38 717 LEU A N 1
ATOM 5485 C CA . LEU A 1 717 ? -15.525 -0.990 20.900 1.00 94.38 717 LEU A CA 1
ATOM 5486 C C . LEU A 1 717 ? -16.569 -0.621 21.959 1.00 94.38 717 LEU A C 1
ATOM 5488 O O . LEU A 1 717 ? -17.585 -0.012 21.628 1.00 94.38 717 LEU A O 1
ATOM 5492 N N . CYS A 1 718 ? -16.291 -0.917 23.231 1.00 96.06 718 CYS A N 1
ATOM 5493 C CA . CYS A 1 718 ? -17.144 -0.493 24.341 1.00 96.06 718 CYS A CA 1
ATOM 5494 C C . CYS A 1 718 ? -17.229 1.037 24.432 1.00 96.06 718 CYS A C 1
ATOM 5496 O O . CYS A 1 718 ? -18.315 1.584 24.612 1.00 96.06 718 CYS A O 1
ATOM 5498 N N . ALA A 1 719 ? -16.105 1.740 24.266 1.00 95.88 719 ALA A N 1
ATOM 5499 C CA . ALA A 1 719 ? -16.070 3.195 24.312 1.00 95.88 719 ALA A CA 1
ATOM 5500 C C . ALA A 1 719 ? -16.960 3.818 23.227 1.00 95.88 719 ALA A C 1
ATOM 5502 O O . ALA A 1 719 ? -17.829 4.628 23.543 1.00 95.88 719 ALA A O 1
ATOM 5503 N N . VAL A 1 720 ? -16.796 3.415 21.960 1.00 94.56 720 VAL A N 1
ATOM 5504 C CA . VAL A 1 720 ? -17.615 3.958 20.865 1.00 94.56 720 VAL A CA 1
ATOM 5505 C C . VAL A 1 720 ? -19.081 3.554 20.983 1.00 94.56 720 VAL A C 1
ATOM 5507 O O . VAL A 1 720 ? -19.943 4.356 20.644 1.00 94.56 720 VAL A O 1
ATOM 5510 N N . PHE A 1 721 ? -19.386 2.368 21.513 1.00 96.06 721 PHE A N 1
ATOM 5511 C CA . PHE A 1 721 ? -20.760 1.965 21.806 1.00 96.06 721 PHE A CA 1
ATOM 5512 C C . PHE A 1 721 ? -21.435 2.961 22.762 1.00 96.06 721 PHE A C 1
ATOM 5514 O O . PHE A 1 721 ? -22.470 3.528 22.418 1.00 96.06 721 PHE A O 1
ATOM 5521 N N . PHE A 1 722 ? -20.812 3.259 23.908 1.00 96.69 722 PHE A N 1
ATOM 5522 C CA . PHE A 1 722 ? -21.366 4.202 24.886 1.00 96.69 722 PHE A CA 1
ATOM 5523 C C . PHE A 1 722 ? -21.417 5.649 24.384 1.00 96.69 722 PHE A C 1
ATOM 5525 O O . PHE A 1 722 ? -22.405 6.339 24.629 1.00 96.69 722 PHE A O 1
ATOM 5532 N N . VAL A 1 723 ? -20.412 6.100 23.622 1.00 96.44 723 VAL A N 1
ATOM 5533 C CA . VAL A 1 723 ? -20.450 7.433 22.996 1.00 96.44 723 VAL A CA 1
ATOM 5534 C C . VAL A 1 723 ? -21.655 7.563 22.062 1.00 96.44 723 VAL A C 1
ATOM 5536 O O . VAL A 1 723 ? -22.380 8.554 22.134 1.00 96.44 723 VAL A O 1
ATOM 5539 N N . PHE A 1 724 ? -21.903 6.572 21.201 1.00 94.12 724 PHE A N 1
ATOM 5540 C CA . PHE A 1 724 ? -22.979 6.641 20.208 1.00 94.12 724 PHE A CA 1
ATOM 5541 C C . PHE A 1 724 ? -24.385 6.404 20.778 1.00 94.12 724 PHE A C 1
ATOM 5543 O O . PHE A 1 724 ? -25.350 6.778 20.114 1.00 94.12 724 PHE A O 1
ATOM 5550 N N . ILE A 1 725 ? -24.519 5.873 22.002 1.00 95.94 725 ILE A N 1
ATOM 5551 C CA . ILE A 1 725 ? -25.799 5.884 22.735 1.00 95.94 725 ILE A CA 1
ATOM 5552 C C . ILE A 1 725 ? -26.266 7.324 22.972 1.00 95.94 725 ILE A C 1
ATOM 5554 O O . ILE A 1 725 ? -27.427 7.642 22.728 1.00 95.94 725 ILE A O 1
ATOM 5558 N N . GLY A 1 726 ? -25.370 8.197 23.442 1.00 94.06 726 GLY A N 1
ATOM 5559 C CA . GLY A 1 726 ? -25.734 9.557 23.839 1.00 94.06 726 GLY A CA 1
ATOM 5560 C C . GLY A 1 726 ? -25.652 10.600 22.723 1.00 94.06 726 GLY A C 1
ATOM 5561 O O . GLY A 1 726 ? -26.440 11.543 22.700 1.00 94.06 726 GLY A O 1
ATOM 5562 N N . LEU A 1 727 ? -24.715 10.439 21.781 1.00 93.75 727 LEU A N 1
ATOM 5563 C CA . LEU A 1 727 ? -24.294 11.507 20.862 1.00 93.75 727 LEU A CA 1
ATOM 5564 C C . LEU A 1 727 ? -25.411 12.069 19.963 1.00 93.75 727 LEU A C 1
ATOM 5566 O O . LEU A 1 727 ? -25.390 13.254 19.637 1.00 93.75 727 LEU A O 1
ATOM 5570 N N . TYR A 1 728 ? -26.366 11.233 19.547 1.00 90.31 728 TYR A N 1
ATOM 5571 C CA . TYR A 1 728 ? -27.423 11.613 18.597 1.00 90.31 728 TYR A CA 1
ATOM 5572 C C . TYR A 1 728 ? -28.737 12.041 19.250 1.00 90.31 728 TYR A C 1
ATOM 5574 O O . TYR A 1 728 ? -29.579 12.630 18.572 1.00 90.31 728 TYR A O 1
ATOM 5582 N N . ILE A 1 729 ? -28.893 11.825 20.558 1.00 93.25 729 ILE A N 1
ATOM 5583 C CA . ILE A 1 729 ? -30.095 12.228 21.295 1.00 93.25 729 ILE A CA 1
ATOM 5584 C C . ILE A 1 729 ? -30.363 13.737 21.116 1.00 93.25 729 ILE A C 1
ATOM 5586 O O . ILE A 1 729 ? -31.480 14.097 20.739 1.00 93.25 729 ILE A O 1
ATOM 5590 N N . PRO A 1 730 ? -29.374 14.643 21.251 1.00 92.31 730 PRO A N 1
ATOM 5591 C CA . PRO A 1 730 ? -29.603 16.060 20.981 1.00 92.31 730 PRO A CA 1
ATOM 5592 C C . PRO A 1 730 ? -30.092 16.343 19.553 1.00 92.31 730 PRO A C 1
ATOM 5594 O O . PRO A 1 730 ? -30.995 17.152 19.375 1.00 92.31 730 PRO A O 1
ATOM 5597 N N . PHE A 1 731 ? -29.585 15.645 18.531 1.00 88.38 731 PHE A N 1
ATOM 5598 C CA . PHE A 1 731 ? -30.033 15.821 17.138 1.00 88.38 731 PHE A CA 1
ATOM 5599 C C . PHE A 1 731 ? -31.505 15.447 16.937 1.00 88.38 731 PHE A C 1
ATOM 5601 O O . PHE A 1 731 ? -32.203 16.096 16.161 1.00 88.38 731 PHE A O 1
ATOM 5608 N N . PHE A 1 732 ? -31.990 14.430 17.646 1.00 87.31 732 PHE A N 1
ATOM 5609 C CA . PHE A 1 732 ? -33.368 13.954 17.522 1.00 87.31 732 PHE A CA 1
ATOM 5610 C C . PHE A 1 732 ? -34.352 14.813 18.322 1.00 87.31 732 PHE A C 1
ATOM 5612 O O . PHE A 1 732 ? -35.485 15.013 17.889 1.00 87.31 732 PHE A O 1
ATOM 5619 N N . TYR A 1 733 ? -33.925 15.328 19.477 1.00 89.00 733 TYR A N 1
ATOM 5620 C CA . TYR A 1 733 ? -34.825 15.931 20.459 1.00 89.00 733 TYR A CA 1
ATOM 5621 C C . TYR A 1 733 ? -34.688 17.454 20.612 1.00 89.00 733 TYR A C 1
ATOM 5623 O O . TYR A 1 733 ? -35.574 18.065 21.206 1.00 89.00 733 TYR A O 1
ATOM 5631 N N . VAL A 1 734 ? -33.648 18.097 20.057 1.00 91.31 734 VAL A N 1
ATOM 5632 C CA . VAL A 1 734 ? -33.412 19.548 20.222 1.00 91.31 734 VAL A CA 1
ATOM 5633 C C . VAL A 1 734 ? -34.602 20.410 19.799 1.00 91.31 734 VAL A C 1
ATOM 5635 O O . VAL A 1 734 ? -34.928 21.371 20.492 1.00 91.31 734 VAL A O 1
ATOM 5638 N N . GLN A 1 735 ? -35.274 20.071 18.695 1.00 87.38 735 GLN A N 1
ATOM 5639 C CA . GLN A 1 735 ? -36.416 20.850 18.207 1.00 87.38 735 GLN A CA 1
ATOM 5640 C C . GLN A 1 735 ? -37.607 20.755 19.169 1.00 87.38 735 GLN A C 1
ATOM 5642 O O . GLN A 1 735 ? -38.166 21.777 19.563 1.00 87.38 735 GLN A O 1
ATOM 5647 N N . ASN A 1 736 ? -37.958 19.537 19.596 1.00 86.31 736 ASN A N 1
ATOM 5648 C CA . ASN A 1 736 ? -39.036 19.308 20.560 1.00 86.31 736 ASN A CA 1
ATOM 5649 C C . ASN A 1 736 ? -38.726 19.960 21.915 1.00 86.31 736 ASN A C 1
ATOM 5651 O O . ASN A 1 736 ? -39.613 20.548 22.530 1.00 86.31 736 ASN A O 1
ATOM 5655 N N . TYR A 1 737 ? -37.464 19.923 22.351 1.00 88.94 737 TYR A N 1
ATOM 5656 C CA . TYR A 1 737 ? -37.036 20.599 23.571 1.00 88.94 737 TYR A CA 1
ATOM 5657 C C . TYR A 1 737 ? -37.166 22.120 23.462 1.00 88.94 737 TYR A C 1
ATOM 5659 O O . TYR A 1 737 ? -37.731 22.748 24.355 1.00 88.94 737 TYR A O 1
ATOM 5667 N N . ALA A 1 738 ? -36.718 22.713 22.351 1.00 89.81 738 ALA A N 1
ATOM 5668 C CA . ALA A 1 738 ? -36.845 24.146 22.102 1.00 89.81 738 ALA A CA 1
ATOM 5669 C C . ALA A 1 738 ? -38.309 24.609 22.200 1.00 89.81 738 ALA A C 1
ATOM 5671 O O . ALA A 1 738 ? -38.604 25.601 22.864 1.00 89.81 738 ALA A O 1
ATOM 5672 N N . LEU A 1 739 ? -39.228 23.851 21.593 1.00 87.06 739 LEU A N 1
ATOM 5673 C CA . LEU A 1 739 ? -40.664 24.117 21.686 1.00 87.06 739 LEU A CA 1
ATOM 5674 C C . LEU A 1 739 ? -41.178 24.004 23.130 1.00 87.06 739 LEU A C 1
ATOM 5676 O O . LEU A 1 739 ? -41.992 24.823 23.547 1.00 87.06 739 LEU A O 1
ATOM 5680 N N . SER A 1 740 ? -40.685 23.033 23.906 1.00 86.38 740 SER A N 1
ATOM 5681 C CA . SER A 1 740 ? -41.114 22.821 25.297 1.00 86.38 740 SER A CA 1
ATOM 5682 C C . SER A 1 740 ? -40.736 23.959 26.251 1.00 86.38 740 SER A C 1
ATOM 5684 O O . SER A 1 740 ? -41.484 24.238 27.182 1.00 86.38 740 SER A O 1
ATOM 5686 N N . ILE A 1 741 ? -39.622 24.654 25.996 1.00 88.56 741 ILE A N 1
ATOM 5687 C CA . ILE A 1 741 ? -39.182 25.818 26.784 1.00 88.56 741 ILE A CA 1
ATOM 5688 C C . ILE A 1 741 ? -39.710 27.152 26.219 1.00 88.56 741 ILE A C 1
ATOM 5690 O O . ILE A 1 741 ? -39.253 28.224 26.609 1.00 88.56 741 ILE A O 1
ATOM 5694 N N . GLY A 1 742 ? -40.662 27.105 25.278 1.00 84.62 742 GLY A N 1
ATOM 5695 C CA . GLY A 1 742 ? -41.331 28.288 24.729 1.00 84.62 742 GLY A CA 1
ATOM 5696 C C . GLY A 1 742 ? -40.555 29.045 23.645 1.00 84.62 742 GLY A C 1
ATOM 5697 O O . GLY A 1 742 ? -40.914 30.179 23.326 1.00 84.62 742 GLY A O 1
ATOM 5698 N N . VAL A 1 743 ? -39.510 28.456 23.049 1.00 88.62 743 VAL A N 1
ATOM 5699 C CA . VAL A 1 743 ? -38.826 29.064 21.895 1.00 88.62 743 VAL A CA 1
ATOM 5700 C C . VAL A 1 743 ? -39.763 29.057 20.685 1.00 88.62 743 VAL A C 1
ATOM 5702 O O . VAL A 1 743 ? -40.414 28.055 20.387 1.00 88.62 743 VAL A O 1
ATOM 5705 N N . GLY A 1 744 ? -39.806 30.176 19.956 1.00 85.50 744 GLY A N 1
ATOM 5706 C CA . GLY A 1 744 ? -40.644 30.321 18.766 1.00 85.50 744 GLY A CA 1
ATOM 5707 C C . GLY A 1 744 ? -40.415 29.207 17.739 1.00 85.50 744 GLY A C 1
ATOM 5708 O O . GLY A 1 744 ? -39.289 28.752 17.523 1.00 85.50 744 GLY A O 1
ATOM 5709 N N . THR A 1 745 ? -41.489 28.793 17.064 1.00 82.06 745 THR A N 1
ATOM 5710 C CA . THR A 1 745 ? -41.497 27.686 16.089 1.00 82.06 745 THR A CA 1
ATOM 5711 C C . THR A 1 745 ? -40.483 27.867 14.960 1.00 82.06 745 THR A C 1
ATOM 5713 O O . THR A 1 745 ? -39.975 26.885 14.414 1.00 82.06 745 THR A O 1
ATOM 5716 N N . ASP A 1 746 ? -40.172 29.110 14.588 1.00 83.50 746 ASP A N 1
ATOM 5717 C CA . ASP A 1 746 ? -39.146 29.425 13.597 1.00 83.50 746 ASP A CA 1
ATOM 5718 C C . ASP A 1 746 ? -37.750 29.081 14.072 1.00 83.50 746 ASP A C 1
ATOM 5720 O O . ASP A 1 746 ? -37.035 28.361 13.375 1.00 83.50 746 ASP A O 1
ATOM 5724 N N . LEU A 1 747 ? -37.395 29.512 15.275 1.00 86.00 747 LEU A N 1
ATOM 5725 C CA . LEU A 1 747 ? -36.070 29.278 15.811 1.00 86.00 747 LEU A CA 1
ATOM 5726 C C . LEU A 1 747 ? -35.871 27.835 16.283 1.00 86.00 747 LEU A C 1
ATOM 5728 O O . LEU A 1 747 ? -34.800 27.283 16.051 1.00 86.00 747 LEU A O 1
ATOM 5732 N N . ALA A 1 748 ? -36.891 27.208 16.877 1.00 85.19 748 ALA A N 1
ATOM 5733 C CA . ALA A 1 748 ? -36.845 25.811 17.318 1.00 85.19 748 ALA A CA 1
ATOM 5734 C C . ALA A 1 748 ? -36.403 24.864 16.189 1.00 85.19 748 ALA A C 1
ATOM 5736 O O . ALA A 1 748 ? -35.531 24.018 16.373 1.00 85.19 748 ALA A O 1
ATOM 5737 N N . PHE A 1 749 ? -36.935 25.079 14.988 1.00 84.25 749 PHE A N 1
ATOM 5738 C CA . PHE A 1 749 ? -36.516 24.398 13.767 1.00 84.25 749 PHE A CA 1
ATOM 5739 C C . PHE A 1 749 ? -35.047 24.656 13.402 1.00 84.25 749 PHE A C 1
ATOM 5741 O O . PHE A 1 749 ? -34.297 23.716 13.121 1.00 84.25 749 PHE A O 1
ATOM 5748 N N . TYR A 1 750 ? -34.624 25.927 13.424 1.00 89.00 750 TYR A N 1
ATOM 5749 C CA . TYR A 1 750 ? -33.258 26.312 13.075 1.00 89.00 750 TYR A CA 1
ATOM 5750 C C . TYR A 1 750 ? -32.216 25.776 14.058 1.00 89.00 750 TYR A C 1
ATOM 5752 O O . TYR A 1 750 ? -31.050 25.717 13.685 1.00 89.00 750 TYR A O 1
ATOM 5760 N N . MET A 1 751 ? -32.588 25.326 15.262 1.00 90.50 751 MET A N 1
ATOM 5761 C CA . MET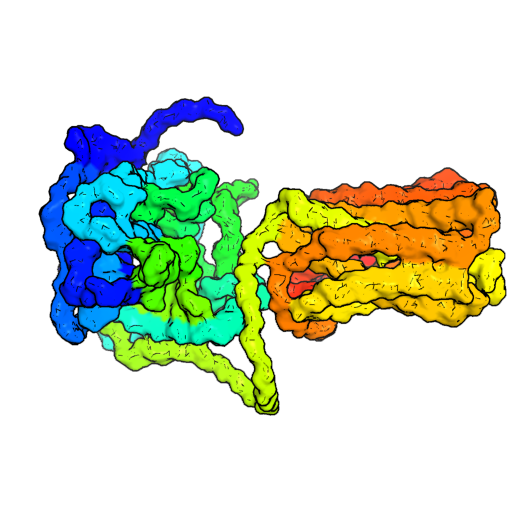 A 1 751 ? -31.636 24.712 16.200 1.00 90.50 751 MET A CA 1
ATOM 5762 C C . MET A 1 751 ? -30.931 23.493 15.590 1.00 90.50 751 MET A C 1
ATOM 5764 O O . MET A 1 751 ? -29.706 23.383 15.666 1.00 90.50 751 MET A O 1
ATOM 5768 N N . LEU A 1 752 ? -31.681 22.612 14.914 1.00 89.38 752 LEU A N 1
ATOM 5769 C CA . LEU A 1 752 ? -31.106 21.442 14.240 1.00 89.38 752 LEU A CA 1
ATOM 5770 C C . LEU A 1 752 ? -30.178 21.854 13.086 1.00 89.38 752 LEU A C 1
ATOM 5772 O O . LEU A 1 752 ? -29.115 21.262 12.885 1.00 89.38 752 LEU A O 1
ATOM 5776 N N . ILE A 1 753 ? -30.556 22.903 12.352 1.00 92.69 753 ILE A N 1
ATOM 5777 C CA . ILE A 1 753 ? -29.765 23.466 11.250 1.00 92.69 753 ILE A CA 1
ATOM 5778 C C . ILE A 1 753 ? -28.471 24.087 11.775 1.00 92.69 753 ILE A C 1
ATOM 5780 O O . ILE A 1 753 ? -27.406 23.829 11.223 1.00 92.69 753 ILE A O 1
ATOM 5784 N N . ILE A 1 754 ? -28.543 24.864 12.856 1.00 93.50 754 ILE A N 1
ATOM 5785 C CA . ILE A 1 754 ? -27.395 25.504 13.507 1.00 93.50 754 ILE A CA 1
ATOM 5786 C C . ILE A 1 754 ? -26.407 24.445 13.994 1.00 93.50 754 ILE A C 1
ATOM 5788 O O . ILE A 1 754 ? -25.207 24.581 13.764 1.00 93.50 754 ILE A O 1
ATOM 5792 N N . MET A 1 755 ? -26.894 23.357 14.594 1.00 92.56 755 MET A N 1
ATOM 5793 C CA . MET A 1 755 ? -26.039 22.262 15.050 1.00 92.56 755 MET A CA 1
ATOM 5794 C C . MET A 1 755 ? -25.344 21.537 13.883 1.00 92.56 755 MET A C 1
ATOM 5796 O O . MET A 1 755 ? -24.139 21.272 13.945 1.00 92.56 755 MET A O 1
ATOM 5800 N N . ASN A 1 756 ? -26.053 21.280 12.776 1.00 92.25 756 ASN A N 1
ATOM 5801 C CA . ASN A 1 756 ? -25.448 20.722 11.560 1.00 92.25 756 ASN A CA 1
ATOM 5802 C C . ASN A 1 756 ? -24.450 21.695 10.903 1.00 92.25 756 ASN A C 1
ATOM 5804 O O . ASN A 1 756 ? -23.378 21.274 10.468 1.00 92.25 756 ASN A O 1
ATOM 5808 N N . ALA A 1 757 ? -24.746 22.997 10.880 1.00 93.62 757 ALA A N 1
ATOM 5809 C CA . ALA A 1 757 ? -23.845 24.023 10.358 1.00 93.62 757 ALA A CA 1
ATOM 5810 C C . ALA A 1 757 ? -22.558 24.121 11.190 1.00 93.62 757 ALA A C 1
ATOM 5812 O O . ALA A 1 757 ? -21.460 24.105 10.635 1.00 93.62 757 ALA A O 1
ATOM 5813 N N . ALA A 1 758 ? -22.676 24.123 12.520 1.00 93.69 758 ALA A N 1
ATOM 5814 C CA . ALA A 1 758 ? -21.541 24.106 13.439 1.00 93.69 758 ALA A CA 1
ATOM 5815 C C . ALA A 1 758 ? -20.706 22.814 13.335 1.00 93.69 758 ALA A C 1
ATOM 5817 O O . ALA A 1 758 ? -19.501 22.823 13.590 1.00 93.69 758 ALA A O 1
ATOM 5818 N N . SER A 1 759 ? -21.306 21.712 12.876 1.00 91.62 759 SER A N 1
ATOM 5819 C CA . SER A 1 759 ? -20.594 20.451 12.632 1.00 91.62 759 SER A CA 1
ATOM 5820 C C . SER A 1 759 ? -19.639 20.507 11.433 1.00 91.62 759 SER A C 1
ATOM 5822 O O . SER A 1 759 ? -18.710 19.703 11.363 1.00 91.62 759 SER A O 1
ATOM 5824 N N . ILE A 1 760 ? -19.811 21.447 10.492 1.00 91.88 760 ILE A N 1
ATOM 5825 C CA . ILE A 1 760 ? -18.915 21.614 9.330 1.00 91.88 760 ILE A CA 1
ATOM 5826 C C . ILE A 1 760 ? -17.476 21.941 9.773 1.00 91.88 760 ILE A C 1
ATOM 5828 O O . ILE A 1 760 ? -16.578 21.145 9.475 1.00 91.88 760 ILE A O 1
ATOM 5832 N N . PRO A 1 761 ? -17.209 23.042 10.509 1.00 91.38 761 PRO A N 1
ATOM 5833 C CA . PRO A 1 761 ? -15.864 23.316 11.013 1.00 91.38 761 PRO A CA 1
ATOM 5834 C C . PRO A 1 761 ? -15.385 22.223 11.979 1.00 91.38 761 PRO A C 1
ATOM 5836 O O . PRO A 1 761 ? -14.207 21.866 11.950 1.00 91.38 761 PRO A O 1
ATOM 5839 N N . GLY A 1 762 ? -16.301 21.625 12.750 1.00 88.69 762 GLY A N 1
ATOM 5840 C CA . GLY A 1 762 ? -16.031 20.477 13.617 1.00 88.69 762 GLY A CA 1
ATOM 5841 C C . GLY A 1 762 ? -15.503 19.236 12.890 1.00 88.69 762 GLY A C 1
ATOM 5842 O O . GLY A 1 762 ? -14.815 18.429 13.494 1.00 88.69 762 GLY A O 1
ATOM 5843 N N . ARG A 1 763 ? -15.755 19.077 11.588 1.00 88.44 763 ARG A N 1
ATOM 5844 C CA . ARG A 1 763 ? -15.236 17.949 10.793 1.00 88.44 763 ARG A CA 1
ATOM 5845 C C . ARG A 1 763 ? -13.961 18.284 10.033 1.00 88.44 763 ARG A C 1
ATOM 5847 O O . ARG A 1 763 ? -13.127 17.407 9.833 1.00 88.44 763 ARG A O 1
ATOM 5854 N N . ILE A 1 764 ? -13.798 19.540 9.618 1.00 87.44 764 ILE A N 1
ATOM 5855 C CA . ILE A 1 764 ? -12.643 19.976 8.824 1.00 87.44 764 ILE A CA 1
ATOM 5856 C C . ILE A 1 764 ? -11.431 20.246 9.722 1.00 87.44 764 ILE A C 1
ATOM 5858 O O . ILE A 1 764 ? -10.368 19.666 9.503 1.00 87.44 764 ILE A O 1
ATOM 5862 N N . PHE A 1 765 ? -11.562 21.113 10.735 1.00 88.00 765 PHE A N 1
ATOM 5863 C CA . PHE A 1 765 ? -10.407 21.544 11.533 1.00 88.00 765 PHE A CA 1
ATOM 5864 C C . PHE A 1 765 ? -9.789 20.400 12.348 1.00 88.00 765 PHE A C 1
ATOM 5866 O O . PHE A 1 765 ? -8.569 20.229 12.276 1.00 88.00 765 PHE A O 1
ATOM 5873 N N . PRO A 1 766 ? -10.574 19.567 13.056 1.00 84.62 766 PRO A N 1
ATOM 5874 C CA . PRO A 1 766 ? -10.040 18.401 13.752 1.00 84.62 766 PRO A CA 1
ATOM 5875 C C . PRO A 1 766 ? -9.353 17.398 12.828 1.00 84.62 766 PRO A C 1
ATOM 5877 O O . PRO A 1 766 ? -8.302 16.889 13.197 1.00 84.62 766 PRO A O 1
ATOM 5880 N N . ALA A 1 767 ? -9.866 17.164 11.613 1.00 81.75 767 ALA A N 1
ATOM 5881 C CA . ALA A 1 767 ? -9.216 16.280 10.643 1.00 81.75 767 ALA A CA 1
ATOM 5882 C C . ALA A 1 767 ? -7.856 16.828 10.171 1.00 81.75 767 ALA A C 1
ATOM 5884 O O . ALA A 1 767 ? -6.889 16.075 10.080 1.00 81.75 767 ALA A O 1
ATOM 5885 N N . LEU A 1 768 ? -7.758 18.143 9.933 1.00 83.50 768 LEU A N 1
ATOM 5886 C CA . LEU A 1 768 ? -6.493 18.810 9.592 1.00 83.50 768 LEU A CA 1
ATOM 5887 C C . LEU A 1 768 ? -5.477 18.763 10.741 1.00 83.50 768 LEU A C 1
ATOM 5889 O O . LEU A 1 768 ? -4.272 18.661 10.506 1.00 83.50 768 LEU A O 1
ATOM 5893 N N . LEU A 1 769 ? -5.951 18.887 11.983 1.00 81.81 769 LEU A N 1
ATOM 5894 C CA . LEU A 1 769 ? -5.097 18.868 13.167 1.00 81.81 769 LEU A CA 1
ATOM 5895 C C . LEU A 1 769 ? -4.657 17.440 13.519 1.00 81.81 769 LEU A C 1
ATOM 5897 O O . LEU A 1 769 ? -3.498 17.230 13.877 1.00 81.81 769 LEU A O 1
ATOM 5901 N N . ALA A 1 770 ? -5.541 16.459 13.344 1.00 77.44 770 ALA A N 1
ATOM 5902 C CA . ALA A 1 770 ? -5.256 15.047 13.561 1.00 77.44 770 ALA A CA 1
ATOM 5903 C C . ALA A 1 770 ? -4.109 14.528 12.680 1.00 77.44 770 ALA A C 1
ATOM 5905 O O . ALA A 1 770 ? -3.290 13.751 13.165 1.00 77.44 770 ALA A O 1
ATOM 5906 N N . ASP A 1 771 ? -3.986 15.024 11.441 1.00 70.12 771 ASP A N 1
ATOM 5907 C CA . ASP A 1 771 ? -2.867 14.702 10.539 1.00 70.12 771 ASP A CA 1
ATOM 5908 C C . ASP A 1 771 ? -1.495 15.177 11.088 1.00 70.12 771 ASP A C 1
ATOM 5910 O O . ASP A 1 771 ? -0.454 14.719 10.620 1.00 70.12 771 ASP A O 1
ATOM 5914 N N . LYS A 1 772 ? -1.465 16.079 12.086 1.00 75.06 772 LYS A N 1
ATOM 5915 C CA . LYS A 1 772 ? -0.233 16.631 12.690 1.00 75.06 772 LYS A CA 1
ATOM 5916 C C . LYS A 1 772 ? 0.057 16.131 14.105 1.00 75.06 772 LYS A C 1
ATOM 5918 O O . LYS A 1 772 ? 1.225 15.972 14.450 1.00 75.06 772 LYS A O 1
ATOM 5923 N N . ILE A 1 773 ? -0.979 15.974 14.934 1.00 78.56 773 ILE A N 1
ATOM 5924 C CA . ILE A 1 773 ? -0.836 15.675 16.374 1.00 78.56 773 ILE A CA 1
ATOM 5925 C C . ILE A 1 773 ? -1.457 14.339 16.802 1.00 78.56 773 ILE A C 1
ATOM 5927 O O . ILE A 1 773 ? -1.450 14.034 17.991 1.00 78.56 773 ILE A O 1
ATOM 5931 N N . GLY A 1 774 ? -2.013 13.570 15.863 1.00 76.19 774 GLY A N 1
ATOM 5932 C CA . GLY A 1 774 ? -2.584 12.249 16.116 1.00 76.19 774 GLY A CA 1
ATOM 5933 C C . GLY A 1 774 ? -4.067 12.259 16.506 1.00 76.19 774 GLY A C 1
ATOM 5934 O O . GLY A 1 774 ? -4.576 13.156 17.180 1.00 76.19 774 GLY A O 1
ATOM 5935 N N . ASN A 1 775 ? -4.783 11.208 16.095 1.00 81.88 775 ASN A N 1
ATOM 5936 C CA . ASN A 1 775 ? -6.237 11.070 16.257 1.00 81.88 775 ASN A CA 1
ATOM 5937 C C . ASN A 1 775 ? -6.686 10.948 17.734 1.00 81.88 775 ASN A C 1
ATOM 5939 O O . ASN A 1 775 ? -7.746 11.459 18.102 1.00 81.88 775 ASN A O 1
ATOM 5943 N N . LEU A 1 776 ? -5.882 10.318 18.608 1.00 83.81 776 LEU A N 1
ATOM 5944 C CA . LEU A 1 776 ? -6.211 10.172 20.038 1.00 83.81 776 LEU A CA 1
ATOM 5945 C C . LEU A 1 776 ? -6.267 11.522 20.772 1.00 83.81 776 LEU A C 1
ATOM 5947 O O . LEU A 1 776 ? -7.109 11.708 21.652 1.00 83.81 776 LEU A O 1
ATOM 5951 N N . HIS A 1 777 ? -5.394 12.466 20.407 1.00 85.06 777 HIS A N 1
ATOM 5952 C CA . HIS A 1 777 ? -5.328 13.797 21.022 1.00 85.06 777 HIS A CA 1
ATOM 5953 C C . HIS A 1 777 ? -6.530 14.678 20.678 1.00 85.06 777 HIS A C 1
ATOM 5955 O O . HIS A 1 777 ? -6.826 15.623 21.402 1.00 85.06 777 HIS A O 1
ATOM 5961 N N . ILE A 1 778 ? -7.244 14.344 19.604 1.00 89.00 778 ILE A N 1
ATOM 5962 C CA . ILE A 1 778 ? -8.428 15.066 19.145 1.00 89.00 778 ILE A CA 1
ATOM 5963 C C . ILE A 1 778 ? -9.705 14.465 19.733 1.00 89.00 778 ILE A C 1
ATOM 5965 O O . ILE A 1 778 ? -10.569 15.197 20.226 1.00 89.00 778 ILE A O 1
ATOM 5969 N N . ILE A 1 779 ? -9.836 13.135 19.707 1.00 90.62 779 ILE A N 1
ATOM 5970 C CA . ILE A 1 779 ? -11.086 12.473 20.093 1.00 90.62 779 ILE A CA 1
ATOM 5971 C C . ILE A 1 779 ? -11.359 12.550 21.599 1.00 90.62 779 ILE A C 1
ATOM 5973 O O . ILE A 1 779 ? -12.495 12.799 21.988 1.00 90.62 779 ILE A O 1
ATOM 5977 N N . ILE A 1 780 ? -10.337 12.409 22.454 1.00 93.06 780 ILE A N 1
ATOM 5978 C CA . ILE A 1 780 ? -10.520 12.376 23.915 1.00 93.06 780 ILE A CA 1
ATOM 5979 C C . ILE A 1 780 ? -11.099 13.704 24.447 1.00 93.06 780 ILE A C 1
ATOM 5981 O O . ILE A 1 780 ? -12.149 13.658 25.096 1.00 93.06 780 ILE A O 1
ATOM 5985 N N . PRO A 1 781 ? -10.519 14.887 24.142 1.00 93.94 781 PRO A N 1
ATOM 5986 C CA . PRO A 1 781 ? -11.119 16.161 24.543 1.00 93.94 781 PRO A CA 1
ATOM 5987 C C . PRO A 1 781 ? -12.497 16.389 23.918 1.00 93.94 781 PRO A C 1
ATOM 5989 O O . PRO A 1 781 ? -13.390 16.904 24.582 1.00 93.94 781 PRO A O 1
ATOM 5992 N N . SER A 1 782 ? -12.697 15.974 22.661 1.00 93.94 782 SER A N 1
ATOM 5993 C CA . SER A 1 782 ? -13.979 16.158 21.968 1.00 93.94 782 SER A CA 1
ATOM 5994 C C . SER A 1 782 ? -15.117 15.380 22.641 1.00 93.94 782 SER A C 1
ATOM 5996 O O . SER A 1 782 ? -16.217 15.913 22.791 1.00 93.94 782 SER A O 1
ATOM 5998 N N . VAL A 1 783 ? -14.863 14.142 23.083 1.00 96.25 783 VAL A N 1
ATOM 5999 C CA . VAL A 1 783 ? -15.853 13.316 23.799 1.00 96.25 783 VAL A CA 1
ATOM 6000 C C . VAL A 1 783 ? -16.122 13.865 25.198 1.00 96.25 783 VAL A C 1
ATOM 6002 O O . VAL A 1 783 ? -17.286 13.974 25.578 1.00 96.25 783 VAL A O 1
ATOM 6005 N N . LEU A 1 784 ? -15.082 14.277 25.934 1.00 96.81 784 LEU A N 1
ATOM 6006 C CA . LEU A 1 784 ? -15.247 14.916 27.244 1.00 96.81 784 LEU A CA 1
ATOM 6007 C C . LEU A 1 784 ? -16.149 16.149 27.146 1.00 96.81 784 LEU A C 1
ATOM 6009 O O . LEU A 1 784 ? -17.143 16.252 27.861 1.00 96.81 784 LEU A O 1
ATOM 6013 N N . LEU A 1 785 ? -15.816 17.061 26.229 1.00 96.06 785 LEU A N 1
ATOM 6014 C CA . LEU A 1 785 ? -16.561 18.299 26.040 1.00 96.06 785 LEU A CA 1
ATOM 6015 C C . LEU A 1 785 ? -17.992 18.011 25.586 1.00 96.06 785 LEU A C 1
ATOM 6017 O O . LEU A 1 785 ? -18.913 18.584 26.152 1.00 96.06 785 LEU A O 1
ATOM 6021 N N . SER A 1 786 ? -18.208 17.068 24.663 1.00 95.56 786 SER A N 1
ATOM 6022 C CA . SER A 1 786 ? -19.564 16.682 24.238 1.00 95.56 786 SER A CA 1
ATOM 6023 C C . SER A 1 786 ? -20.409 16.136 25.394 1.00 95.56 786 SER A C 1
ATOM 6025 O O . SER A 1 786 ? -21.582 16.486 25.507 1.00 95.56 786 SER A O 1
ATOM 6027 N N . GLY A 1 787 ? -19.830 15.316 26.278 1.00 96.19 787 GLY A N 1
ATOM 6028 C CA . GLY A 1 787 ? -20.527 14.778 27.449 1.00 96.19 787 GLY A CA 1
ATOM 6029 C C . GLY A 1 787 ? -20.884 15.861 28.466 1.00 96.19 787 GLY A C 1
ATOM 6030 O O . GLY A 1 787 ? -22.032 15.938 28.900 1.00 96.19 787 GLY A O 1
ATOM 6031 N N . VAL A 1 788 ? -19.932 16.747 28.784 1.00 96.25 788 VAL A N 1
ATOM 6032 C CA . VAL A 1 788 ? -20.156 17.888 29.689 1.00 96.25 788 VAL A CA 1
ATOM 6033 C C . VAL A 1 788 ? -21.219 18.830 29.128 1.00 96.25 788 VAL A C 1
ATOM 6035 O O . VAL A 1 788 ? -22.166 19.154 29.834 1.00 96.25 788 VAL A O 1
ATOM 6038 N N . ILE A 1 789 ? -21.113 19.203 27.850 1.00 95.12 789 ILE A N 1
ATOM 6039 C CA . ILE A 1 789 ? -22.088 20.050 27.149 1.00 95.12 789 ILE A CA 1
ATOM 6040 C C . ILE A 1 789 ? -23.479 19.406 27.187 1.00 95.12 789 ILE A C 1
ATOM 6042 O O . ILE A 1 789 ? -24.461 20.079 27.475 1.00 95.12 789 ILE A O 1
ATOM 6046 N N . THR A 1 790 ? -23.578 18.096 26.958 1.00 94.88 790 THR A N 1
ATOM 6047 C CA . THR A 1 790 ? -24.871 17.396 27.000 1.00 94.88 790 THR A CA 1
ATOM 6048 C C . THR A 1 790 ? -25.476 17.388 28.410 1.00 94.88 790 THR A C 1
ATOM 6050 O O . THR A 1 790 ? -26.681 17.560 28.550 1.00 94.88 790 THR A O 1
ATOM 6053 N N . LEU A 1 791 ? -24.666 17.266 29.469 1.00 94.19 791 LEU A N 1
ATOM 6054 C CA . LEU A 1 791 ? -25.155 17.411 30.849 1.00 94.19 791 LEU A CA 1
ATOM 6055 C C . LEU A 1 791 ? -25.553 18.850 31.183 1.00 94.19 791 LEU A C 1
ATOM 6057 O O . LEU A 1 791 ? -26.549 19.069 31.869 1.00 94.19 791 LEU A O 1
ATOM 6061 N N . SER A 1 792 ? -24.813 19.839 30.677 1.00 93.19 792 SER A N 1
ATOM 6062 C CA . SER A 1 792 ? -25.146 21.256 30.857 1.00 93.19 792 SER A CA 1
ATOM 6063 C C . SER A 1 792 ? -26.499 21.628 30.242 1.00 93.19 792 SER A C 1
ATOM 6065 O O . SER A 1 792 ? -27.084 22.629 30.645 1.00 93.19 792 SER A O 1
ATOM 6067 N N . TRP A 1 793 ? -27.032 20.805 29.331 1.00 91.69 793 TRP A N 1
ATOM 6068 C CA . TRP A 1 793 ? -28.365 20.972 28.749 1.00 91.69 793 TRP A CA 1
ATOM 6069 C C . TRP A 1 793 ? -29.490 20.962 29.792 1.00 91.69 793 TRP A C 1
ATOM 6071 O O . TRP A 1 793 ? -30.523 21.588 29.583 1.00 91.69 793 TRP A O 1
ATOM 6081 N N . ILE A 1 794 ? -29.278 20.322 30.947 1.00 90.69 794 ILE A N 1
ATOM 6082 C CA . ILE A 1 794 ? -30.245 20.298 32.057 1.00 90.69 794 ILE A CA 1
ATOM 6083 C C . ILE A 1 794 ? -30.557 21.715 32.565 1.00 90.69 794 ILE A C 1
ATOM 6085 O O . ILE A 1 794 ? -31.674 21.973 32.997 1.00 90.69 794 ILE A O 1
ATOM 6089 N N . SER A 1 795 ? -29.593 22.637 32.490 1.00 89.25 795 SER A N 1
ATOM 6090 C CA . SER A 1 795 ? -29.720 24.018 32.977 1.00 89.25 795 SER A CA 1
ATOM 6091 C C . SER A 1 795 ? -30.114 25.024 31.884 1.00 89.25 795 SER A C 1
ATOM 6093 O O . SER A 1 795 ? -30.027 26.233 32.096 1.00 89.25 795 SER A O 1
ATOM 6095 N N . VAL A 1 796 ? -30.487 24.559 30.687 1.00 90.44 796 VAL A N 1
ATOM 6096 C CA . VAL A 1 796 ? -30.776 25.421 29.532 1.00 90.44 796 VAL A CA 1
ATOM 6097 C C . VAL A 1 796 ? -32.247 25.816 29.514 1.00 90.44 796 VAL A C 1
ATOM 6099 O O . VAL A 1 796 ? -33.091 25.103 28.992 1.00 90.44 796 VAL A O 1
ATOM 6102 N N . GLU A 1 797 ? -32.553 27.004 30.023 1.00 86.88 797 GLU A N 1
ATOM 6103 C CA . GLU A 1 797 ? -33.935 27.513 30.059 1.00 86.88 797 GLU A CA 1
ATOM 6104 C C . GLU A 1 797 ? -34.179 28.669 29.080 1.00 86.88 797 GLU A C 1
ATOM 6106 O O . GLU A 1 797 ? -35.317 29.058 28.837 1.00 86.88 797 GLU A O 1
ATOM 6111 N N . THR A 1 798 ? -33.118 29.225 28.482 1.00 89.00 798 THR A N 1
ATOM 6112 C CA . THR A 1 798 ? -33.224 30.390 27.590 1.00 89.00 798 THR A CA 1
ATOM 6113 C C . THR A 1 798 ? -32.851 30.064 26.149 1.00 89.00 798 THR A C 1
ATOM 6115 O O . THR A 1 798 ? -32.012 29.201 25.863 1.00 89.00 798 THR A O 1
ATOM 6118 N N . GLN A 1 799 ? -33.415 30.842 25.227 1.00 89.19 799 GLN A N 1
ATOM 6119 C CA . GLN A 1 799 ? -33.099 30.796 23.803 1.00 89.19 799 GLN A CA 1
ATOM 6120 C C . GLN A 1 799 ? -31.593 30.952 23.525 1.00 89.19 799 GLN A C 1
ATOM 6122 O O . GLN A 1 799 ? -31.018 30.207 22.733 1.00 89.19 799 GLN A O 1
ATOM 6127 N N . SER A 1 800 ? -30.939 31.907 24.188 1.00 89.12 800 SER A N 1
ATOM 6128 C CA . SER A 1 800 ? -29.517 32.220 24.000 1.00 89.12 800 SER A CA 1
ATOM 6129 C C . SER A 1 800 ? -28.628 31.053 24.427 1.00 89.12 800 SER A C 1
ATOM 6131 O O . SER A 1 800 ? -27.712 30.669 23.698 1.00 89.12 800 SER A O 1
ATOM 6133 N N . SER A 1 801 ? -28.930 30.455 25.588 1.00 91.12 801 SER A N 1
ATOM 6134 C CA . SER A 1 801 ? -28.218 29.272 26.079 1.00 91.12 801 SER A CA 1
ATOM 6135 C C . SER A 1 801 ? -28.407 28.068 25.158 1.00 91.12 801 SER A C 1
ATOM 6137 O O . SER A 1 801 ? -27.448 27.339 24.913 1.00 91.12 801 SER A O 1
ATOM 6139 N N . LEU A 1 802 ? -29.604 27.897 24.585 1.00 92.25 802 LEU A N 1
ATOM 6140 C CA . LEU A 1 802 ? -29.893 26.800 23.663 1.00 92.25 802 LEU A CA 1
ATOM 6141 C C . LEU A 1 802 ? -29.118 26.930 22.342 1.00 92.25 802 LEU A C 1
ATOM 6143 O O . LEU A 1 802 ? -28.592 25.941 21.829 1.00 92.25 802 LEU A O 1
ATOM 6147 N N . ILE A 1 803 ? -28.991 28.147 21.806 1.00 93.44 803 ILE A N 1
ATOM 6148 C CA . ILE A 1 803 ? -28.169 28.399 20.613 1.00 93.44 803 ILE A CA 1
ATOM 6149 C C . ILE A 1 803 ? -26.700 28.089 20.911 1.00 93.44 803 ILE A C 1
ATOM 6151 O O . ILE A 1 803 ? -26.064 27.351 20.159 1.00 93.44 803 ILE A O 1
ATOM 6155 N N . ALA A 1 804 ? -26.165 28.625 22.013 1.00 93.62 804 ALA A N 1
ATOM 6156 C CA . ALA A 1 804 ? -24.762 28.450 22.374 1.00 93.62 804 ALA A CA 1
ATOM 6157 C C . ALA A 1 804 ? -24.402 26.965 22.529 1.00 93.62 804 ALA A C 1
ATOM 6159 O O . ALA A 1 804 ? -23.442 26.490 21.919 1.00 93.62 804 ALA A O 1
ATOM 6160 N N . ILE A 1 805 ? -25.208 26.214 23.286 1.00 93.19 805 ILE A N 1
ATOM 6161 C CA . ILE A 1 805 ? -24.953 24.796 23.545 1.00 93.19 805 ILE A CA 1
ATOM 6162 C C . ILE A 1 805 ? -25.059 23.952 22.265 1.00 93.19 805 ILE A C 1
ATOM 6164 O O . ILE A 1 805 ? -24.231 23.068 22.049 1.00 93.19 805 ILE A O 1
ATOM 6168 N N . SER A 1 806 ? -25.992 24.290 21.366 1.00 93.25 806 SER A N 1
ATOM 6169 C CA . SER A 1 806 ? -26.157 23.623 20.066 1.00 93.25 806 SER A CA 1
ATOM 6170 C C . SER A 1 806 ? -24.956 23.845 19.142 1.00 93.25 806 SER A C 1
ATOM 6172 O O . SER A 1 806 ? -24.529 22.920 18.450 1.00 93.25 806 SER A O 1
ATOM 6174 N N . VAL A 1 807 ? -24.371 25.050 19.146 1.00 94.81 807 VAL A N 1
ATOM 6175 C CA . VAL A 1 807 ? -23.154 25.352 18.374 1.00 94.81 807 VAL A CA 1
ATOM 6176 C C . VAL A 1 807 ? -21.969 24.551 18.904 1.00 94.81 807 VAL A C 1
ATOM 6178 O O . VAL A 1 807 ? -21.299 23.867 18.128 1.00 94.81 807 VAL A O 1
ATOM 6181 N N . PHE A 1 808 ? -21.718 24.591 20.215 1.00 94.06 808 PHE A N 1
ATOM 6182 C CA . PHE A 1 808 ? -20.595 23.858 20.800 1.00 94.06 808 PHE A CA 1
ATOM 6183 C C . PHE A 1 808 ? -20.742 22.349 20.603 1.00 94.06 808 PHE A C 1
ATOM 6185 O O . PHE A 1 808 ? -19.791 21.694 20.169 1.00 94.06 808 PHE A O 1
ATOM 6192 N N . LEU A 1 809 ? -21.936 21.799 20.840 1.00 93.56 809 LEU A N 1
ATOM 6193 C CA . LEU A 1 809 ? -22.196 20.385 20.600 1.00 93.56 809 LEU A CA 1
ATOM 6194 C C . LEU A 1 809 ? -21.998 20.021 19.123 1.00 93.56 809 LEU A C 1
ATOM 6196 O O . LEU A 1 809 ? -21.388 18.993 18.832 1.00 93.56 809 LEU A O 1
ATOM 6200 N N . GLY A 1 810 ? -22.449 20.859 18.185 1.00 92.19 810 GLY A N 1
ATOM 6201 C CA . GLY A 1 810 ? -22.222 20.656 16.753 1.00 92.19 810 GLY A CA 1
ATOM 6202 C C . GLY A 1 810 ? -20.733 20.535 16.411 1.00 92.19 810 GLY A C 1
ATOM 6203 O O . GLY A 1 810 ? -20.319 19.574 15.766 1.00 92.19 810 GLY A O 1
ATOM 6204 N N . VAL A 1 811 ? -19.894 21.443 16.919 1.00 93.06 811 VAL A N 1
ATOM 6205 C CA . VAL A 1 811 ? -18.439 21.408 16.678 1.00 93.06 811 VAL A CA 1
ATOM 6206 C C . VAL A 1 811 ? -17.808 20.108 17.195 1.00 93.06 811 VAL A C 1
ATOM 6208 O O . VAL A 1 811 ? -17.100 19.424 16.450 1.00 93.06 811 VAL A O 1
ATOM 6211 N N . PHE A 1 812 ? -18.059 19.735 18.452 1.00 92.88 812 PHE A N 1
ATOM 6212 C CA . PHE A 1 812 ? -17.403 18.567 19.053 1.00 92.88 812 PHE A CA 1
ATOM 6213 C C . PHE A 1 812 ? -17.983 17.233 18.572 1.00 92.88 812 PHE A C 1
ATOM 6215 O O . PHE A 1 812 ? -17.227 16.286 18.353 1.00 92.88 812 PHE A O 1
ATOM 6222 N N . SER A 1 813 ? -19.290 17.157 18.312 1.00 90.50 813 SER A N 1
ATOM 6223 C CA . SER A 1 813 ? -19.902 15.967 17.708 1.00 90.50 813 SER A CA 1
ATOM 6224 C C . SER A 1 813 ? -19.410 15.740 16.275 1.00 90.50 813 SER A C 1
ATOM 6226 O O . SER A 1 813 ? -19.124 14.600 15.901 1.00 90.50 813 SER A O 1
ATOM 6228 N N . GLY A 1 814 ? -19.213 16.814 15.499 1.00 86.94 814 GLY A N 1
ATOM 6229 C CA . GLY A 1 814 ? -18.573 16.759 14.186 1.00 86.94 814 GLY A CA 1
ATOM 6230 C C . GLY A 1 814 ? -17.155 16.181 14.251 1.00 86.94 814 GLY A C 1
ATOM 6231 O O . GLY A 1 814 ? -16.817 15.304 13.453 1.00 86.94 814 GLY A O 1
ATOM 6232 N N . SER A 1 815 ? -16.369 16.602 15.247 1.00 88.75 815 SER A N 1
ATOM 6233 C CA . SER A 1 815 ? -15.007 16.104 15.494 1.00 88.75 815 SER A CA 1
ATOM 6234 C C . SER A 1 815 ? -14.989 14.596 15.747 1.00 88.75 815 SER A C 1
ATOM 6236 O O . SER A 1 815 ? -14.255 13.855 15.091 1.00 88.75 815 SER A O 1
ATOM 6238 N N . ILE A 1 816 ? -15.862 14.117 16.643 1.00 90.19 816 ILE A N 1
ATOM 6239 C CA . ILE A 1 816 ? -15.972 12.692 16.993 1.00 90.19 816 ILE A CA 1
ATOM 6240 C C . ILE A 1 816 ? -16.270 11.855 15.746 1.00 90.19 816 ILE A C 1
ATOM 6242 O O . ILE A 1 816 ? -15.577 10.876 15.472 1.00 90.19 816 ILE A O 1
ATOM 6246 N N . GLN A 1 817 ? -17.264 12.258 14.954 1.00 84.12 817 GLN A N 1
ATOM 6247 C CA . GLN A 1 817 ? -17.685 11.501 13.774 1.00 84.12 817 GLN A CA 1
ATOM 6248 C C . GLN A 1 817 ? -16.593 11.417 12.697 1.00 84.12 817 GLN A C 1
ATOM 6250 O O . GLN A 1 817 ? -16.450 10.378 12.055 1.00 84.12 817 GLN A O 1
ATOM 6255 N N . GLY A 1 818 ? -15.804 12.482 12.516 1.00 75.50 818 GLY A N 1
ATOM 6256 C CA . GLY A 1 818 ? -14.694 12.493 11.559 1.00 75.50 818 GLY A CA 1
ATOM 6257 C C . GLY A 1 818 ? -13.512 11.610 11.977 1.00 75.50 818 GLY A C 1
ATOM 6258 O O . GLY A 1 818 ? -12.876 10.991 11.125 1.00 75.50 818 GLY A O 1
ATOM 6259 N N . VAL A 1 819 ? -13.227 11.525 13.281 1.00 80.00 819 VAL A N 1
ATOM 6260 C CA . VAL A 1 819 ? -12.013 10.876 13.807 1.00 80.00 819 VAL A CA 1
ATOM 6261 C C . VAL A 1 819 ? -12.207 9.388 14.119 1.00 80.00 819 VAL A C 1
ATOM 6263 O O . VAL A 1 819 ? -11.255 8.616 14.000 1.00 80.00 819 VAL A O 1
ATOM 6266 N N . VAL A 1 820 ? -13.420 8.943 14.473 1.00 84.25 820 VAL A N 1
ATOM 6267 C CA . VAL A 1 820 ? -13.691 7.544 14.877 1.00 84.25 820 VAL A CA 1
ATOM 6268 C C . VAL A 1 820 ? -13.199 6.508 13.848 1.00 84.25 820 VAL A C 1
ATOM 6270 O O . VAL A 1 820 ? -12.439 5.620 14.242 1.00 84.25 820 VAL A O 1
ATOM 6273 N N . PRO A 1 821 ? -13.515 6.603 12.538 1.00 73.00 821 PRO A N 1
ATOM 6274 C CA . PRO A 1 821 ? -12.995 5.648 11.552 1.00 73.00 821 PRO A CA 1
ATOM 6275 C C . PRO A 1 821 ? -11.474 5.750 11.351 1.00 73.00 821 PRO A C 1
ATOM 6277 O O . PRO A 1 821 ? -10.819 4.754 11.046 1.00 73.00 821 PRO A O 1
ATOM 6280 N N . ALA A 1 822 ? -10.904 6.945 11.533 1.00 75.06 822 ALA A N 1
ATOM 6281 C CA . ALA A 1 822 ? -9.480 7.217 11.348 1.00 75.06 822 ALA A CA 1
ATOM 6282 C C . ALA A 1 822 ? -8.607 6.701 12.507 1.00 75.06 822 ALA A C 1
ATOM 6284 O O . ALA A 1 822 ? -7.406 6.501 12.326 1.00 75.06 822 ALA A O 1
ATOM 6285 N N . LEU A 1 823 ? -9.193 6.447 13.683 1.00 80.25 823 LEU A N 1
ATOM 6286 C CA . LEU A 1 823 ? -8.485 5.920 14.852 1.00 80.25 823 LEU A CA 1
ATOM 6287 C C . LEU A 1 823 ? -8.241 4.404 14.779 1.00 80.25 823 LEU A C 1
ATOM 6289 O O . LEU A 1 823 ? -7.274 3.897 15.345 1.00 80.25 823 LEU A O 1
ATOM 6293 N N . VAL A 1 824 ? -9.096 3.667 14.067 1.00 80.94 824 VAL A N 1
ATOM 6294 C CA . VAL A 1 824 ? -9.051 2.197 14.018 1.00 80.94 824 VAL A CA 1
ATOM 6295 C C . VAL A 1 824 ? -7.688 1.638 13.567 1.00 80.94 824 VAL A C 1
ATOM 6297 O O . VAL A 1 824 ? -7.203 0.730 14.243 1.00 80.94 824 VAL A O 1
ATOM 6300 N N . PRO A 1 825 ? -7.003 2.170 12.527 1.00 75.31 825 PRO A N 1
ATOM 6301 C CA . PRO A 1 825 ? -5.660 1.717 12.149 1.00 75.31 825 PRO A CA 1
ATOM 6302 C C . PRO A 1 825 ? -4.636 1.736 13.288 1.00 75.31 825 PRO A C 1
ATOM 6304 O O . PRO A 1 825 ? -3.837 0.815 13.388 1.00 75.31 825 PRO A O 1
ATOM 6307 N N . PHE A 1 826 ? -4.682 2.738 14.171 1.00 75.38 826 PHE A N 1
ATOM 6308 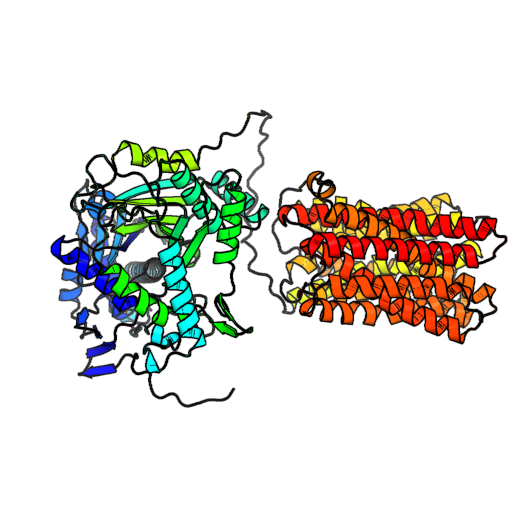C CA . PHE A 1 826 ? -3.771 2.848 15.316 1.00 75.38 826 PHE A CA 1
ATOM 6309 C C . PHE A 1 826 ? -4.018 1.751 16.367 1.00 75.38 826 PHE A C 1
ATOM 6311 O O . PHE A 1 826 ? -3.111 1.291 17.063 1.00 75.38 826 PHE A O 1
ATOM 6318 N N . LEU A 1 827 ? -5.266 1.297 16.484 1.00 76.62 827 LEU A N 1
ATOM 6319 C CA . LEU A 1 827 ? -5.653 0.263 17.438 1.00 76.62 827 LEU A CA 1
ATOM 6320 C C . LEU A 1 827 ? -5.368 -1.153 16.921 1.00 76.62 827 LEU A C 1
ATOM 6322 O O . LEU A 1 827 ? -5.226 -2.065 17.740 1.00 76.62 827 LEU A O 1
ATOM 6326 N N . CYS A 1 828 ? -5.205 -1.318 15.604 1.00 67.81 828 CYS A N 1
ATOM 6327 C CA . CYS A 1 828 ? -4.970 -2.588 14.917 1.00 67.81 828 CYS A CA 1
ATOM 6328 C C . CYS A 1 828 ? -3.466 -2.905 14.793 1.00 67.81 828 CYS A C 1
ATOM 6330 O O . CYS A 1 828 ? -2.776 -2.238 14.027 1.00 67.81 828 CYS A O 1
ATOM 6332 N N . PRO A 1 829 ? -2.941 -3.947 15.467 1.00 55.88 829 PRO A N 1
ATOM 6333 C CA . PRO A 1 829 ? -1.551 -4.390 15.282 1.00 55.88 829 PRO A CA 1
ATOM 6334 C C . PRO A 1 829 ? -1.297 -4.995 13.893 1.00 55.88 829 PRO A C 1
ATOM 6336 O O . PRO A 1 829 ? -0.173 -4.989 13.400 1.00 55.88 829 PRO A O 1
ATOM 6339 N N . ASP A 1 830 ? -2.353 -5.528 13.280 1.00 61.62 830 ASP A N 1
ATOM 6340 C CA . ASP A 1 830 ? -2.351 -6.130 11.956 1.00 61.62 830 ASP A CA 1
ATOM 6341 C C . ASP A 1 830 ? -3.298 -5.342 11.042 1.00 61.62 830 ASP A C 1
ATOM 6343 O O . ASP A 1 830 ? -4.523 -5.375 11.196 1.00 61.62 830 ASP A O 1
ATOM 6347 N N . LEU A 1 831 ? -2.724 -4.605 10.089 1.00 62.78 831 LEU A N 1
ATOM 6348 C CA . LEU A 1 831 ? -3.483 -3.803 9.130 1.00 62.78 831 LEU A CA 1
ATOM 6349 C C . LEU A 1 831 ? -4.224 -4.666 8.093 1.00 62.78 831 LEU A C 1
ATOM 6351 O O . LEU A 1 831 ? -5.105 -4.145 7.407 1.00 62.78 831 LEU A O 1
ATOM 6355 N N . SER A 1 832 ? -3.954 -5.975 8.019 1.00 54.69 832 SER A N 1
ATOM 6356 C CA . SER A 1 832 ? -4.726 -6.921 7.204 1.00 54.69 832 SER A CA 1
ATOM 6357 C C . SER A 1 832 ? -6.191 -7.003 7.652 1.00 54.69 832 SER A C 1
ATOM 6359 O O . SER A 1 832 ? -7.113 -7.051 6.832 1.00 54.69 832 SER A O 1
ATOM 6361 N N . LYS A 1 833 ? -6.408 -6.904 8.971 1.00 68.25 833 LYS A N 1
ATOM 6362 C CA . LYS A 1 833 ? -7.707 -6.972 9.658 1.00 68.25 833 LYS A CA 1
ATOM 6363 C C . LYS A 1 833 ? -8.409 -5.619 9.731 1.00 68.25 833 LYS A C 1
ATOM 6365 O O . LYS A 1 833 ? -9.516 -5.517 10.260 1.00 68.25 833 LYS A O 1
ATOM 6370 N N . LEU A 1 834 ? -7.810 -4.569 9.164 1.00 69.25 834 LEU A N 1
ATOM 6371 C CA . LEU A 1 834 ? -8.315 -3.201 9.265 1.00 69.25 834 LEU A CA 1
ATOM 6372 C C . LEU A 1 834 ? -9.760 -3.068 8.760 1.00 69.25 834 LEU A C 1
ATOM 6374 O O . LEU A 1 834 ? -10.570 -2.385 9.380 1.00 69.25 834 LEU A O 1
ATOM 6378 N N . GLY A 1 835 ? -10.112 -3.749 7.666 1.00 71.88 835 GLY A N 1
ATOM 6379 C CA . GLY A 1 835 ? -11.471 -3.718 7.116 1.00 71.88 835 GLY A CA 1
ATOM 6380 C C . GLY A 1 835 ? -12.522 -4.382 8.015 1.00 71.88 835 GLY A C 1
ATOM 6381 O O . GLY A 1 835 ? -13.668 -3.930 8.042 1.00 71.88 835 GLY A O 1
ATOM 6382 N N . SER A 1 836 ? -12.148 -5.428 8.753 1.00 79.75 836 SER A N 1
ATOM 6383 C CA . SER A 1 836 ? -13.016 -6.094 9.734 1.00 79.75 836 SER A CA 1
ATOM 6384 C C . SER A 1 836 ? -13.105 -5.274 11.020 1.00 79.75 836 SER A C 1
ATOM 6386 O O . SER A 1 836 ? -14.190 -5.105 11.563 1.00 79.75 836 SER A O 1
ATOM 6388 N N . ASN A 1 837 ? -12.006 -4.652 11.449 1.00 84.94 837 ASN A N 1
ATOM 6389 C CA . ASN A 1 837 ? -11.960 -3.827 12.657 1.00 84.94 837 ASN A CA 1
ATOM 6390 C C . ASN A 1 837 ? -12.707 -2.495 12.500 1.00 84.94 837 ASN A C 1
ATOM 6392 O O . ASN A 1 837 ? -13.395 -2.062 13.429 1.00 84.94 837 ASN A O 1
ATOM 6396 N N . ILE A 1 838 ? -12.651 -1.876 11.315 1.00 84.62 838 ILE A N 1
ATOM 6397 C CA . ILE A 1 838 ? -13.521 -0.741 10.970 1.00 84.62 838 ILE A CA 1
ATOM 6398 C C . ILE A 1 838 ? -14.981 -1.201 10.998 1.00 84.62 838 ILE A C 1
ATOM 6400 O O . ILE A 1 838 ? -15.816 -0.529 11.594 1.00 84.62 838 ILE A O 1
ATOM 6404 N N . GLY A 1 839 ? -15.278 -2.375 10.434 1.00 85.50 839 GLY A N 1
ATOM 6405 C CA . GLY A 1 839 ? -16.620 -2.954 10.452 1.00 85.50 839 GLY A CA 1
ATOM 6406 C C . GLY A 1 839 ? -17.172 -3.181 11.862 1.00 85.50 839 GLY A C 1
ATOM 6407 O O . GLY A 1 839 ? -18.278 -2.747 12.171 1.00 85.50 839 GLY A O 1
ATOM 6408 N N . MET A 1 840 ? -16.388 -3.792 12.749 1.00 89.75 840 MET A N 1
ATOM 6409 C CA . MET A 1 840 ? -16.773 -4.001 14.148 1.00 89.75 840 MET A CA 1
ATOM 6410 C C . MET A 1 840 ? -16.952 -2.677 14.901 1.00 89.75 840 MET A C 1
ATOM 6412 O O . MET A 1 840 ? -17.902 -2.548 15.667 1.00 89.75 840 MET A O 1
ATOM 6416 N N . THR A 1 841 ? -16.105 -1.674 14.635 1.00 91.25 841 THR A N 1
ATOM 6417 C CA . THR A 1 841 ? -16.243 -0.322 15.212 1.00 91.25 841 THR A CA 1
ATOM 6418 C C . THR A 1 841 ? -17.561 0.325 14.785 1.00 91.25 841 THR A C 1
ATOM 6420 O O . THR A 1 841 ? -18.331 0.764 15.634 1.00 91.25 841 THR A O 1
ATOM 6423 N N . LEU A 1 842 ? -17.858 0.329 13.482 1.00 89.56 842 LEU A N 1
ATOM 6424 C CA . LEU A 1 842 ? -19.108 0.876 12.949 1.00 89.56 842 LEU A CA 1
ATOM 6425 C C . LEU A 1 842 ? -20.332 0.101 13.451 1.00 89.56 842 LEU A C 1
ATOM 6427 O O . LEU A 1 842 ? -21.358 0.708 13.741 1.00 89.56 842 LEU A O 1
ATOM 6431 N N . SER A 1 843 ? -20.214 -1.218 13.621 1.00 92.06 843 SER A N 1
ATOM 6432 C CA . SER A 1 843 ? -21.293 -2.047 14.167 1.00 92.06 843 SER A CA 1
ATOM 6433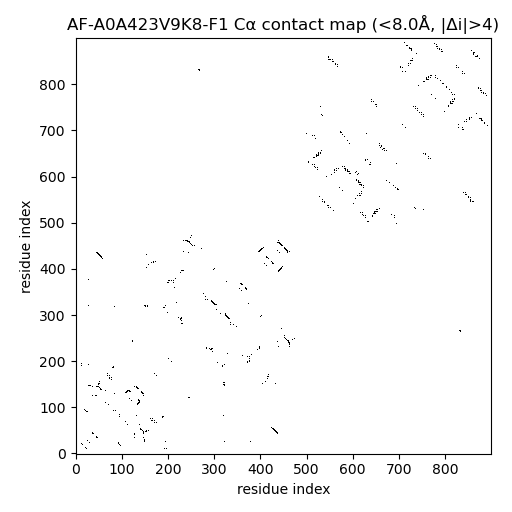 C C . SER A 1 843 ? -21.584 -1.706 15.627 1.00 92.06 843 SER A C 1
ATOM 6435 O O . SER A 1 843 ? -22.742 -1.506 15.979 1.00 92.06 843 SER A O 1
ATOM 6437 N N . ALA A 1 844 ? -20.550 -1.565 16.464 1.00 93.75 844 ALA A N 1
ATOM 6438 C CA . ALA A 1 844 ? -20.703 -1.141 17.855 1.00 93.75 844 ALA A CA 1
ATOM 6439 C C . ALA A 1 844 ? -21.351 0.252 17.955 1.00 93.75 844 ALA A C 1
ATOM 6441 O O . ALA A 1 844 ? -22.302 0.436 18.716 1.00 93.75 844 ALA A O 1
ATOM 6442 N N . SER A 1 845 ? -20.911 1.207 17.128 1.00 93.06 845 SER A N 1
ATOM 6443 C CA . SER A 1 845 ? -21.547 2.526 17.012 1.00 93.06 845 SER A CA 1
ATOM 6444 C C . SER A 1 845 ? -23.016 2.431 16.585 1.00 93.06 845 SER A C 1
ATOM 6446 O O . SER A 1 845 ? -23.867 3.115 17.150 1.00 93.06 845 SER A O 1
ATOM 6448 N N . GLY A 1 846 ? -23.330 1.561 15.621 1.00 93.00 846 GLY A N 1
ATOM 6449 C CA . GLY A 1 846 ? -24.690 1.338 15.136 1.00 93.00 846 GLY A CA 1
ATOM 6450 C C . GLY A 1 846 ? -25.620 0.798 16.218 1.00 93.00 846 GLY A C 1
ATOM 6451 O O . GLY A 1 846 ? -26.723 1.314 16.376 1.00 93.00 846 GLY A O 1
ATOM 6452 N N . VAL A 1 847 ? -25.182 -0.200 16.993 1.00 94.94 847 VAL A N 1
ATOM 6453 C CA . VAL A 1 847 ? -25.986 -0.763 18.095 1.00 94.94 847 VAL A CA 1
ATOM 6454 C C . VAL A 1 847 ? -26.238 0.291 19.177 1.00 94.94 847 VAL A C 1
ATOM 6456 O O . VAL A 1 847 ? -27.359 0.395 19.673 1.00 94.94 847 VAL A O 1
ATOM 6459 N N . GLY A 1 848 ? -25.237 1.115 19.507 1.00 93.69 848 GLY A N 1
ATOM 6460 C CA . GLY A 1 848 ? -25.419 2.231 20.440 1.00 93.69 848 GLY A CA 1
ATOM 6461 C C . GLY A 1 848 ? -26.494 3.211 19.957 1.00 93.69 848 GLY A C 1
ATOM 6462 O O . GLY A 1 848 ? -27.418 3.542 20.698 1.00 93.69 848 GLY A O 1
ATOM 6463 N N . LEU A 1 849 ? -26.432 3.590 18.678 1.00 91.38 849 LEU A N 1
ATOM 6464 C CA . LEU A 1 849 ? -27.387 4.504 18.047 1.00 91.38 849 LEU A CA 1
ATOM 6465 C C . LEU A 1 849 ? -28.811 3.926 17.937 1.00 91.38 849 LEU A C 1
ATOM 6467 O O . LEU A 1 849 ? -29.794 4.666 18.038 1.00 91.38 849 LEU A O 1
ATOM 6471 N N . LEU A 1 850 ? -28.932 2.606 17.754 1.00 94.62 850 LEU A N 1
ATOM 6472 C CA . LEU A 1 850 ? -30.217 1.904 17.729 1.00 94.62 850 LEU A CA 1
ATOM 6473 C C . LEU A 1 850 ? -30.958 2.048 19.063 1.00 94.62 850 LEU A C 1
ATOM 6475 O O . LEU A 1 850 ? -32.159 2.288 19.075 1.00 94.62 850 LEU A O 1
ATOM 6479 N N . ILE A 1 851 ? -30.229 1.896 20.171 1.00 93.38 851 ILE A N 1
ATOM 6480 C CA . ILE A 1 851 ? -30.791 1.832 21.526 1.00 93.38 851 ILE A CA 1
ATOM 6481 C C . ILE A 1 851 ? -30.959 3.233 22.131 1.00 93.38 851 ILE A C 1
ATOM 6483 O O . ILE A 1 851 ? -31.933 3.482 22.840 1.00 93.38 851 ILE A O 1
ATOM 6487 N N . GLY A 1 852 ? -30.040 4.158 21.845 1.00 93.38 852 GLY A N 1
ATOM 6488 C CA . GLY A 1 852 ? -29.970 5.466 22.499 1.00 93.38 852 GLY A CA 1
ATOM 6489 C C . GLY A 1 852 ? -31.241 6.307 22.386 1.00 93.38 852 GLY A C 1
ATOM 6490 O O . GLY A 1 852 ? -31.842 6.647 23.407 1.00 93.38 852 GLY A O 1
ATOM 6491 N N . ASN A 1 853 ? -31.684 6.623 21.162 1.00 92.06 853 ASN A N 1
ATOM 6492 C CA . ASN A 1 853 ? -32.833 7.519 20.966 1.00 92.06 853 ASN A CA 1
ATOM 6493 C C . ASN A 1 853 ? -34.166 6.934 21.471 1.00 92.06 853 ASN A C 1
ATOM 6495 O O . ASN A 1 853 ? -34.920 7.687 22.097 1.00 92.06 853 ASN A O 1
ATOM 6499 N N . PRO A 1 854 ? -34.470 5.634 21.279 1.00 92.75 854 PRO A N 1
ATOM 6500 C CA . PRO A 1 854 ? -35.686 5.048 21.833 1.00 92.75 854 PRO A CA 1
ATOM 6501 C C . PRO A 1 854 ? -35.701 4.972 23.355 1.00 92.75 854 PRO A C 1
ATOM 6503 O O . PRO A 1 854 ? -36.747 5.238 23.952 1.00 92.75 854 PRO A O 1
ATOM 6506 N N . VAL A 1 855 ? -34.567 4.655 23.993 1.00 93.94 855 VAL A N 1
ATOM 6507 C CA . VAL A 1 855 ? -34.455 4.671 25.461 1.00 93.94 855 VAL A CA 1
ATOM 6508 C C . VAL A 1 855 ? -34.635 6.092 25.988 1.00 93.94 855 VAL A C 1
ATOM 6510 O O . VAL A 1 855 ? -35.417 6.300 26.911 1.00 93.94 855 VAL A O 1
ATOM 6513 N N . ALA A 1 856 ? -34.004 7.080 25.355 1.00 91.94 856 ALA A N 1
ATOM 6514 C CA . ALA A 1 856 ? -34.199 8.492 25.670 1.00 91.94 856 ALA A CA 1
ATOM 6515 C C . ALA A 1 856 ? -35.676 8.914 25.573 1.00 91.94 856 ALA A C 1
ATOM 6517 O O . ALA A 1 856 ? -36.208 9.533 26.493 1.00 91.94 856 ALA A O 1
ATOM 6518 N N . GLY A 1 857 ? -36.364 8.510 24.503 1.00 88.75 857 GLY A N 1
ATOM 6519 C CA . GLY A 1 857 ? -37.791 8.778 24.322 1.00 88.75 857 GLY A CA 1
ATOM 6520 C C . GLY A 1 857 ? -38.680 8.074 25.348 1.00 88.75 857 GLY A C 1
ATOM 6521 O O . GLY A 1 857 ? -39.708 8.622 25.740 1.00 88.75 857 GLY A O 1
ATOM 6522 N N . ALA A 1 858 ? -38.294 6.880 25.809 1.00 90.44 858 ALA A N 1
ATOM 6523 C CA . ALA A 1 858 ? -39.006 6.158 26.863 1.00 90.44 858 ALA A CA 1
ATOM 6524 C C . ALA A 1 858 ? -38.808 6.817 28.236 1.00 90.44 858 ALA A C 1
ATOM 6526 O O . ALA A 1 858 ? -39.766 6.936 28.994 1.00 90.44 858 ALA A O 1
ATOM 6527 N N . ILE A 1 859 ? -37.595 7.299 28.534 1.00 92.12 859 ILE A N 1
ATOM 6528 C CA . ILE A 1 859 ? -37.317 8.094 29.739 1.00 92.12 859 ILE A CA 1
ATOM 6529 C C . ILE A 1 859 ? -38.188 9.352 29.739 1.00 92.12 859 ILE A C 1
ATOM 6531 O O . ILE A 1 859 ? -38.862 9.616 30.728 1.00 92.12 859 ILE A O 1
ATOM 6535 N N . LEU A 1 860 ? -38.230 10.077 28.618 1.00 88.25 860 LEU A N 1
ATOM 6536 C CA . LEU A 1 860 ? -39.058 11.276 28.480 1.00 88.25 860 LEU A CA 1
ATOM 6537 C C . LEU A 1 860 ? -40.555 10.969 28.665 1.00 88.25 860 LEU A C 1
ATOM 6539 O O . LEU A 1 860 ? -41.257 11.713 29.346 1.00 88.25 860 LEU A O 1
ATOM 6543 N N . GLY A 1 861 ? -41.038 9.864 28.087 1.00 84.38 861 GLY A N 1
ATOM 6544 C CA . GLY A 1 861 ? -42.431 9.431 28.218 1.00 84.38 861 GLY A CA 1
ATOM 6545 C C . GLY A 1 861 ? -42.819 9.009 29.639 1.00 84.38 861 GLY A C 1
ATOM 6546 O O . GLY A 1 861 ? -43.920 9.317 30.075 1.00 84.38 861 GLY A O 1
ATOM 6547 N N . ASN A 1 862 ? -41.915 8.353 30.372 1.00 85.50 862 ASN A N 1
ATOM 6548 C CA . ASN A 1 862 ? -42.154 7.895 31.747 1.00 85.50 862 ASN A CA 1
ATOM 6549 C C . ASN A 1 862 ? -41.982 8.999 32.806 1.00 85.50 862 ASN A C 1
ATOM 6551 O O . ASN A 1 862 ? -42.318 8.779 33.966 1.00 85.50 862 ASN A O 1
ATOM 6555 N N . GLN A 1 863 ? -41.420 10.150 32.433 1.00 84.62 863 GLN A N 1
ATOM 6556 C CA . GLN A 1 863 ? -41.236 11.309 33.311 1.00 84.62 863 GLN A CA 1
ATOM 6557 C C . GLN A 1 863 ? -42.235 12.435 33.003 1.00 84.62 863 GLN A C 1
ATOM 6559 O O . GLN A 1 863 ? -41.922 13.597 33.240 1.00 84.62 863 GLN A O 1
ATOM 6564 N N . ASP A 1 864 ? -43.399 12.124 32.424 1.00 78.00 864 ASP A N 1
ATOM 6565 C CA . ASP A 1 864 ? -44.441 13.103 32.073 1.00 78.00 864 ASP A CA 1
ATOM 6566 C C . ASP A 1 864 ? -43.920 14.305 31.250 1.00 78.00 864 ASP A C 1
ATOM 6568 O O . ASP A 1 864 ? -44.382 15.436 31.393 1.00 78.00 864 ASP A O 1
ATOM 6572 N N . GLY A 1 865 ? -42.927 14.081 30.379 1.00 70.50 865 GLY A N 1
ATOM 6573 C CA . GLY A 1 865 ? -42.337 15.136 29.547 1.00 70.50 865 GLY A CA 1
ATOM 6574 C C . GLY A 1 865 ? -41.269 15.989 30.241 1.00 70.50 865 GLY A C 1
ATOM 6575 O O . GLY A 1 865 ? -40.858 17.012 29.694 1.00 70.50 865 GLY A O 1
ATOM 6576 N N . VAL A 1 866 ? -40.783 15.580 31.415 1.00 84.44 866 VAL A N 1
ATOM 6577 C CA . VAL A 1 866 ? -39.641 16.215 32.080 1.00 84.44 866 VAL A CA 1
ATOM 6578 C C . VAL A 1 866 ? -38.324 15.788 31.411 1.00 84.44 866 VAL A C 1
ATOM 6580 O O . VAL A 1 866 ? -38.044 14.608 31.217 1.00 84.44 866 VAL A O 1
ATOM 6583 N N . TRP A 1 867 ? -37.483 16.764 31.058 1.00 87.88 867 TRP A N 1
ATOM 6584 C CA . TRP A 1 867 ? -36.349 16.559 30.144 1.00 87.88 867 TRP A CA 1
ATOM 6585 C C . TRP A 1 867 ? -35.015 16.191 30.806 1.00 87.88 867 TRP A C 1
ATOM 6587 O O . TRP A 1 867 ? -34.110 15.707 30.122 1.00 87.88 867 TRP A O 1
ATOM 6597 N N . TRP A 1 868 ? -34.854 16.405 32.118 1.00 90.19 868 TRP A N 1
ATOM 6598 C CA . TRP A 1 868 ? -33.555 16.218 32.785 1.00 90.19 868 TRP A CA 1
ATOM 6599 C C . TRP A 1 868 ? -33.053 14.770 32.693 1.00 90.19 868 TRP A C 1
ATOM 6601 O O . TRP A 1 868 ? -31.851 14.555 32.529 1.00 90.19 868 TRP A O 1
ATOM 6611 N N . GLY A 1 869 ? -33.949 13.775 32.759 1.00 91.25 869 GLY A N 1
ATOM 6612 C CA . GLY A 1 869 ? -33.576 12.360 32.725 1.00 91.25 869 GLY A CA 1
ATOM 6613 C C . GLY A 1 869 ? -32.955 11.952 31.391 1.00 91.25 869 GLY A C 1
ATOM 6614 O O . GLY A 1 869 ? -31.939 11.257 31.367 1.00 91.25 869 GLY A O 1
ATOM 6615 N N . LEU A 1 870 ? -33.509 12.450 30.282 1.00 93.88 870 LEU A N 1
ATOM 6616 C CA . LEU A 1 870 ? -32.992 12.215 28.933 1.00 93.88 870 LEU A CA 1
ATOM 6617 C C . LEU A 1 870 ? -31.588 12.811 28.760 1.00 93.88 870 LEU A C 1
ATOM 6619 O O . LEU A 1 870 ? -30.685 12.120 28.284 1.00 93.88 870 LEU A O 1
ATOM 6623 N N . TRP A 1 871 ? -31.380 14.063 29.184 1.00 94.69 871 TRP A N 1
ATOM 6624 C CA . TRP A 1 871 ? -30.071 14.725 29.089 1.00 94.69 871 TRP A CA 1
ATOM 6625 C C . TRP A 1 871 ? -29.026 14.087 30.004 1.00 94.69 871 TRP A C 1
ATOM 6627 O O . TRP A 1 871 ? -27.869 13.934 29.612 1.00 94.69 871 TRP A O 1
ATOM 6637 N N . THR A 1 872 ? -29.443 13.634 31.188 1.00 95.44 872 THR A N 1
ATOM 6638 C CA . THR A 1 872 ? -28.577 12.905 32.122 1.00 95.44 872 THR A CA 1
ATOM 6639 C C . THR A 1 872 ? -28.127 11.580 31.516 1.00 95.44 872 THR A C 1
ATOM 6641 O O . THR A 1 872 ? -26.936 11.280 31.501 1.00 95.44 872 THR A O 1
ATOM 6644 N N . PHE A 1 873 ? -29.059 10.809 30.953 1.00 96.06 873 PHE A N 1
ATOM 6645 C CA . PHE A 1 873 ? -28.753 9.563 30.253 1.00 96.06 873 PHE A CA 1
ATOM 6646 C C . PHE A 1 873 ? -27.783 9.786 29.083 1.00 96.06 873 PHE A C 1
ATOM 6648 O 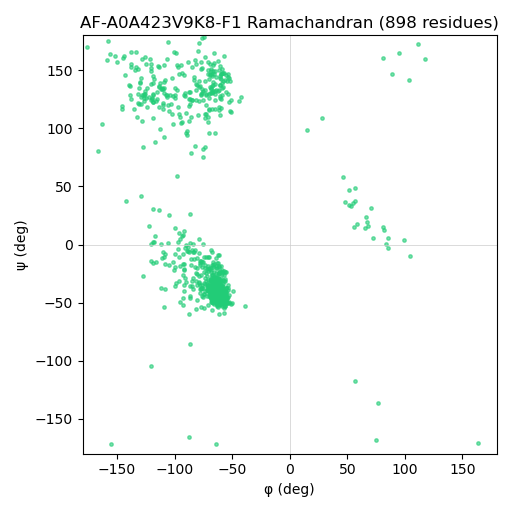O . PHE A 1 873 ? -26.768 9.092 28.974 1.00 96.06 873 PHE A O 1
ATOM 6655 N N . ALA A 1 874 ? -28.045 10.791 28.244 1.00 95.81 874 ALA A N 1
ATOM 6656 C CA . ALA A 1 874 ? -27.191 11.124 27.109 1.00 95.81 874 ALA A CA 1
ATOM 6657 C C . ALA A 1 874 ? -25.778 11.550 27.550 1.00 95.81 874 ALA A C 1
ATOM 6659 O O . ALA A 1 874 ? -24.782 11.025 27.057 1.00 95.81 874 ALA A O 1
ATOM 6660 N N . GLY A 1 875 ? -25.667 12.460 28.519 1.00 96.19 875 GLY A N 1
ATOM 6661 C CA . GLY A 1 875 ? -24.379 12.965 28.987 1.00 96.19 875 GLY A CA 1
ATOM 6662 C C . GLY A 1 875 ? -23.546 11.919 29.733 1.00 96.19 875 GLY A C 1
ATOM 6663 O O . GLY A 1 875 ? -22.354 11.777 29.462 1.00 96.19 875 GLY A O 1
ATOM 6664 N N . VAL A 1 876 ? -24.162 11.133 30.626 1.00 97.25 876 VAL A N 1
ATOM 6665 C CA . VAL A 1 876 ? -23.464 10.087 31.397 1.00 97.25 876 VAL A CA 1
ATOM 6666 C C . VAL A 1 876 ? -22.945 8.973 30.490 1.00 97.25 876 VAL A C 1
ATOM 6668 O O . VAL A 1 876 ? -21.820 8.514 30.678 1.00 97.25 876 VAL A O 1
ATOM 6671 N N . THR A 1 877 ? -23.712 8.557 29.480 1.00 97.06 877 THR A N 1
ATOM 6672 C CA . THR A 1 877 ? -23.257 7.527 28.528 1.00 97.06 877 THR A CA 1
ATOM 6673 C C . THR A 1 877 ? -22.076 8.017 27.686 1.00 97.06 877 THR A C 1
ATOM 6675 O O . THR A 1 877 ? -21.092 7.290 27.540 1.00 97.06 877 THR A O 1
ATOM 6678 N N . ILE A 1 878 ? -22.082 9.280 27.241 1.00 97.25 878 ILE A N 1
ATOM 6679 C CA . ILE A 1 878 ? -20.924 9.885 26.559 1.00 97.25 878 ILE A CA 1
ATOM 6680 C C . ILE A 1 878 ? -19.700 9.943 27.488 1.00 97.25 878 ILE A C 1
ATOM 6682 O O . ILE A 1 878 ? -18.596 9.588 27.068 1.00 97.25 878 ILE A O 1
ATOM 6686 N N . LEU A 1 879 ? -19.872 10.346 28.752 1.00 97.69 879 LEU A N 1
ATOM 6687 C CA . LEU A 1 879 ? -18.774 10.417 29.724 1.00 97.69 879 LEU A CA 1
ATOM 6688 C C . LEU A 1 879 ? -18.223 9.038 30.109 1.00 97.69 879 LEU A C 1
ATOM 6690 O O . LEU A 1 879 ? -17.015 8.896 30.294 1.00 97.69 879 LEU A O 1
ATOM 6694 N N . LEU A 1 880 ? -19.064 8.006 30.165 1.00 97.19 880 LEU A N 1
ATOM 6695 C CA . LEU A 1 880 ? -18.605 6.625 30.308 1.00 97.19 880 LEU A CA 1
ATOM 6696 C C . LEU A 1 880 ? -17.730 6.221 29.112 1.00 97.19 880 LEU A C 1
ATOM 6698 O O . LEU A 1 880 ? -16.657 5.644 29.290 1.00 97.19 880 LEU A O 1
ATOM 6702 N N . GLY A 1 881 ? -18.136 6.612 27.902 1.00 96.31 881 GLY A N 1
ATOM 6703 C CA . GLY A 1 881 ? -17.309 6.513 26.704 1.00 96.31 881 GLY A CA 1
ATOM 6704 C C . GLY A 1 881 ? -15.955 7.218 26.853 1.00 96.31 881 GLY A C 1
ATOM 6705 O O . GLY A 1 881 ? -14.924 6.626 26.540 1.00 96.31 881 GLY A O 1
ATOM 6706 N N . PHE A 1 882 ? -15.922 8.441 27.396 1.00 96.69 882 PHE A N 1
ATOM 6707 C CA . PHE A 1 882 ? -14.677 9.169 27.687 1.00 96.69 882 PHE A CA 1
ATOM 6708 C C . PHE A 1 882 ? -13.755 8.406 28.649 1.00 96.69 882 PHE A C 1
ATOM 6710 O O . PHE A 1 882 ? -12.566 8.261 28.362 1.00 96.69 882 PHE A O 1
ATOM 6717 N N . VAL A 1 883 ? -14.284 7.878 29.758 1.00 96.94 883 VAL A N 1
ATOM 6718 C CA . VAL A 1 883 ? -13.492 7.096 30.724 1.00 96.94 883 VAL A CA 1
ATOM 6719 C C . VAL A 1 883 ? -12.867 5.874 30.045 1.00 96.94 883 VAL A C 1
ATOM 6721 O O . VAL A 1 883 ? -11.677 5.604 30.219 1.00 96.94 883 VAL A O 1
ATOM 6724 N N . LEU A 1 884 ? -13.633 5.176 29.204 1.00 95.94 884 LEU A N 1
ATOM 6725 C CA . LEU A 1 884 ? -13.133 4.037 28.434 1.00 95.94 884 LEU A CA 1
ATOM 6726 C C . LEU A 1 884 ? -12.091 4.453 27.383 1.00 95.94 884 LEU A C 1
ATOM 6728 O O . LEU A 1 884 ? -11.113 3.735 27.192 1.00 95.94 884 LEU A O 1
ATOM 6732 N N . LEU A 1 885 ? -12.218 5.623 26.746 1.00 93.56 885 LEU A N 1
ATOM 6733 C CA . LEU A 1 885 ? -11.184 6.151 25.842 1.00 93.56 885 LEU A CA 1
ATOM 6734 C C . LEU A 1 885 ? -9.884 6.503 26.571 1.00 93.56 885 LEU A C 1
ATOM 6736 O O . LEU A 1 885 ? -8.798 6.247 26.047 1.00 93.56 885 LEU A O 1
ATOM 6740 N N . CYS A 1 886 ? -9.971 7.041 27.787 1.00 92.81 886 CYS A N 1
ATOM 6741 C CA . CYS A 1 886 ? -8.805 7.239 28.644 1.00 92.81 886 CYS A CA 1
ATOM 6742 C C . CYS A 1 886 ? -8.138 5.898 28.986 1.00 92.81 886 CYS A C 1
ATOM 6744 O O . CYS A 1 886 ? -6.912 5.796 28.921 1.00 92.81 886 CYS A O 1
ATOM 6746 N N . ALA A 1 887 ? -8.926 4.848 29.243 1.00 92.25 887 ALA A N 1
ATOM 6747 C CA . ALA A 1 887 ? -8.402 3.494 29.414 1.00 92.25 887 ALA A CA 1
ATOM 6748 C C . ALA A 1 887 ? -7.741 2.957 28.129 1.00 92.25 887 ALA A C 1
ATOM 6750 O O . ALA A 1 887 ? -6.657 2.387 28.205 1.00 92.25 887 ALA A O 1
ATOM 6751 N N . VAL A 1 888 ? -8.311 3.195 26.939 1.00 90.88 888 VAL A N 1
ATOM 6752 C CA . VAL A 1 888 ? -7.674 2.845 25.650 1.00 90.88 888 VAL A CA 1
ATOM 6753 C C . VAL A 1 888 ? -6.320 3.539 25.498 1.00 90.88 888 VAL A C 1
ATOM 6755 O O . VAL A 1 888 ? -5.341 2.888 25.130 1.00 90.88 888 VAL A O 1
ATOM 6758 N N . ARG A 1 889 ? -6.235 4.840 25.815 1.00 88.12 889 ARG A N 1
ATOM 6759 C CA . ARG A 1 889 ? -4.969 5.591 25.796 1.00 88.12 889 ARG A CA 1
ATOM 6760 C C . ARG A 1 889 ? -3.952 4.968 26.748 1.00 88.12 889 ARG A C 1
ATOM 6762 O O . ARG A 1 889 ? -2.826 4.714 26.333 1.00 88.12 889 ARG A O 1
ATOM 6769 N N . PHE A 1 890 ? -4.356 4.685 27.984 1.00 86.81 890 PHE A N 1
ATOM 6770 C CA . PHE A 1 890 ? -3.489 4.068 28.985 1.00 86.81 890 PHE A CA 1
ATOM 6771 C C . PHE A 1 890 ? -2.972 2.695 28.526 1.00 86.81 890 PHE A C 1
ATOM 6773 O O . PHE A 1 890 ? -1.773 2.441 28.590 1.00 86.81 890 PHE A O 1
ATOM 6780 N N . LEU A 1 891 ? -3.851 1.847 27.980 1.00 85.38 891 LEU A N 1
ATOM 6781 C CA . LEU A 1 891 ? -3.510 0.506 27.490 1.00 85.38 891 LEU A CA 1
ATOM 6782 C C . LEU A 1 891 ? -2.604 0.510 26.246 1.00 85.38 891 LEU A C 1
ATOM 6784 O O . LEU A 1 891 ? -1.905 -0.473 26.014 1.00 85.38 891 LEU A O 1
ATOM 6788 N N . LYS A 1 892 ? -2.628 1.567 25.421 1.00 80.62 892 LYS A N 1
ATOM 6789 C CA . LYS A 1 892 ? -1.835 1.652 24.177 1.00 80.62 892 LYS A CA 1
ATOM 6790 C C . LYS A 1 892 ? -0.554 2.472 24.288 1.00 80.62 892 LYS A C 1
ATOM 6792 O O . LYS A 1 892 ? 0.411 2.137 23.612 1.00 80.62 892 LYS A O 1
ATOM 6797 N N . VAL A 1 893 ? -0.561 3.549 25.069 1.00 76.25 893 VAL A N 1
ATOM 6798 C CA . VAL A 1 893 ? 0.507 4.568 25.092 1.00 76.25 893 VAL A CA 1
ATOM 6799 C C . VAL A 1 893 ? 1.149 4.702 26.485 1.00 76.25 893 VAL A C 1
ATOM 6801 O O . VAL A 1 893 ? 2.239 5.251 26.613 1.00 76.25 893 VAL A O 1
ATOM 6804 N N . GLY A 1 894 ? 0.528 4.156 27.539 1.00 68.50 894 GLY A N 1
ATOM 6805 C CA . GLY A 1 894 ? 0.990 4.307 28.924 1.00 68.50 894 GLY A CA 1
ATOM 6806 C C . GLY A 1 894 ? 0.711 5.700 29.515 1.00 68.50 894 GLY A C 1
ATOM 6807 O O . GLY A 1 894 ? -0.054 6.486 28.955 1.00 68.50 894 GLY A O 1
ATOM 6808 N N . MET A 1 895 ? 1.312 6.010 30.675 1.00 51.06 895 MET A N 1
ATOM 6809 C CA . MET A 1 895 ? 1.151 7.308 31.372 1.00 51.06 895 MET A CA 1
ATOM 6810 C C . MET A 1 895 ? 2.072 8.423 30.856 1.00 51.06 895 MET A C 1
ATOM 6812 O O . MET A 1 895 ? 1.880 9.586 31.206 1.00 51.06 895 MET A O 1
ATOM 6816 N N . ALA A 1 896 ? 3.079 8.097 30.044 1.00 44.53 896 ALA A N 1
ATOM 6817 C CA . ALA A 1 896 ? 4.017 9.083 29.524 1.00 44.53 896 ALA A CA 1
ATOM 6818 C C . ALA A 1 896 ? 3.379 9.900 28.388 1.00 44.53 896 ALA A C 1
ATOM 6820 O O . ALA A 1 896 ? 2.773 9.345 27.469 1.00 44.53 896 ALA A O 1
ATOM 6821 N N . ILE A 1 897 ? 3.542 11.227 28.423 1.00 42.09 897 ILE A N 1
ATOM 6822 C CA . ILE A 1 897 ? 3.146 12.118 27.324 1.00 42.09 897 ILE A CA 1
ATOM 6823 C C . ILE A 1 897 ? 4.159 11.935 26.185 1.00 42.09 897 ILE A C 1
ATOM 6825 O O . ILE A 1 897 ? 5.139 12.662 26.072 1.00 42.09 897 ILE A O 1
ATOM 6829 N N . THR A 1 898 ? 3.943 10.917 25.360 1.00 39.25 898 THR A N 1
ATOM 6830 C CA . THR A 1 898 ? 4.647 10.711 24.091 1.00 39.25 898 THR A CA 1
ATOM 6831 C C . THR A 1 898 ? 3.795 11.257 22.943 1.00 39.25 898 THR A C 1
ATOM 6833 O O . THR A 1 898 ? 2.568 11.343 23.053 1.00 39.25 898 THR A O 1
ATOM 6836 N N . LYS A 1 899 ? 4.435 11.676 21.842 1.00 34.69 899 LYS A N 1
ATOM 6837 C CA . LYS A 1 899 ? 3.729 12.052 20.606 1.00 34.69 899 LYS A CA 1
ATOM 6838 C C . LYS A 1 899 ? 3.038 10.803 20.040 1.00 34.69 899 LYS A C 1
ATOM 6840 O O . LYS A 1 899 ? 3.685 9.994 19.384 1.00 34.69 899 LYS A O 1
ATOM 6845 N N . ALA A 1 900 ? 1.757 10.648 20.369 1.00 32.84 900 ALA A N 1
ATOM 6846 C CA . ALA A 1 900 ? 0.850 9.623 19.843 1.00 32.84 900 ALA A CA 1
ATOM 6847 C C . ALA A 1 900 ? 0.213 10.025 18.512 1.00 32.84 900 ALA A C 1
ATOM 6849 O O . ALA A 1 900 ? -0.029 11.241 18.326 1.00 32.84 900 ALA A O 1
#